Protein AF-0000000082283784 (afdb_homodimer)

Nearest PDB structures (foldseek):
  4jq9-assembly3_D  TM=8.750E-01  e=4.515E-39  Escherichia coli
  4k7z-assembly1_A-2  TM=8.228E-01  e=4.054E-37  Pseudomonas aeruginosa
  1zdl-assembly1_A  TM=8.171E-01  e=4.808E-31  Mus musculus
  4j57-assembly1_B  TM=8.131E-01  e=3.460E-31  Plasmodium falciparum 3D7
  4j56-assembly1_B  TM=7.738E-01  e=5.084E-30  Plasmodium falciparum 3D7

Organism: NCBI:txid303405

pLDDT: mean 77.16, std 21.79, range [18.16, 98.5]

Structure (mmCIF, N/CA/C/O backbone):
data_AF-0000000082283784-model_v1
#
loop_
_entity.id
_entity.type
_entity.pdbx_description
1 polymer 'Soluble pyridine nucleotide transhydrogenase'
#
loop_
_atom_site.group_PDB
_atom_site.id
_atom_site.type_symbol
_atom_site.label_atom_id
_atom_site.label_alt_id
_atom_site.label_comp_id
_atom_site.label_asym_id
_atom_site.label_entity_id
_atom_site.label_seq_id
_atom_site.pdbx_PDB_ins_code
_atom_site.Cartn_x
_atom_site.Cartn_y
_atom_site.Cartn_z
_atom_site.occupancy
_atom_site.B_iso_or_equiv
_atom_site.auth_seq_id
_atom_site.auth_comp_id
_atom_site.auth_asym_id
_atom_site.auth_atom_id
_atom_site.pdbx_PDB_model_num
ATOM 1 N N . MET A 1 1 ? 32.719 13.695 -19.141 1 22.03 1 MET A N 1
ATOM 2 C CA . MET A 1 1 ? 31.953 14.109 -17.969 1 22.03 1 MET A CA 1
ATOM 3 C C . MET A 1 1 ? 31.438 12.898 -17.203 1 22.03 1 MET A C 1
ATOM 5 O O . MET A 1 1 ? 30.969 13.023 -16.062 1 22.03 1 MET A O 1
ATOM 9 N N . GLU A 1 2 ? 31.438 11.883 -18.016 1 23.2 2 GLU A N 1
ATOM 10 C CA . GLU A 1 2 ? 31.234 10.438 -18.016 1 23.2 2 GLU A CA 1
ATOM 11 C C . GLU A 1 2 ? 32.219 9.742 -17.094 1 23.2 2 GLU A C 1
ATOM 13 O O . GLU A 1 2 ? 31.891 8.773 -16.422 1 23.2 2 GLU A O 1
ATOM 18 N N . ARG A 1 3 ? 33.406 10.32 -17.312 1 23.48 3 ARG A N 1
ATOM 19 C CA . ARG A 1 3 ? 34.594 9.633 -16.844 1 23.48 3 ARG A CA 1
ATOM 20 C C . ARG A 1 3 ? 34.812 9.859 -15.352 1 23.48 3 ARG A C 1
ATOM 22 O O . ARG A 1 3 ? 35.5 9.062 -14.688 1 23.48 3 ARG A O 1
ATOM 29 N N . ALA A 1 4 ? 34.438 11.133 -14.992 1 24.39 4 ALA A N 1
ATOM 30 C CA . ALA A 1 4 ? 34.781 11.578 -13.641 1 24.39 4 ALA A CA 1
ATOM 31 C C . ALA A 1 4 ? 33.969 10.828 -12.594 1 24.39 4 ALA A C 1
ATOM 33 O O . ALA A 1 4 ? 34.375 10.703 -11.445 1 24.39 4 ALA A O 1
ATOM 34 N N . PHE A 1 5 ? 32.688 10.602 -13.008 1 26.12 5 PHE A N 1
ATOM 35 C CA . PHE A 1 5 ? 31.75 9.898 -12.156 1 26.12 5 PHE A CA 1
ATOM 36 C C . PHE A 1 5 ? 32.25 8.492 -11.836 1 26.12 5 PHE A C 1
ATOM 38 O O . PHE A 1 5 ? 31.734 7.836 -10.922 1 26.12 5 PHE A O 1
ATOM 45 N N . LEU A 1 6 ? 33.281 8.07 -12.703 1 25.61 6 LEU A N 1
ATOM 46 C CA . LEU A 1 6 ? 33.844 6.734 -12.734 1 25.61 6 LEU A CA 1
ATOM 47 C C . LEU A 1 6 ? 34.781 6.516 -11.539 1 25.61 6 LEU A C 1
ATOM 49 O O . LEU A 1 6 ? 34.875 5.402 -11.016 1 25.61 6 LEU A O 1
ATOM 53 N N . ALA A 1 7 ? 35.406 7.645 -11.195 1 25.73 7 ALA A N 1
ATOM 54 C CA . ALA A 1 7 ? 36.594 7.523 -10.336 1 25.73 7 ALA A CA 1
ATOM 55 C C . ALA A 1 7 ? 36.188 7.234 -8.891 1 25.73 7 ALA A C 1
ATOM 57 O O . ALA A 1 7 ? 36.844 6.449 -8.203 1 25.73 7 ALA A O 1
ATOM 58 N N . VAL A 1 8 ? 35.125 8.039 -8.492 1 27.53 8 VAL A N 1
ATOM 59 C CA . VAL A 1 8 ? 34.812 8 -7.066 1 27.53 8 VAL A CA 1
ATOM 60 C C . VAL A 1 8 ? 34.281 6.609 -6.688 1 27.53 8 VAL A C 1
ATOM 62 O O . VAL A 1 8 ? 34.438 6.18 -5.539 1 27.53 8 VAL A O 1
ATOM 65 N N . ALA A 1 9 ? 33.75 5.977 -7.664 1 26.56 9 ALA A N 1
ATOM 66 C CA . ALA A 1 9 ? 33.156 4.652 -7.508 1 26.56 9 ALA A CA 1
ATOM 67 C C . ALA A 1 9 ? 34.219 3.602 -7.219 1 26.56 9 ALA A C 1
ATOM 69 O O . ALA A 1 9 ? 33.938 2.545 -6.656 1 26.56 9 ALA A O 1
ATOM 70 N N . SER A 1 10 ? 35.438 3.955 -7.613 1 27.08 10 SER A N 1
ATOM 71 C CA . SER A 1 10 ? 36.531 2.986 -7.535 1 27.08 10 SER A CA 1
ATOM 72 C C . SER A 1 10 ? 36.938 2.756 -6.09 1 27.08 10 SER A C 1
ATOM 74 O O . SER A 1 10 ? 37.406 1.672 -5.742 1 27.08 10 SER A O 1
ATOM 76 N N . ALA A 1 11 ? 36.938 3.896 -5.348 1 27.42 11 ALA A N 1
ATOM 77 C CA . ALA A 1 11 ? 37.656 3.836 -4.074 1 27.42 11 ALA A CA 1
ATOM 78 C C . ALA A 1 11 ? 36.906 2.953 -3.074 1 27.42 11 ALA A C 1
ATOM 80 O O . ALA A 1 11 ? 37.531 2.25 -2.277 1 27.42 11 ALA A O 1
ATOM 81 N N . LEU A 1 12 ? 35.625 3.096 -3.137 1 27.45 12 LEU A N 1
ATOM 82 C CA . LEU A 1 12 ? 34.906 2.4 -2.084 1 27.45 12 LEU A CA 1
ATOM 83 C C . LEU A 1 12 ? 35.062 0.89 -2.215 1 27.45 12 LEU A C 1
ATOM 85 O O . LEU A 1 12 ? 34.781 0.149 -1.267 1 27.45 12 LEU A O 1
ATOM 89 N N . LEU A 1 13 ? 35.375 0.479 -3.428 1 27.23 13 LEU A N 1
ATOM 90 C CA . LEU A 1 13 ? 35.531 -0.952 -3.658 1 27.23 13 LEU A CA 1
ATOM 91 C C . LEU A 1 13 ? 36.812 -1.467 -2.975 1 27.23 13 LEU A C 1
ATOM 93 O O . LEU A 1 13 ? 36.844 -2.627 -2.559 1 27.23 13 LEU A O 1
ATOM 97 N N . TRP A 1 14 ? 37.781 -0.555 -2.924 1 28.53 14 TRP A N 1
ATOM 98 C CA . TRP A 1 14 ? 39.062 -1.096 -2.492 1 28.53 14 TRP A CA 1
ATOM 99 C C . TRP A 1 14 ? 39 -1.559 -1.04 1 28.53 14 TRP A C 1
ATOM 101 O O . TRP A 1 14 ? 39.625 -2.543 -0.667 1 28.53 14 TRP A O 1
ATOM 111 N N . LEU A 1 15 ? 38.25 -0.684 -0.2 1 27.09 15 LEU A N 1
ATOM 112 C CA . LEU A 1 15 ? 38.406 -1.06 1.203 1 27.09 15 LEU A CA 1
ATOM 113 C C . LEU A 1 15 ? 37.781 -2.436 1.46 1 27.09 15 LEU A C 1
ATOM 115 O O . LEU A 1 15 ? 38.281 -3.176 2.324 1 27.09 15 LEU A O 1
ATOM 119 N N . LEU A 1 16 ? 36.75 -2.732 0.767 1 26.52 16 LEU A N 1
ATOM 120 C CA . LEU A 1 16 ? 36.219 -4.07 0.993 1 26.52 16 LEU A CA 1
ATOM 121 C C . LEU A 1 16 ? 37.156 -5.133 0.424 1 26.52 16 LEU A C 1
ATOM 123 O O . LEU A 1 16 ? 36.969 -6.324 0.685 1 26.52 16 LEU A O 1
ATOM 127 N N . LEU A 1 17 ? 38.062 -4.629 -0.514 1 26.09 17 LEU A N 1
ATOM 128 C CA . LEU A 1 17 ? 38.906 -5.676 -1.093 1 26.09 17 LEU A CA 1
ATOM 129 C C . LEU A 1 17 ? 39.938 -6.141 -0.098 1 26.09 17 LEU A C 1
ATOM 131 O O . LEU A 1 17 ? 40.594 -7.176 -0.3 1 26.09 17 LEU A O 1
ATOM 135 N N . ILE A 1 18 ? 40.5 -5.152 0.726 1 25.77 18 ILE A N 1
ATOM 136 C CA . ILE A 1 18 ? 41.75 -5.551 1.408 1 25.77 18 ILE A CA 1
ATOM 137 C C . ILE A 1 18 ? 41.469 -6.734 2.332 1 25.77 18 ILE A C 1
ATOM 139 O O . ILE A 1 18 ? 42.344 -7.527 2.625 1 25.77 18 ILE A O 1
ATOM 143 N N . THR A 1 19 ? 40.375 -6.703 3.006 1 24.53 19 THR A N 1
ATOM 144 C CA . THR A 1 19 ? 40.406 -7.797 3.971 1 24.53 19 THR A CA 1
ATOM 145 C C . THR A 1 19 ? 40.406 -9.148 3.26 1 24.53 19 THR A C 1
ATOM 147 O O . THR A 1 19 ? 40.25 -10.195 3.896 1 24.53 19 THR A O 1
ATOM 150 N N . GLU A 1 20 ? 40.594 -8.992 1.915 1 23.77 20 GLU A N 1
ATOM 151 C CA . GLU A 1 20 ? 40.594 -10.242 1.162 1 23.77 20 GLU A CA 1
ATOM 152 C C . GLU A 1 20 ? 41.875 -11.039 1.442 1 23.77 20 GLU A C 1
ATOM 154 O O . GLU A 1 20 ? 41.938 -12.242 1.163 1 23.77 20 GLU A O 1
ATOM 159 N N . ALA A 1 21 ? 43.062 -10.312 1.602 1 23.02 21 ALA A N 1
ATOM 160 C CA . ALA A 1 21 ? 44.281 -11.016 1.235 1 23.02 21 ALA A CA 1
ATOM 161 C C . ALA A 1 21 ? 44.594 -12.133 2.229 1 23.02 21 ALA A C 1
ATOM 163 O O . ALA A 1 21 ? 45.438 -12.992 1.966 1 23.02 21 ALA A O 1
ATOM 164 N N . PHE A 1 22 ? 44.406 -11.93 3.553 1 22.67 22 PHE A N 1
ATOM 165 C CA . PHE A 1 22 ? 45.062 -12.969 4.352 1 22.67 22 PHE A CA 1
ATOM 166 C C . PHE A 1 22 ? 44.562 -14.352 3.932 1 22.67 22 PHE A C 1
ATOM 168 O O . PHE A 1 22 ? 43.688 -14.938 4.586 1 22.67 22 PHE A O 1
ATOM 175 N N . VAL A 1 23 ? 44.312 -14.477 2.623 1 21.89 23 VAL A N 1
ATOM 176 C CA . VAL A 1 23 ? 44 -15.773 2.043 1 21.89 23 VAL A CA 1
ATOM 177 C C . VAL A 1 23 ? 45.188 -16.719 2.164 1 21.89 23 VAL A C 1
ATOM 179 O O . VAL A 1 23 ? 45.062 -17.906 1.881 1 21.89 23 VAL A O 1
ATOM 182 N N . HIS A 1 24 ? 46.5 -16.203 2.369 1 20.42 24 HIS A N 1
ATOM 183 C CA . HIS A 1 24 ? 47.438 -17.141 1.803 1 20.42 24 HIS A CA 1
ATOM 184 C C . HIS A 1 24 ? 47.562 -18.391 2.674 1 20.42 24 HIS A C 1
ATOM 186 O O . HIS A 1 24 ? 48.344 -19.297 2.357 1 20.42 24 HIS A O 1
ATOM 192 N N . ILE A 1 25 ? 47.5 -18.188 4.039 1 20 25 ILE A N 1
ATOM 193 C CA . ILE A 1 25 ? 48.344 -19.125 4.785 1 20 25 ILE A CA 1
ATOM 194 C C . ILE A 1 25 ? 48.062 -20.547 4.316 1 20 25 ILE A C 1
ATOM 196 O O . ILE A 1 25 ? 46.906 -21 4.316 1 20 25 ILE A O 1
ATOM 200 N N . SER A 1 26 ? 49.188 -21.359 3.908 1 19.39 26 SER A N 1
ATOM 201 C CA . SER A 1 26 ? 49.781 -22.406 3.094 1 19.39 26 SER A CA 1
ATOM 202 C C . SER A 1 26 ? 49.25 -23.781 3.469 1 19.39 26 SER A C 1
ATOM 204 O O . SER A 1 26 ? 48.656 -24.469 2.637 1 19.39 26 SER A O 1
ATOM 206 N N . ASN A 1 27 ? 50.188 -24.797 3.797 1 18.16 27 ASN A N 1
ATOM 207 C CA . ASN A 1 27 ? 50.531 -26.141 3.396 1 18.16 27 ASN A CA 1
ATOM 208 C C . ASN A 1 27 ? 49.781 -27.188 4.188 1 18.16 27 ASN A C 1
ATOM 210 O O . ASN A 1 27 ? 49.469 -28.281 3.672 1 18.16 27 ASN A O 1
ATOM 214 N N . GLN A 1 28 ? 49.938 -27.203 5.543 1 18.66 28 GLN A N 1
ATOM 215 C CA . GLN A 1 28 ? 50.344 -28.516 6.078 1 18.66 28 GLN A CA 1
ATOM 216 C C . GLN A 1 28 ? 49.156 -29.484 6.062 1 18.66 28 GLN A C 1
ATOM 218 O O . GLN A 1 28 ? 48 -29.078 5.895 1 18.66 28 GLN A O 1
ATOM 223 N N . GLN A 1 29 ? 49.094 -30.469 7.168 1 19.19 29 GLN A N 1
ATOM 224 C CA . GLN A 1 29 ? 48.906 -31.922 7.277 1 19.19 29 GLN A CA 1
ATOM 225 C C . GLN A 1 29 ? 47.406 -32.281 7.25 1 19.19 29 GLN A C 1
ATOM 227 O O . GLN A 1 29 ? 46.594 -31.531 7.773 1 19.19 29 GLN A O 1
ATOM 232 N N . GLN A 1 30 ? 47 -33.188 6.391 1 18.94 30 GLN A N 1
ATOM 233 C CA . GLN A 1 30 ? 45.844 -33.969 5.898 1 18.94 30 GLN A CA 1
ATOM 234 C C . GLN A 1 30 ? 45 -34.5 7.051 1 18.94 30 GLN A C 1
ATOM 236 O O . GLN A 1 30 ? 44.938 -35.688 7.262 1 18.94 30 GLN A O 1
ATOM 241 N N . ARG A 1 31 ? 45.062 -33.844 8.289 1 19.55 31 ARG A N 1
ATOM 242 C CA . ARG A 1 31 ? 44.562 -34.875 9.18 1 19.55 31 ARG A CA 1
ATOM 243 C C . ARG A 1 31 ? 43.125 -35.25 8.812 1 19.55 31 ARG A C 1
ATOM 245 O O . ARG A 1 31 ? 42.344 -34.406 8.43 1 19.55 31 ARG A O 1
ATOM 252 N N . ARG A 1 32 ? 42.781 -36.531 8.789 1 19.08 32 ARG A N 1
ATOM 253 C CA . ARG A 1 32 ? 41.688 -37.438 8.445 1 19.08 32 ARG A CA 1
ATOM 254 C C . ARG A 1 32 ? 40.406 -37.062 9.195 1 19.08 32 ARG A C 1
ATOM 256 O O . ARG A 1 32 ? 40.312 -37.25 10.406 1 19.08 32 ARG A O 1
ATOM 263 N N . VAL A 1 33 ? 39.938 -35.812 9.023 1 20.67 33 VAL A N 1
ATOM 264 C CA . VAL A 1 33 ? 38.844 -35.656 9.961 1 20.67 33 VAL A CA 1
ATOM 265 C C . VAL A 1 33 ? 37.812 -36.719 9.719 1 20.67 33 VAL A C 1
ATOM 267 O O . VAL A 1 33 ? 37.344 -36.938 8.586 1 20.67 33 VAL A O 1
ATOM 270 N N . PRO A 1 34 ? 37.625 -37.625 10.648 1 23.86 34 PRO A N 1
ATOM 271 C CA . PRO A 1 34 ? 36.781 -38.812 10.508 1 23.86 34 PRO A CA 1
ATOM 272 C C . PRO A 1 34 ? 35.344 -38.469 10.141 1 23.86 34 PRO A C 1
ATOM 274 O O . PRO A 1 34 ? 34.875 -37.344 10.383 1 23.86 34 PRO A O 1
ATOM 277 N N . ALA A 1 35 ? 34.75 -39.25 9.219 1 24.98 35 ALA A N 1
ATOM 278 C CA . ALA A 1 35 ? 33.5 -39.406 8.477 1 24.98 35 ALA A CA 1
ATOM 279 C C . ALA A 1 35 ? 32.312 -39.281 9.398 1 24.98 35 ALA A C 1
ATOM 281 O O . ALA A 1 35 ? 32.188 -40 10.383 1 24.98 35 ALA A O 1
ATOM 282 N N . SER A 1 36 ? 31.891 -37.938 9.539 1 23.7 36 SER A N 1
ATOM 283 C CA . SER A 1 36 ? 30.734 -37.562 10.328 1 23.7 36 SER A CA 1
ATOM 284 C C . SER A 1 36 ? 29.5 -38.375 9.938 1 23.7 36 SER A C 1
ATOM 286 O O . SER A 1 36 ? 28.766 -38 9.016 1 23.7 36 SER A O 1
ATOM 288 N N . SER A 1 37 ? 29.594 -39.719 9.727 1 24 37 SER A N 1
ATOM 289 C CA . SER A 1 37 ? 28.547 -40.656 9.391 1 24 37 SER A CA 1
ATOM 290 C C . SER A 1 37 ? 27.359 -40.531 10.359 1 24 37 SER A C 1
ATOM 292 O O . SER A 1 37 ? 26.266 -41 10.062 1 24 37 SER A O 1
ATOM 294 N N . SER A 1 38 ? 27.609 -40 11.578 1 24.09 38 SER A N 1
ATOM 295 C CA . SER A 1 38 ? 26.734 -40.5 12.633 1 24.09 38 SER A CA 1
ATOM 296 C C . SER A 1 38 ? 25.391 -39.75 12.641 1 24.09 38 SER A C 1
ATOM 298 O O . SER A 1 38 ? 24.453 -40.156 13.312 1 24.09 38 SER A O 1
ATOM 300 N N . ILE A 1 39 ? 25.438 -38.562 12.102 1 24.83 39 ILE A N 1
ATOM 301 C CA . ILE A 1 39 ? 24.266 -37.812 12.578 1 24.83 39 ILE A CA 1
ATOM 302 C C . ILE A 1 39 ? 23.016 -38.281 11.844 1 24.83 39 ILE A C 1
ATOM 304 O O . ILE A 1 39 ? 21.922 -37.812 12.109 1 24.83 39 ILE A O 1
ATOM 308 N N . ARG A 1 40 ? 23.203 -39 10.727 1 26.44 40 ARG A N 1
ATOM 309 C CA . ARG A 1 40 ? 21.984 -39.5 10.086 1 26.44 40 ARG A CA 1
ATOM 310 C C . ARG A 1 40 ? 21.125 -40.281 11.07 1 26.44 40 ARG A C 1
ATOM 312 O O . ARG A 1 40 ? 20.031 -40.719 10.727 1 26.44 40 ARG A O 1
ATOM 319 N N . ARG A 1 41 ? 21.984 -40.844 12.062 1 25.53 41 ARG A N 1
ATOM 320 C CA . ARG A 1 41 ? 21.375 -41.938 12.766 1 25.53 41 ARG A CA 1
ATOM 321 C C . ARG A 1 41 ? 20.188 -41.469 13.609 1 25.53 41 ARG A C 1
ATOM 323 O O . ARG A 1 41 ? 19.297 -42.281 13.922 1 25.53 41 ARG A O 1
ATOM 330 N N . ARG A 1 42 ? 20.516 -40.312 14.219 1 27.2 42 ARG A N 1
ATOM 331 C CA . ARG A 1 42 ? 19.656 -40.312 15.406 1 27.2 42 ARG A CA 1
ATOM 332 C C . ARG A 1 42 ? 18.188 -40.156 15.023 1 27.2 42 ARG A C 1
ATOM 334 O O . ARG A 1 42 ? 17.312 -40.562 15.766 1 27.2 42 ARG A O 1
ATOM 341 N N . TRP A 1 43 ? 18.062 -39.188 14.031 1 27.14 43 TRP A N 1
ATOM 342 C CA . TRP A 1 43 ? 16.625 -38.969 14 1 27.14 43 TRP A CA 1
ATOM 343 C C . TRP A 1 43 ? 15.898 -40.219 13.539 1 27.14 43 TRP A C 1
ATOM 345 O O . TRP A 1 43 ? 14.68 -40.344 13.703 1 27.14 43 TRP A O 1
ATOM 355 N N . MET A 1 44 ? 16.719 -41.031 12.781 1 29.41 44 MET A N 1
ATOM 356 C CA . MET A 1 44 ? 16.016 -42.219 12.273 1 29.41 44 MET A CA 1
ATOM 357 C C . MET A 1 44 ? 15.695 -43.188 13.414 1 29.41 44 MET A C 1
ATOM 359 O O . MET A 1 44 ? 15.109 -44.219 13.188 1 29.41 44 MET A O 1
ATOM 363 N N . ALA A 1 45 ? 16.562 -43.156 14.406 1 29.95 45 ALA A N 1
ATOM 364 C CA . ALA A 1 45 ? 16.734 -44.438 15.086 1 29.95 45 ALA A CA 1
ATOM 365 C C . ALA A 1 45 ? 15.453 -44.875 15.766 1 29.95 45 ALA A C 1
ATOM 367 O O . ALA A 1 45 ? 15.141 -46.062 15.812 1 29.95 45 ALA A O 1
ATOM 368 N N . ASN A 1 46 ? 15.047 -44.031 16.625 1 28.08 46 ASN A N 1
ATOM 369 C CA . ASN A 1 46 ? 14.406 -44.844 17.656 1 28.08 46 ASN A CA 1
ATOM 370 C C . ASN A 1 46 ? 13.148 -45.531 17.125 1 28.08 46 ASN A C 1
ATOM 372 O O . ASN A 1 46 ? 12.32 -46 17.906 1 28.08 46 ASN A O 1
ATOM 376 N N . GLU A 1 47 ? 12.648 -45.094 15.945 1 27.45 47 GLU A N 1
ATOM 377 C CA . GLU A 1 47 ? 11.445 -45.906 15.867 1 27.45 47 GLU A CA 1
ATOM 378 C C . GLU A 1 47 ? 11.797 -47.375 15.633 1 27.45 47 GLU A C 1
ATOM 380 O O . GLU A 1 47 ? 12.477 -47.719 14.656 1 27.45 47 GLU A O 1
ATOM 385 N N . GLU A 1 48 ? 12.047 -48.125 16.625 1 28.78 48 GLU A N 1
ATOM 386 C CA . GLU A 1 48 ? 12 -49.594 16.594 1 28.78 48 GLU A CA 1
ATOM 387 C C . GLU A 1 48 ? 11 -50.094 15.562 1 28.78 48 GLU A C 1
ATOM 389 O O . GLU A 1 48 ? 9.844 -49.656 15.547 1 28.78 48 GLU A O 1
ATOM 394 N N . ASP A 1 49 ? 11.523 -50.656 14.516 1 29.36 49 ASP A N 1
ATOM 395 C CA . ASP A 1 49 ? 10.922 -51.406 13.43 1 29.36 49 ASP A CA 1
ATOM 396 C C . ASP A 1 49 ? 10.086 -52.562 13.961 1 29.36 49 ASP A C 1
ATOM 398 O O . ASP A 1 49 ? 10.609 -53.656 14.195 1 29.36 49 ASP A O 1
ATOM 402 N N . SER A 1 50 ? 9.289 -52.594 14.953 1 28.62 50 SER A N 1
ATOM 403 C CA . SER A 1 50 ? 8.516 -53.812 14.945 1 28.62 50 SER A CA 1
ATOM 404 C C . SER A 1 50 ? 7.961 -54.125 13.555 1 28.62 50 SER A C 1
ATOM 406 O O . SER A 1 50 ? 7.559 -53.188 12.836 1 28.62 50 SER A O 1
ATOM 408 N N . VAL A 1 51 ? 8.336 -55.125 12.906 1 31.34 51 VAL A N 1
ATOM 409 C CA . VAL A 1 51 ? 7.844 -55.781 11.695 1 31.34 51 VAL A CA 1
ATOM 410 C C . VAL A 1 51 ? 6.324 -55.656 11.633 1 31.34 51 VAL A C 1
ATOM 412 O O . VAL A 1 51 ? 5.621 -56.656 11.828 1 31.34 51 VAL A O 1
ATOM 415 N N . GLY A 1 52 ? 5.75 -54.875 12.5 1 30.44 52 GLY A N 1
ATOM 416 C CA . GLY A 1 52 ? 4.301 -54.938 12.438 1 30.44 52 GLY A CA 1
ATOM 417 C C . GLY A 1 52 ? 3.762 -54.781 11.031 1 30.44 52 GLY A C 1
ATOM 418 O O . GLY A 1 52 ? 4.473 -54.281 10.141 1 30.44 52 GLY A O 1
ATOM 419 N N . THR A 1 53 ? 2.779 -55.469 10.633 1 33.56 53 THR A N 1
ATOM 420 C CA . THR A 1 53 ? 1.9 -55.344 9.477 1 33.56 53 THR A CA 1
ATOM 421 C C . THR A 1 53 ? 1.772 -53.875 9.047 1 33.56 53 THR A C 1
ATOM 423 O O . THR A 1 53 ? 1.568 -53 9.883 1 33.56 53 THR A O 1
ATOM 426 N N . VAL A 1 54 ? 2.545 -53.438 8.07 1 38.03 54 VAL A N 1
ATOM 427 C CA . VAL A 1 54 ? 2.41 -52.125 7.426 1 38.03 54 VAL A CA 1
ATOM 428 C C . VAL A 1 54 ? 0.965 -51.656 7.523 1 38.03 54 VAL A C 1
ATOM 430 O O . VAL A 1 54 ? 0.082 -52.156 6.84 1 38.03 54 VAL A O 1
ATOM 433 N N . GLU A 1 55 ? 0.38 -51.562 8.602 1 41.84 55 GLU A N 1
ATOM 434 C CA . GLU A 1 55 ? -0.947 -50.969 8.797 1 41.84 55 GLU A CA 1
ATOM 435 C C . GLU A 1 55 ? -1.128 -49.719 7.949 1 41.84 55 GLU A C 1
ATOM 437 O O . GLU A 1 55 ? -0.31 -48.812 8.008 1 41.84 55 GLU A O 1
ATOM 442 N N . SER A 1 56 ? -1.651 -49.844 6.758 1 54.69 56 SER A N 1
ATOM 443 C CA . SER A 1 56 ? -2.115 -48.781 5.863 1 54.69 56 SER A CA 1
ATOM 444 C C . SER A 1 56 ? -2.658 -47.594 6.648 1 54.69 56 SER A C 1
ATOM 446 O O . SER A 1 56 ? -3.576 -47.75 7.457 1 54.69 56 SER A O 1
ATOM 448 N N . LYS A 1 57 ? -1.774 -46.656 6.895 1 67.5 57 LYS A N 1
ATOM 449 C CA . LYS A 1 57 ? -2.254 -45.438 7.57 1 67.5 57 LYS A CA 1
ATOM 450 C C . LYS A 1 57 ? -3.4 -44.812 6.797 1 67.5 57 LYS A C 1
ATOM 452 O O . LYS A 1 57 ? -3.324 -44.656 5.574 1 67.5 57 LYS A O 1
ATOM 457 N N . GLN A 1 58 ? -4.613 -44.781 7.348 1 88.19 58 GLN A N 1
ATOM 458 C CA . GLN A 1 58 ? -5.824 -44.219 6.77 1 88.19 58 GLN A CA 1
ATOM 459 C C . GLN A 1 58 ? -5.953 -42.719 7.129 1 88.19 58 GLN A C 1
ATOM 461 O O . GLN A 1 58 ? -5.77 -42.344 8.289 1 88.19 58 GLN A O 1
ATOM 466 N N . TYR A 1 59 ? -5.926 -41.969 6.066 1 95.75 59 TYR A N 1
ATOM 467 C CA . TYR A 1 59 ? -6.117 -40.531 6.234 1 95.75 59 TYR A CA 1
ATOM 468 C C . TYR A 1 59 ? -7.508 -40.094 5.77 1 95.75 59 TYR A C 1
ATOM 470 O O . TYR A 1 59 ? -8.156 -40.812 4.996 1 95.75 59 TYR A O 1
ATOM 478 N N . ASP A 1 60 ? -8.008 -39.031 6.293 1 95.81 60 ASP A N 1
ATOM 479 C CA . ASP A 1 60 ? -9.242 -38.438 5.77 1 95.81 60 ASP A CA 1
ATOM 480 C C . ASP A 1 60 ? -9.023 -37.875 4.371 1 95.81 60 ASP A C 1
ATOM 482 O O . ASP A 1 60 ? -9.922 -37.938 3.521 1 95.81 60 ASP A O 1
ATOM 486 N N . LEU A 1 61 ? -7.812 -37.281 4.16 1 97.38 61 LEU A N 1
ATOM 487 C CA . LEU A 1 61 ? -7.52 -36.594 2.912 1 97.38 61 LEU A CA 1
ATOM 488 C C . LEU A 1 61 ? -6.07 -36.812 2.494 1 97.38 61 LEU A C 1
ATOM 490 O O . LEU A 1 61 ? -5.156 -36.688 3.311 1 97.38 61 LEU A O 1
ATOM 494 N N . ALA A 1 62 ? -5.875 -37.219 1.274 1 98.06 62 ALA A N 1
ATOM 495 C CA . ALA A 1 62 ? -4.559 -37.25 0.636 1 98.06 62 ALA A CA 1
ATOM 496 C C . ALA A 1 62 ? -4.457 -36.156 -0.432 1 98.06 62 ALA A C 1
ATOM 498 O O . ALA A 1 62 ? -5.363 -36 -1.257 1 98.06 62 ALA A O 1
ATOM 499 N N . ILE A 1 63 ? -3.418 -35.344 -0.374 1 98.19 63 ILE A N 1
ATOM 500 C CA . ILE A 1 63 ? -3.182 -34.312 -1.354 1 98.19 63 ILE A CA 1
ATOM 501 C C . ILE A 1 63 ? -1.905 -34.594 -2.137 1 98.19 63 ILE A C 1
ATOM 503 O O . ILE A 1 63 ? -0.856 -34.875 -1.549 1 98.19 63 ILE A O 1
ATOM 507 N N . ILE A 1 64 ? -2.023 -34.562 -3.436 1 96.94 64 ILE A N 1
ATOM 508 C CA . ILE A 1 64 ? -0.867 -34.781 -4.301 1 96.94 64 ILE A CA 1
ATOM 509 C C . ILE A 1 64 ? -0.351 -33.438 -4.809 1 96.94 64 ILE A C 1
ATOM 511 O O . ILE A 1 64 ? -1.023 -32.781 -5.594 1 96.94 64 ILE A O 1
ATOM 515 N N . GLY A 1 65 ? 0.865 -33.094 -4.457 1 94.5 65 GLY A N 1
ATOM 516 C CA . GLY A 1 65 ? 1.469 -31.828 -4.809 1 94.5 65 GLY A CA 1
ATOM 517 C C . GLY A 1 65 ? 1.594 -30.875 -3.633 1 94.5 65 GLY A C 1
ATOM 518 O O . GLY A 1 65 ? 0.594 -30.516 -3.006 1 94.5 65 GLY A O 1
ATOM 519 N N . ALA A 1 66 ? 2.814 -30.422 -3.402 1 93.38 66 ALA A N 1
ATOM 520 C CA . ALA A 1 66 ? 3.064 -29.578 -2.24 1 93.38 66 ALA A CA 1
ATOM 521 C C . ALA A 1 66 ? 3.471 -28.172 -2.666 1 93.38 66 ALA A C 1
ATOM 523 O O . ALA A 1 66 ? 4.305 -27.531 -2.016 1 93.38 66 ALA A O 1
ATOM 524 N N . GLY A 1 67 ? 2.951 -27.734 -3.818 1 89.06 67 GLY A N 1
ATOM 525 C CA . GLY A 1 67 ? 3.021 -26.328 -4.152 1 89.06 67 GLY A CA 1
ATOM 526 C C . GLY A 1 67 ? 2.1 -25.469 -3.307 1 89.06 67 GLY A C 1
ATOM 527 O O . GLY A 1 67 ? 1.575 -25.922 -2.289 1 89.06 67 GLY A O 1
ATOM 528 N N . VAL A 1 68 ? 1.902 -24.328 -3.74 1 87 68 VAL A N 1
ATOM 529 C CA . VAL A 1 68 ? 1.142 -23.375 -2.939 1 87 68 VAL A CA 1
ATOM 530 C C . VAL A 1 68 ? -0.289 -23.875 -2.756 1 87 68 VAL A C 1
ATOM 532 O O . VAL A 1 68 ? -0.868 -23.75 -1.676 1 87 68 VAL A O 1
ATOM 535 N N . VAL A 1 69 ? -0.872 -24.484 -3.748 1 89.75 69 VAL A N 1
ATOM 536 C CA . VAL A 1 69 ? -2.26 -24.938 -3.711 1 89.75 69 VAL A CA 1
ATOM 537 C C . VAL A 1 69 ? -2.402 -26.109 -2.738 1 89.75 69 VAL A C 1
ATOM 539 O O . VAL A 1 69 ? -3.273 -26.094 -1.864 1 89.75 69 VAL A O 1
ATOM 542 N N . GLY A 1 70 ? -1.548 -27.062 -2.865 1 94.44 70 GLY A N 1
ATOM 543 C CA . GLY A 1 70 ? -1.615 -28.234 -2.004 1 94.44 70 GLY A CA 1
ATOM 544 C C . GLY A 1 70 ? -1.354 -27.906 -0.544 1 94.44 70 GLY A C 1
ATOM 545 O O . GLY A 1 70 ? -2.055 -28.406 0.34 1 94.44 70 GLY A O 1
ATOM 546 N N . VAL A 1 71 ? -0.408 -27.094 -0.34 1 92.25 71 VAL A N 1
ATOM 547 C CA . VAL A 1 71 ? -0.04 -26.734 1.024 1 92.25 71 VAL A CA 1
ATOM 548 C C . VAL A 1 71 ? -1.191 -25.984 1.688 1 92.25 71 VAL A C 1
ATOM 550 O O . VAL A 1 71 ? -1.573 -26.297 2.82 1 92.25 71 VAL A O 1
ATOM 553 N N . GLN A 1 72 ? -1.699 -25.047 0.984 1 86.94 72 GLN A N 1
ATOM 554 C CA . GLN A 1 72 ? -2.783 -24.266 1.564 1 86.94 72 GLN A CA 1
ATOM 555 C C . GLN A 1 72 ? -4.027 -25.125 1.787 1 86.94 72 GLN A C 1
ATOM 557 O O . GLN A 1 72 ? -4.742 -24.938 2.773 1 86.94 72 GLN A O 1
ATOM 562 N N . ALA A 1 73 ? -4.285 -26 0.913 1 92.12 73 ALA A N 1
ATOM 563 C CA . ALA A 1 73 ? -5.398 -26.938 1.08 1 92.12 73 ALA A CA 1
ATOM 564 C C . ALA A 1 73 ? -5.18 -27.844 2.287 1 92.12 73 ALA A C 1
ATOM 566 O O . ALA A 1 73 ? -6.113 -28.109 3.047 1 92.12 73 ALA A O 1
ATOM 567 N N . ALA A 1 74 ? -3.98 -28.297 2.439 1 95.81 74 ALA A N 1
ATOM 568 C CA . ALA A 1 74 ? -3.643 -29.156 3.57 1 95.81 74 ALA A CA 1
ATOM 569 C C . ALA A 1 74 ? -3.857 -28.438 4.895 1 95.81 74 ALA A C 1
ATOM 571 O O . ALA A 1 74 ? -4.453 -28.984 5.824 1 95.81 74 ALA A O 1
ATOM 572 N N . LEU A 1 75 ? -3.395 -27.266 4.914 1 86.88 75 LEU A N 1
ATOM 573 C CA . LEU A 1 75 ? -3.535 -26.469 6.125 1 86.88 75 LEU A CA 1
ATOM 574 C C . LEU A 1 75 ? -5.004 -26.156 6.402 1 86.88 75 LEU A C 1
ATOM 576 O O . LEU A 1 75 ? -5.449 -26.219 7.551 1 86.88 75 LEU A O 1
ATOM 580 N N . ALA A 1 76 ? -5.723 -25.844 5.375 1 83.12 76 ALA A N 1
ATOM 581 C CA . ALA A 1 76 ? -7.141 -25.547 5.527 1 83.12 76 ALA A CA 1
ATOM 582 C C . ALA A 1 76 ? -7.906 -26.75 6.047 1 83.12 76 ALA A C 1
ATOM 584 O O . ALA A 1 76 ? -8.781 -26.625 6.91 1 83.12 76 ALA A O 1
ATOM 585 N N . ALA A 1 77 ? -7.594 -27.875 5.586 1 91.5 77 ALA A N 1
ATOM 586 C CA . ALA A 1 77 ? -8.312 -29.094 5.934 1 91.5 77 ALA A CA 1
ATOM 587 C C . ALA A 1 77 ? -7.973 -29.547 7.348 1 91.5 77 ALA A C 1
ATOM 589 O O . ALA A 1 77 ? -8.828 -30.078 8.062 1 91.5 77 ALA A O 1
ATOM 590 N N . SER A 1 78 ? -6.758 -29.312 7.719 1 91.06 78 SER A N 1
ATOM 591 C CA . SER A 1 78 ? -6.277 -29.859 8.984 1 91.06 78 SER A CA 1
ATOM 592 C C . SER A 1 78 ? -6.688 -28.969 10.156 1 91.06 78 SER A C 1
ATOM 594 O O . SER A 1 78 ? -6.754 -29.422 11.297 1 91.06 78 SER A O 1
ATOM 596 N N . GLN A 1 79 ? -6.922 -27.797 9.828 1 79.56 79 GLN A N 1
ATOM 597 C CA . GLN A 1 79 ? -7.246 -26.844 10.891 1 79.56 79 GLN A CA 1
ATOM 598 C C . GLN A 1 79 ? -8.758 -26.688 11.031 1 79.56 79 GLN A C 1
ATOM 600 O O . GLN A 1 79 ? -9.523 -27.281 10.281 1 79.56 79 GLN A O 1
ATOM 605 N N . SER A 1 80 ? -9.117 -25.953 12.156 1 71.94 80 SER A N 1
ATOM 606 C CA . SER A 1 80 ? -10.531 -25.609 12.32 1 71.94 80 SER A CA 1
ATOM 607 C C . SER A 1 80 ? -11.062 -24.859 11.109 1 71.94 80 SER A C 1
ATOM 609 O O . SER A 1 80 ? -10.359 -24.016 10.539 1 71.94 80 SER A O 1
ATOM 611 N N . PRO A 1 81 ? -12.148 -25.219 10.656 1 70.25 81 PRO A N 1
ATOM 612 C CA . PRO A 1 81 ? -13.211 -26 11.297 1 70.25 81 PRO A CA 1
ATOM 613 C C . PRO A 1 81 ? -13.211 -27.469 10.875 1 70.25 81 PRO A C 1
ATOM 615 O O . PRO A 1 81 ? -14 -28.266 11.383 1 70.25 81 PRO A O 1
ATOM 618 N N . PHE A 1 82 ? -12.391 -27.922 10.031 1 81.94 82 PHE A N 1
ATOM 619 C CA . PHE A 1 82 ? -12.508 -29.266 9.484 1 81.94 82 PHE A CA 1
ATOM 620 C C . PHE A 1 82 ? -11.773 -30.266 10.359 1 81.94 82 PHE A C 1
ATOM 622 O O . PHE A 1 82 ? -12.312 -31.328 10.68 1 81.94 82 PHE A O 1
ATOM 629 N N . GLY A 1 83 ? -10.539 -29.984 10.766 1 86.31 83 GLY A N 1
ATOM 630 C CA . GLY A 1 83 ? -9.773 -30.812 11.68 1 86.31 83 GLY A CA 1
ATOM 631 C C . GLY A 1 83 ? -9.516 -32.219 11.133 1 86.31 83 GLY A C 1
ATOM 632 O O . GLY A 1 83 ? -9.617 -33.188 11.867 1 86.31 83 GLY A O 1
ATOM 633 N N . LYS A 1 84 ? -9.219 -32.375 9.922 1 93.44 84 LYS A N 1
ATOM 634 C CA . LYS A 1 84 ? -9.062 -33.656 9.273 1 93.44 84 LYS A CA 1
ATOM 635 C C . LYS A 1 84 ? -7.617 -34.156 9.344 1 93.44 84 LYS A C 1
ATOM 637 O O . LYS A 1 84 ? -6.695 -33.344 9.484 1 93.44 84 LYS A O 1
ATOM 642 N N . THR A 1 85 ? -7.48 -35.406 9.305 1 96.19 85 THR A N 1
ATOM 643 C CA . THR A 1 85 ? -6.148 -35.969 9.148 1 96.19 85 THR A CA 1
ATOM 644 C C . THR A 1 85 ? -5.715 -35.938 7.688 1 96.19 85 THR A C 1
ATOM 646 O O . THR A 1 85 ? -6.41 -36.469 6.816 1 96.19 85 THR A O 1
ATOM 649 N N . VAL A 1 86 ? -4.559 -35.312 7.445 1 97.69 86 VAL A N 1
ATOM 650 C CA . VAL A 1 86 ? -4.164 -35.031 6.066 1 97.69 86 VAL A CA 1
ATOM 651 C C . VAL A 1 86 ? -2.76 -35.562 5.812 1 97.69 86 VAL A C 1
ATOM 653 O O . VAL A 1 86 ? -1.882 -35.469 6.672 1 97.69 86 VAL A O 1
ATOM 656 N N . VAL A 1 87 ? -2.562 -36.219 4.648 1 97.81 87 VAL A N 1
ATOM 657 C CA . VAL A 1 87 ? -1.23 -36.531 4.137 1 97.81 87 VAL A CA 1
ATOM 658 C C . VAL A 1 87 ? -0.963 -35.719 2.873 1 97.81 87 VAL A C 1
ATOM 660 O O . VAL A 1 87 ? -1.817 -35.625 1.986 1 97.81 87 VAL A O 1
ATOM 663 N N . LEU A 1 88 ? 0.136 -35 2.857 1 97.25 88 LEU A N 1
ATOM 664 C CA . LEU A 1 88 ? 0.611 -34.219 1.724 1 97.25 88 LEU A CA 1
ATOM 665 C C . LEU A 1 88 ? 1.779 -34.906 1.032 1 97.25 88 LEU A C 1
ATOM 667 O O . LEU A 1 88 ? 2.805 -35.188 1.661 1 97.25 88 LEU A O 1
ATOM 671 N N . ILE A 1 89 ? 1.604 -35.188 -0.244 1 95.75 89 ILE A N 1
ATOM 672 C CA . ILE A 1 89 ? 2.58 -36 -0.977 1 95.75 89 ILE A CA 1
ATOM 673 C C . ILE A 1 89 ? 3.23 -35.156 -2.066 1 95.75 89 ILE A C 1
ATOM 675 O O . ILE A 1 89 ? 2.541 -34.438 -2.805 1 95.75 89 ILE A O 1
ATOM 679 N N . ASP A 1 90 ? 4.547 -35.125 -2.115 1 92.62 90 ASP A N 1
ATOM 680 C CA . ASP A 1 90 ? 5.238 -34.406 -3.178 1 92.62 90 ASP A CA 1
ATOM 681 C C . ASP A 1 90 ? 6.574 -35.062 -3.508 1 92.62 90 ASP A C 1
ATOM 683 O O . ASP A 1 90 ? 7.152 -35.75 -2.672 1 92.62 90 ASP A O 1
ATOM 687 N N . ALA A 1 91 ? 6.926 -34.938 -4.785 1 81.19 91 ALA A N 1
ATOM 688 C CA . ALA A 1 91 ? 8.25 -35.344 -5.219 1 81.19 91 ALA A CA 1
ATOM 689 C C . ALA A 1 91 ? 9.07 -34.156 -5.723 1 81.19 91 ALA A C 1
ATOM 691 O O . ALA A 1 91 ? 9.031 -33.812 -6.91 1 81.19 91 ALA A O 1
ATOM 692 N N . PRO A 1 92 ? 9.734 -33.312 -4.906 1 64.38 92 PRO A N 1
ATOM 693 C CA . PRO A 1 92 ? 10.344 -32.031 -5.277 1 64.38 92 PRO A CA 1
ATOM 694 C C . PRO A 1 92 ? 11.266 -32.156 -6.488 1 64.38 92 PRO A C 1
ATOM 696 O O . PRO A 1 92 ? 11.195 -31.312 -7.398 1 64.38 92 PRO A O 1
ATOM 699 N N . ARG A 1 93 ? 12.25 -33.031 -6.574 1 58.19 93 ARG A N 1
ATOM 700 C CA . ARG A 1 93 ? 13.219 -33.094 -7.66 1 58.19 93 ARG A CA 1
ATOM 701 C C . ARG A 1 93 ? 12.539 -33.438 -8.984 1 58.19 93 ARG A C 1
ATOM 703 O O . ARG A 1 93 ? 12.953 -32.938 -10.039 1 58.19 93 ARG A O 1
ATOM 710 N N . ALA A 1 94 ? 11.562 -34.188 -8.922 1 51.03 94 ALA A N 1
ATOM 711 C CA . ALA A 1 94 ? 10.906 -34.594 -10.156 1 51.03 94 ALA A CA 1
ATOM 712 C C . ALA A 1 94 ? 10.133 -33.438 -10.789 1 51.03 94 ALA A C 1
ATOM 714 O O . ALA A 1 94 ? 9.984 -33.375 -12.008 1 51.03 94 ALA A O 1
ATOM 715 N N . SER A 1 95 ? 9.844 -32.562 -9.945 1 50.25 95 SER A N 1
ATOM 716 C CA . SER A 1 95 ? 8.977 -31.516 -10.477 1 50.25 95 SER A CA 1
ATOM 717 C C . SER A 1 95 ? 9.789 -30.312 -10.922 1 50.25 95 SER A C 1
ATOM 719 O O . SER A 1 95 ? 9.227 -29.25 -11.203 1 50.25 95 SER A O 1
ATOM 721 N N . GLY A 1 96 ? 11.102 -30.516 -11.258 1 52.06 96 GLY A N 1
ATOM 722 C CA . GLY A 1 96 ? 11.945 -29.453 -11.773 1 52.06 96 GLY A CA 1
ATOM 723 C C . GLY A 1 96 ? 12.07 -28.281 -10.82 1 52.06 96 GLY A C 1
ATOM 724 O O . GLY A 1 96 ? 12.367 -27.156 -11.234 1 52.06 96 GLY A O 1
ATOM 725 N N . MET A 1 97 ? 11.898 -28.672 -9.57 1 59.09 97 MET A N 1
ATOM 726 C CA . MET A 1 97 ? 11.664 -27.609 -8.586 1 59.09 97 MET A CA 1
ATOM 727 C C . MET A 1 97 ? 12.984 -27.078 -8.039 1 59.09 97 MET A C 1
ATOM 729 O O . MET A 1 97 ? 14.016 -27.734 -8.148 1 59.09 97 MET A O 1
ATOM 733 N N . LEU A 1 98 ? 12.953 -25.875 -7.727 1 66.06 98 LEU A N 1
ATOM 734 C CA . LEU A 1 98 ? 14.078 -25.109 -7.191 1 66.06 98 LEU A CA 1
ATOM 735 C C . LEU A 1 98 ? 14.594 -25.734 -5.906 1 66.06 98 LEU A C 1
ATOM 737 O O . LEU A 1 98 ? 13.852 -25.891 -4.938 1 66.06 98 LEU A O 1
ATOM 741 N N . MET A 1 99 ? 15.805 -26.438 -6.027 1 71.5 99 MET A N 1
ATOM 742 C CA . MET A 1 99 ? 16.438 -27.078 -4.871 1 71.5 99 MET A CA 1
ATOM 743 C C . MET A 1 99 ? 17.625 -26.25 -4.375 1 71.5 99 MET A C 1
ATOM 745 O O . MET A 1 99 ? 18.344 -25.672 -5.176 1 71.5 99 MET A O 1
ATOM 749 N N . ASN A 1 100 ? 17.609 -26.109 -3.043 1 73.88 100 ASN A N 1
ATOM 750 C CA . ASN A 1 100 ? 18.875 -25.672 -2.471 1 73.88 100 ASN A CA 1
ATOM 751 C C . ASN A 1 100 ? 19.938 -26.766 -2.551 1 73.88 100 ASN A C 1
ATOM 753 O O . ASN A 1 100 ? 19.906 -27.719 -1.77 1 73.88 100 ASN A O 1
ATOM 757 N N . GLU A 1 101 ? 20.781 -26.656 -3.49 1 67.62 101 GLU A N 1
ATOM 758 C CA . GLU A 1 101 ? 21.719 -27.719 -3.771 1 67.62 101 GLU A CA 1
ATOM 759 C C . GLU A 1 101 ? 22.672 -27.938 -2.598 1 67.62 101 GLU A C 1
ATOM 761 O O . GLU A 1 101 ? 23.188 -29.047 -2.4 1 67.62 101 GLU A O 1
ATOM 766 N N . GLN A 1 102 ? 22.922 -26.859 -1.801 1 69.69 102 GLN A N 1
ATOM 767 C CA . GLN A 1 102 ? 23.828 -26.969 -0.665 1 69.69 102 GLN A CA 1
ATOM 768 C C . GLN A 1 102 ? 23.188 -27.734 0.487 1 69.69 102 GLN A C 1
ATOM 770 O O . GLN A 1 102 ? 23.828 -28.562 1.136 1 69.69 102 GLN A O 1
ATOM 775 N N . THR A 1 103 ? 21.906 -27.625 0.684 1 75.06 103 THR A N 1
ATOM 776 C CA . THR A 1 103 ? 21.25 -28.188 1.859 1 75.06 103 THR A CA 1
ATOM 777 C C . THR A 1 103 ? 20.297 -29.297 1.461 1 75.06 103 THR A C 1
ATOM 779 O O . THR A 1 103 ? 19.844 -30.078 2.312 1 75.06 103 THR A O 1
ATOM 782 N N . GLY A 1 104 ? 20.062 -29.406 0.141 1 73.31 104 GLY A N 1
ATOM 783 C CA . GLY A 1 104 ? 19.094 -30.391 -0.319 1 73.31 104 GLY A CA 1
ATOM 784 C C . GLY A 1 104 ? 17.656 -29.984 -0.044 1 73.31 104 GLY A C 1
ATOM 785 O O . GLY A 1 104 ? 16.734 -30.797 -0.232 1 73.31 104 GLY A O 1
ATOM 786 N N . GLU A 1 105 ? 17.438 -28.797 0.354 1 78.94 105 GLU A N 1
ATOM 787 C CA . GLU A 1 105 ? 16.125 -28.297 0.707 1 78.94 105 GLU A CA 1
ATOM 788 C C . GLU A 1 105 ? 15.289 -28 -0.54 1 78.94 105 GLU A C 1
ATOM 790 O O . GLU A 1 105 ? 15.805 -27.469 -1.527 1 78.94 105 GLU A O 1
ATOM 795 N N . ASP A 1 106 ? 14 -28.516 -0.448 1 79 106 ASP A N 1
ATOM 796 C CA . ASP A 1 106 ? 13.047 -28.141 -1.492 1 79 106 ASP A CA 1
ATOM 797 C C . ASP A 1 106 ? 12.586 -26.688 -1.328 1 79 106 ASP A C 1
ATOM 799 O O . ASP A 1 106 ? 11.742 -26.406 -0.482 1 79 106 ASP A O 1
ATOM 803 N N . LEU A 1 107 ? 13.031 -25.844 -2.205 1 74.81 107 LEU A N 1
ATOM 804 C CA . LEU A 1 107 ? 12.758 -24.422 -2.096 1 74.81 107 LEU A CA 1
ATOM 805 C C . LEU A 1 107 ? 11.391 -24.078 -2.676 1 74.81 107 L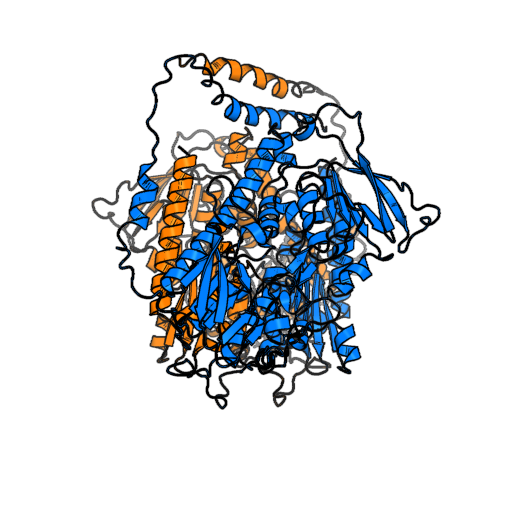EU A C 1
ATOM 807 O O . LEU A 1 107 ? 10.891 -22.969 -2.496 1 74.81 107 LEU A O 1
ATOM 811 N N . SER A 1 108 ? 10.812 -25.062 -3.26 1 76.81 108 SER A N 1
ATOM 812 C CA . SER A 1 108 ? 9.539 -24.812 -3.92 1 76.81 108 SER A CA 1
ATOM 813 C C . SER A 1 108 ? 8.367 -25.172 -3.012 1 76.81 108 SER A C 1
ATOM 815 O O . SER A 1 108 ? 7.207 -24.938 -3.359 1 76.81 108 SER A O 1
ATOM 817 N N . LEU A 1 109 ? 8.68 -25.703 -1.888 1 81.06 109 LEU A N 1
ATOM 818 C CA . LEU A 1 109 ? 7.629 -26.141 -0.98 1 81.06 109 LEU A CA 1
ATOM 819 C C . LEU A 1 109 ? 6.711 -24.984 -0.599 1 81.06 109 LEU A C 1
ATOM 821 O O . LEU A 1 109 ? 7.164 -24 0.001 1 81.06 109 LEU A O 1
ATOM 825 N N . GLY A 1 110 ? 5.492 -25.078 -1.01 1 78.88 110 GLY A N 1
ATOM 826 C CA . GLY A 1 110 ? 4.488 -24.109 -0.611 1 78.88 110 GLY A CA 1
ATOM 827 C C . GLY A 1 110 ? 4.641 -22.781 -1.311 1 78.88 110 GLY A C 1
ATOM 828 O O . GLY A 1 110 ? 3.867 -21.844 -1.061 1 78.88 110 GLY A O 1
ATOM 829 N N . GLY A 1 111 ? 5.57 -22.641 -2.074 1 77.31 111 GLY A N 1
ATOM 830 C CA . GLY A 1 111 ? 5.812 -21.359 -2.715 1 77.31 111 GLY A CA 1
ATOM 831 C C . GLY A 1 111 ? 5.254 -21.281 -4.121 1 77.31 111 GLY A C 1
ATOM 832 O O . GLY A 1 111 ? 5.254 -22.281 -4.852 1 77.31 111 GLY A O 1
ATOM 833 N N . PRO A 1 112 ? 4.707 -20.016 -4.363 1 65.12 112 PRO A N 1
ATOM 834 C CA . PRO A 1 112 ? 4.34 -19.859 -5.773 1 65.12 112 PRO A CA 1
ATOM 835 C C . PRO A 1 112 ? 5.555 -19.844 -6.699 1 65.12 112 PRO A C 1
ATOM 837 O O . PRO A 1 112 ? 6.66 -19.516 -6.262 1 65.12 112 PRO A O 1
ATOM 840 N N . THR A 1 113 ? 5.418 -20.297 -7.875 1 62.84 113 THR A N 1
ATOM 841 C CA . THR A 1 113 ? 6.496 -20.281 -8.859 1 62.84 113 THR A CA 1
ATOM 842 C C . THR A 1 113 ? 7.074 -18.875 -9.016 1 62.84 113 THR A C 1
ATOM 844 O O . THR A 1 113 ? 8.273 -18.719 -9.234 1 62.84 113 THR A O 1
ATOM 847 N N . GLY A 1 114 ? 6.297 -17.938 -8.75 1 65.19 114 GLY A N 1
ATOM 848 C CA . GLY A 1 114 ? 6.723 -16.562 -8.969 1 65.19 114 GLY A CA 1
ATOM 849 C C . GLY A 1 114 ? 7.449 -15.961 -7.773 1 65.19 114 GLY A C 1
ATOM 850 O O . GLY A 1 114 ? 7.859 -14.797 -7.809 1 65.19 114 GLY A O 1
ATOM 851 N N . LEU A 1 115 ? 7.715 -16.766 -6.773 1 67.12 115 LEU A N 1
ATOM 852 C CA . LEU A 1 115 ? 8.352 -16.234 -5.574 1 67.12 115 LEU A CA 1
ATOM 853 C C . LEU A 1 115 ? 9.758 -15.734 -5.883 1 67.12 115 LEU A C 1
ATOM 855 O O . LEU A 1 115 ? 10.141 -14.648 -5.438 1 67.12 115 LEU A O 1
ATOM 859 N N . PHE A 1 116 ? 10.414 -16.438 -6.676 1 66.62 116 PHE A N 1
ATOM 860 C CA . PHE A 1 116 ? 11.773 -16.062 -7.023 1 66.62 116 PHE A CA 1
ATOM 861 C C . PHE A 1 116 ? 11.789 -14.789 -7.855 1 66.62 116 PHE A C 1
ATOM 863 O O . PHE A 1 116 ? 12.586 -13.883 -7.605 1 66.62 116 PHE A O 1
ATOM 870 N N . SER A 1 117 ? 10.891 -14.781 -8.773 1 68.44 117 SER A N 1
ATOM 871 C CA . SER A 1 117 ? 10.844 -13.594 -9.625 1 68.44 117 SER A CA 1
ATOM 872 C C . SER A 1 117 ? 10.461 -12.359 -8.82 1 68.44 117 SER A C 1
ATOM 874 O O . SER A 1 117 ? 11.008 -11.273 -9.039 1 68.44 117 SER A O 1
ATOM 876 N N . LYS A 1 118 ? 9.625 -12.57 -7.906 1 71.56 118 LYS A N 1
ATOM 877 C CA . LYS A 1 118 ? 9.203 -11.453 -7.074 1 71.56 118 LYS A CA 1
ATOM 878 C C . LYS A 1 118 ? 10.336 -10.977 -6.168 1 71.56 118 LYS A C 1
ATOM 880 O O . LYS A 1 118 ? 10.539 -9.773 -5.988 1 71.56 118 LYS A O 1
ATOM 885 N N . ALA A 1 119 ? 11.008 -11.938 -5.66 1 69.62 119 ALA A N 1
ATOM 886 C CA . ALA A 1 119 ? 12.18 -11.609 -4.848 1 69.62 119 ALA A CA 1
ATOM 887 C C . ALA A 1 119 ? 13.227 -10.867 -5.672 1 69.62 119 ALA A C 1
ATOM 889 O O . ALA A 1 119 ? 13.805 -9.883 -5.207 1 69.62 119 ALA A O 1
ATOM 890 N N . LEU A 1 120 ? 13.383 -11.391 -6.848 1 67.31 120 LEU A N 1
ATOM 891 C CA . LEU A 1 120 ? 14.344 -10.773 -7.754 1 67.31 120 LEU A CA 1
ATOM 892 C C . LEU A 1 120 ? 13.938 -9.336 -8.086 1 67.31 120 LEU A C 1
ATOM 894 O O . LEU A 1 120 ? 14.781 -8.438 -8.117 1 67.31 120 LEU A O 1
ATOM 898 N N . ARG A 1 121 ? 12.75 -9.188 -8.281 1 71.62 121 ARG A N 1
ATOM 899 C CA . ARG A 1 121 ? 12.211 -7.867 -8.586 1 71.62 121 ARG A CA 1
ATOM 900 C C . ARG A 1 121 ? 12.461 -6.898 -7.438 1 71.62 121 ARG A C 1
ATOM 902 O O . ARG A 1 121 ? 12.922 -5.773 -7.652 1 71.62 121 ARG A O 1
ATOM 909 N N . ASP A 1 122 ? 12.078 -7.309 -6.281 1 69.5 122 ASP A N 1
ATOM 910 C CA . ASP A 1 122 ? 12.234 -6.441 -5.117 1 69.5 122 ASP A CA 1
ATOM 911 C C . ASP A 1 122 ? 13.703 -6.094 -4.879 1 69.5 122 ASP A C 1
ATOM 913 O O . ASP A 1 122 ? 14.023 -4.965 -4.504 1 69.5 122 ASP A O 1
ATOM 917 N N . THR A 1 123 ? 14.508 -7.078 -5.113 1 64.88 123 THR A N 1
ATOM 918 C CA . THR A 1 123 ? 15.938 -6.852 -4.992 1 64.88 123 THR A CA 1
ATOM 919 C C . THR A 1 123 ? 16.438 -5.887 -6.066 1 64.88 123 THR A C 1
ATOM 921 O O . THR A 1 123 ? 17.25 -5.012 -5.793 1 64.88 123 THR A O 1
ATOM 924 N N . SER A 1 124 ? 15.891 -6.059 -7.258 1 65.56 124 SER A N 1
ATOM 925 C CA . SER A 1 124 ? 16.312 -5.219 -8.375 1 65.56 124 SER A CA 1
ATOM 926 C C . SER A 1 124 ? 15.906 -3.764 -8.156 1 65.56 124 SER A C 1
ATOM 928 O O . SER A 1 124 ? 16.531 -2.855 -8.711 1 65.56 124 SER A O 1
ATOM 930 N N . LYS A 1 125 ? 14.906 -3.59 -7.355 1 64.06 125 LYS A N 1
ATOM 931 C CA . LYS A 1 125 ? 14.461 -2.23 -7.055 1 64.06 125 LYS A CA 1
ATOM 932 C C . LYS A 1 125 ? 15.398 -1.556 -6.059 1 64.06 125 LYS A C 1
ATOM 934 O O . LYS A 1 125 ? 15.469 -0.326 -5.996 1 64.06 125 LYS A O 1
ATOM 939 N N . ARG A 1 126 ? 16.031 -2.373 -5.309 1 60.59 126 ARG A N 1
ATOM 940 C CA . ARG A 1 126 ? 16.797 -1.827 -4.195 1 60.59 126 ARG A CA 1
ATOM 941 C C . ARG A 1 126 ? 18.281 -1.692 -4.559 1 60.59 126 ARG A C 1
ATOM 943 O O . ARG A 1 126 ? 19.016 -0.925 -3.932 1 60.59 126 ARG A O 1
ATOM 950 N N . ILE A 1 127 ? 18.672 -2.525 -5.566 1 57.91 127 ILE A N 1
ATOM 951 C CA . ILE A 1 127 ? 20.109 -2.557 -5.883 1 57.91 127 ILE A CA 1
ATOM 952 C C . ILE A 1 127 ? 20.344 -1.872 -7.227 1 57.91 127 ILE A C 1
ATOM 954 O O . ILE A 1 127 ? 19.703 -2.209 -8.227 1 57.91 127 ILE A O 1
ATOM 958 N N . SER A 1 128 ? 20.984 -0.76 -7.133 1 58 128 SER A N 1
ATOM 959 C CA . SER A 1 128 ? 21.438 -0.174 -8.391 1 58 128 SER A CA 1
ATOM 960 C C . SER A 1 128 ? 22.703 -0.877 -8.898 1 58 128 SER A C 1
ATOM 962 O O . SER A 1 128 ? 23.812 -0.576 -8.461 1 58 128 SER A O 1
ATOM 964 N N . VAL A 1 129 ? 22.453 -1.822 -9.781 1 56.09 129 VAL A N 1
ATOM 965 C CA . VAL A 1 129 ? 23.547 -2.629 -10.297 1 56.09 129 VAL A CA 1
ATOM 966 C C . VAL A 1 129 ? 24.578 -1.726 -10.969 1 56.09 129 VAL A C 1
ATOM 968 O O . VAL A 1 129 ? 25.797 -1.896 -10.766 1 56.09 129 VAL A O 1
ATOM 971 N N . SER A 1 130 ? 23.969 -0.748 -11.734 1 55.72 130 SER A N 1
ATOM 972 C CA . SER A 1 130 ? 24.875 0.178 -12.406 1 55.72 130 SER A CA 1
ATOM 973 C C . SER A 1 130 ? 25.75 0.934 -11.398 1 55.72 130 SER A C 1
ATOM 975 O O . SER A 1 130 ? 26.938 1.125 -11.625 1 55.72 130 SER A O 1
ATOM 977 N N . ALA A 1 131 ? 25.062 1.203 -10.344 1 54.81 131 ALA A N 1
ATOM 978 C CA . ALA A 1 131 ? 25.781 1.921 -9.297 1 54.81 131 ALA A CA 1
ATOM 979 C C . ALA A 1 131 ? 26.828 1.027 -8.648 1 54.81 131 ALA A C 1
ATOM 981 O O . ALA A 1 131 ? 27.953 1.468 -8.391 1 54.81 131 ALA A O 1
ATOM 982 N N . LEU A 1 132 ? 26.5 -0.23 -8.578 1 59.59 132 LEU A N 1
ATOM 983 C CA . LEU A 1 132 ? 27.406 -1.179 -7.938 1 59.59 132 LEU A CA 1
ATOM 984 C C . LEU A 1 132 ? 28.578 -1.514 -8.844 1 59.59 132 LEU A C 1
ATOM 986 O O . LEU A 1 132 ? 29.719 -1.608 -8.383 1 59.59 132 LEU A O 1
ATOM 990 N N . LEU A 1 133 ? 28.25 -1.632 -10.102 1 58.19 133 LEU A N 1
ATOM 991 C CA . LEU A 1 133 ? 29.312 -1.901 -11.078 1 58.19 133 LEU A CA 1
ATOM 992 C C . LEU A 1 133 ? 30.234 -0.703 -11.211 1 58.19 133 LEU A C 1
ATOM 994 O O . LEU A 1 133 ? 31.453 -0.868 -11.328 1 58.19 133 LEU A O 1
ATOM 998 N N . GLY A 1 134 ? 29.562 0.404 -11.148 1 55.59 134 GLY A N 1
ATOM 999 C CA . GLY A 1 134 ? 30.344 1.634 -11.195 1 55.59 134 GLY A CA 1
ATOM 1000 C C . GLY A 1 134 ? 31.281 1.791 -10.016 1 55.59 134 GLY A C 1
ATOM 1001 O O . GLY A 1 134 ? 32.344 2.426 -10.133 1 55.59 134 GLY A O 1
ATOM 1002 N N . MET A 1 135 ? 30.938 1.051 -8.945 1 55.19 135 MET A N 1
ATOM 1003 C CA . MET A 1 135 ? 31.75 1.09 -7.73 1 55.19 135 MET A CA 1
ATOM 1004 C C . MET A 1 135 ? 32.844 0.038 -7.785 1 55.19 135 MET A C 1
ATOM 1006 O O . MET A 1 135 ? 33.594 -0.136 -6.816 1 55.19 135 MET A O 1
ATOM 1010 N N . GLY A 1 136 ? 32.875 -0.71 -8.883 1 58.75 136 GLY A N 1
ATOM 1011 C CA . GLY A 1 136 ? 33.969 -1.66 -9.117 1 58.75 136 GLY A CA 1
ATOM 1012 C C . GLY A 1 136 ? 33.625 -3.068 -8.672 1 58.75 136 GLY A C 1
ATOM 1013 O O . GLY A 1 136 ? 34.5 -3.938 -8.617 1 58.75 136 GLY A O 1
ATOM 1014 N N . LEU A 1 137 ? 32.406 -3.209 -8.211 1 60.66 137 LEU A N 1
ATOM 1015 C CA . LEU A 1 137 ? 32.031 -4.57 -7.84 1 60.66 137 LEU A CA 1
ATOM 1016 C C . LEU A 1 137 ? 31.953 -5.465 -9.07 1 60.66 137 LEU A C 1
ATOM 1018 O O . LEU A 1 137 ? 31.547 -5.012 -10.141 1 60.66 137 LEU A O 1
ATOM 1022 N N . ARG A 1 138 ? 32.469 -6.75 -8.836 1 64.25 138 ARG A N 1
ATOM 1023 C CA . ARG A 1 138 ? 32.375 -7.715 -9.93 1 64.25 138 ARG A CA 1
ATOM 1024 C C . ARG A 1 138 ? 30.953 -8.133 -10.195 1 64.25 138 ARG A C 1
ATOM 1026 O O . ARG A 1 138 ? 30.125 -8.195 -9.273 1 64.25 138 ARG A O 1
ATOM 1033 N N . GLU A 1 139 ? 30.641 -8.344 -11.391 1 67.06 139 GLU A N 1
ATOM 1034 C CA . GLU A 1 139 ? 29.312 -8.781 -11.82 1 67.06 139 GLU A CA 1
ATOM 1035 C C . GLU A 1 139 ? 28.875 -10.023 -11.062 1 67.06 139 GLU A C 1
ATOM 1037 O O . GLU A 1 139 ? 27.719 -10.133 -10.656 1 67.06 139 GLU A O 1
ATOM 1042 N N . ASP A 1 140 ? 29.844 -10.844 -10.828 1 69.31 140 ASP A N 1
ATOM 1043 C CA . ASP A 1 140 ? 29.531 -12.102 -10.148 1 69.31 140 ASP A CA 1
ATOM 1044 C C . ASP A 1 140 ? 29.141 -11.852 -8.688 1 69.31 140 ASP A C 1
ATOM 1046 O O . ASP A 1 140 ? 28.25 -12.523 -8.156 1 69.31 140 ASP A O 1
ATOM 1050 N N . SER A 1 141 ? 29.781 -10.898 -8.156 1 67.75 141 SER A N 1
ATOM 1051 C CA . SER A 1 141 ? 29.484 -10.586 -6.762 1 67.75 141 SER A CA 1
ATOM 1052 C C . SER A 1 141 ? 28.094 -9.984 -6.613 1 67.75 141 SER A C 1
ATOM 1054 O O . SER A 1 141 ? 27.359 -10.328 -5.684 1 67.75 141 SER A O 1
ATOM 1056 N N . VAL A 1 142 ? 27.844 -9.195 -7.605 1 68.62 142 VAL A N 1
ATOM 1057 C CA . VAL A 1 142 ? 26.531 -8.547 -7.578 1 68.62 142 VAL A CA 1
ATOM 1058 C C . VAL A 1 142 ? 25.438 -9.586 -7.766 1 68.62 142 VAL A C 1
ATOM 1060 O O . VAL A 1 142 ? 24.453 -9.594 -7.023 1 68.62 142 VAL A O 1
ATOM 1063 N N . TRP A 1 143 ? 25.688 -10.469 -8.625 1 77.12 143 TRP A N 1
ATOM 1064 C CA . TRP A 1 143 ? 24.688 -11.492 -8.914 1 77.12 143 TRP A CA 1
ATOM 1065 C C . TRP A 1 143 ? 24.531 -12.453 -7.742 1 77.12 143 TRP A C 1
ATOM 1067 O O . TRP A 1 143 ? 23.422 -12.844 -7.395 1 77.12 143 TRP A O 1
ATOM 1077 N N . ASN A 1 144 ? 25.609 -12.742 -7.152 1 73.56 144 ASN A N 1
ATOM 1078 C CA . ASN A 1 144 ? 25.562 -13.641 -6.008 1 73.56 144 ASN A CA 1
ATOM 1079 C C . ASN A 1 144 ? 24.766 -13.055 -4.855 1 73.56 144 ASN A C 1
ATOM 1081 O O . ASN A 1 144 ? 24.016 -13.766 -4.176 1 73.56 144 ASN A O 1
ATOM 1085 N N . GLU A 1 145 ? 24.922 -11.844 -4.727 1 69 145 GLU A N 1
ATOM 1086 C CA . GLU A 1 145 ? 24.156 -11.203 -3.662 1 69 145 GLU A CA 1
ATOM 1087 C C . GLU A 1 145 ? 22.672 -11.242 -3.955 1 69 145 GLU A C 1
ATOM 1089 O O . GLU A 1 145 ? 21.859 -11.477 -3.055 1 69 145 GLU A O 1
ATOM 1094 N N . ILE A 1 146 ? 22.422 -11.031 -5.152 1 72.12 146 ILE A N 1
ATOM 1095 C CA . ILE A 1 146 ? 21.031 -11.031 -5.57 1 72.12 146 ILE A CA 1
ATOM 1096 C C . ILE A 1 146 ? 20.438 -12.43 -5.406 1 72.12 146 ILE A C 1
ATOM 1098 O O . ILE A 1 146 ? 19.359 -12.602 -4.82 1 72.12 146 ILE A O 1
ATOM 1102 N N . ILE A 1 147 ? 21.141 -13.398 -5.82 1 73.44 147 ILE A N 1
ATOM 1103 C CA . ILE A 1 147 ? 20.656 -14.773 -5.816 1 73.44 147 ILE A CA 1
ATOM 1104 C C . ILE A 1 147 ? 20.562 -15.281 -4.379 1 73.44 147 ILE A C 1
ATOM 1106 O O . ILE A 1 147 ? 19.641 -16.016 -4.035 1 73.44 147 ILE A O 1
ATOM 1110 N N . ASN A 1 148 ? 21.516 -14.891 -3.613 1 71.12 148 ASN A N 1
ATOM 1111 C CA . ASN A 1 148 ? 21.484 -15.328 -2.221 1 71.12 148 ASN A CA 1
ATOM 1112 C C . ASN A 1 148 ? 20.25 -14.812 -1.495 1 71.12 148 ASN A C 1
ATOM 1114 O O . ASN A 1 148 ? 19.672 -15.516 -0.671 1 71.12 148 ASN A O 1
ATOM 1118 N N . ASN A 1 149 ? 19.891 -13.633 -1.847 1 68.12 149 ASN A N 1
ATOM 1119 C CA . ASN A 1 149 ? 18.672 -13.086 -1.248 1 68.12 149 ASN A CA 1
ATOM 1120 C C . ASN A 1 149 ? 17.438 -13.859 -1.687 1 68.12 149 ASN A C 1
ATOM 1122 O O . ASN A 1 149 ? 16.531 -14.086 -0.887 1 68.12 149 ASN A O 1
ATOM 1126 N N . CYS A 1 150 ? 17.438 -14.266 -2.891 1 72.44 150 CYS A N 1
ATOM 1127 C CA . CYS A 1 150 ? 16.312 -15.039 -3.418 1 72.44 150 CYS A CA 1
ATOM 1128 C C . CYS A 1 150 ? 16.266 -16.422 -2.787 1 72.44 150 CYS A C 1
ATOM 1130 O O . CYS A 1 150 ? 15.188 -16.891 -2.404 1 72.44 150 CYS A O 1
ATOM 1132 N N . VAL A 1 151 ? 17.391 -17 -2.646 1 71.94 151 VAL A N 1
ATOM 1133 C CA . VAL A 1 151 ? 17.484 -18.344 -2.064 1 71.94 151 VAL A CA 1
ATOM 1134 C C . VAL A 1 151 ? 17.094 -18.281 -0.587 1 71.94 151 VAL A C 1
ATOM 1136 O O . VAL A 1 151 ? 16.391 -19.172 -0.09 1 71.94 151 VAL A O 1
ATOM 1139 N N . ASP A 1 152 ? 17.562 -17.281 0.007 1 70.31 152 ASP A N 1
ATOM 1140 C CA . ASP A 1 152 ? 17.219 -17.109 1.414 1 70.31 152 ASP A CA 1
ATOM 1141 C C . ASP A 1 152 ? 15.703 -16.969 1.592 1 70.31 152 ASP A C 1
ATOM 1143 O O . ASP A 1 152 ? 15.117 -17.578 2.492 1 70.31 152 ASP A O 1
ATOM 1147 N N . LEU A 1 153 ? 15.156 -16.219 0.691 1 70.38 153 LEU A N 1
ATOM 1148 C CA . LEU A 1 153 ? 13.711 -16.016 0.756 1 70.38 153 LEU A CA 1
ATOM 1149 C C . LEU A 1 153 ? 12.977 -17.328 0.531 1 70.38 153 LEU A C 1
ATOM 1151 O O . LEU A 1 153 ? 12.039 -17.656 1.264 1 70.38 153 LEU A O 1
ATOM 1155 N N . ALA A 1 154 ? 13.383 -18.016 -0.425 1 75.12 154 ALA A N 1
ATOM 1156 C CA . ALA A 1 154 ? 12.75 -19.297 -0.752 1 75.12 154 ALA A CA 1
ATOM 1157 C C . ALA A 1 154 ? 12.938 -20.297 0.374 1 75.12 154 ALA A C 1
ATOM 1159 O O . ALA A 1 154 ? 12.023 -21.078 0.684 1 75.12 154 ALA A O 1
ATOM 1160 N N . SER A 1 155 ? 14.086 -20.281 0.922 1 76.44 155 SER A N 1
ATOM 1161 C CA . SER A 1 155 ? 14.383 -21.188 2.033 1 76.44 155 SER A CA 1
ATOM 1162 C C . SER A 1 155 ? 13.531 -20.844 3.256 1 76.44 155 SER A C 1
ATOM 1164 O O . SER A 1 155 ? 12.992 -21.75 3.902 1 76.44 155 SER A O 1
ATOM 1166 N N . PHE A 1 156 ? 13.453 -19.656 3.484 1 72.5 156 PHE A N 1
ATOM 1167 C CA . PHE A 1 156 ? 12.633 -19.234 4.617 1 72.5 156 PHE A CA 1
ATOM 1168 C C . PHE A 1 156 ? 11.18 -19.625 4.41 1 72.5 156 PHE A C 1
ATOM 1170 O O . PHE A 1 156 ? 10.516 -20.078 5.348 1 72.5 156 PHE A O 1
ATOM 1177 N N . ASN A 1 157 ? 10.703 -19.422 3.246 1 76.94 157 ASN A N 1
ATOM 1178 C CA . ASN A 1 157 ? 9.336 -19.844 2.941 1 76.94 157 ASN A CA 1
ATOM 1179 C C . ASN A 1 157 ? 9.148 -21.344 3.152 1 76.94 157 ASN A C 1
ATOM 1181 O O . ASN A 1 157 ? 8.18 -21.766 3.781 1 76.94 157 ASN A O 1
ATOM 1185 N N . SER A 1 158 ? 10.078 -22.062 2.629 1 80.94 158 SER A N 1
ATOM 1186 C CA . SER A 1 158 ? 9.992 -23.516 2.725 1 80.94 158 SER A CA 1
ATOM 1187 C C . SER A 1 158 ? 10.023 -23.984 4.18 1 80.94 158 SER A C 1
ATOM 1189 O O . SER A 1 158 ? 9.258 -24.859 4.574 1 80.94 158 SER A O 1
ATOM 1191 N N . GLN A 1 159 ? 10.852 -23.406 4.918 1 78.62 159 GLN A N 1
ATOM 1192 C CA . GLN A 1 159 ? 10.977 -23.766 6.328 1 78.62 159 GLN A CA 1
ATOM 1193 C C . GLN A 1 159 ? 9.719 -23.375 7.105 1 78.62 159 GLN A C 1
ATOM 1195 O O . GLN A 1 159 ? 9.273 -24.109 7.984 1 78.62 159 GLN A O 1
ATOM 1200 N N . ASP A 1 160 ? 9.297 -22.281 6.754 1 75.75 160 ASP A N 1
ATOM 1201 C CA . ASP A 1 160 ? 8.07 -21.828 7.41 1 75.75 160 ASP A CA 1
ATOM 1202 C C . ASP A 1 160 ? 6.898 -22.75 7.07 1 75.75 160 ASP A C 1
ATOM 1204 O O . ASP A 1 160 ? 6.066 -23.047 7.93 1 75.75 160 ASP A O 1
ATOM 1208 N N . ILE A 1 161 ? 6.82 -23.109 5.891 1 82.75 161 ILE A N 1
ATOM 1209 C CA . ILE A 1 161 ? 5.754 -24 5.453 1 82.75 161 ILE A CA 1
ATOM 1210 C C . ILE A 1 161 ? 5.875 -25.344 6.18 1 82.75 161 ILE A C 1
ATOM 1212 O O . ILE A 1 161 ? 4.879 -25.875 6.66 1 82.75 161 ILE A O 1
ATOM 1216 N N . MET A 1 162 ? 7.066 -25.797 6.246 1 86.31 162 MET A N 1
ATOM 1217 C CA . MET A 1 162 ? 7.281 -27.062 6.945 1 86.31 162 MET A CA 1
ATOM 1218 C C . MET A 1 162 ? 6.863 -26.953 8.406 1 86.31 162 MET A C 1
ATOM 1220 O O . MET A 1 162 ? 6.258 -27.875 8.961 1 86.31 162 MET A O 1
ATOM 1224 N N . ARG A 1 163 ? 7.227 -25.953 8.945 1 80.19 163 ARG A N 1
ATOM 1225 C CA . ARG A 1 163 ? 6.836 -25.703 10.328 1 80.19 163 ARG A CA 1
ATOM 1226 C C . ARG A 1 163 ? 5.316 -25.672 10.477 1 80.19 163 ARG A C 1
ATOM 1228 O O . ARG A 1 163 ? 4.766 -26.266 11.406 1 80.19 163 ARG A O 1
ATOM 1235 N N . GLN A 1 164 ? 4.625 -25.016 9.625 1 80.06 164 GLN A N 1
ATOM 1236 C CA . GLN A 1 164 ? 3.17 -24.922 9.672 1 80.06 164 GLN A CA 1
ATOM 1237 C C . GLN A 1 164 ? 2.52 -26.281 9.484 1 80.06 164 GLN A C 1
ATOM 1239 O O . GLN A 1 164 ? 1.549 -26.609 10.172 1 80.06 164 GLN A O 1
ATOM 1244 N N . LEU A 1 165 ? 3.066 -27 8.609 1 89.06 165 LEU A N 1
ATOM 1245 C CA . LEU A 1 165 ? 2.539 -28.344 8.359 1 89.06 165 LEU A CA 1
ATOM 1246 C C . LEU A 1 165 ? 2.688 -29.219 9.602 1 89.06 165 LEU A C 1
ATOM 1248 O O . LEU A 1 165 ? 1.756 -29.938 9.969 1 89.06 165 LEU A O 1
ATOM 1252 N N . LYS A 1 166 ? 3.816 -29.094 10.219 1 87.62 166 LYS A N 1
ATOM 1253 C CA . LYS A 1 166 ? 4.062 -29.859 11.438 1 87.62 166 LYS A CA 1
ATOM 1254 C C . LYS A 1 166 ? 3.111 -29.422 12.555 1 87.62 166 LYS A C 1
ATOM 1256 O O . LYS A 1 166 ? 2.547 -30.281 13.25 1 87.62 166 LYS A O 1
ATOM 1261 N N . GLN A 1 167 ? 2.953 -28.266 12.633 1 79.44 167 GLN A N 1
ATOM 1262 C CA . GLN A 1 167 ? 2.07 -27.734 13.664 1 79.44 167 GLN A CA 1
ATOM 1263 C C . GLN A 1 167 ? 0.623 -28.141 13.422 1 79.44 167 GLN A C 1
ATOM 1265 O O . GLN A 1 167 ? -0.139 -28.359 14.367 1 79.44 167 GLN A O 1
ATOM 1270 N N . ALA A 1 168 ? 0.268 -28.266 12.188 1 84.88 168 ALA A N 1
ATOM 1271 C CA . ALA A 1 168 ? -1.09 -28.641 11.812 1 84.88 168 ALA A CA 1
ATOM 1272 C C . ALA A 1 168 ? -1.238 -30.172 11.789 1 84.88 168 ALA A C 1
ATOM 1274 O O . ALA A 1 168 ? -2.301 -30.688 11.438 1 84.88 168 ALA A O 1
ATOM 1275 N N . ASN A 1 169 ? -0.166 -30.859 12.078 1 91.19 169 ASN A N 1
ATOM 1276 C CA . ASN A 1 169 ? -0.135 -32.312 12.102 1 91.19 169 ASN A CA 1
ATOM 1277 C C . ASN A 1 169 ? -0.414 -32.906 10.727 1 91.19 169 ASN A C 1
ATOM 1279 O O . ASN A 1 169 ? -1.137 -33.906 10.602 1 91.19 169 ASN A O 1
ATOM 1283 N N . VAL A 1 170 ? 0.023 -32.188 9.758 1 95.56 170 VAL A N 1
ATOM 1284 C CA . VAL A 1 170 ? -0.041 -32.719 8.398 1 95.56 170 VAL A CA 1
ATOM 1285 C C . VAL A 1 170 ? 1.154 -33.625 8.141 1 95.56 170 VAL A C 1
ATOM 1287 O O . VAL A 1 170 ? 2.301 -33.25 8.375 1 95.56 170 VAL A O 1
ATOM 1290 N N . HIS A 1 171 ? 0.861 -34.844 7.727 1 96.12 171 HIS A N 1
ATOM 1291 C CA . HIS A 1 171 ? 1.938 -35.75 7.387 1 96.12 171 HIS A CA 1
ATOM 1292 C C . HIS A 1 171 ? 2.496 -35.469 5.996 1 96.12 171 HIS A C 1
ATOM 1294 O O . HIS A 1 171 ? 1.777 -35.562 5 1 96.12 171 HIS A O 1
ATOM 1300 N N . PHE A 1 172 ? 3.738 -35.094 5.957 1 94.06 172 PHE A N 1
ATOM 1301 C CA . PHE A 1 172 ? 4.391 -34.844 4.68 1 94.06 172 PHE A CA 1
ATOM 1302 C C . PHE A 1 172 ? 5.145 -36.062 4.188 1 94.06 172 PHE A C 1
ATOM 1304 O O . PHE A 1 172 ? 6.07 -36.531 4.852 1 94.06 172 PHE A O 1
ATOM 1311 N N . LEU A 1 173 ? 4.75 -36.562 3.082 1 93.75 173 LEU A N 1
ATOM 1312 C CA . LEU A 1 173 ? 5.336 -37.781 2.506 1 93.75 173 LEU A CA 1
ATOM 1313 C C . LEU A 1 173 ? 6.023 -37.469 1.181 1 93.75 173 LEU A C 1
ATOM 1315 O O . LEU A 1 173 ? 5.371 -37.062 0.219 1 93.75 173 LEU A O 1
ATOM 1319 N N . GLN A 1 174 ? 7.305 -37.719 1.111 1 90.69 174 GLN A N 1
ATOM 1320 C CA . GLN A 1 174 ? 8.055 -37.469 -0.115 1 90.69 174 GLN A CA 1
ATOM 1321 C C . GLN A 1 174 ? 7.996 -38.656 -1.057 1 90.69 174 GLN A C 1
ATOM 1323 O O . GLN A 1 174 ? 8.305 -39.781 -0.658 1 90.69 174 GLN A O 1
ATOM 1328 N N . GLY A 1 175 ? 7.535 -38.375 -2.215 1 91.44 175 GLY A N 1
ATOM 1329 C CA . GLY A 1 175 ? 7.445 -39.438 -3.225 1 91.44 175 GLY A CA 1
ATOM 1330 C C . GLY A 1 175 ? 6.523 -39.062 -4.375 1 91.44 175 GLY A C 1
ATOM 1331 O O . GLY A 1 175 ? 5.859 -38.031 -4.344 1 91.44 175 GLY A O 1
ATOM 1332 N N . MET A 1 176 ? 6.605 -39.969 -5.387 1 92.88 176 MET A N 1
ATOM 1333 C CA . MET A 1 176 ? 5.742 -39.812 -6.551 1 92.88 176 MET A CA 1
ATOM 1334 C C . MET A 1 176 ? 4.449 -40.594 -6.383 1 92.88 176 MET A C 1
ATOM 1336 O O . MET A 1 176 ? 4.477 -41.844 -6.266 1 92.88 176 MET A O 1
ATOM 1340 N N . ALA A 1 177 ? 3.35 -39.906 -6.414 1 95.06 177 ALA A N 1
ATOM 1341 C CA . ALA A 1 177 ? 2.062 -40.562 -6.215 1 95.06 177 ALA A CA 1
ATOM 1342 C C . ALA A 1 177 ? 1.42 -40.938 -7.551 1 95.06 177 ALA A C 1
ATOM 1344 O O . ALA A 1 177 ? 1.483 -40.156 -8.508 1 95.06 177 ALA A O 1
ATOM 1345 N N . THR A 1 178 ? 0.806 -42.156 -7.598 1 95.06 178 THR A N 1
ATOM 1346 C CA . THR A 1 178 ? 0.045 -42.625 -8.758 1 95.06 178 THR A CA 1
ATOM 1347 C C . THR A 1 178 ? -1.205 -43.375 -8.312 1 95.06 178 THR A C 1
ATOM 1349 O O . THR A 1 178 ? -1.241 -43.938 -7.219 1 95.06 178 THR A O 1
ATOM 1352 N N . PHE A 1 179 ? -2.203 -43.344 -9.203 1 96.44 179 PHE A N 1
ATOM 1353 C CA . PHE A 1 179 ? -3.365 -44.188 -8.969 1 96.44 179 PHE A CA 1
ATOM 1354 C C . PHE A 1 179 ? -3.064 -45.625 -9.352 1 96.44 179 PHE A C 1
ATOM 1356 O O . PHE A 1 179 ? -2.547 -45.906 -10.438 1 96.44 179 PHE A O 1
ATOM 1363 N N . PRO A 1 180 ? -3.408 -46.531 -8.445 1 94.19 180 PRO A N 1
ATOM 1364 C CA . PRO A 1 180 ? -3.217 -47.938 -8.805 1 94.19 180 PRO A CA 1
ATOM 1365 C C . PRO A 1 180 ? -4.172 -48.406 -9.898 1 94.19 180 PRO A C 1
ATOM 1367 O O . PRO A 1 180 ? -5.273 -47.844 -10.039 1 94.19 180 PRO A O 1
ATOM 1370 N N . ASP A 1 181 ? -3.77 -49.406 -10.586 1 90.94 181 ASP A N 1
ATOM 1371 C CA . ASP A 1 181 ? -4.555 -49.938 -11.703 1 90.94 181 ASP A CA 1
ATOM 1372 C C . ASP A 1 181 ? -5.926 -50.406 -11.234 1 90.94 181 ASP A C 1
ATOM 1374 O O . ASP A 1 181 ? -6.898 -50.344 -11.992 1 90.94 181 ASP A O 1
ATOM 1378 N N . ASP A 1 182 ? -5.969 -50.844 -10 1 86.56 182 ASP A N 1
ATOM 1379 C CA . ASP A 1 182 ? -7.223 -51.375 -9.469 1 86.56 182 ASP A CA 1
ATOM 1380 C C . ASP A 1 182 ? -7.914 -50.344 -8.578 1 86.56 182 ASP A C 1
ATOM 1382 O O . ASP A 1 182 ? -8.672 -50.688 -7.672 1 86.56 182 ASP A O 1
ATOM 1386 N N . PHE A 1 183 ? -7.574 -49.094 -8.82 1 87.06 183 PHE A N 1
ATOM 1387 C CA . PHE A 1 183 ? -8.195 -48.031 -8.039 1 87.06 183 PHE A CA 1
ATOM 1388 C C . PHE A 1 183 ? -9.719 -48.156 -8.094 1 87.06 183 PHE A C 1
ATOM 1390 O O . PHE A 1 183 ? -10.289 -48.375 -9.156 1 87.06 183 PHE A O 1
ATOM 1397 N N . SER A 1 184 ? -10.352 -48.188 -6.969 1 76.44 184 SER A N 1
ATOM 1398 C CA . SER A 1 184 ? -11.805 -48.219 -6.824 1 76.44 184 SER A CA 1
ATOM 1399 C C . SER A 1 184 ? -12.258 -47.469 -5.578 1 76.44 184 SER A C 1
ATOM 1401 O O . SER A 1 184 ? -11.43 -47.031 -4.785 1 76.44 184 SER A O 1
ATOM 1403 N N . ALA A 1 185 ? -13.562 -47.281 -5.566 1 70.56 185 ALA A N 1
ATOM 1404 C CA . ALA A 1 185 ? -14.117 -46.656 -4.375 1 70.56 185 ALA A CA 1
ATOM 1405 C C . ALA A 1 185 ? -13.766 -47.406 -3.115 1 70.56 185 ALA A C 1
ATOM 1407 O O . ALA A 1 185 ? -13.562 -46.844 -2.049 1 70.56 185 ALA A O 1
ATOM 1408 N N . GLU A 1 186 ? -13.688 -48.594 -3.314 1 70.06 186 GLU A N 1
ATOM 1409 C CA . GLU A 1 186 ? -13.383 -49.469 -2.182 1 70.06 186 GLU A CA 1
ATOM 1410 C C . GLU A 1 186 ? -11.906 -49.375 -1.808 1 70.06 186 GLU A C 1
ATOM 1412 O O . GLU A 1 186 ? -11.539 -49.531 -0.639 1 70.06 186 GLU A O 1
ATOM 1417 N N . CYS A 1 187 ? -11.172 -49.094 -2.797 1 69.5 187 CYS A N 1
ATOM 1418 C CA . CYS A 1 187 ? -9.734 -48.938 -2.572 1 69.5 187 CYS A CA 1
ATOM 1419 C C . CYS A 1 187 ? -9.289 -47.531 -2.885 1 69.5 187 CYS A C 1
ATOM 1421 O O . CYS A 1 187 ? -8.531 -47.312 -3.836 1 69.5 187 CYS A O 1
ATOM 1423 N N . SER A 1 188 ? -9.805 -46.656 -2.094 1 85.38 188 SER A N 1
ATOM 1424 C CA . SER A 1 188 ? -9.367 -45.25 -2.242 1 85.38 188 SER A CA 1
ATOM 1425 C C . SER A 1 188 ? -7.949 -45.062 -1.718 1 85.38 188 SER A C 1
ATOM 1427 O O . SER A 1 188 ? -7.754 -44.688 -0.557 1 85.38 188 SER A O 1
ATOM 1429 N N . CYS A 1 189 ? -6.977 -45.469 -2.656 1 91.62 189 CYS A N 1
ATOM 1430 C CA . CYS A 1 189 ? -5.582 -45.438 -2.23 1 91.62 189 CYS A CA 1
ATOM 1431 C C . CYS A 1 189 ? -4.684 -44.906 -3.328 1 91.62 189 CYS A C 1
ATOM 1433 O O . CYS A 1 189 ? -5.109 -44.75 -4.477 1 91.62 189 CYS A O 1
ATOM 1435 N N . LEU A 1 190 ? -3.5 -44.531 -2.941 1 95.25 190 LEU A N 1
ATOM 1436 C CA . LEU A 1 190 ? -2.451 -44.031 -3.834 1 95.25 190 LEU A CA 1
ATOM 1437 C C . LEU A 1 190 ? -1.172 -44.844 -3.654 1 95.25 190 LEU A C 1
ATOM 1439 O O . LEU A 1 190 ? -0.825 -45.25 -2.533 1 95.25 190 LEU A O 1
ATOM 1443 N N . ASN A 1 191 ? -0.537 -45.188 -4.793 1 94.44 191 ASN A N 1
ATOM 1444 C CA . ASN A 1 191 ? 0.834 -45.688 -4.738 1 94.44 191 ASN A CA 1
ATOM 1445 C C . ASN A 1 191 ? 1.841 -44.531 -4.656 1 94.44 191 ASN A C 1
ATOM 1447 O O . ASN A 1 191 ? 1.863 -43.656 -5.52 1 94.44 191 ASN A O 1
ATOM 1451 N N . VAL A 1 192 ? 2.658 -44.531 -3.633 1 95 192 VAL A N 1
ATOM 1452 C CA . VAL A 1 192 ? 3.684 -43.5 -3.494 1 95 192 VAL A CA 1
ATOM 1453 C C . VAL A 1 192 ? 5.066 -44.125 -3.625 1 95 192 VAL A C 1
ATOM 1455 O O . VAL A 1 192 ? 5.508 -44.875 -2.744 1 95 192 VAL A O 1
ATOM 1458 N N . GLN A 1 193 ? 5.742 -43.812 -4.703 1 92.88 193 GLN A N 1
ATOM 1459 C CA . GLN A 1 193 ? 7.102 -44.281 -4.926 1 92.88 193 GLN A CA 1
ATOM 1460 C C . GLN A 1 193 ? 8.125 -43.344 -4.293 1 92.88 193 GLN A C 1
ATOM 1462 O O . GLN A 1 193 ? 8.219 -42.188 -4.676 1 92.88 193 GLN A O 1
ATOM 1467 N N . LYS A 1 194 ? 8.883 -43.844 -3.404 1 90.25 194 LYS A N 1
ATOM 1468 C CA . LYS A 1 194 ? 9.883 -43.031 -2.699 1 90.25 194 LYS A CA 1
ATOM 1469 C C . LYS A 1 194 ? 11.227 -43.062 -3.424 1 90.25 194 LYS A C 1
ATOM 1471 O O . LYS A 1 194 ? 11.406 -43.844 -4.363 1 90.25 194 LYS A O 1
ATOM 1476 N N . ASP A 1 195 ? 12.102 -42.188 -3.029 1 82.12 195 ASP A N 1
ATOM 1477 C CA . ASP A 1 195 ? 13.406 -42.062 -3.666 1 82.12 195 ASP A CA 1
ATOM 1478 C C . ASP A 1 195 ? 14.242 -43.344 -3.471 1 82.12 195 ASP A C 1
ATOM 1480 O O . ASP A 1 195 ? 15.086 -43.656 -4.305 1 82.12 195 ASP A O 1
ATOM 1484 N N . ASP A 1 196 ? 13.961 -44.062 -2.408 1 83.69 196 ASP A N 1
ATOM 1485 C CA . ASP A 1 196 ? 14.75 -45.25 -2.107 1 83.69 196 ASP A CA 1
ATOM 1486 C C . ASP A 1 196 ? 14.258 -46.469 -2.906 1 83.69 196 ASP A C 1
ATOM 1488 O O . ASP A 1 196 ? 14.781 -47.562 -2.756 1 83.69 196 ASP A O 1
ATOM 1492 N N . GLY A 1 197 ? 13.273 -46.219 -3.697 1 84.94 197 GLY A N 1
ATOM 1493 C CA . GLY A 1 197 ? 12.773 -47.281 -4.562 1 84.94 197 GLY A CA 1
ATOM 1494 C C . GLY A 1 197 ? 11.586 -48.031 -3.979 1 84.94 197 GLY A C 1
ATOM 1495 O O . GLY A 1 197 ? 10.938 -48.812 -4.672 1 84.94 197 GLY A O 1
ATOM 1496 N N . THR A 1 198 ? 11.312 -47.75 -2.727 1 90.62 198 THR A N 1
ATOM 1497 C CA . THR A 1 198 ? 10.188 -48.438 -2.096 1 90.62 198 THR A CA 1
ATOM 1498 C C . THR A 1 198 ? 8.875 -47.75 -2.447 1 90.62 198 THR A C 1
ATOM 1500 O O . THR A 1 198 ? 8.852 -46.562 -2.754 1 90.62 198 THR A O 1
ATOM 1503 N N . THR A 1 199 ? 7.832 -48.562 -2.492 1 91.44 199 THR A N 1
ATOM 1504 C CA . THR A 1 199 ? 6.488 -48.062 -2.748 1 91.44 199 THR A CA 1
ATOM 1505 C C . THR A 1 199 ? 5.613 -48.188 -1.504 1 91.44 199 THR A C 1
ATOM 1507 O O . THR A 1 199 ? 5.602 -49.25 -0.853 1 91.44 199 THR A O 1
ATOM 1510 N N . GLU A 1 200 ? 5.023 -47.125 -1.135 1 91.81 200 GLU A N 1
ATOM 1511 C CA . GLU A 1 200 ? 4.094 -47.094 -0.008 1 91.81 200 GLU A CA 1
ATOM 1512 C C . GLU A 1 200 ? 2.662 -46.844 -0.479 1 91.81 200 GLU A C 1
ATOM 1514 O O . GLU A 1 200 ? 2.422 -46.062 -1.386 1 91.81 200 GLU A O 1
ATOM 1519 N N . LEU A 1 201 ? 1.716 -47.719 0.07 1 92.5 201 LEU A N 1
ATOM 1520 C CA . LEU A 1 201 ? 0.298 -47.531 -0.214 1 92.5 201 LEU A CA 1
ATOM 1521 C C . LEU A 1 201 ? -0.338 -46.594 0.805 1 92.5 201 LEU A C 1
ATOM 1523 O O . LEU A 1 201 ? -0.252 -46.844 2.012 1 92.5 201 LEU A O 1
ATOM 1527 N N . VAL A 1 202 ? -0.947 -45.531 0.301 1 94.81 202 VAL A N 1
ATOM 1528 C CA . VAL A 1 202 ? -1.604 -44.562 1.158 1 94.81 202 VAL A CA 1
ATOM 1529 C C . VAL A 1 202 ? -3.111 -44.594 0.922 1 94.81 202 VAL A C 1
ATOM 1531 O O . VAL A 1 202 ? -3.574 -44.406 -0.205 1 94.81 202 VAL A O 1
ATOM 1534 N N . ARG A 1 203 ? -3.904 -44.844 1.968 1 94.62 203 ARG A N 1
ATOM 1535 C CA . ARG A 1 203 ? -5.359 -44.844 1.885 1 94.62 203 ARG A CA 1
ATOM 1536 C C . ARG A 1 203 ? -5.934 -43.531 2.426 1 94.62 203 ARG A C 1
ATOM 1538 O O . ARG A 1 203 ? -5.445 -43 3.424 1 94.62 203 ARG A O 1
ATOM 1545 N N . ALA A 1 204 ? -6.898 -43.062 1.697 1 94.88 204 ALA A N 1
ATOM 1546 C CA . ALA A 1 204 ? -7.539 -41.812 2.137 1 94.88 204 ALA A CA 1
ATOM 1547 C C . ALA A 1 204 ? -9 -41.781 1.709 1 94.88 204 ALA A C 1
ATOM 1549 O O . ALA A 1 204 ? -9.359 -42.312 0.657 1 94.88 204 ALA A O 1
ATOM 1550 N N . GLY A 1 205 ? -9.852 -41.188 2.533 1 94.31 205 GLY A N 1
ATOM 1551 C CA . GLY A 1 205 ? -11.258 -41.031 2.193 1 94.31 205 GLY A CA 1
ATOM 1552 C C . GLY A 1 205 ? -11.484 -40.125 0.998 1 94.31 205 GLY A C 1
ATOM 1553 O O . GLY A 1 205 ? -12.375 -40.375 0.181 1 94.31 205 GLY A O 1
ATOM 1554 N N . LYS A 1 206 ? -10.797 -39.031 0.958 1 96.06 206 LYS A N 1
ATOM 1555 C CA . LYS A 1 206 ? -10.805 -38.094 -0.157 1 96.06 206 LYS A CA 1
ATOM 1556 C C . LYS A 1 206 ? -9.391 -37.875 -0.707 1 96.06 206 LYS A C 1
ATOM 1558 O O . LYS A 1 206 ? -8.406 -38.062 0.012 1 96.06 206 LYS A O 1
ATOM 1563 N N . ILE A 1 207 ? -9.344 -37.531 -1.983 1 97.5 207 ILE A N 1
ATOM 1564 C CA . ILE A 1 207 ? -8.062 -37.25 -2.629 1 97.5 207 ILE A CA 1
ATOM 1565 C C . ILE A 1 207 ? -8.148 -35.938 -3.381 1 97.5 207 ILE A C 1
ATOM 1567 O O . ILE A 1 207 ? -9.141 -35.656 -4.055 1 97.5 207 ILE A O 1
ATOM 1571 N N . LEU A 1 208 ? -7.121 -35.062 -3.246 1 97.69 208 LEU A N 1
ATOM 1572 C CA . LEU A 1 208 ? -7 -33.812 -4 1 97.69 208 LEU A CA 1
ATOM 1573 C C . LEU A 1 208 ? -5.746 -33.844 -4.867 1 97.69 208 LEU A C 1
ATOM 1575 O O . LEU A 1 208 ? -4.637 -34.031 -4.363 1 97.69 208 LEU A O 1
ATOM 1579 N N . ILE A 1 209 ? -5.953 -33.688 -6.113 1 97.44 209 ILE A N 1
ATOM 1580 C CA . ILE A 1 209 ? -4.832 -33.562 -7.031 1 97.44 209 ILE A CA 1
ATOM 1581 C C . ILE A 1 209 ? -4.465 -32.062 -7.188 1 97.44 209 ILE A C 1
ATOM 1583 O O . ILE A 1 209 ? -5.262 -31.281 -7.691 1 97.44 209 ILE A O 1
ATOM 1587 N N . ALA A 1 210 ? -3.27 -31.641 -6.773 1 95.69 210 ALA A N 1
ATOM 1588 C CA . ALA A 1 210 ? -2.75 -30.281 -6.855 1 95.69 210 ALA A CA 1
ATOM 1589 C C . ALA A 1 210 ? -1.312 -30.281 -7.371 1 95.69 210 ALA A C 1
ATOM 1591 O O . ALA A 1 210 ? -0.439 -29.641 -6.781 1 95.69 210 ALA A O 1
ATOM 1592 N N . THR A 1 211 ? -1.08 -30.891 -8.469 1 94.31 211 THR A N 1
ATOM 1593 C CA . THR A 1 211 ? 0.273 -31.141 -8.953 1 94.31 211 THR A CA 1
ATOM 1594 C C . THR A 1 211 ? 0.776 -29.969 -9.789 1 94.31 211 THR A C 1
ATOM 1596 O O . THR A 1 211 ? 1.919 -29.984 -10.25 1 94.31 211 THR A O 1
ATOM 1599 N N . GLY A 1 212 ? -0.015 -29.016 -10 1 91.25 212 GLY A N 1
ATOM 1600 C CA . GLY A 1 212 ? 0.404 -27.797 -10.664 1 91.25 212 GLY A CA 1
ATOM 1601 C C . GLY A 1 212 ? 0.668 -27.969 -12.141 1 91.25 212 GLY A C 1
ATOM 1602 O O . GLY A 1 212 ? -0.077 -28.672 -12.836 1 91.25 212 GLY A O 1
ATOM 1603 N N . SER A 1 213 ? 1.561 -27.203 -12.656 1 91.12 213 SER A N 1
ATOM 1604 C CA . SER A 1 213 ? 1.877 -27.172 -14.078 1 91.12 213 SER A CA 1
ATOM 1605 C C . SER A 1 213 ? 3.385 -27.125 -14.312 1 91.12 213 SER A C 1
ATOM 1607 O O . SER A 1 213 ? 4.156 -26.953 -13.367 1 91.12 213 SER A O 1
ATOM 1609 N N . LYS A 1 214 ? 3.809 -27.406 -15.477 1 89.94 214 LYS A N 1
ATOM 1610 C CA . LYS A 1 214 ? 5.191 -27.281 -15.93 1 89.94 214 LYS A CA 1
ATOM 1611 C C . LYS A 1 214 ? 5.273 -26.391 -17.172 1 89.94 214 LYS A C 1
ATOM 1613 O O . LYS A 1 214 ? 4.277 -26.219 -17.875 1 89.94 214 LYS A O 1
ATOM 1618 N N . PRO A 1 215 ? 6.477 -25.828 -17.469 1 91.75 215 PRO A N 1
ATOM 1619 C CA . PRO A 1 215 ? 6.602 -24.984 -18.656 1 91.75 215 PRO A CA 1
ATOM 1620 C C . PRO A 1 215 ? 6.379 -25.781 -19.953 1 91.75 215 PRO A C 1
ATOM 1622 O O . PRO A 1 215 ? 6.828 -26.922 -20.062 1 91.75 215 PRO A O 1
ATOM 1625 N N . PHE A 1 216 ? 5.637 -25.172 -20.859 1 93.06 216 PHE A N 1
ATOM 1626 C CA . PHE A 1 216 ? 5.566 -25.719 -22.219 1 93.06 216 PHE A CA 1
ATOM 1627 C C . PHE A 1 216 ? 6.906 -25.578 -22.922 1 93.06 216 PHE A C 1
ATOM 1629 O O . PHE A 1 216 ? 7.512 -24.5 -22.906 1 93.06 216 PHE A O 1
ATOM 1636 N N . ARG A 1 217 ? 7.438 -26.625 -23.5 1 93.75 217 ARG A N 1
ATOM 1637 C CA . ARG A 1 217 ? 8.703 -26.641 -24.219 1 93.75 217 ARG A CA 1
ATOM 1638 C C . ARG A 1 217 ? 8.492 -26.906 -25.703 1 93.75 217 ARG A C 1
ATOM 1640 O O . ARG A 1 217 ? 8.383 -28.062 -26.109 1 93.75 217 ARG A O 1
ATOM 1647 N N . PRO A 1 218 ? 8.453 -25.797 -26.422 1 90.25 218 PRO A N 1
ATOM 1648 C CA . PRO A 1 218 ? 8.297 -26.031 -27.859 1 90.25 218 PRO A CA 1
ATOM 1649 C C . PRO A 1 218 ? 9.43 -26.875 -28.453 1 90.25 218 PRO A C 1
ATOM 1651 O O . PRO A 1 218 ? 10.57 -26.797 -27.984 1 90.25 218 PRO A O 1
ATOM 1654 N N . GLU A 1 219 ? 9.062 -27.562 -29.438 1 88.19 219 GLU A N 1
ATOM 1655 C CA . GLU A 1 219 ? 10.055 -28.391 -30.125 1 88.19 219 GLU A CA 1
ATOM 1656 C C . GLU A 1 219 ? 11.125 -27.531 -30.797 1 88.19 219 GLU A C 1
ATOM 1658 O O . GLU A 1 219 ? 10.844 -26.406 -31.219 1 88.19 219 GLU A O 1
ATOM 1663 N N . GLY A 1 220 ? 12.344 -27.953 -30.797 1 87.12 220 GLY A N 1
ATOM 1664 C CA . GLY A 1 220 ? 13.391 -27.266 -31.547 1 87.12 220 GLY A CA 1
ATOM 1665 C C . GLY A 1 220 ? 14.234 -26.344 -30.672 1 87.12 220 GLY A C 1
ATOM 1666 O O . GLY A 1 220 ? 15.273 -25.859 -31.125 1 87.12 220 GLY A O 1
ATOM 1667 N N . ILE A 1 221 ? 13.75 -26.031 -29.562 1 91.94 221 ILE A N 1
ATOM 1668 C CA . ILE A 1 221 ? 14.531 -25.188 -28.672 1 91.94 221 ILE A CA 1
ATOM 1669 C C . ILE A 1 221 ? 15.445 -26.047 -27.812 1 91.94 221 ILE A C 1
ATOM 1671 O O . ILE A 1 221 ? 14.984 -26.984 -27.141 1 91.94 221 ILE A O 1
ATOM 1675 N N . PRO A 1 222 ? 16.734 -25.812 -27.797 1 92.25 222 PRO A N 1
ATOM 1676 C CA . PRO A 1 222 ? 17.688 -26.625 -27.047 1 92.25 222 PRO A CA 1
ATOM 1677 C C . PRO A 1 222 ? 17.828 -26.188 -25.594 1 92.25 222 PRO A C 1
ATOM 1679 O O . PRO A 1 222 ? 18.906 -25.734 -25.188 1 92.25 222 PRO A O 1
ATOM 1682 N N . PHE A 1 223 ? 16.844 -26.438 -24.844 1 91.94 223 PHE A N 1
ATOM 1683 C CA . PHE A 1 223 ? 16.891 -26.094 -23.422 1 91.94 223 PHE A CA 1
ATOM 1684 C C . PHE A 1 223 ? 18.078 -26.766 -22.75 1 91.94 223 PHE A C 1
ATOM 1686 O O . PHE A 1 223 ? 18.188 -28 -22.75 1 91.94 223 PHE A O 1
ATOM 1693 N N . ASP A 1 224 ? 19.016 -25.984 -22.141 1 87.44 224 ASP A N 1
ATOM 1694 C CA . ASP A 1 224 ? 20.188 -26.562 -21.516 1 87.44 224 ASP A CA 1
ATOM 1695 C C . ASP A 1 224 ? 20.25 -26.219 -20.031 1 87.44 224 ASP A C 1
ATOM 1697 O O . ASP A 1 224 ? 21.078 -26.75 -19.297 1 87.44 224 ASP A O 1
ATOM 1701 N N . GLY A 1 225 ? 19.328 -25.312 -19.578 1 85.44 225 GLY A N 1
ATOM 1702 C CA . GLY A 1 225 ? 19.297 -24.938 -18.172 1 85.44 225 GLY A CA 1
ATOM 1703 C C . GLY A 1 225 ? 20.469 -24.094 -17.75 1 85.44 225 GLY A C 1
ATOM 1704 O O . GLY A 1 225 ? 20.672 -23.844 -16.562 1 85.44 225 GLY A O 1
ATOM 1705 N N . ARG A 1 226 ? 21.188 -23.594 -18.703 1 84.75 226 ARG A N 1
ATOM 1706 C CA . ARG A 1 226 ? 22.359 -22.781 -18.438 1 84.75 226 ARG A CA 1
ATOM 1707 C C . ARG A 1 226 ? 22.266 -21.438 -19.125 1 84.75 226 ARG A C 1
ATOM 1709 O O . ARG A 1 226 ? 22.547 -20.391 -18.531 1 84.75 226 ARG A O 1
ATOM 1716 N N . ARG A 1 227 ? 21.859 -21.5 -20.375 1 90.56 227 ARG A N 1
ATOM 1717 C CA . ARG A 1 227 ? 21.75 -20.25 -21.125 1 90.56 227 ARG A CA 1
ATOM 1718 C C . ARG A 1 227 ? 20.391 -20.172 -21.828 1 90.56 227 ARG A C 1
ATOM 1720 O O . ARG A 1 227 ? 19.969 -19.078 -22.234 1 90.56 227 ARG A O 1
ATOM 1727 N N . ILE A 1 228 ? 19.922 -21.328 -22.078 1 93 228 ILE A N 1
ATOM 1728 C CA . ILE A 1 228 ? 18.594 -21.406 -22.688 1 93 228 ILE A CA 1
ATOM 1729 C C . ILE A 1 228 ? 17.594 -21.969 -21.672 1 93 228 ILE A C 1
ATOM 1731 O O . ILE A 1 228 ? 17.672 -23.141 -21.297 1 93 228 ILE A O 1
ATOM 1735 N N . PHE A 1 229 ? 16.656 -21.125 -21.375 1 92.69 229 PHE A N 1
ATOM 1736 C CA . PHE A 1 229 ? 15.828 -21.438 -20.203 1 92.69 229 PHE A CA 1
ATOM 1737 C C . PHE A 1 229 ? 14.352 -21.438 -20.578 1 92.69 229 PHE A C 1
ATOM 1739 O O . PHE A 1 229 ? 13.945 -20.828 -21.562 1 92.69 229 PHE A O 1
ATOM 1746 N N . ASP A 1 230 ? 13.602 -22.266 -19.797 1 93.25 230 ASP A N 1
ATOM 1747 C CA . ASP A 1 230 ? 12.156 -22.094 -19.672 1 93.25 230 ASP A CA 1
ATOM 1748 C C . ASP A 1 230 ? 11.797 -21.312 -18.406 1 93.25 230 ASP A C 1
ATOM 1750 O O . ASP A 1 230 ? 12.68 -20.812 -17.703 1 93.25 230 ASP A O 1
ATOM 1754 N N . SER A 1 231 ? 10.484 -21.188 -18.109 1 88.69 231 SER A N 1
ATOM 1755 C CA . SER A 1 231 ? 10.039 -20.344 -17.016 1 88.69 231 SER A CA 1
ATOM 1756 C C . SER A 1 231 ? 10.422 -20.938 -15.664 1 88.69 231 SER A C 1
ATOM 1758 O O . SER A 1 231 ? 10.398 -20.234 -14.641 1 88.69 231 SER A O 1
ATOM 1760 N N . ASP A 1 232 ? 10.742 -22.219 -15.586 1 85.56 232 ASP A N 1
ATOM 1761 C CA . ASP A 1 232 ? 11.18 -22.812 -14.328 1 85.56 232 ASP A CA 1
ATOM 1762 C C . ASP A 1 232 ? 12.703 -22.812 -14.219 1 85.56 232 ASP A C 1
ATOM 1764 O O . ASP A 1 232 ? 13.25 -22.391 -13.195 1 85.56 232 ASP A O 1
ATOM 1768 N N . SER A 1 233 ? 13.375 -23.188 -15.289 1 86.5 233 SER A N 1
ATOM 1769 C CA . SER A 1 233 ? 14.82 -23.344 -15.234 1 86.5 233 SER A CA 1
ATOM 1770 C C . SER A 1 233 ? 15.531 -22 -15.164 1 86.5 233 SER A C 1
ATOM 1772 O O . SER A 1 233 ? 16.703 -21.922 -14.773 1 86.5 233 SER A O 1
ATOM 1774 N N . ILE A 1 234 ? 14.867 -20.922 -15.5 1 87.5 234 ILE A N 1
ATOM 1775 C CA . ILE A 1 234 ? 15.461 -19.594 -15.438 1 87.5 234 ILE A CA 1
ATOM 1776 C C . ILE A 1 234 ? 15.844 -19.266 -14 1 87.5 234 ILE A C 1
ATOM 1778 O O . ILE A 1 234 ? 16.734 -18.453 -13.758 1 87.5 234 ILE A O 1
ATOM 1782 N N . ASN A 1 235 ? 15.188 -19.875 -13.102 1 79.38 235 ASN A N 1
ATOM 1783 C CA . ASN A 1 235 ? 15.461 -19.625 -11.688 1 79.38 235 ASN A CA 1
ATOM 1784 C C . ASN A 1 235 ? 16.844 -20.156 -11.289 1 79.38 235 ASN A C 1
ATOM 1786 O O . ASN A 1 235 ? 17.344 -19.812 -10.227 1 79.38 235 ASN A O 1
ATOM 1790 N N . THR A 1 236 ? 17.469 -20.891 -12.164 1 77.69 236 THR A N 1
ATOM 1791 C CA . THR A 1 236 ? 18.781 -21.453 -11.883 1 77.69 236 THR A CA 1
ATOM 1792 C C . THR A 1 236 ? 19.875 -20.625 -12.547 1 77.69 236 THR A C 1
ATOM 1794 O O . THR A 1 236 ? 21.047 -21.016 -12.539 1 77.69 236 THR A O 1
ATOM 1797 N N . LEU A 1 237 ? 19.422 -19.547 -13.094 1 81.19 237 LEU A N 1
ATOM 1798 C CA . LEU A 1 237 ? 20.406 -18.672 -13.734 1 81.19 237 LEU A CA 1
ATOM 1799 C C . LEU A 1 237 ? 21.531 -18.328 -12.766 1 81.19 237 LEU A C 1
ATOM 1801 O O . LEU A 1 237 ? 21.281 -17.844 -11.656 1 81.19 237 LEU A O 1
ATOM 1805 N N . SER A 1 238 ? 22.766 -18.547 -13.211 1 77.88 238 SER A N 1
ATOM 1806 C CA . SER A 1 238 ? 23.891 -18.469 -12.289 1 77.88 238 SER A CA 1
ATOM 1807 C C . SER A 1 238 ? 24.75 -17.219 -12.555 1 77.88 238 SER A C 1
ATOM 1809 O O . SER A 1 238 ? 25.781 -17.031 -11.914 1 77.88 238 SER A O 1
ATOM 1811 N N . PHE A 1 239 ? 24.344 -16.422 -13.562 1 79.94 239 PHE A N 1
ATOM 1812 C CA . PHE A 1 239 ? 25.078 -15.211 -13.914 1 79.94 239 PHE A CA 1
ATOM 1813 C C . PHE A 1 239 ? 24.141 -14.117 -14.391 1 79.94 239 PHE A C 1
ATOM 1815 O O . PHE A 1 239 ? 23 -14.398 -14.781 1 79.94 239 PHE A O 1
ATOM 1822 N N . LEU A 1 240 ? 24.703 -12.953 -14.359 1 82.94 240 LEU A N 1
ATOM 1823 C CA . LEU A 1 240 ? 23.953 -11.844 -14.945 1 82.94 240 LEU A CA 1
ATOM 1824 C C . LEU A 1 240 ? 24.297 -11.695 -16.438 1 82.94 240 LEU A C 1
ATOM 1826 O O . LEU A 1 240 ? 25.391 -11.25 -16.781 1 82.94 240 LEU A O 1
ATOM 1830 N N . PRO A 1 241 ? 23.375 -12.016 -17.234 1 88 241 PRO A N 1
ATOM 1831 C CA . PRO A 1 241 ? 23.672 -11.891 -18.672 1 88 241 PRO A CA 1
ATOM 1832 C C . PRO A 1 241 ? 23.734 -10.438 -19.125 1 88 241 PRO A C 1
ATOM 1834 O O . PRO A 1 241 ? 22.984 -9.594 -18.641 1 88 241 PRO A O 1
ATOM 1837 N N . ARG A 1 242 ? 24.641 -10.188 -20.016 1 88.31 242 ARG A N 1
ATOM 1838 C CA . ARG A 1 242 ? 24.703 -8.859 -20.625 1 88.31 242 ARG A CA 1
ATOM 1839 C C . ARG A 1 242 ? 23.484 -8.617 -21.516 1 88.31 242 ARG A C 1
ATOM 1841 O O . ARG A 1 242 ? 23.016 -7.48 -21.641 1 88.31 242 ARG A O 1
ATOM 1848 N N . SER A 1 243 ? 23.094 -9.742 -22.109 1 94.5 243 SER A N 1
ATOM 1849 C CA . SER A 1 243 ? 21.938 -9.664 -22.984 1 94.5 243 SER A CA 1
ATOM 1850 C C . SER A 1 243 ? 21.016 -10.867 -22.797 1 94.5 243 SER A C 1
ATOM 1852 O O . SER A 1 243 ? 21.484 -11.992 -22.609 1 94.5 243 SER A O 1
ATOM 1854 N N . LEU A 1 244 ? 19.703 -10.578 -22.812 1 95.88 244 LEU A N 1
ATOM 1855 C CA . LEU A 1 244 ? 18.688 -11.609 -22.656 1 95.88 244 LEU A CA 1
ATOM 1856 C C . LEU A 1 244 ? 17.594 -11.469 -23.703 1 95.88 244 LEU A C 1
ATOM 1858 O O . LEU A 1 244 ? 17 -10.398 -23.859 1 95.88 244 LEU A O 1
ATOM 1862 N N . ALA A 1 245 ? 17.406 -12.508 -24.469 1 97.56 245 ALA A N 1
ATOM 1863 C CA . ALA A 1 245 ? 16.25 -12.594 -25.359 1 97.56 245 ALA A CA 1
ATOM 1864 C C . ALA A 1 245 ? 15.125 -13.398 -24.719 1 97.56 245 ALA A C 1
ATOM 1866 O O . ALA A 1 245 ? 15.375 -14.438 -24.109 1 97.56 245 ALA A O 1
ATOM 1867 N N . ILE A 1 246 ? 13.93 -12.891 -24.797 1 97.94 246 ILE A N 1
ATOM 1868 C CA . ILE A 1 246 ? 12.766 -13.547 -24.203 1 97.94 246 ILE A CA 1
ATOM 1869 C C . ILE A 1 246 ? 11.68 -13.727 -25.266 1 97.94 246 ILE A C 1
ATOM 1871 O O . ILE A 1 246 ? 11.281 -12.766 -25.922 1 97.94 246 ILE A O 1
ATOM 1875 N N . THR A 1 247 ? 11.203 -14.945 -25.422 1 96.94 247 THR A N 1
ATOM 1876 C CA . THR A 1 247 ? 10.016 -15.18 -26.234 1 96.94 247 THR A CA 1
ATOM 1877 C C . THR A 1 247 ? 8.773 -15.273 -25.359 1 96.94 247 THR A C 1
ATOM 1879 O O . THR A 1 247 ? 8.719 -16.078 -24.438 1 96.94 247 THR A O 1
ATOM 1882 N N . GLY A 1 248 ? 7.789 -14.477 -25.656 1 95.56 248 GLY A N 1
ATOM 1883 C CA . GLY A 1 248 ? 6.531 -14.492 -24.922 1 95.56 248 GLY A CA 1
ATOM 1884 C C . GLY A 1 248 ? 6.004 -13.102 -24.609 1 95.56 248 GLY A C 1
ATOM 1885 O O . GLY A 1 248 ? 6.758 -12.125 -24.625 1 95.56 248 GLY A O 1
ATOM 1886 N N . SER A 1 249 ? 4.734 -13.031 -24.375 1 93.06 249 SER A N 1
ATOM 1887 C CA . SER A 1 249 ? 4.109 -11.758 -24.031 1 93.06 249 SER A CA 1
ATOM 1888 C C . SER A 1 249 ? 3.219 -11.906 -22.797 1 93.06 249 SER A C 1
ATOM 1890 O O . SER A 1 249 ? 2.408 -11.023 -22.5 1 93.06 249 SER A O 1
ATOM 1892 N N . GLY A 1 250 ? 3.33 -13.039 -22.125 1 91.75 250 GLY A N 1
ATOM 1893 C CA . GLY A 1 250 ? 2.58 -13.273 -20.891 1 91.75 250 GLY A CA 1
ATOM 1894 C C . GLY A 1 250 ? 3.207 -12.625 -19.672 1 91.75 250 GLY A C 1
ATOM 1895 O O . GLY A 1 250 ? 4.18 -11.875 -19.797 1 91.75 250 GLY A O 1
ATOM 1896 N N . ILE A 1 251 ? 2.658 -12.867 -18.531 1 88.81 251 ILE A N 1
ATOM 1897 C CA . ILE A 1 251 ? 3.043 -12.242 -17.281 1 88.81 251 ILE A CA 1
ATOM 1898 C C . ILE A 1 251 ? 4.508 -12.555 -16.969 1 88.81 251 ILE A C 1
ATOM 1900 O O . ILE A 1 251 ? 5.285 -11.648 -16.656 1 88.81 251 ILE A O 1
ATOM 1904 N N . ILE A 1 252 ? 4.922 -13.805 -17.125 1 90.12 252 ILE A N 1
ATOM 1905 C CA . ILE A 1 252 ? 6.285 -14.219 -16.812 1 90.12 252 ILE A CA 1
ATOM 1906 C C . ILE A 1 252 ? 7.27 -13.484 -17.719 1 90.12 252 ILE A C 1
ATOM 1908 O O . ILE A 1 252 ? 8.305 -13 -17.25 1 90.12 252 ILE A O 1
ATOM 1912 N N . ALA A 1 253 ? 6.938 -13.359 -18.984 1 94.44 253 ALA A N 1
ATOM 1913 C CA . ALA A 1 253 ? 7.805 -12.695 -19.953 1 94.44 253 ALA A CA 1
ATOM 1914 C C . ALA A 1 253 ? 8.023 -11.234 -19.578 1 94.44 253 ALA A C 1
ATOM 1916 O O . ALA A 1 253 ? 9.164 -10.758 -19.547 1 94.44 253 ALA A O 1
ATOM 1917 N N . ILE A 1 254 ? 6.953 -10.594 -19.266 1 93.69 254 ILE A N 1
ATOM 1918 C CA . ILE A 1 254 ? 7.004 -9.164 -18.969 1 93.69 254 ILE A CA 1
ATOM 1919 C C . ILE A 1 254 ? 7.762 -8.938 -17.672 1 93.69 254 ILE A C 1
ATOM 1921 O O . ILE A 1 254 ? 8.578 -8.016 -17.562 1 93.69 254 ILE A O 1
ATOM 1925 N N . GLU A 1 255 ? 7.496 -9.742 -16.703 1 91.31 255 GLU A N 1
ATOM 1926 C CA . GLU A 1 255 ? 8.18 -9.609 -15.422 1 91.31 255 GLU A CA 1
ATOM 1927 C C . GLU A 1 255 ? 9.688 -9.781 -15.578 1 91.31 255 GLU A C 1
ATOM 1929 O O . GLU A 1 255 ? 10.461 -8.93 -15.133 1 91.31 255 GLU A O 1
ATOM 1934 N N . PHE A 1 256 ? 10.102 -10.789 -16.266 1 91.81 256 PHE A N 1
ATOM 1935 C CA . PHE A 1 256 ? 11.531 -11.062 -16.406 1 91.81 256 PHE A CA 1
ATOM 1936 C C . PHE A 1 256 ? 12.195 -10.016 -17.297 1 91.81 256 PHE A C 1
ATOM 1938 O O . PHE A 1 256 ? 13.352 -9.656 -17.078 1 91.81 256 PHE A O 1
ATOM 1945 N N . ALA A 1 257 ? 11.469 -9.555 -18.281 1 95 257 ALA A N 1
ATOM 1946 C CA . ALA A 1 257 ? 12.016 -8.5 -19.125 1 95 257 ALA A CA 1
ATOM 1947 C C . ALA A 1 257 ? 12.383 -7.27 -18.297 1 95 257 ALA A C 1
ATOM 1949 O O . ALA A 1 257 ? 13.5 -6.75 -18.406 1 95 257 ALA A O 1
ATOM 1950 N N . LYS A 1 258 ? 11.492 -6.902 -17.484 1 92.06 258 LYS A N 1
ATOM 1951 C CA . LYS A 1 258 ? 11.703 -5.699 -16.688 1 92.06 258 LYS A CA 1
ATOM 1952 C C . LYS A 1 258 ? 12.734 -5.941 -15.586 1 92.06 258 LYS A C 1
ATOM 1954 O O . LYS A 1 258 ? 13.562 -5.07 -15.297 1 92.06 258 LYS A O 1
ATOM 1959 N N . ILE A 1 259 ? 12.672 -7.09 -14.938 1 87.5 259 ILE A N 1
ATOM 1960 C CA . ILE A 1 259 ? 13.625 -7.438 -13.883 1 87.5 259 ILE A CA 1
ATOM 1961 C C . ILE A 1 259 ? 15.047 -7.391 -14.438 1 87.5 259 ILE A C 1
ATOM 1963 O O . ILE A 1 259 ? 15.914 -6.727 -13.867 1 87.5 259 ILE A O 1
ATOM 1967 N N . MET A 1 260 ? 15.25 -8.023 -15.555 1 89.56 260 MET A N 1
ATOM 1968 C CA . MET A 1 260 ? 16.594 -8.141 -16.109 1 89.56 260 MET A CA 1
ATOM 1969 C C . MET A 1 260 ? 17.062 -6.805 -16.672 1 89.56 260 MET A C 1
ATOM 1971 O O . MET A 1 260 ? 18.25 -6.477 -16.578 1 89.56 260 MET A O 1
ATOM 1975 N N . ARG A 1 261 ? 16.156 -6.086 -17.203 1 91.38 261 ARG A N 1
ATOM 1976 C CA . ARG A 1 261 ? 16.516 -4.746 -17.656 1 91.38 261 ARG A CA 1
ATOM 1977 C C . ARG A 1 261 ? 16.953 -3.879 -16.484 1 91.38 261 ARG A C 1
ATOM 1979 O O . ARG A 1 261 ? 17.953 -3.15 -16.578 1 91.38 261 ARG A O 1
ATOM 1986 N N . ASN A 1 262 ? 16.25 -3.918 -15.445 1 83.94 262 ASN A N 1
ATOM 1987 C CA . ASN A 1 262 ? 16.578 -3.148 -14.25 1 83.94 262 ASN A CA 1
ATOM 1988 C C . ASN A 1 262 ? 17.922 -3.562 -13.664 1 83.94 262 ASN A C 1
ATOM 1990 O O . ASN A 1 262 ? 18.594 -2.758 -13.023 1 83.94 262 ASN A O 1
ATOM 1994 N N . LEU A 1 263 ? 18.25 -4.789 -13.945 1 81.94 263 LEU A N 1
ATOM 1995 C CA . LEU A 1 263 ? 19.531 -5.293 -13.453 1 81.94 263 LEU A CA 1
ATOM 1996 C C . LEU A 1 263 ? 20.656 -4.945 -14.422 1 81.94 263 LEU A C 1
ATOM 1998 O O . LEU A 1 263 ? 21.812 -5.281 -14.172 1 81.94 263 LEU A O 1
ATOM 2002 N N . GLY A 1 264 ? 20.281 -4.352 -15.594 1 82.88 264 GLY A N 1
ATOM 2003 C CA . GLY A 1 264 ? 21.297 -3.809 -16.469 1 82.88 264 GLY A CA 1
ATOM 2004 C C . GLY A 1 264 ? 21.453 -4.578 -17.766 1 82.88 264 GLY A C 1
ATOM 2005 O O . GLY A 1 264 ? 22.219 -4.191 -18.641 1 82.88 264 GLY A O 1
ATOM 2006 N N . ALA A 1 265 ? 20.703 -5.629 -17.969 1 89.19 265 ALA A N 1
ATOM 2007 C CA . ALA A 1 265 ? 20.812 -6.441 -19.172 1 89.19 265 ALA A CA 1
ATOM 2008 C C . ALA A 1 265 ? 20.156 -5.754 -20.359 1 89.19 265 ALA A C 1
ATOM 2010 O O . ALA A 1 265 ? 19.172 -5.02 -20.203 1 89.19 265 ALA A O 1
ATOM 2011 N N . GLU A 1 266 ? 20.766 -5.934 -21.469 1 94.5 266 GLU A N 1
ATOM 2012 C CA . GLU A 1 266 ? 20.047 -5.621 -22.703 1 94.5 266 GLU A CA 1
ATOM 2013 C C . GLU A 1 266 ? 18.984 -6.672 -23 1 94.5 266 GLU A C 1
ATOM 2015 O O . GLU A 1 266 ? 19.312 -7.852 -23.172 1 94.5 266 GLU A O 1
ATOM 2020 N N . VAL A 1 267 ? 17.734 -6.25 -23.078 1 97.19 267 VAL A N 1
ATOM 2021 C CA . VAL A 1 267 ? 16.656 -7.23 -23.172 1 97.19 267 VAL A CA 1
ATOM 2022 C C . VAL A 1 267 ? 15.922 -7.059 -24.5 1 97.19 267 VAL A C 1
ATOM 2024 O O . VAL A 1 267 ? 15.609 -5.938 -24.906 1 97.19 267 VAL A O 1
ATOM 2027 N N . THR A 1 268 ? 15.75 -8.125 -25.188 1 97.19 268 THR A N 1
ATOM 2028 C CA . THR A 1 268 ? 14.906 -8.18 -26.375 1 97.19 268 THR A CA 1
ATOM 2029 C C . THR A 1 268 ? 13.703 -9.086 -26.141 1 97.19 268 THR A C 1
ATOM 2031 O O . THR A 1 268 ? 13.867 -10.273 -25.828 1 97.19 268 THR A O 1
ATOM 2034 N N . LEU A 1 269 ? 12.562 -8.516 -26.312 1 97.44 269 LEU A N 1
ATOM 2035 C CA . LEU A 1 269 ? 11.312 -9.258 -26.203 1 97.44 269 LEU A CA 1
ATOM 2036 C C . LEU A 1 269 ? 10.781 -9.633 -27.578 1 97.44 269 LEU A C 1
ATOM 2038 O O . LEU A 1 269 ? 10.562 -8.766 -28.422 1 97.44 269 LEU A O 1
ATOM 2042 N N . ILE A 1 270 ? 10.625 -10.914 -27.828 1 96.44 270 ILE A N 1
ATOM 2043 C CA . ILE A 1 270 ? 10.102 -11.43 -29.094 1 96.44 270 ILE A CA 1
ATOM 2044 C C . ILE A 1 270 ? 8.656 -11.875 -28.906 1 96.44 270 ILE A C 1
ATOM 2046 O O . ILE A 1 270 ? 8.375 -12.812 -28.156 1 96.44 270 ILE A O 1
ATOM 2050 N N . ILE A 1 271 ? 7.707 -11.242 -29.641 1 95.88 271 ILE A N 1
ATOM 2051 C CA . ILE A 1 271 ? 6.297 -11.562 -29.453 1 95.88 271 ILE A CA 1
ATOM 2052 C C . ILE A 1 271 ? 5.66 -11.883 -30.812 1 95.88 271 ILE A C 1
ATOM 2054 O O . ILE A 1 271 ? 6.078 -11.359 -31.844 1 95.88 271 ILE A O 1
ATOM 2058 N N . ARG A 1 272 ? 4.676 -12.68 -30.734 1 92.25 272 ARG A N 1
ATOM 2059 C CA . ARG A 1 272 ? 3.998 -13.086 -31.953 1 92.25 272 ARG A CA 1
ATOM 2060 C C . ARG A 1 272 ? 2.99 -12.031 -32.406 1 92.25 272 ARG A C 1
ATOM 2062 O O . ARG A 1 272 ? 2.691 -11.914 -33.594 1 92.25 272 ARG A O 1
ATOM 2069 N N . ASP A 1 273 ? 2.492 -11.297 -31.469 1 92.19 273 ASP A N 1
ATOM 2070 C CA . ASP A 1 273 ? 1.525 -10.25 -31.781 1 92.19 273 ASP A CA 1
ATOM 2071 C C . ASP A 1 273 ? 2.197 -9.086 -32.5 1 92.19 273 ASP A C 1
ATOM 2073 O O . ASP A 1 273 ? 3.312 -8.695 -32.156 1 92.19 273 ASP A O 1
ATOM 2077 N N . SER A 1 274 ? 1.425 -8.461 -33.438 1 91.56 274 SER A N 1
ATOM 2078 C CA . SER A 1 274 ? 1.958 -7.32 -34.156 1 91.56 274 SER A CA 1
ATOM 2079 C C . SER A 1 274 ? 1.817 -6.031 -33.375 1 91.56 274 SER A C 1
ATOM 2081 O O . SER A 1 274 ? 2.498 -5.043 -33.656 1 91.56 274 SER A O 1
ATOM 2083 N N . VAL A 1 275 ? 0.897 -6.117 -32.406 1 93.81 275 VAL A N 1
ATOM 2084 C CA . VAL A 1 275 ? 0.647 -4.957 -31.578 1 93.81 275 VAL A CA 1
ATOM 2085 C C . VAL A 1 275 ? 0.86 -5.328 -30.109 1 93.81 275 VAL A C 1
ATOM 2087 O O . VAL A 1 275 ? -0.001 -5.961 -29.484 1 93.81 275 VAL A O 1
ATOM 2090 N N . PRO A 1 276 ? 1.934 -4.801 -29.5 1 93.88 276 PRO A N 1
ATOM 2091 C CA . PRO A 1 276 ? 2.275 -5.184 -28.125 1 93.88 276 PRO A CA 1
ATOM 2092 C C . PRO A 1 276 ? 1.142 -4.918 -27.141 1 93.88 276 PRO A C 1
ATOM 2094 O O . PRO A 1 276 ? 0.914 -5.715 -26.219 1 93.88 276 PRO A O 1
ATOM 2097 N N . LYS A 1 277 ? 0.474 -3.842 -27.328 1 94.19 277 LYS A N 1
ATOM 2098 C CA . LYS A 1 277 ? -0.654 -3.508 -26.453 1 94.19 277 LYS A CA 1
ATOM 2099 C C . LYS A 1 277 ? -1.696 -4.621 -26.453 1 94.19 277 LYS A C 1
ATOM 2101 O O . LYS A 1 277 ? -2.223 -4.988 -25.406 1 94.19 277 LYS A O 1
ATOM 2106 N N . ASN A 1 278 ? -1.933 -5.18 -27.594 1 93.12 278 ASN A N 1
ATOM 2107 C CA . ASN A 1 278 ? -2.902 -6.262 -27.719 1 93.12 278 ASN A CA 1
ATOM 2108 C C . ASN A 1 278 ? -2.436 -7.523 -27 1 93.12 278 ASN A C 1
ATOM 2110 O O . ASN A 1 278 ? -3.242 -8.227 -26.391 1 93.12 278 ASN A O 1
ATOM 2114 N N . ALA A 1 279 ? -1.201 -7.77 -27.094 1 91.06 279 ALA A N 1
ATOM 2115 C CA . ALA A 1 279 ? -0.631 -8.922 -26.406 1 91.06 279 ALA A CA 1
ATOM 2116 C C . ALA A 1 279 ? -0.857 -8.82 -24.891 1 91.06 279 ALA A C 1
ATOM 2118 O O . ALA A 1 279 ? -1.24 -9.805 -24.25 1 91.06 279 ALA A O 1
ATOM 2119 N N . LEU A 1 280 ? -0.711 -7.613 -24.344 1 92.81 280 LEU A N 1
ATOM 2120 C CA . LEU A 1 280 ? -0.855 -7.414 -22.906 1 92.81 280 LEU A CA 1
ATOM 2121 C C . LEU A 1 280 ? -2.326 -7.426 -22.5 1 92.81 280 LEU A C 1
ATOM 2123 O O . LEU A 1 280 ? -2.662 -7.82 -21.391 1 92.81 280 LEU A O 1
ATOM 2127 N N . MET A 1 281 ? -3.15 -7.059 -23.406 1 91.56 281 MET A N 1
ATOM 2128 C CA . MET A 1 281 ? -4.582 -7.109 -23.125 1 91.56 281 MET A CA 1
ATOM 2129 C C . MET A 1 281 ? -5.066 -8.555 -23.031 1 91.56 281 MET A C 1
ATOM 2131 O O . MET A 1 281 ? -6.039 -8.844 -22.328 1 91.56 281 MET A O 1
ATOM 2135 N N . LYS A 1 282 ? -4.375 -9.43 -23.703 1 87.19 282 LYS A N 1
ATOM 2136 C CA . LYS A 1 282 ? -4.746 -10.844 -23.672 1 87.19 282 LYS A CA 1
ATOM 2137 C C . LYS A 1 282 ? -4.516 -11.461 -22.297 1 87.19 282 LYS A C 1
ATOM 2139 O O . LYS A 1 282 ? -5.117 -12.477 -21.953 1 87.19 282 LYS A O 1
ATOM 2144 N N . ILE A 1 283 ? -3.709 -10.789 -21.562 1 86.19 283 ILE A N 1
ATOM 2145 C CA . ILE A 1 283 ? -3.496 -11.336 -20.234 1 86.19 283 ILE A CA 1
ATOM 2146 C C . ILE A 1 283 ? -4.426 -10.641 -19.234 1 86.19 283 ILE A C 1
ATOM 2148 O O . ILE A 1 283 ? -4.305 -10.836 -18.016 1 86.19 283 ILE A O 1
ATOM 2152 N N . GLY A 1 284 ? -5.289 -9.805 -19.688 1 86.25 284 GLY A N 1
ATOM 2153 C CA . GLY A 1 284 ? -6.359 -9.273 -18.859 1 86.25 284 GLY A CA 1
ATOM 2154 C C . GLY A 1 284 ? -6.219 -7.789 -18.578 1 86.25 284 GLY A C 1
ATOM 2155 O O . GLY A 1 284 ? -7.109 -7.176 -17.984 1 86.25 284 GLY A O 1
ATOM 2156 N N . LEU A 1 285 ? -5.168 -7.141 -19.062 1 93.19 285 LEU A N 1
ATOM 2157 C CA . LEU A 1 285 ? -4.949 -5.73 -18.766 1 93.19 285 LEU A CA 1
ATOM 2158 C C . LEU A 1 285 ? -5.914 -4.852 -19.547 1 93.19 285 LEU A C 1
ATOM 2160 O O . LEU A 1 285 ? -6.203 -5.129 -20.719 1 93.19 285 LEU A O 1
ATOM 2164 N N . ASP A 1 286 ? -6.379 -3.838 -18.859 1 95.19 286 ASP A N 1
ATOM 2165 C CA . ASP A 1 286 ? -7.141 -2.773 -19.5 1 95.19 286 ASP A CA 1
ATOM 2166 C C . ASP A 1 286 ? -6.324 -2.111 -20.609 1 95.19 286 ASP A C 1
ATOM 2168 O O . ASP A 1 286 ? -5.098 -2.035 -20.516 1 95.19 286 ASP A O 1
ATOM 2172 N N . LYS A 1 287 ? -7.051 -1.609 -21.609 1 95.75 287 LYS A N 1
ATOM 2173 C CA . LYS A 1 287 ? -6.41 -1.035 -22.797 1 95.75 287 LYS A CA 1
ATOM 2174 C C . LYS A 1 287 ? -5.445 0.081 -22.406 1 95.75 287 LYS A C 1
ATOM 2176 O O . LYS A 1 287 ? -4.348 0.18 -22.953 1 95.75 287 LYS A O 1
ATOM 2181 N N . ASP A 1 288 ? -5.781 0.945 -21.516 1 95.94 288 ASP A N 1
ATOM 2182 C CA . ASP A 1 288 ? -4.938 2.068 -21.109 1 95.94 288 ASP A CA 1
ATOM 2183 C C . ASP A 1 288 ? -3.771 1.602 -20.25 1 95.94 288 ASP A C 1
ATOM 2185 O O . ASP A 1 288 ? -2.664 2.135 -20.344 1 95.94 288 ASP A O 1
ATOM 2189 N N . VAL A 1 289 ? -4.047 0.644 -19.422 1 97.12 289 VAL A N 1
ATOM 2190 C CA . VAL A 1 289 ? -3.004 0.058 -18.578 1 97.12 289 VAL A CA 1
ATOM 2191 C C . VAL A 1 289 ? -1.983 -0.665 -19.453 1 97.12 289 VAL A C 1
ATOM 2193 O O . VAL A 1 289 ? -0.774 -0.505 -19.281 1 97.12 289 VAL A O 1
ATOM 2196 N N . ALA A 1 290 ? -2.504 -1.394 -20.422 1 96.38 290 ALA A N 1
ATOM 2197 C CA . ALA A 1 290 ? -1.635 -2.092 -21.375 1 96.38 290 ALA A CA 1
ATOM 2198 C C . ALA A 1 290 ? -0.765 -1.107 -22.141 1 96.38 290 ALA A C 1
ATOM 2200 O O . ALA A 1 290 ? 0.445 -1.31 -22.281 1 96.38 290 ALA A O 1
ATOM 2201 N N . ALA A 1 291 ? -1.354 -0.086 -22.609 1 96.38 291 ALA A N 1
ATOM 2202 C CA . ALA A 1 291 ? -0.631 0.928 -23.375 1 96.38 291 ALA A CA 1
ATOM 2203 C C . ALA A 1 291 ? 0.448 1.589 -22.531 1 96.38 291 ALA A C 1
ATOM 2205 O O . ALA A 1 291 ? 1.567 1.813 -23 1 96.38 291 ALA A O 1
ATOM 2206 N N . THR A 1 292 ? 0.078 1.892 -21.312 1 95.38 292 THR A N 1
ATOM 2207 C CA . THR A 1 292 ? 1.008 2.535 -20.391 1 95.38 292 THR A CA 1
ATOM 2208 C C . THR A 1 292 ? 2.203 1.63 -20.109 1 95.38 292 THR A C 1
ATOM 2210 O O . THR A 1 292 ? 3.348 2.088 -20.109 1 95.38 292 THR A O 1
ATOM 2213 N N . LEU A 1 293 ? 1.95 0.396 -19.906 1 96.06 293 LEU A N 1
ATOM 2214 C CA . LEU A 1 293 ? 3.021 -0.548 -19.609 1 96.06 293 LEU A CA 1
ATOM 2215 C C . LEU A 1 293 ? 3.92 -0.756 -20.828 1 96.06 293 LEU A C 1
ATOM 2217 O O . LEU A 1 293 ? 5.145 -0.806 -20.703 1 96.06 293 LEU A O 1
ATOM 2221 N N . VAL A 1 294 ? 3.336 -0.823 -22.031 1 96 294 VAL A N 1
ATOM 2222 C CA . VAL A 1 294 ? 4.113 -0.972 -23.25 1 96 294 VAL A CA 1
ATOM 2223 C C . VAL A 1 294 ? 5.023 0.24 -23.438 1 96 294 VAL A C 1
ATOM 2225 O O . VAL A 1 294 ? 6.203 0.092 -23.766 1 96 294 VAL A O 1
ATOM 2228 N N . ALA A 1 295 ? 4.473 1.396 -23.219 1 94.38 295 ALA A N 1
ATOM 2229 C CA . ALA A 1 295 ? 5.262 2.617 -23.344 1 94.38 295 ALA A CA 1
ATOM 2230 C C . ALA A 1 295 ? 6.449 2.604 -22.391 1 94.38 295 ALA A C 1
ATOM 2232 O O . ALA A 1 295 ? 7.551 3.021 -22.75 1 94.38 295 ALA A O 1
ATOM 2233 N N . ASP A 1 296 ? 6.188 2.131 -21.25 1 93.81 296 ASP A N 1
ATOM 2234 C CA . ASP A 1 296 ? 7.258 2.062 -20.266 1 93.81 296 ASP A CA 1
ATOM 2235 C C . ASP A 1 296 ? 8.312 1.034 -20.656 1 93.81 296 ASP A C 1
ATOM 2237 O O . ASP A 1 296 ? 9.508 1.268 -20.484 1 93.81 296 ASP A O 1
ATOM 2241 N N . ILE A 1 297 ? 7.895 -0.072 -21.141 1 95.19 297 ILE A N 1
ATOM 2242 C CA . ILE A 1 297 ? 8.797 -1.121 -21.594 1 95.19 297 ILE A CA 1
ATOM 2243 C C . ILE A 1 297 ? 9.727 -0.563 -22.672 1 95.19 297 ILE A C 1
ATOM 2245 O O . ILE A 1 297 ? 10.945 -0.725 -22.594 1 95.19 297 ILE A O 1
ATOM 2249 N N . ILE A 1 298 ? 9.195 0.167 -23.562 1 94.44 298 ILE A N 1
ATOM 2250 C CA . ILE A 1 298 ? 9.969 0.747 -24.656 1 94.44 298 ILE A CA 1
ATOM 2251 C C . ILE A 1 298 ? 10.891 1.84 -24.109 1 94.44 298 ILE A C 1
ATOM 2253 O O . ILE A 1 298 ? 12.086 1.861 -24.422 1 94.44 298 ILE A O 1
ATOM 2257 N N . ARG A 1 299 ? 10.398 2.637 -23.266 1 90.88 299 ARG A N 1
ATOM 2258 C CA . ARG A 1 299 ? 11.156 3.742 -22.688 1 90.88 299 ARG A CA 1
ATOM 2259 C C . ARG A 1 299 ? 12.336 3.227 -21.875 1 90.88 299 ARG A C 1
ATOM 2261 O O . ARG A 1 299 ? 13.383 3.873 -21.797 1 90.88 299 ARG A O 1
ATOM 2268 N N . SER A 1 300 ? 12.18 2.08 -21.328 1 90.56 300 SER A N 1
ATOM 2269 C CA . SER A 1 300 ? 13.211 1.508 -20.469 1 90.56 300 SER A CA 1
ATOM 2270 C C . SER A 1 300 ? 14.359 0.941 -21.297 1 90.56 300 SER A C 1
ATOM 2272 O O . SER A 1 300 ? 15.383 0.531 -20.75 1 90.56 300 SER A O 1
ATOM 2274 N N . GLY A 1 301 ? 14.141 0.812 -22.547 1 93.81 301 GLY A N 1
ATOM 2275 C CA . GLY A 1 301 ? 15.203 0.343 -23.438 1 93.81 301 GLY A CA 1
ATOM 2276 C C . GLY A 1 301 ? 15.008 -1.093 -23.875 1 93.81 301 GLY A C 1
ATOM 2277 O O . GLY A 1 301 ? 15.883 -1.663 -24.547 1 93.81 301 GLY A O 1
ATOM 2278 N N . ILE A 1 302 ? 13.969 -1.693 -23.547 1 96.69 302 ILE A N 1
ATOM 2279 C CA . ILE A 1 302 ? 13.68 -3.051 -24 1 96.69 302 ILE A CA 1
ATOM 2280 C C . ILE A 1 302 ? 13.219 -3.027 -25.453 1 96.69 302 ILE A C 1
ATOM 2282 O O . ILE A 1 302 ? 12.336 -2.254 -25.812 1 96.69 302 ILE A O 1
ATOM 2286 N N . VAL A 1 303 ? 13.883 -3.809 -26.219 1 96.06 303 VAL A N 1
ATOM 2287 C CA . VAL A 1 303 ? 13.516 -3.904 -27.641 1 96.06 303 VAL A CA 1
ATOM 2288 C C . VAL A 1 303 ? 12.406 -4.941 -27.812 1 96.06 303 VAL A C 1
ATOM 2290 O O . VAL A 1 303 ? 12.5 -6.051 -27.281 1 96.06 303 VAL A O 1
ATOM 2293 N N . ILE A 1 304 ? 11.375 -4.539 -28.578 1 96.12 304 ILE A N 1
ATOM 2294 C CA . ILE A 1 304 ? 10.289 -5.473 -28.859 1 96.12 304 ILE A CA 1
ATOM 2295 C C . ILE A 1 304 ? 10.297 -5.867 -30.328 1 96.12 304 ILE A C 1
ATOM 2297 O O . ILE A 1 304 ? 10.125 -5.02 -31.203 1 96.12 304 ILE A O 1
ATOM 2301 N N . LYS A 1 305 ? 10.602 -7.105 -30.547 1 95.88 305 LYS A N 1
ATOM 2302 C CA . LYS A 1 305 ? 10.438 -7.691 -31.875 1 95.88 305 LYS A CA 1
ATOM 2303 C C . LYS A 1 305 ? 9.039 -8.258 -32.062 1 95.88 305 LYS A C 1
ATOM 2305 O O . LYS A 1 305 ? 8.727 -9.344 -31.578 1 95.88 305 LYS A O 1
ATOM 2310 N N . ARG A 1 306 ? 8.219 -7.609 -32.906 1 93.5 306 ARG A N 1
ATOM 2311 C CA . ARG A 1 306 ? 6.805 -7.938 -33.031 1 93.5 306 ARG A CA 1
ATOM 2312 C C . ARG A 1 306 ? 6.578 -8.852 -34.25 1 93.5 306 ARG A C 1
ATOM 2314 O O . ARG A 1 306 ? 7.371 -8.859 -35.188 1 93.5 306 ARG A O 1
ATOM 2321 N N . GLY A 1 307 ? 5.477 -9.609 -34.156 1 92.62 307 GLY A N 1
ATOM 2322 C CA . GLY A 1 307 ? 5.125 -10.484 -35.25 1 92.62 307 GLY A CA 1
ATOM 2323 C C . GLY A 1 307 ? 6.195 -11.508 -35.562 1 92.62 307 GLY A C 1
ATOM 2324 O O . GLY A 1 307 ? 6.383 -11.891 -36.719 1 92.62 307 GLY A O 1
ATOM 2325 N N . ALA A 1 308 ? 6.934 -11.891 -34.625 1 94.06 308 ALA A N 1
ATOM 2326 C CA . ALA A 1 308 ? 8.102 -12.727 -34.875 1 94.06 308 ALA A CA 1
ATOM 2327 C C . ALA A 1 308 ? 8.148 -13.906 -33.906 1 94.06 308 ALA A C 1
ATOM 2329 O O . ALA A 1 308 ? 7.48 -13.891 -32.875 1 94.06 308 ALA A O 1
ATOM 2330 N N . GLN A 1 309 ? 8.844 -14.93 -34.281 1 93.5 309 GLN A N 1
ATOM 2331 C CA . GLN A 1 309 ? 9.203 -16.078 -33.438 1 93.5 309 GLN A CA 1
ATOM 2332 C C . GLN A 1 309 ? 10.617 -16.562 -33.781 1 93.5 309 GLN A C 1
ATOM 2334 O O . GLN A 1 309 ? 11.203 -16.156 -34.781 1 93.5 309 GLN A O 1
ATOM 2339 N N . VAL A 1 310 ? 11.211 -17.344 -32.906 1 94.06 310 VAL A N 1
ATOM 2340 C CA . VAL A 1 310 ? 12.562 -17.844 -33.094 1 94.06 310 VAL A CA 1
ATOM 2341 C C . VAL A 1 310 ? 12.531 -19.062 -34.031 1 94.06 310 VAL A C 1
ATOM 2343 O O . VAL A 1 310 ? 11.781 -20.016 -33.781 1 94.06 310 VAL A O 1
ATOM 2346 N N . LYS A 1 311 ? 13.352 -18.984 -35 1 91.81 311 LYS A N 1
ATOM 2347 C CA . LYS A 1 311 ? 13.445 -20.062 -35.969 1 91.81 311 LYS A CA 1
ATOM 2348 C C . LYS A 1 311 ? 14.531 -21.062 -35.594 1 91.81 311 LYS A C 1
ATOM 2350 O O . LYS A 1 311 ? 14.352 -22.266 -35.719 1 91.81 311 LYS A O 1
ATOM 2355 N N . SER A 1 312 ? 15.664 -20.484 -35.188 1 92.25 312 SER A N 1
ATOM 2356 C CA . SER A 1 312 ? 16.781 -21.391 -34.906 1 92.25 312 SER A CA 1
ATOM 2357 C C . SER A 1 312 ? 17.734 -20.781 -33.906 1 92.25 312 SER A C 1
ATOM 2359 O O . SER A 1 312 ? 17.719 -19.562 -33.656 1 92.25 312 SER A O 1
ATOM 2361 N N . PHE A 1 313 ? 18.484 -21.688 -33.312 1 91.94 313 PHE A N 1
ATOM 2362 C CA . PHE A 1 313 ? 19.516 -21.359 -32.344 1 91.94 313 PHE A CA 1
ATOM 2363 C C . PHE A 1 313 ? 20.891 -21.781 -32.844 1 91.94 313 PHE A C 1
ATOM 2365 O O . PHE A 1 313 ? 21.062 -22.906 -33.312 1 91.94 313 PHE A O 1
ATOM 2372 N N . GLU A 1 314 ? 21.875 -20.844 -32.906 1 88.06 314 GLU A N 1
ATOM 2373 C CA . GLU A 1 314 ? 23.234 -21.172 -33.312 1 88.06 314 GLU A CA 1
ATOM 2374 C C . GLU A 1 314 ? 24.234 -20.734 -32.25 1 88.06 314 GLU A C 1
ATOM 2376 O O . GLU A 1 314 ? 24.266 -19.562 -31.859 1 88.06 314 GLU A O 1
ATOM 2381 N N . ARG A 1 315 ? 25 -21.609 -31.703 1 81.25 315 ARG A N 1
ATOM 2382 C CA . ARG A 1 315 ? 26.078 -21.25 -30.781 1 81.25 315 ARG A CA 1
ATOM 2383 C C . ARG A 1 315 ? 27.234 -20.594 -31.531 1 81.25 315 ARG A C 1
ATOM 2385 O O . ARG A 1 315 ? 27.641 -21.062 -32.594 1 81.25 315 ARG A O 1
ATOM 2392 N N . MET A 1 316 ? 27.562 -19.266 -30.922 1 72.19 316 MET A N 1
ATOM 2393 C CA . MET A 1 316 ? 28.672 -18.578 -31.547 1 72.19 316 MET A CA 1
ATOM 2394 C C . MET A 1 316 ? 30 -19.047 -30.969 1 72.19 316 MET A C 1
ATOM 2396 O O . MET A 1 316 ? 30.109 -19.312 -29.766 1 72.19 316 MET A O 1
ATOM 2400 N N . GLY A 1 317 ? 31.062 -19.469 -31.688 1 59.53 317 GLY A N 1
ATOM 2401 C CA . GLY A 1 317 ? 32.406 -19.828 -31.344 1 59.53 317 GLY A CA 1
ATOM 2402 C C . GLY A 1 317 ? 32.688 -21.312 -31.516 1 59.53 317 GLY A C 1
ATOM 2403 O O . GLY A 1 317 ? 31.766 -22.125 -31.625 1 59.53 317 GLY A O 1
ATOM 2404 N N . GLN A 1 318 ? 33.969 -21.688 -31.859 1 49.16 318 GLN A N 1
ATOM 2405 C CA . GLN A 1 318 ? 34.594 -22.984 -32.125 1 49.16 318 GLN A CA 1
ATOM 2406 C C . GLN A 1 318 ? 34.344 -23.953 -31 1 49.16 318 GLN A C 1
ATOM 2408 O O . GLN A 1 318 ? 34.25 -23.547 -29.828 1 49.16 318 GLN A O 1
ATOM 2413 N N . LYS A 1 319 ? 34.031 -25.25 -31.391 1 45.69 319 LYS A N 1
ATOM 2414 C CA . LYS A 1 319 ? 33.844 -26.453 -30.594 1 45.69 319 LYS A CA 1
ATOM 2415 C C . LYS A 1 319 ? 34.875 -26.531 -29.469 1 45.69 319 LYS A C 1
ATOM 2417 O O . LYS A 1 319 ? 35.938 -27.156 -29.625 1 45.69 319 LYS A O 1
ATOM 2422 N N . LYS A 1 320 ? 35.438 -25.516 -28.875 1 40.81 320 LYS A N 1
ATOM 2423 C CA . LYS A 1 320 ? 36.469 -26.078 -27.984 1 40.81 320 LYS A CA 1
ATOM 2424 C C . LYS A 1 320 ? 35.844 -27.078 -27.016 1 40.81 320 LYS A C 1
ATOM 2426 O O . LYS A 1 320 ? 34.625 -27.078 -26.797 1 40.81 320 LYS A O 1
ATOM 2431 N N . THR A 1 321 ? 36.688 -27.844 -26.203 1 39.22 321 THR A N 1
ATOM 2432 C CA . THR A 1 321 ? 36.5 -28.938 -25.266 1 39.22 321 THR A CA 1
ATOM 2433 C C . THR A 1 321 ? 35.438 -28.609 -24.234 1 39.22 321 THR A C 1
ATOM 2435 O O . THR A 1 321 ? 35.219 -27.438 -23.922 1 39.22 321 THR A O 1
ATOM 2438 N N . ASP A 1 322 ? 34.688 -29.672 -23.688 1 39.09 322 ASP A N 1
ATOM 2439 C CA . ASP A 1 322 ? 33.5 -29.922 -22.859 1 39.09 322 ASP A CA 1
ATOM 2440 C C . ASP A 1 322 ? 33.438 -28.938 -21.703 1 39.09 322 ASP A C 1
ATOM 2442 O O . ASP A 1 322 ? 32.344 -28.484 -21.328 1 39.09 322 ASP A O 1
ATOM 2446 N N . GLU A 1 323 ? 34.562 -29 -20.891 1 40.03 323 GLU A N 1
ATOM 2447 C CA . GLU A 1 323 ? 34.594 -28.609 -19.484 1 40.03 323 GLU A CA 1
ATOM 2448 C C . GLU A 1 323 ? 34.5 -27.094 -19.328 1 40.03 323 GLU A C 1
ATOM 2450 O O . GLU A 1 323 ? 33.875 -26.594 -18.391 1 40.03 323 GLU A O 1
ATOM 2455 N N . GLU A 1 324 ? 35.344 -26.359 -19.953 1 41.81 324 GLU A N 1
ATOM 2456 C CA . GLU A 1 324 ? 35.656 -24.969 -19.656 1 41.81 324 GLU A CA 1
ATOM 2457 C C . GLU A 1 324 ? 34.562 -24.031 -20.156 1 41.81 324 GLU A C 1
ATOM 2459 O O . GLU A 1 324 ? 34.625 -22.812 -19.938 1 41.81 324 GLU A O 1
ATOM 2464 N N . ASP A 1 325 ? 33.656 -24.453 -20.828 1 42 325 ASP A N 1
ATOM 2465 C CA . ASP A 1 325 ? 32.625 -23.672 -21.531 1 42 325 ASP A CA 1
ATOM 2466 C C . ASP A 1 325 ? 31.562 -23.172 -20.562 1 42 325 ASP A C 1
ATOM 2468 O O . ASP A 1 325 ? 30.594 -22.547 -20.969 1 42 325 ASP A O 1
ATOM 2472 N N . LEU A 1 326 ? 31.531 -23.797 -19.516 1 43.5 326 LEU A N 1
ATOM 2473 C CA . LEU A 1 326 ? 30.578 -23.438 -18.484 1 43.5 326 LEU A CA 1
ATOM 2474 C C . LEU A 1 326 ? 30.641 -21.938 -18.172 1 43.5 326 LEU A C 1
ATOM 2476 O O . LEU A 1 326 ? 29.641 -21.344 -17.781 1 43.5 326 LEU A O 1
ATOM 2480 N N . THR A 1 327 ? 31.906 -21.484 -18.047 1 44.41 327 THR A N 1
ATOM 2481 C CA . THR A 1 327 ? 32.094 -20.078 -17.703 1 44.41 327 THR A CA 1
ATOM 2482 C C . THR A 1 327 ? 32 -19.188 -18.938 1 44.41 327 THR A C 1
ATOM 2484 O O . THR A 1 327 ? 32 -17.969 -18.828 1 44.41 327 THR A O 1
ATOM 2487 N N . ASN A 1 328 ? 32.219 -19.703 -20.109 1 45.38 328 ASN A N 1
ATOM 2488 C CA . ASN A 1 328 ? 32.469 -18.844 -21.266 1 45.38 328 ASN A CA 1
ATOM 2489 C C . ASN A 1 328 ? 31.172 -18.234 -21.781 1 45.38 328 ASN A C 1
ATOM 2491 O O . ASN A 1 328 ? 30.266 -18.969 -22.203 1 45.38 328 ASN A O 1
ATOM 2495 N N . ARG A 1 329 ? 31.047 -17.156 -21.594 1 57.88 329 ARG A N 1
ATOM 2496 C CA . ARG A 1 329 ? 30.172 -16.047 -21.984 1 57.88 329 ARG A CA 1
ATOM 2497 C C . ARG A 1 329 ? 30.031 -15.984 -23.5 1 57.88 329 ARG A C 1
ATOM 2499 O O . ARG A 1 329 ? 30.016 -14.898 -24.078 1 57.88 329 ARG A O 1
ATOM 2506 N N . THR A 1 330 ? 30.078 -17.297 -24.219 1 68.62 330 THR A N 1
ATOM 2507 C CA . THR A 1 330 ? 29.859 -17.109 -25.641 1 68.62 330 THR A CA 1
ATOM 2508 C C . THR A 1 330 ? 28.375 -16.938 -25.953 1 68.62 330 THR A C 1
ATOM 2510 O O . THR A 1 330 ? 27.562 -17.781 -25.578 1 68.62 330 THR A O 1
ATOM 2513 N N . PRO A 1 331 ? 28.016 -15.953 -26.672 1 80.88 331 PRO A N 1
ATOM 2514 C CA . PRO A 1 331 ? 26.609 -15.664 -26.969 1 80.88 331 PRO A CA 1
ATOM 2515 C C . PRO A 1 331 ? 26.031 -16.609 -28.016 1 80.88 331 PRO A C 1
ATOM 2517 O O . PRO A 1 331 ? 26.766 -17.344 -28.688 1 80.88 331 PRO A O 1
ATOM 2520 N N . PHE A 1 332 ? 24.734 -16.734 -28.016 1 87.12 332 PHE A N 1
ATOM 2521 C CA . PHE A 1 332 ? 23.953 -17.438 -29.031 1 87.12 332 PHE A CA 1
ATOM 2522 C C . PHE A 1 332 ? 23.375 -16.453 -30.047 1 87.12 332 PHE A C 1
ATOM 2524 O O . PHE A 1 332 ? 23.109 -15.297 -29.719 1 87.12 332 PHE A O 1
ATOM 2531 N N . LYS A 1 333 ? 23.391 -17.078 -31.25 1 92.44 333 LYS A N 1
ATOM 2532 C CA . LYS A 1 333 ? 22.688 -16.328 -32.281 1 92.44 333 LYS A CA 1
ATOM 2533 C C . LYS A 1 333 ? 21.297 -16.906 -32.531 1 92.44 333 LYS A C 1
ATOM 2535 O O . LYS A 1 333 ? 21.156 -18.109 -32.812 1 92.44 333 LYS A O 1
ATOM 2540 N N . LEU A 1 334 ? 20.297 -16.078 -32.438 1 95.06 334 LEU A N 1
ATOM 2541 C CA . LEU A 1 334 ? 18.922 -16.453 -32.75 1 95.06 334 LEU A CA 1
ATOM 2542 C C . LEU A 1 334 ? 18.5 -15.906 -34.094 1 95.06 334 LEU A C 1
ATOM 2544 O O . LEU A 1 334 ? 18.75 -14.742 -34.438 1 95.06 334 LEU A O 1
ATOM 2548 N N . THR A 1 335 ? 17.922 -16.766 -34.844 1 94.56 335 THR A N 1
ATOM 2549 C CA . THR A 1 335 ? 17.328 -16.328 -36.094 1 94.56 335 THR A CA 1
ATOM 2550 C C . THR A 1 335 ? 15.812 -16.234 -35.969 1 94.56 335 THR A C 1
ATOM 2552 O O . THR A 1 335 ? 15.164 -17.172 -35.5 1 94.56 335 THR A O 1
ATOM 2555 N N . LEU A 1 336 ? 15.289 -15.102 -36.438 1 95.69 336 LEU A N 1
ATOM 2556 C CA . LEU A 1 336 ? 13.859 -14.859 -36.281 1 95.69 336 LEU A CA 1
ATOM 2557 C C . LEU A 1 336 ? 13.125 -15.156 -37.562 1 95.69 336 LEU A C 1
ATOM 2559 O O . LEU A 1 336 ? 13.695 -15.039 -38.656 1 95.69 336 LEU A O 1
ATOM 2563 N N . GLU A 1 337 ? 11.914 -15.594 -37.438 1 94.06 337 GLU A N 1
ATOM 2564 C CA . GLU A 1 337 ? 10.977 -15.742 -38.562 1 94.06 337 GLU A CA 1
ATOM 2565 C C . GLU A 1 337 ? 9.609 -15.172 -38.219 1 94.06 337 GLU A C 1
ATOM 2567 O O . GLU A 1 337 ? 9.367 -14.781 -37.062 1 94.06 337 GLU A O 1
ATOM 2572 N N . ALA A 1 338 ? 8.766 -15.07 -39.25 1 92.69 338 ALA A N 1
ATOM 2573 C CA . ALA A 1 338 ? 7.418 -14.555 -39 1 92.69 338 ALA A CA 1
ATOM 2574 C C . ALA A 1 338 ? 6.57 -15.562 -38.25 1 92.69 338 ALA A C 1
ATOM 2576 O O . ALA A 1 338 ? 6.855 -16.766 -38.25 1 92.69 338 ALA A O 1
ATOM 2577 N N . ARG A 1 339 ? 5.547 -15.008 -37.625 1 86.44 339 ARG A N 1
ATOM 2578 C CA . ARG A 1 339 ? 4.582 -15.883 -36.969 1 86.44 339 ARG A CA 1
ATOM 2579 C C . ARG A 1 339 ? 4.027 -16.906 -37.938 1 86.44 339 ARG A C 1
ATOM 2581 O O . ARG A 1 339 ? 3.566 -16.547 -39.031 1 86.44 339 ARG A O 1
ATOM 2588 N N . GLY A 1 340 ? 4.008 -18.078 -37.531 1 83.5 340 GLY A N 1
ATOM 2589 C CA . GLY A 1 340 ? 3.516 -19.141 -38.406 1 83.5 340 GLY A CA 1
ATOM 2590 C C . GLY A 1 340 ? 4.539 -19.594 -39.438 1 83.5 340 GLY A C 1
ATOM 2591 O O . GLY A 1 340 ? 4.27 -20.5 -40.219 1 83.5 340 GLY A O 1
ATOM 2592 N N . GLY A 1 341 ? 5.613 -18.953 -39.469 1 85.31 341 GLY A N 1
ATOM 2593 C CA . GLY A 1 341 ? 6.688 -19.312 -40.375 1 85.31 341 GLY A CA 1
ATOM 2594 C C . GLY A 1 341 ? 6.84 -18.344 -41.531 1 85.31 341 GLY A C 1
ATOM 2595 O O . GLY A 1 341 ? 5.949 -17.531 -41.812 1 85.31 341 GLY A O 1
ATOM 2596 N N . GLY A 1 342 ? 7.977 -18.328 -42.188 1 86.38 342 GLY A N 1
ATOM 2597 C CA . GLY A 1 342 ? 8.211 -17.484 -43.344 1 86.38 342 GLY A CA 1
ATOM 2598 C C . GLY A 1 342 ? 9.047 -16.266 -43.031 1 86.38 342 GLY A C 1
ATOM 2599 O O . GLY A 1 342 ? 9.617 -16.141 -41.969 1 86.38 342 GLY A O 1
ATOM 2600 N N . ASP A 1 343 ? 9.094 -15.367 -44.031 1 86.69 343 ASP A N 1
ATOM 2601 C CA . ASP A 1 343 ? 9.977 -14.203 -43.906 1 86.69 343 ASP A CA 1
ATOM 2602 C C . ASP A 1 343 ? 9.289 -13.07 -43.156 1 86.69 343 ASP A C 1
ATOM 2604 O O . ASP A 1 343 ? 8.07 -12.898 -43.25 1 86.69 343 ASP A O 1
ATOM 2608 N N . LEU A 1 344 ? 10.078 -12.469 -42.375 1 90.06 344 LEU A N 1
ATOM 2609 C CA . LEU A 1 344 ? 9.609 -11.242 -41.719 1 90.06 344 LEU A CA 1
ATOM 2610 C C . LEU A 1 344 ? 9.438 -10.125 -42.75 1 90.06 344 LEU A C 1
ATOM 2612 O O . LEU A 1 344 ? 10.078 -10.141 -43.812 1 90.06 344 LEU A O 1
ATOM 2616 N N . PRO A 1 345 ? 8.43 -9.219 -42.438 1 82.12 345 PRO A N 1
ATOM 2617 C CA . PRO A 1 345 ? 8.18 -8.164 -43.438 1 82.12 345 PRO A CA 1
ATOM 2618 C C . PRO A 1 345 ? 9.438 -7.371 -43.781 1 82.12 345 PRO A C 1
ATOM 2620 O O . PRO A 1 345 ? 10.391 -7.348 -42.969 1 82.12 345 PRO A O 1
ATOM 2623 N N . SER A 1 346 ? 9.273 -6.781 -44.938 1 74.94 346 SER A N 1
ATOM 2624 C CA . SER A 1 346 ? 10.367 -5.93 -45.375 1 74.94 346 SER A CA 1
ATOM 2625 C C . SER A 1 346 ? 10.57 -4.742 -44.438 1 74.94 346 SER A C 1
ATOM 2627 O O . SER A 1 346 ? 9.602 -4.141 -43.969 1 74.94 346 SER A O 1
ATOM 2629 N N . GLY A 1 347 ? 11.828 -4.453 -43.875 1 74.62 347 GLY A N 1
ATOM 2630 C CA . GLY A 1 347 ? 12.109 -3.334 -43 1 74.62 347 GLY A CA 1
ATOM 2631 C C . GLY A 1 347 ? 12.211 -3.73 -41.531 1 74.62 347 GLY A C 1
ATOM 2632 O O . GLY A 1 347 ? 12.406 -2.877 -40.688 1 74.62 347 GLY A O 1
ATOM 2633 N N . TYR A 1 348 ? 11.875 -5.012 -41.25 1 81.19 348 TYR A N 1
ATOM 2634 C CA . TYR A 1 348 ? 11.875 -5.504 -39.875 1 81.19 348 TYR A CA 1
ATOM 2635 C C . TYR A 1 348 ? 13.211 -5.223 -39.188 1 81.19 348 TYR A C 1
ATOM 2637 O O . TYR A 1 348 ? 13.273 -5.035 -37.969 1 81.19 348 TYR A O 1
ATOM 2645 N N . GLY A 1 349 ? 14.203 -4.922 -39.906 1 79.25 349 GLY A N 1
ATOM 2646 C CA . GLY A 1 349 ? 15.547 -4.816 -39.344 1 79.25 349 GLY A CA 1
ATOM 2647 C C . GLY A 1 349 ? 16.25 -6.156 -39.25 1 79.25 349 GLY A C 1
ATOM 2648 O O . GLY A 1 349 ? 16.062 -7.027 -40.094 1 79.25 349 GLY A O 1
ATOM 2649 N N . SER A 1 350 ? 17.062 -6.203 -38.188 1 82.19 350 SER A N 1
ATOM 2650 C CA . SER A 1 350 ? 17.844 -7.422 -38.031 1 82.19 350 SER A CA 1
ATOM 2651 C C . SER A 1 350 ? 16.969 -8.594 -37.594 1 82.19 350 SER A C 1
ATOM 2653 O O . SER A 1 350 ? 16.156 -8.469 -36.688 1 82.19 350 SER A O 1
ATOM 2655 N N . THR A 1 351 ? 17.172 -9.594 -38.375 1 89.31 351 THR A N 1
ATOM 2656 C CA . THR A 1 351 ? 16.438 -10.82 -38.062 1 89.31 351 THR A CA 1
ATOM 2657 C C . THR A 1 351 ? 17.266 -11.75 -37.188 1 89.31 351 THR A C 1
ATOM 2659 O O . THR A 1 351 ? 16.859 -12.883 -36.906 1 89.31 351 THR A O 1
ATOM 2662 N N . GLU A 1 352 ? 18.406 -11.242 -36.875 1 92.44 352 GLU A N 1
ATOM 2663 C CA . GLU A 1 352 ? 19.297 -12.008 -36 1 92.44 352 GLU A CA 1
ATOM 2664 C C . GLU A 1 352 ? 19.531 -11.266 -34.656 1 92.44 352 GLU A C 1
ATOM 2666 O O . GLU A 1 352 ? 19.656 -10.039 -34.656 1 92.44 352 GLU A O 1
ATOM 2671 N N . ILE A 1 353 ? 19.484 -12.109 -33.625 1 93.81 353 ILE A N 1
ATOM 2672 C CA . ILE A 1 353 ? 19.734 -11.555 -32.281 1 93.81 353 ILE A CA 1
ATOM 2673 C C . ILE A 1 353 ? 20.906 -12.297 -31.641 1 93.81 353 ILE A C 1
ATOM 2675 O O . ILE A 1 353 ? 20.891 -13.531 -31.547 1 93.81 353 ILE A O 1
ATOM 2679 N N . LEU A 1 354 ? 21.906 -11.555 -31.25 1 92.62 354 LEU A N 1
ATOM 2680 C CA . LEU A 1 354 ? 22.969 -12.109 -30.422 1 92.62 354 LEU A CA 1
ATOM 2681 C C . LEU A 1 354 ? 22.672 -11.898 -28.938 1 92.62 354 LEU A C 1
ATOM 2683 O O . LEU A 1 354 ? 22.375 -10.773 -28.516 1 92.62 354 LEU A O 1
ATOM 2687 N N . CYS A 1 355 ? 22.641 -13.023 -28.188 1 93.69 355 CYS A N 1
ATOM 2688 C CA . CYS A 1 355 ? 22.328 -12.867 -26.766 1 93.69 355 CYS A CA 1
ATOM 2689 C C . CYS A 1 355 ? 23.109 -13.859 -25.922 1 93.69 355 CYS A C 1
ATOM 2691 O O . CYS A 1 355 ? 23.516 -14.914 -26.406 1 93.69 355 CYS A O 1
ATOM 2693 N N . ASP A 1 356 ? 23.297 -13.469 -24.656 1 92.69 356 ASP A N 1
ATOM 2694 C CA . ASP A 1 356 ? 24 -14.305 -23.688 1 92.69 356 ASP A CA 1
ATOM 2695 C C . ASP A 1 356 ? 23.094 -15.383 -23.109 1 92.69 356 ASP A C 1
ATOM 2697 O O . ASP A 1 356 ? 23.562 -16.453 -22.719 1 92.69 356 ASP A O 1
ATOM 2701 N N . ALA A 1 357 ? 21.859 -15.086 -23 1 93.81 357 ALA A N 1
ATOM 2702 C CA . ALA A 1 357 ? 20.875 -16.016 -22.469 1 93.81 357 ALA A CA 1
ATOM 2703 C C . ALA A 1 357 ? 19.531 -15.867 -23.188 1 93.81 357 ALA A C 1
ATOM 2705 O O . ALA A 1 357 ? 19.25 -14.828 -23.781 1 93.81 357 ALA A O 1
ATOM 2706 N N . TYR A 1 358 ? 18.797 -16.969 -23.141 1 95.88 358 TYR A N 1
ATOM 2707 C CA . TYR A 1 358 ? 17.469 -17.016 -23.766 1 95.88 358 TYR A CA 1
ATOM 2708 C C . TYR A 1 358 ? 16.438 -17.594 -22.812 1 95.88 358 TYR A C 1
ATOM 2710 O O . TYR A 1 358 ? 16.734 -18.562 -22.094 1 95.88 358 TYR A O 1
ATOM 2718 N N . LEU A 1 359 ? 15.242 -16.969 -22.766 1 95.94 359 LEU A N 1
ATOM 2719 C CA . LEU A 1 359 ? 14.125 -17.453 -21.969 1 95.94 359 LEU A CA 1
ATOM 2720 C C . LEU A 1 359 ? 12.898 -17.688 -22.828 1 95.94 359 LEU A C 1
ATOM 2722 O O . LEU A 1 359 ? 12.398 -16.766 -23.484 1 95.94 359 LEU A O 1
ATOM 2726 N N . ALA A 1 360 ? 12.469 -18.938 -22.859 1 96.56 360 ALA A N 1
ATOM 2727 C CA . ALA A 1 360 ? 11.18 -19.25 -23.453 1 96.56 360 ALA A CA 1
ATOM 2728 C C . ALA A 1 360 ? 10.062 -19.156 -22.422 1 96.56 360 ALA A C 1
ATOM 2730 O O . ALA A 1 360 ? 9.828 -20.109 -21.656 1 96.56 360 ALA A O 1
ATOM 2731 N N . ALA A 1 361 ? 9.359 -18.078 -22.406 1 94.69 361 ALA A N 1
ATOM 2732 C CA . ALA A 1 361 ? 8.18 -17.891 -21.562 1 94.69 361 ALA A CA 1
ATOM 2733 C C . ALA A 1 361 ? 6.895 -17.984 -22.375 1 94.69 361 ALA A C 1
ATOM 2735 O O . ALA A 1 361 ? 6.16 -17 -22.516 1 94.69 361 ALA A O 1
ATOM 2736 N N . VAL A 1 362 ? 6.578 -19.172 -22.812 1 93.31 362 VAL A N 1
ATOM 2737 C CA . VAL A 1 362 ? 5.559 -19.359 -23.844 1 93.31 362 VAL A CA 1
ATOM 2738 C C . VAL A 1 362 ? 4.422 -20.219 -23.297 1 93.31 362 VAL A C 1
ATOM 2740 O O . VAL A 1 362 ? 3.773 -20.953 -24.047 1 93.31 362 VAL A O 1
ATOM 2743 N N . GLY A 1 363 ? 4.238 -20.172 -22.031 1 89.56 363 GLY A N 1
ATOM 2744 C CA . GLY A 1 363 ? 3.092 -20.859 -21.453 1 89.56 363 GLY A CA 1
ATOM 2745 C C . GLY A 1 363 ? 3.473 -22.062 -20.625 1 89.56 363 GLY A C 1
ATOM 2746 O O . GLY A 1 363 ? 4.648 -22.438 -20.562 1 89.56 363 GLY A O 1
ATOM 2747 N N . ARG A 1 364 ? 2.443 -22.656 -20 1 91.12 364 ARG A N 1
ATOM 2748 C CA . ARG A 1 364 ? 2.602 -23.828 -19.125 1 91.12 364 ARG A CA 1
ATOM 2749 C C . ARG A 1 364 ? 1.562 -24.891 -19.453 1 91.12 364 ARG A C 1
ATOM 2751 O O . ARG A 1 364 ? 0.574 -24.609 -20.141 1 91.12 364 ARG A O 1
ATOM 2758 N N . VAL A 1 365 ? 1.847 -26.109 -19.047 1 92.75 365 VAL A N 1
ATOM 2759 C CA . VAL A 1 365 ? 0.941 -27.234 -19.266 1 92.75 365 VAL A CA 1
ATOM 2760 C C . VAL A 1 365 ? 0.71 -27.953 -17.938 1 92.75 365 VAL A C 1
ATOM 2762 O O . VAL A 1 365 ? 1.636 -28.109 -17.141 1 92.75 365 VAL A O 1
ATOM 2765 N N . PRO A 1 366 ? -0.565 -28.422 -17.688 1 93.81 366 PRO A N 1
ATOM 2766 C CA . PRO A 1 366 ? -0.858 -29.125 -16.438 1 93.81 366 PRO A CA 1
ATOM 2767 C C . PRO A 1 366 ? -0.013 -30.391 -16.266 1 93.81 366 PRO A C 1
ATOM 2769 O O . PRO A 1 366 ? 0.248 -31.109 -17.234 1 93.81 366 PRO A O 1
ATOM 2772 N N . ASN A 1 367 ? 0.418 -30.688 -15 1 93.31 367 ASN A N 1
ATOM 2773 C CA . ASN A 1 367 ? 1.163 -31.906 -14.664 1 93.31 367 ASN A CA 1
ATOM 2774 C C . ASN A 1 367 ? 0.233 -33.094 -14.438 1 93.31 367 ASN A C 1
ATOM 2776 O O . ASN A 1 367 ? -0.003 -33.5 -13.297 1 93.31 367 ASN A O 1
ATOM 2780 N N . THR A 1 368 ? -0.203 -33.719 -15.547 1 95.56 368 THR A N 1
ATOM 2781 C CA . THR A 1 368 ? -1.17 -34.781 -15.43 1 95.56 368 THR A CA 1
ATOM 2782 C C . THR A 1 368 ? -0.564 -36.094 -15.906 1 95.56 368 THR A C 1
ATOM 2784 O O . THR A 1 368 ? -1.113 -37.188 -15.648 1 95.56 368 THR A O 1
ATOM 2787 N N . GLY A 1 369 ? 0.509 -36.125 -16.547 1 91.12 369 GLY A N 1
ATOM 2788 C CA . GLY A 1 369 ? 1.018 -37.25 -17.328 1 91.12 369 GLY A CA 1
ATOM 2789 C C . GLY A 1 369 ? 1.521 -38.406 -16.453 1 91.12 369 GLY A C 1
ATOM 2790 O O . GLY A 1 369 ? 1.502 -39.562 -16.875 1 91.12 369 GLY A O 1
ATOM 2791 N N . GLU A 1 370 ? 1.953 -38.156 -15.234 1 90.5 370 GLU A N 1
ATOM 2792 C CA . GLU A 1 370 ? 2.635 -39.156 -14.438 1 90.5 370 GLU A CA 1
ATOM 2793 C C . GLU A 1 370 ? 1.731 -39.688 -13.328 1 90.5 370 GLU A C 1
ATOM 2795 O O . GLU A 1 370 ? 2.18 -40.469 -12.469 1 90.5 370 GLU A O 1
ATOM 2800 N N . LEU A 1 371 ? 0.427 -39.5 -13.391 1 95.44 371 LEU A N 1
ATOM 2801 C CA . LEU A 1 371 ? -0.457 -39.781 -12.273 1 95.44 371 LEU A CA 1
ATOM 2802 C C . LEU A 1 371 ? -1.238 -41.094 -12.523 1 95.44 371 LEU A C 1
ATOM 2804 O O . LEU A 1 371 ? -1.888 -41.594 -11.609 1 95.44 371 LEU A O 1
ATOM 2808 N N . ASN A 1 372 ? -1.166 -41.719 -13.688 1 96.25 372 ASN A N 1
ATOM 2809 C CA . ASN A 1 372 ? -1.982 -42.875 -14.062 1 96.25 372 ASN A CA 1
ATOM 2810 C C . ASN A 1 372 ? -3.469 -42.594 -13.867 1 96.25 372 ASN A C 1
ATOM 2812 O O . ASN A 1 372 ? -4.176 -43.375 -13.234 1 96.25 372 ASN A O 1
ATOM 2816 N N . LEU A 1 373 ? -3.887 -41.469 -14.398 1 97.12 373 LEU A N 1
ATOM 2817 C CA . LEU A 1 373 ? -5.246 -41 -14.219 1 97.12 373 LEU A CA 1
ATOM 2818 C C . LEU A 1 373 ? -6.266 -41.969 -14.797 1 97.12 373 LEU A C 1
ATOM 2820 O O . LEU A 1 373 ? -7.383 -42.062 -14.289 1 97.12 373 LEU A O 1
ATOM 2824 N N . GLN A 1 374 ? -5.895 -42.656 -15.812 1 94.69 374 GLN A N 1
ATOM 2825 C CA . GLN A 1 374 ? -6.793 -43.594 -16.5 1 94.69 374 GLN A CA 1
ATOM 2826 C C . GLN A 1 374 ? -7.281 -44.688 -15.562 1 94.69 374 GLN A C 1
ATOM 2828 O O . GLN A 1 374 ? -8.438 -45.094 -15.648 1 94.69 374 GLN A O 1
ATOM 2833 N N . ALA A 1 375 ? -6.422 -45.094 -14.711 1 94.38 375 ALA A N 1
ATOM 2834 C CA . ALA A 1 375 ? -6.77 -46.156 -13.758 1 94.38 375 ALA A CA 1
ATOM 2835 C C . ALA A 1 375 ? -7.914 -45.719 -12.852 1 94.38 375 ALA A C 1
ATOM 2837 O O . ALA A 1 375 ? -8.711 -46.531 -12.406 1 94.38 375 ALA A O 1
ATOM 2838 N N . ALA A 1 376 ? -8.062 -44.469 -12.617 1 95.06 376 ALA A N 1
ATOM 2839 C CA . ALA A 1 376 ? -9.094 -43.938 -11.719 1 95.06 376 ALA A CA 1
ATOM 2840 C C . ALA A 1 376 ? -10.289 -43.406 -12.5 1 95.06 376 ALA A C 1
ATOM 2842 O O . ALA A 1 376 ? -11.289 -43 -11.906 1 95.06 376 ALA A O 1
ATOM 2843 N N . GLY A 1 377 ? -10.188 -43.438 -13.883 1 95.62 377 GLY A N 1
ATOM 2844 C CA . GLY A 1 377 ? -11.273 -42.906 -14.703 1 95.62 377 GLY A CA 1
ATOM 2845 C C . GLY A 1 377 ? -11.32 -41.406 -14.734 1 95.62 377 GLY A C 1
ATOM 2846 O O . GLY A 1 377 ? -12.398 -40.812 -14.805 1 95.62 377 GLY A O 1
ATOM 2847 N N . ILE A 1 378 ? -10.18 -40.719 -14.617 1 97.06 378 ILE A N 1
ATOM 2848 C CA . ILE A 1 378 ? -10.109 -39.281 -14.602 1 97.06 378 ILE A CA 1
ATOM 2849 C C . ILE A 1 378 ? -9.797 -38.75 -16 1 97.06 378 ILE A C 1
ATOM 2851 O O . ILE A 1 378 ? -8.805 -39.156 -16.609 1 97.06 378 ILE A O 1
ATOM 2855 N N . GLN A 1 379 ? -10.617 -37.844 -16.469 1 96.75 379 GLN A N 1
ATOM 2856 C CA . GLN A 1 379 ? -10.477 -37.281 -17.812 1 96.75 379 GLN A CA 1
ATOM 2857 C C . GLN A 1 379 ? -9.781 -35.938 -17.781 1 96.75 379 GLN A C 1
ATOM 2859 O O . GLN A 1 379 ? -9.836 -35.219 -16.781 1 96.75 379 GLN A O 1
ATOM 2864 N N . VAL A 1 380 ? -9.094 -35.594 -18.859 1 95.5 380 VAL A N 1
ATOM 2865 C CA . VAL A 1 380 ? -8.43 -34.312 -19.047 1 95.5 380 VAL A CA 1
ATOM 2866 C C . VAL A 1 380 ? -8.93 -33.656 -20.312 1 95.5 380 VAL A C 1
ATOM 2868 O O . VAL A 1 380 ? -9.477 -34.312 -21.203 1 95.5 380 VAL A O 1
ATOM 2871 N N . ASP A 1 381 ? -8.836 -32.375 -20.422 1 92.81 381 ASP A N 1
ATOM 2872 C CA . ASP A 1 381 ? -9.219 -31.672 -21.641 1 92.81 381 ASP A CA 1
ATOM 2873 C C . ASP A 1 381 ? -8.125 -31.734 -22.688 1 92.81 381 ASP A C 1
ATOM 2875 O O . ASP A 1 381 ? -7.156 -32.5 -22.547 1 92.81 381 ASP A O 1
ATOM 2879 N N . GLY A 1 382 ? -8.344 -31.094 -23.797 1 91.38 382 GLY A N 1
ATOM 2880 C CA . GLY A 1 382 ? -7.422 -31.141 -24.922 1 91.38 382 GLY A CA 1
ATOM 2881 C C . GLY A 1 382 ? -6.059 -30.562 -24.609 1 91.38 382 GLY A C 1
ATOM 2882 O O . GLY A 1 382 ? -5.082 -30.828 -25.312 1 91.38 382 GLY A O 1
ATOM 2883 N N . TYR A 1 383 ? -5.992 -29.844 -23.516 1 89.81 383 TYR A N 1
ATOM 2884 C CA . TYR A 1 383 ? -4.734 -29.203 -23.156 1 89.81 383 TYR A CA 1
ATOM 2885 C C . TYR A 1 383 ? -4.098 -29.906 -21.953 1 89.81 383 TYR A C 1
ATOM 2887 O O . TYR A 1 383 ? -3.055 -29.469 -21.469 1 89.81 383 TYR A O 1
ATOM 2895 N N . GLY A 1 384 ? -4.77 -30.953 -21.5 1 93.12 384 GLY A N 1
ATOM 2896 C CA . GLY A 1 384 ? -4.203 -31.766 -20.438 1 93.12 384 GLY A CA 1
ATOM 2897 C C . GLY A 1 384 ? -4.715 -31.391 -19.062 1 93.12 384 GLY A C 1
ATOM 2898 O O . GLY A 1 384 ? -4.289 -31.969 -18.062 1 93.12 384 GLY A O 1
ATOM 2899 N N . GLY A 1 385 ? -5.574 -30.453 -18.984 1 93.94 385 GLY A N 1
ATOM 2900 C CA . GLY A 1 385 ? -6.145 -30.078 -17.688 1 93.94 385 GLY A CA 1
ATOM 2901 C C . GLY A 1 385 ? -7.199 -31.047 -17.203 1 93.94 385 GLY A C 1
ATOM 2902 O O . GLY A 1 385 ? -8.008 -31.547 -17.984 1 93.94 385 GLY A O 1
ATOM 2903 N N . ILE A 1 386 ? -7.207 -31.344 -15.914 1 95.44 386 ILE A N 1
ATOM 2904 C CA . ILE A 1 386 ? -8.172 -32.281 -15.344 1 95.44 386 ILE A CA 1
ATOM 2905 C C . ILE A 1 386 ? -9.57 -31.688 -15.414 1 95.44 386 ILE A C 1
ATOM 2907 O O . ILE A 1 386 ? -9.781 -30.531 -15.039 1 95.44 386 ILE A O 1
ATOM 2911 N N . LEU A 1 387 ? -10.531 -32.438 -15.945 1 92.25 387 LEU A N 1
ATOM 2912 C CA . LEU A 1 387 ? -11.922 -32 -15.961 1 92.25 387 LEU A CA 1
ATOM 2913 C C . LEU A 1 387 ? -12.547 -32.094 -14.578 1 92.25 387 LEU A C 1
ATOM 2915 O O . LEU A 1 387 ? -12.461 -33.156 -13.938 1 92.25 387 LEU A O 1
ATOM 2919 N N . VAL A 1 388 ? -13.109 -31.016 -14.109 1 91.25 388 VAL A N 1
ATOM 2920 C CA . VAL A 1 388 ? -13.766 -31 -12.812 1 91.25 388 VAL A CA 1
ATOM 2921 C C . VAL A 1 388 ? -15.148 -30.375 -12.938 1 91.25 388 VAL A C 1
ATOM 2923 O O . VAL A 1 388 ? -15.422 -29.656 -13.906 1 91.25 388 VAL A O 1
ATOM 2926 N N . ASP A 1 389 ? -16.062 -30.703 -12.008 1 85.19 389 ASP A N 1
ATOM 2927 C CA . ASP A 1 389 ? -17.359 -30.062 -11.953 1 85.19 389 ASP A CA 1
ATOM 2928 C C . ASP A 1 389 ? -17.328 -28.812 -11.07 1 85.19 389 ASP A C 1
ATOM 2930 O O . ASP A 1 389 ? -16.25 -28.328 -10.727 1 85.19 389 ASP A O 1
ATOM 2934 N N . SER A 1 390 ? -18.453 -28.219 -10.688 1 78 390 SER A N 1
ATOM 2935 C CA . SER A 1 390 ? -18.547 -26.969 -9.945 1 78 390 SER A CA 1
ATOM 2936 C C . SER A 1 390 ? -18.062 -27.125 -8.516 1 78 390 SER A C 1
ATOM 2938 O O . SER A 1 390 ? -17.781 -26.141 -7.828 1 78 390 SER A O 1
ATOM 2940 N N . LYS A 1 391 ? -17.938 -28.328 -8.125 1 81.5 391 LYS A N 1
ATOM 2941 C CA . LYS A 1 391 ? -17.438 -28.609 -6.781 1 81.5 391 LYS A CA 1
ATOM 2942 C C . LYS A 1 391 ? -15.969 -29.047 -6.82 1 81.5 391 LYS A C 1
ATOM 2944 O O . LYS A 1 391 ? -15.422 -29.484 -5.805 1 81.5 391 LYS A O 1
ATOM 2949 N N . LEU A 1 392 ? -15.336 -29.016 -7.988 1 89.69 392 LEU A N 1
ATOM 2950 C CA . LEU A 1 392 ? -13.938 -29.375 -8.25 1 89.69 392 LEU A CA 1
ATOM 2951 C C . LEU A 1 392 ? -13.727 -30.875 -8.133 1 89.69 392 LEU A C 1
ATOM 2953 O O . LEU A 1 392 ? -12.602 -31.328 -7.902 1 89.69 392 LEU A O 1
ATOM 2957 N N . CYS A 1 393 ? -14.867 -31.609 -8.258 1 92.12 393 CYS A N 1
ATOM 2958 C CA . CYS A 1 393 ? -14.797 -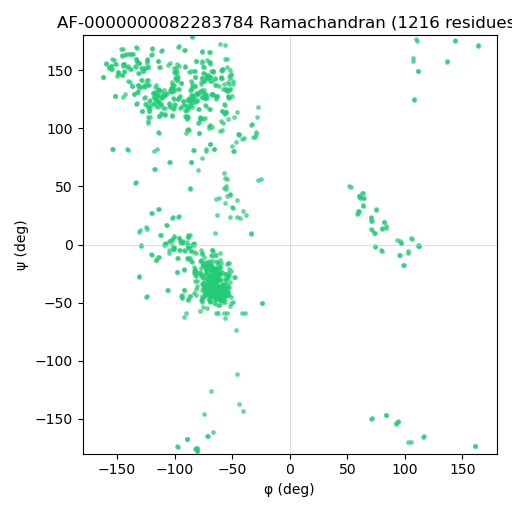33.062 -8.289 1 92.12 393 CYS A CA 1
ATOM 2959 C C . CYS A 1 393 ? -14.445 -33.562 -9.688 1 92.12 393 CYS A C 1
ATOM 2961 O O . CYS A 1 393 ? -14.992 -33.062 -10.68 1 92.12 393 CYS A O 1
ATOM 2963 N N . THR A 1 394 ? -13.531 -34.531 -9.688 1 95 394 THR A N 1
ATOM 2964 C CA . THR A 1 394 ? -13.094 -35.031 -10.977 1 95 394 THR A CA 1
ATOM 2965 C C . THR A 1 394 ? -14.086 -36.062 -11.523 1 95 394 THR A C 1
ATOM 2967 O O . THR A 1 394 ? -15.133 -36.281 -10.922 1 95 394 THR A O 1
ATOM 2970 N N . THR A 1 395 ? -13.719 -36.625 -12.648 1 95.38 395 THR A N 1
ATOM 2971 C CA . THR A 1 395 ? -14.57 -37.625 -13.305 1 95.38 395 THR A CA 1
ATOM 2972 C C . THR A 1 395 ? -14.289 -39.031 -12.758 1 95.38 395 THR A C 1
ATOM 2974 O O . THR A 1 395 ? -14.789 -40 -13.297 1 95.38 395 THR A O 1
ATOM 2977 N N . ALA A 1 396 ? -13.5 -39.094 -11.727 1 95.62 396 ALA A N 1
ATOM 2978 C CA . ALA A 1 396 ? -13.18 -40.406 -11.148 1 95.62 396 ALA A CA 1
ATOM 2979 C C . ALA A 1 396 ? -14.445 -41.188 -10.844 1 95.62 396 ALA A C 1
ATOM 2981 O O . ALA A 1 396 ? -15.422 -40.625 -10.336 1 95.62 396 ALA A O 1
ATOM 2982 N N . LYS A 1 397 ? -14.344 -42.406 -11.023 1 89.56 397 LYS A N 1
ATOM 2983 C CA . LYS A 1 397 ? -15.492 -43.312 -10.828 1 89.56 397 LYS A CA 1
ATOM 2984 C C . LYS A 1 397 ? -15.883 -43.375 -9.359 1 89.56 397 LYS A C 1
ATOM 2986 O O . LYS A 1 397 ? -17.062 -43.5 -9.031 1 89.56 397 LYS A O 1
ATOM 2991 N N . SER A 1 398 ? -14.914 -43.281 -8.508 1 92.19 398 SER A N 1
ATOM 2992 C CA . SER A 1 398 ? -15.148 -43.375 -7.07 1 92.19 398 SER A CA 1
ATOM 2993 C C . SER A 1 398 ? -15.906 -42.188 -6.527 1 92.19 398 SER A C 1
ATOM 2995 O O . SER A 1 398 ? -16.516 -42.25 -5.457 1 92.19 398 SER A O 1
ATOM 2997 N N . GLY A 1 399 ? -15.828 -41.031 -7.113 1 92.94 399 GLY A N 1
ATOM 2998 C CA . GLY A 1 399 ? -16.531 -39.812 -6.715 1 92.94 399 GLY A CA 1
ATOM 2999 C C . GLY A 1 399 ? -15.875 -39.094 -5.555 1 92.94 399 GLY A C 1
ATOM 3000 O O . GLY A 1 399 ? -16.453 -38.156 -4.992 1 92.94 399 GLY A O 1
ATOM 3001 N N . ASN A 1 400 ? -14.648 -39.469 -5.25 1 95 400 ASN A N 1
ATOM 3002 C CA . ASN A 1 400 ? -14.008 -38.875 -4.082 1 95 400 ASN A CA 1
ATOM 3003 C C . ASN A 1 400 ? -12.68 -38.25 -4.445 1 95 400 ASN A C 1
ATOM 3005 O O . ASN A 1 400 ? -11.844 -37.969 -3.57 1 95 400 ASN A O 1
ATOM 3009 N N . VAL A 1 401 ? -12.453 -38.062 -5.746 1 97 401 VAL A N 1
ATOM 3010 C CA . VAL A 1 401 ? -11.203 -37.438 -6.191 1 97 401 VAL A CA 1
ATOM 3011 C C . VAL A 1 401 ? -11.477 -36.031 -6.715 1 97 401 VAL A C 1
ATOM 3013 O O . VAL A 1 401 ? -12.359 -35.844 -7.559 1 97 401 VAL A O 1
ATOM 3016 N N . TYR A 1 402 ? -10.727 -35.062 -6.223 1 94.88 402 TYR A N 1
ATOM 3017 C CA . TYR A 1 402 ? -10.836 -33.656 -6.574 1 94.88 402 TYR A CA 1
ATOM 3018 C C . TYR A 1 402 ? -9.539 -33.125 -7.18 1 94.88 402 TYR A C 1
ATOM 3020 O O . TYR A 1 402 ? -8.5 -33.781 -7.098 1 94.88 402 TYR A O 1
ATOM 3028 N N . ALA A 1 403 ? -9.641 -31.969 -7.824 1 95.56 403 ALA A N 1
ATOM 3029 C CA . ALA A 1 403 ? -8.453 -31.328 -8.375 1 95.56 403 ALA A CA 1
ATOM 3030 C C . ALA A 1 403 ? -8.547 -29.812 -8.258 1 95.56 403 ALA A C 1
ATOM 3032 O O . ALA A 1 403 ? -9.641 -29.234 -8.328 1 95.56 403 ALA A O 1
ATOM 3033 N N . ALA A 1 404 ? -7.383 -29.141 -8.102 1 91.44 404 ALA A N 1
ATOM 3034 C CA . ALA A 1 404 ? -7.332 -27.688 -7.949 1 91.44 404 ALA A CA 1
ATOM 3035 C C . ALA A 1 404 ? -5.984 -27.141 -8.398 1 91.44 404 ALA A C 1
ATOM 3037 O O . ALA A 1 404 ? -4.957 -27.812 -8.266 1 91.44 404 ALA A O 1
ATOM 3038 N N . GLY A 1 405 ? -6.027 -25.875 -8.883 1 90 405 GLY A N 1
ATOM 3039 C CA . GLY A 1 405 ? -4.812 -25.188 -9.297 1 90 405 GLY A CA 1
ATOM 3040 C C . GLY A 1 405 ? -4.504 -25.375 -10.773 1 90 405 GLY A C 1
ATOM 3041 O O . GLY A 1 405 ? -5.406 -25.609 -11.578 1 90 405 GLY A O 1
ATOM 3042 N N . ASP A 1 406 ? -3.236 -25.281 -11.07 1 89.31 406 ASP A N 1
ATOM 3043 C CA . ASP A 1 406 ? -2.811 -25.281 -12.469 1 89.31 406 ASP A CA 1
ATOM 3044 C C . ASP A 1 406 ? -3.107 -26.609 -13.141 1 89.31 406 ASP A C 1
ATOM 3046 O O . ASP A 1 406 ? -3.211 -26.688 -14.367 1 89.31 406 ASP A O 1
ATOM 3050 N N . VAL A 1 407 ? -3.271 -27.641 -12.375 1 93.69 407 VAL A N 1
ATOM 3051 C CA . VAL A 1 407 ? -3.504 -28.969 -12.938 1 93.69 407 VAL A CA 1
ATOM 3052 C C . VAL A 1 407 ? -4.863 -29 -13.633 1 93.69 407 VAL A C 1
ATOM 3054 O O . VAL A 1 407 ? -5.109 -29.859 -14.492 1 93.69 407 VAL A O 1
ATOM 3057 N N . VAL A 1 408 ? -5.738 -28.062 -13.273 1 91.69 408 VAL A N 1
ATOM 3058 C CA . VAL A 1 408 ? -7.07 -28 -13.867 1 91.69 408 VAL A CA 1
ATOM 3059 C C . VAL A 1 408 ? -7.035 -27.125 -15.117 1 91.69 408 VAL A C 1
ATOM 3061 O O . VAL A 1 408 ? -7.961 -27.156 -15.93 1 91.69 408 VAL A O 1
ATOM 3064 N N . GLY A 1 409 ? -5.926 -26.406 -15.305 1 86.56 409 GLY A N 1
ATOM 3065 C CA . GLY A 1 409 ? -5.793 -25.578 -16.484 1 86.56 409 GLY A CA 1
ATOM 3066 C C . GLY A 1 409 ? -5.703 -24.094 -16.172 1 86.56 409 GLY A C 1
ATOM 3067 O O . GLY A 1 409 ? -5.332 -23.719 -15.062 1 86.56 409 GLY A O 1
ATOM 3068 N N . ARG A 1 410 ? -5.875 -23.25 -17.188 1 77.38 410 ARG A N 1
ATOM 3069 C CA . ARG A 1 410 ? -5.773 -21.797 -17.047 1 77.38 410 ARG A CA 1
ATOM 3070 C C . ARG A 1 410 ? -6.633 -21.297 -15.891 1 77.38 410 ARG A C 1
ATOM 3072 O O . ARG A 1 410 ? -7.637 -21.906 -15.539 1 77.38 410 ARG A O 1
ATOM 3079 N N . PRO A 1 411 ? -6.133 -20.234 -15.234 1 75.25 411 PRO A N 1
ATOM 3080 C CA . PRO A 1 411 ? -5.219 -19.203 -15.711 1 75.25 411 PRO A CA 1
ATOM 3081 C C . PRO A 1 411 ? -3.799 -19.375 -15.172 1 75.25 411 PRO A C 1
ATOM 3083 O O . PRO A 1 411 ? -2.943 -18.5 -15.391 1 75.25 411 PRO A O 1
ATOM 3086 N N . PHE A 1 412 ? -3.463 -20.328 -14.461 1 81.62 412 PHE A N 1
ATOM 3087 C CA . PHE A 1 412 ? -2.143 -20.672 -13.938 1 81.62 412 PHE A CA 1
ATOM 3088 C C . PHE A 1 412 ? -1.651 -19.578 -12.984 1 81.62 412 PHE A C 1
ATOM 3090 O O . PHE A 1 412 ? -0.523 -19.094 -13.117 1 81.62 412 PHE A O 1
ATOM 3097 N N . LEU A 1 413 ? -2.461 -19.172 -12.195 1 77.56 413 LEU A N 1
ATOM 3098 C CA . LEU A 1 413 ? -2.156 -18.172 -11.172 1 77.56 413 LEU A CA 1
ATOM 3099 C C . LEU A 1 413 ? -2.277 -18.766 -9.781 1 77.56 413 LEU A C 1
ATOM 3101 O O . LEU A 1 413 ? -3.246 -19.469 -9.477 1 77.56 413 LEU A O 1
ATOM 3105 N N . ALA A 1 414 ? -1.252 -18.484 -8.953 1 80.56 414 ALA A N 1
ATOM 3106 C CA . ALA A 1 414 ? -1.226 -19.031 -7.594 1 80.56 414 ALA A CA 1
ATOM 3107 C C . ALA A 1 414 ? -2.482 -18.625 -6.82 1 80.56 414 ALA A C 1
ATOM 3109 O O . ALA A 1 414 ? -3.031 -19.438 -6.062 1 80.56 414 ALA A O 1
ATOM 3110 N N . SER A 1 415 ? -2.957 -17.438 -7.016 1 73 415 SER A N 1
ATOM 3111 C CA . SER A 1 415 ? -4.141 -16.953 -6.312 1 73 415 SER A CA 1
ATOM 3112 C C . SER A 1 415 ? -5.375 -17.766 -6.684 1 73 415 SER A C 1
ATOM 3114 O O . SER A 1 415 ? -6.152 -18.156 -5.809 1 73 415 SER A O 1
ATOM 3116 N N . THR A 1 416 ? -5.543 -18.078 -7.953 1 76.69 416 THR A N 1
ATOM 3117 C CA . THR A 1 416 ? -6.66 -18.891 -8.414 1 76.69 416 THR A CA 1
ATOM 3118 C C . THR A 1 416 ? -6.574 -20.297 -7.848 1 76.69 416 THR A C 1
ATOM 3120 O O . THR A 1 416 ? -7.582 -20.859 -7.402 1 76.69 416 THR A O 1
ATOM 3123 N N . GLY A 1 417 ? -5.406 -20.797 -7.91 1 83.88 417 GLY A N 1
ATOM 3124 C CA . GLY A 1 417 ? -5.211 -22.141 -7.395 1 83.88 417 GLY A CA 1
ATOM 3125 C C . GLY A 1 417 ? -5.543 -22.266 -5.918 1 83.88 417 GLY A C 1
ATOM 3126 O O . GLY A 1 417 ? -6.207 -23.219 -5.504 1 83.88 417 GLY A O 1
ATOM 3127 N N . THR A 1 418 ? -5.07 -21.328 -5.172 1 81.62 418 THR A N 1
ATOM 3128 C CA . THR A 1 418 ? -5.32 -21.344 -3.736 1 81.62 418 THR A CA 1
ATOM 3129 C C . THR A 1 418 ? -6.812 -21.234 -3.443 1 81.62 418 THR A C 1
ATOM 3131 O O . THR A 1 418 ? -7.328 -21.922 -2.564 1 81.62 418 THR A O 1
ATOM 3134 N N . ALA A 1 419 ? -7.484 -20.438 -4.176 1 75 419 ALA A N 1
ATOM 3135 C CA . ALA A 1 419 ? -8.93 -20.312 -4.02 1 75 419 ALA A CA 1
ATOM 3136 C C . ALA A 1 419 ? -9.625 -21.625 -4.359 1 75 419 ALA A C 1
ATOM 3138 O O . ALA A 1 419 ? -10.555 -22.047 -3.666 1 75 419 ALA A O 1
ATOM 3139 N N . GLN A 1 420 ? -9.195 -22.234 -5.355 1 82.06 420 GLN A N 1
ATOM 3140 C CA . GLN A 1 420 ? -9.75 -23.516 -5.77 1 82.06 420 GLN A CA 1
ATOM 3141 C C . GLN A 1 420 ? -9.484 -24.594 -4.719 1 82.06 420 GLN A C 1
ATOM 3143 O O . GLN A 1 420 ? -10.352 -25.422 -4.438 1 82.06 420 GLN A O 1
ATOM 3148 N N . GLY A 1 421 ? -8.266 -24.562 -4.199 1 86.88 421 GLY A N 1
ATOM 3149 C CA . GLY A 1 421 ? -7.938 -25.5 -3.146 1 86.88 421 GLY A CA 1
ATOM 3150 C C . GLY A 1 421 ? -8.852 -25.391 -1.94 1 86.88 421 GLY A C 1
ATOM 3151 O O . GLY A 1 421 ? -9.367 -26.406 -1.452 1 86.88 421 GLY A O 1
ATOM 3152 N N . LYS A 1 422 ? -9.094 -24.266 -1.514 1 80 422 LYS A N 1
ATOM 3153 C CA . LYS A 1 422 ? -9.984 -24.031 -0.378 1 80 422 LYS A CA 1
ATOM 3154 C C . LYS A 1 422 ? -11.414 -24.438 -0.708 1 80 422 LYS A C 1
ATOM 3156 O O . LYS A 1 422 ? -12.102 -25.031 0.127 1 80 422 LYS A O 1
ATOM 3161 N N . ALA A 1 423 ? -11.82 -24.109 -1.895 1 78.94 423 ALA A N 1
ATOM 3162 C CA . ALA A 1 423 ? -13.156 -24.484 -2.334 1 78.94 423 ALA A CA 1
ATOM 3163 C C . ALA A 1 423 ? -13.312 -26 -2.381 1 78.94 423 ALA A C 1
ATOM 3165 O O . ALA A 1 423 ? -14.367 -26.531 -2.027 1 78.94 423 ALA A O 1
ATOM 3166 N N . ALA A 1 424 ? -12.328 -26.625 -2.84 1 88.38 424 ALA A N 1
ATOM 3167 C CA . ALA A 1 424 ? -12.359 -28.078 -2.9 1 88.38 424 ALA A CA 1
ATOM 3168 C C . ALA A 1 424 ? -12.516 -28.688 -1.51 1 88.38 424 ALA A C 1
ATOM 3170 O O . ALA A 1 424 ? -13.305 -29.625 -1.317 1 88.38 424 ALA A O 1
ATOM 3171 N N . ILE A 1 425 ? -11.797 -28.141 -0.544 1 89.19 425 ILE A N 1
ATOM 3172 C CA . ILE A 1 425 ? -11.875 -28.641 0.824 1 89.19 425 ILE A CA 1
ATOM 3173 C C . ILE A 1 425 ? -13.297 -28.438 1.36 1 89.19 425 ILE A C 1
ATOM 3175 O O . ILE A 1 425 ? -13.852 -29.328 2.002 1 89.19 425 ILE A O 1
ATOM 3179 N N . SER A 1 426 ? -13.852 -27.344 1.084 1 81.69 426 SER A N 1
ATOM 3180 C CA . SER A 1 426 ? -15.211 -27.062 1.52 1 81.69 426 SER A CA 1
ATOM 3181 C C . SER A 1 426 ? -16.203 -28.031 0.873 1 81.69 426 SER A C 1
ATOM 3183 O O . SER A 1 426 ? -17.188 -28.422 1.499 1 81.69 426 SER A O 1
ATOM 3185 N N . SER A 1 427 ? -16 -28.328 -0.333 1 84.31 427 SER A N 1
ATOM 3186 C CA . SER A 1 427 ? -16.875 -29.25 -1.052 1 84.31 427 SER A CA 1
ATOM 3187 C C . SER A 1 427 ? -16.75 -30.672 -0.505 1 84.31 427 SER A C 1
ATOM 3189 O O . SER A 1 427 ? -17.734 -31.422 -0.47 1 84.31 427 SER A O 1
ATOM 3191 N N . MET A 1 428 ? -15.57 -30.953 -0.099 1 90.69 428 MET A N 1
ATOM 3192 C CA . MET A 1 428 ? -15.281 -32.312 0.396 1 90.69 428 MET A CA 1
ATOM 3193 C C . MET A 1 428 ? -15.922 -32.531 1.764 1 90.69 428 MET A C 1
ATOM 3195 O O . MET A 1 428 ? -16.438 -33.625 2.045 1 90.69 428 MET A O 1
ATOM 3199 N N . PHE A 1 429 ? -15.695 -31.375 2.52 1 88.38 429 PHE A N 1
ATOM 3200 C CA . PHE A 1 429 ? -16.031 -31.578 3.926 1 88.38 429 PHE A CA 1
ATOM 3201 C C . PHE A 1 429 ? -17.094 -30.594 4.375 1 88.38 429 PHE A C 1
ATOM 3203 O O . PHE A 1 429 ? -17.109 -29.438 3.924 1 88.38 429 PHE A O 1
ATOM 3210 N N . ASN A 1 430 ? -18.281 -30.938 4.805 1 71.5 430 ASN A N 1
ATOM 3211 C CA . ASN A 1 430 ? -19.328 -30.047 5.297 1 71.5 430 ASN A CA 1
ATOM 3212 C C . ASN A 1 430 ? -18.828 -29.188 6.453 1 71.5 430 ASN A C 1
ATOM 3214 O O . ASN A 1 430 ? -18.156 -29.688 7.355 1 71.5 430 ASN A O 1
ATOM 3218 N N . GLN A 1 431 ? -18.734 -27.875 6.188 1 57.34 431 GLN A N 1
ATOM 3219 C CA . GLN A 1 431 ? -18.25 -26.938 7.199 1 57.34 431 GLN A CA 1
ATOM 3220 C C . GLN A 1 431 ? -19.125 -26.984 8.453 1 57.34 431 GLN A C 1
ATOM 3222 O O . GLN A 1 431 ? -20.359 -26.953 8.359 1 57.34 431 GLN A O 1
ATOM 3227 N N . VAL A 1 432 ? -18.734 -27.703 9.492 1 47.88 432 VAL A N 1
ATOM 3228 C CA . VAL A 1 432 ? -19.453 -27.594 10.758 1 47.88 432 VAL A CA 1
ATOM 3229 C C . VAL A 1 432 ? -19.266 -26.188 11.336 1 47.88 432 VAL A C 1
ATOM 3231 O O . VAL A 1 432 ? -18.141 -25.766 11.602 1 47.88 432 VAL A O 1
ATOM 3234 N N . THR A 1 433 ? -20 -25.172 10.945 1 46.94 433 THR A N 1
ATOM 3235 C CA . THR A 1 433 ? -19.859 -23.781 11.328 1 46.94 433 THR A CA 1
ATOM 3236 C C . THR A 1 433 ? -19.953 -23.625 12.844 1 46.94 433 THR A C 1
ATOM 3238 O O . THR A 1 433 ? -21.047 -23.734 13.422 1 46.94 433 THR A O 1
ATOM 3241 N N . SER A 1 434 ? -19.312 -24.328 13.695 1 44.03 434 SER A N 1
ATOM 3242 C CA . SER A 1 434 ? -19.516 -24.031 15.109 1 44.03 434 SER A CA 1
ATOM 3243 C C . SER A 1 434 ? -19.5 -22.516 15.352 1 44.03 434 SER A C 1
ATOM 3245 O O . SER A 1 434 ? -19.578 -21.734 14.414 1 44.03 434 SER A O 1
ATOM 3247 N N . ASP A 1 435 ? -18.703 -22.125 16.594 1 49.56 435 ASP A N 1
ATOM 3248 C CA . ASP A 1 435 ? -18.578 -20.891 17.359 1 49.56 435 ASP A CA 1
ATOM 3249 C C . ASP A 1 435 ? -17.953 -19.781 16.531 1 49.56 435 ASP A C 1
ATOM 3251 O O . ASP A 1 435 ? -17.062 -19.047 17 1 49.56 435 ASP A O 1
ATOM 3255 N N . VAL A 1 436 ? -18.359 -19.766 15.281 1 57.88 436 VAL A N 1
ATOM 3256 C CA . VAL A 1 436 ? -17.75 -18.938 14.258 1 57.88 436 VAL A CA 1
ATOM 3257 C C . VAL A 1 436 ? -18.438 -17.578 14.211 1 57.88 436 VAL A C 1
ATOM 3259 O O . VAL A 1 436 ? -19.641 -17.469 14.453 1 57.88 436 VAL A O 1
ATOM 3262 N N . LEU A 1 437 ? -17.562 -16.516 14.492 1 59.94 437 LEU A N 1
ATOM 3263 C CA . LEU A 1 437 ? -18.094 -15.188 14.172 1 59.94 437 LEU A CA 1
ATOM 3264 C C . LEU A 1 437 ? -19.016 -15.25 12.961 1 59.94 437 LEU A C 1
ATOM 3266 O O . LEU A 1 437 ? -18.656 -15.836 11.93 1 59.94 437 LEU A O 1
ATOM 3270 N N . ASP A 1 438 ? -20.359 -15.188 13.148 1 65.62 438 ASP A N 1
ATOM 3271 C CA . ASP A 1 438 ? -21.344 -15.25 12.07 1 65.62 438 ASP A CA 1
ATOM 3272 C C . ASP A 1 438 ? -22.234 -14.016 12.062 1 65.62 438 ASP A C 1
ATOM 3274 O O . ASP A 1 438 ? -22.859 -13.688 13.078 1 65.62 438 ASP A O 1
ATOM 3278 N N . CYS A 1 439 ? -22.094 -13.297 11.031 1 60.91 439 CYS A N 1
ATOM 3279 C CA . CYS A 1 439 ? -23.031 -12.195 10.844 1 60.91 439 CYS A CA 1
ATOM 3280 C C . CYS A 1 439 ? -24.375 -12.688 10.328 1 60.91 439 CYS A C 1
ATOM 3282 O O . CYS A 1 439 ? -24.469 -13.195 9.211 1 60.91 439 CYS A O 1
ATOM 3284 N N . PRO A 1 440 ? -25.359 -12.641 11.258 1 58 440 PRO A N 1
ATOM 3285 C CA . PRO A 1 440 ? -26.656 -13.109 10.773 1 58 440 PRO A CA 1
ATOM 3286 C C . PRO A 1 440 ? -27.078 -12.43 9.477 1 58 440 PRO A C 1
ATOM 3288 O O . PRO A 1 440 ? -26.797 -11.25 9.273 1 58 440 PRO A O 1
ATOM 3291 N N . ALA A 1 441 ? -27.516 -13.172 8.57 1 58.94 441 ALA A N 1
ATOM 3292 C CA . ALA A 1 441 ? -27.938 -12.703 7.246 1 58.94 441 ALA A CA 1
ATOM 3293 C C . ALA A 1 441 ? -28.859 -11.492 7.355 1 58.94 441 ALA A C 1
ATOM 3295 O O . ALA A 1 441 ? -28.859 -10.617 6.48 1 58.94 441 ALA A O 1
ATOM 3296 N N . ASP A 1 442 ? -29.547 -11.422 8.422 1 57.09 442 ASP A N 1
ATOM 3297 C CA . ASP A 1 442 ? -30.531 -10.352 8.555 1 57.09 442 ASP A CA 1
ATOM 3298 C C . ASP A 1 442 ? -29.953 -9.156 9.297 1 57.09 442 ASP A C 1
ATOM 3300 O O . ASP A 1 442 ? -30.641 -8.156 9.516 1 57.09 442 ASP A O 1
ATOM 3304 N N . ASP A 1 443 ? -28.75 -9.312 9.57 1 59.69 443 ASP A N 1
ATOM 3305 C CA . ASP A 1 443 ? -28.109 -8.195 10.266 1 59.69 443 ASP A CA 1
ATOM 3306 C C . ASP A 1 443 ? -27.75 -7.078 9.289 1 59.69 443 ASP A C 1
ATOM 3308 O O . ASP A 1 443 ? -26.859 -7.25 8.445 1 59.69 443 ASP A O 1
ATOM 3312 N N . PRO A 1 444 ? -28.516 -5.961 9.305 1 57.09 444 PRO A N 1
ATOM 3313 C CA . PRO A 1 444 ? -28.266 -4.875 8.352 1 57.09 444 PRO A CA 1
ATOM 3314 C C . PRO A 1 444 ? -26.906 -4.215 8.57 1 57.09 444 PRO A C 1
ATOM 3316 O O . PRO A 1 444 ? -26.438 -3.449 7.715 1 57.09 444 PRO A O 1
ATOM 3319 N N . THR A 1 445 ? -26.344 -4.66 9.695 1 57.66 445 THR A N 1
ATOM 3320 C CA . THR A 1 445 ? -25.094 -3.979 10.008 1 57.66 445 THR A CA 1
ATOM 3321 C C . THR A 1 445 ? -23.906 -4.68 9.344 1 57.66 445 THR A C 1
ATOM 3323 O O . THR A 1 445 ? -22.781 -4.172 9.375 1 57.66 445 THR A O 1
ATOM 3326 N N . CYS A 1 446 ? -24.234 -5.871 8.844 1 59.41 446 CYS A N 1
ATOM 3327 C CA . CYS A 1 446 ? -23.188 -6.598 8.133 1 59.41 446 CYS A CA 1
ATOM 3328 C C . CYS A 1 446 ? -23.5 -6.684 6.645 1 59.41 446 CYS A C 1
ATOM 3330 O O . CYS A 1 446 ? -24.656 -6.758 6.25 1 59.41 446 CYS A O 1
ATOM 3332 N N . SER A 1 447 ? -22.609 -6.133 5.727 1 57.78 447 SER A N 1
ATOM 3333 C CA . SER A 1 447 ? -22.781 -6.312 4.293 1 57.78 447 SER A CA 1
ATOM 3334 C C . SER A 1 447 ? -22.062 -7.566 3.801 1 57.78 447 SER A C 1
ATOM 3336 O O . SER A 1 447 ? -20.891 -7.762 4.082 1 57.78 447 SER A O 1
ATOM 3338 N N . SER A 1 448 ? -22.859 -8.672 3.707 1 50.16 448 SER A N 1
ATOM 3339 C CA . SER A 1 448 ? -22.219 -9.867 3.154 1 50.16 448 SER A CA 1
ATOM 3340 C C . SER A 1 448 ? -21.922 -9.695 1.669 1 50.16 448 SER A C 1
ATOM 3342 O O . SER A 1 448 ? -22.703 -9.07 0.941 1 50.16 448 SER A O 1
ATOM 3344 N N . ASP A 1 449 ? -20.656 -9.711 1.308 1 50.41 449 ASP A N 1
ATOM 3345 C CA . ASP A 1 449 ? -20.203 -9.633 -0.075 1 50.41 449 ASP A CA 1
ATOM 3346 C C . ASP A 1 449 ? -20.953 -10.617 -0.963 1 50.41 449 ASP A C 1
ATOM 3348 O O . ASP A 1 449 ? -20.875 -11.828 -0.754 1 50.41 449 ASP A O 1
ATOM 3352 N N . GLY A 1 450 ? -22.188 -10.266 -1.409 1 42.03 450 GLY A N 1
ATOM 3353 C CA . GLY A 1 450 ? -22.766 -11.195 -2.354 1 42.03 450 GLY A CA 1
ATOM 3354 C C . GLY A 1 450 ? -21.859 -11.531 -3.514 1 42.03 450 GLY A C 1
ATOM 3355 O O . GLY A 1 450 ? -22.094 -12.5 -4.242 1 42.03 450 GLY A O 1
ATOM 3356 N N . ILE A 1 451 ? -21.125 -10.625 -3.854 1 43.25 451 ILE A N 1
ATOM 3357 C CA . ILE A 1 451 ? -20.344 -10.898 -5.059 1 43.25 451 ILE A CA 1
ATOM 3358 C C . ILE A 1 451 ? -19.219 -11.883 -4.734 1 43.25 451 ILE A C 1
ATOM 3360 O O . ILE A 1 451 ? -18.875 -12.727 -5.559 1 43.25 451 ILE A O 1
ATOM 3364 N N . GLY A 1 452 ? -18.734 -11.703 -3.566 1 43.03 452 GLY A N 1
ATOM 3365 C CA . GLY A 1 452 ? -17.641 -12.578 -3.164 1 43.03 452 GLY A CA 1
ATOM 3366 C C . GLY A 1 452 ? -18.078 -14.031 -3.012 1 43.03 452 GLY A C 1
ATOM 3367 O O . GLY A 1 452 ? -17.234 -14.914 -2.826 1 43.03 452 GLY A O 1
ATOM 3368 N N . GLN A 1 453 ? -19.453 -14.172 -2.602 1 38.88 453 GLN A N 1
ATOM 3369 C CA . GLN A 1 453 ? -19.906 -15.555 -2.5 1 38.88 453 GLN A CA 1
ATOM 3370 C C . GLN A 1 453 ? -19.703 -16.297 -3.812 1 38.88 453 GLN A C 1
ATOM 3372 O O . GLN A 1 453 ? -19.891 -17.516 -3.877 1 38.88 453 GLN A O 1
ATOM 3377 N N . ALA A 1 454 ? -19.703 -15.547 -4.629 1 35.72 454 ALA A N 1
ATOM 3378 C CA . ALA A 1 454 ? -19.531 -16.297 -5.875 1 35.72 454 ALA A CA 1
ATOM 3379 C C . ALA A 1 454 ? -18.297 -17.172 -5.816 1 35.72 454 ALA A C 1
ATOM 3381 O O . ALA A 1 454 ? -18.016 -17.938 -6.746 1 35.72 454 ALA A O 1
ATOM 3382 N N . GLY A 1 455 ? -17.391 -16.938 -4.895 1 37.31 455 GLY A N 1
ATOM 3383 C CA . GLY A 1 455 ? -16.375 -17.969 -4.746 1 37.31 455 GLY A CA 1
ATOM 3384 C C . GLY A 1 455 ? -16.922 -19.297 -4.293 1 37.31 455 GLY A C 1
ATOM 3385 O O . GLY A 1 455 ? -16.172 -20.281 -4.176 1 37.31 455 GLY A O 1
ATOM 3386 N N . GLU A 1 456 ? -18.031 -19.281 -3.641 1 38.31 456 GLU A N 1
ATOM 3387 C CA . GLU A 1 456 ? -18.469 -20.594 -3.174 1 38.31 456 GLU A CA 1
ATOM 3388 C C . GLU A 1 456 ? -18.594 -21.594 -4.332 1 38.31 456 GLU A C 1
ATOM 3390 O O . GLU A 1 456 ? -18.281 -22.766 -4.176 1 38.31 456 GLU A O 1
ATOM 3395 N N . GLY A 1 457 ? -19.469 -21.328 -5.246 1 36.75 457 GLY A N 1
ATOM 3396 C CA . GLY A 1 457 ? -19.594 -22.328 -6.297 1 36.75 457 GLY A CA 1
ATOM 3397 C C . GLY A 1 457 ? -18.516 -22.234 -7.352 1 36.75 457 GLY A C 1
ATOM 3398 O O . GLY A 1 457 ? -18.609 -21.406 -8.273 1 36.75 457 GLY A O 1
ATOM 3399 N N . PHE A 1 458 ? -17.266 -22.469 -6.914 1 41.41 458 PHE A N 1
ATOM 3400 C CA . PHE A 1 458 ? -16.094 -22.312 -7.758 1 41.41 458 PHE A CA 1
ATOM 3401 C C . PHE A 1 458 ? -16.234 -23.125 -9.039 1 41.41 458 PHE A C 1
ATOM 3403 O O . PHE A 1 458 ? -15.969 -24.328 -9.055 1 41.41 458 PHE A O 1
ATOM 3410 N N . ASP A 1 459 ? -17.156 -23.047 -9.859 1 43.69 459 ASP A N 1
ATOM 3411 C CA . ASP A 1 459 ? -16.859 -23.578 -11.188 1 43.69 459 ASP A CA 1
ATOM 3412 C C . ASP A 1 459 ? -15.477 -23.141 -11.656 1 43.69 459 ASP A C 1
ATOM 3414 O O . ASP A 1 459 ? -15.211 -21.938 -11.781 1 43.69 459 ASP A O 1
ATOM 3418 N N . PRO A 1 460 ? -14.469 -24.016 -11.406 1 45.44 460 PRO A N 1
ATOM 3419 C CA . PRO A 1 460 ? -13.094 -23.734 -11.828 1 45.44 460 PRO A CA 1
ATOM 3420 C C . PRO A 1 460 ? -13.031 -22.766 -13.008 1 45.44 460 PRO A C 1
ATOM 3422 O O . PRO A 1 460 ? -12.18 -21.859 -13.031 1 45.44 460 PRO A O 1
ATOM 3425 N N . ALA A 1 461 ? -13.852 -23.141 -14.055 1 46.28 461 ALA A N 1
ATOM 3426 C CA . ALA A 1 461 ? -13.891 -22.297 -15.25 1 46.28 461 ALA A CA 1
ATOM 3427 C C . ALA A 1 461 ? -14.336 -20.891 -14.898 1 46.28 461 ALA A C 1
ATOM 3429 O O . ALA A 1 461 ? -13.922 -19.922 -15.539 1 46.28 461 ALA A O 1
ATOM 3430 N N . SER A 1 462 ? -15.031 -20.906 -13.789 1 49.62 462 SER A N 1
ATOM 3431 C CA . SER A 1 462 ? -15.664 -19.672 -13.383 1 49.62 462 SER A CA 1
ATOM 3432 C C . SER A 1 462 ? -14.688 -18.766 -12.633 1 49.62 462 SER A C 1
ATOM 3434 O O . SER A 1 462 ? -14.688 -17.547 -12.828 1 49.62 462 SER A O 1
ATOM 3436 N N . LEU A 1 463 ? -13.883 -19.422 -11.734 1 48 463 LEU A N 1
ATOM 3437 C CA . LEU A 1 463 ? -12.977 -18.547 -11 1 48 463 LEU A CA 1
ATOM 3438 C C . LEU A 1 463 ? -12 -17.859 -11.945 1 48 463 LEU A C 1
ATOM 3440 O O . LEU A 1 463 ? -11.695 -16.672 -11.781 1 48 463 LEU A O 1
ATOM 3444 N N . ALA A 1 464 ? -11.617 -18.703 -12.969 1 51.94 464 ALA A N 1
ATOM 3445 C CA . ALA A 1 464 ? -10.727 -18.109 -13.961 1 51.94 464 ALA A CA 1
ATOM 3446 C C . ALA A 1 464 ? -11.438 -17.031 -14.773 1 51.94 464 ALA A C 1
ATOM 3448 O O . ALA A 1 464 ? -10.82 -16.062 -15.219 1 51.94 464 ALA A O 1
ATOM 3449 N N . SER A 1 465 ? -12.664 -17.281 -14.82 1 60.44 465 SER A N 1
ATOM 3450 C CA . SER A 1 465 ? -13.406 -16.375 -15.688 1 60.44 465 SER A CA 1
ATOM 3451 C C . SER A 1 465 ? -14.148 -15.312 -14.883 1 60.44 465 SER A C 1
ATOM 3453 O O . SER A 1 465 ? -14.672 -14.352 -15.445 1 60.44 465 SER A O 1
ATOM 3455 N N . ASN A 1 466 ? -14.008 -15.523 -13.539 1 71.88 466 ASN A N 1
ATOM 3456 C CA . ASN A 1 466 ? -14.719 -14.547 -12.727 1 71.88 466 ASN A CA 1
ATOM 3457 C C . ASN A 1 466 ? -13.844 -13.336 -12.414 1 71.88 466 ASN A C 1
ATOM 3459 O O . ASN A 1 466 ? -12.93 -13.422 -11.594 1 71.88 466 ASN A O 1
ATOM 3463 N N . PRO A 1 467 ? -14.188 -12.242 -12.992 1 75.81 467 PRO A N 1
ATOM 3464 C CA . PRO A 1 467 ? -13.352 -11.062 -12.789 1 75.81 467 PRO A CA 1
ATOM 3465 C C . PRO A 1 467 ? -13.398 -10.539 -11.352 1 75.81 467 PRO A C 1
ATOM 3467 O O . PRO A 1 467 ? -12.586 -9.688 -10.977 1 75.81 467 PRO A O 1
ATOM 3470 N N . PHE A 1 468 ? -14.266 -11.156 -10.492 1 77.12 468 PHE A N 1
ATOM 3471 C CA . PHE A 1 468 ? -14.445 -10.641 -9.141 1 77.12 468 PHE A CA 1
ATOM 3472 C C . PHE A 1 468 ? -13.891 -11.609 -8.109 1 77.12 468 PHE A C 1
ATOM 3474 O O . PHE A 1 468 ? -14.047 -11.398 -6.902 1 77.12 468 PHE A O 1
ATOM 3481 N N . ALA A 1 469 ? -13.242 -12.594 -8.562 1 74.12 469 ALA A N 1
ATOM 3482 C CA . ALA A 1 469 ? -12.766 -13.625 -7.641 1 74.12 469 ALA A CA 1
ATOM 3483 C C . ALA A 1 469 ? -11.539 -13.148 -6.867 1 74.12 469 ALA A C 1
ATOM 3485 O O . ALA A 1 469 ? -11.477 -13.289 -5.641 1 74.12 469 ALA A O 1
ATOM 3486 N N . PHE A 1 470 ? -10.609 -12.617 -7.535 1 78.44 470 PHE A N 1
ATOM 3487 C CA . PHE A 1 470 ? -9.367 -12.18 -6.902 1 78.44 470 PHE A CA 1
ATOM 3488 C C . PHE A 1 470 ? -8.641 -11.164 -7.773 1 78.44 470 PHE A C 1
ATOM 3490 O O . PHE A 1 470 ? -8.852 -11.117 -8.992 1 78.44 470 PHE A O 1
ATOM 3497 N N . PRO A 1 471 ? -7.832 -10.352 -7.117 1 88.69 471 PRO A N 1
ATOM 3498 C CA . PRO A 1 471 ? -7.027 -9.422 -7.922 1 88.69 471 PRO A CA 1
ATOM 3499 C C . PRO A 1 471 ? -5.871 -10.117 -8.641 1 88.69 471 PRO A C 1
ATOM 3501 O O . PRO A 1 471 ? -5.312 -11.094 -8.125 1 88.69 471 PRO A O 1
ATOM 3504 N N . ILE A 1 472 ? -5.539 -9.633 -9.781 1 86.06 472 ILE A N 1
ATOM 3505 C CA . ILE A 1 472 ? -4.406 -10.148 -10.547 1 86.06 472 ILE A CA 1
ATOM 3506 C C . ILE A 1 472 ? -3.316 -9.078 -10.633 1 86.06 472 ILE A C 1
ATOM 3508 O O . ILE A 1 472 ? -3.607 -7.902 -10.875 1 86.06 472 ILE A O 1
ATOM 3512 N N . GLY A 1 473 ? -2.123 -9.516 -10.367 1 88.06 473 GLY A N 1
ATOM 3513 C CA . GLY A 1 473 ? -1.002 -8.594 -10.422 1 88.06 473 GLY A CA 1
ATOM 3514 C C . GLY A 1 473 ? 0.088 -9.031 -11.383 1 88.06 473 GLY A C 1
ATOM 3515 O O . GLY A 1 473 ? 0.36 -10.219 -11.523 1 88.06 473 GLY A O 1
ATOM 3516 N N . VAL A 1 474 ? 0.615 -8.086 -12.148 1 90 474 VAL A N 1
ATOM 3517 C CA . VAL A 1 474 ? 1.844 -8.219 -12.93 1 90 474 VAL A CA 1
ATOM 3518 C C . VAL A 1 474 ? 2.992 -7.516 -12.203 1 90 474 VAL A C 1
ATOM 3520 O O . VAL A 1 474 ? 3.029 -6.285 -12.141 1 90 474 VAL A O 1
ATOM 3523 N N . TRP A 1 475 ? 3.881 -8.281 -11.75 1 88.19 475 TRP A N 1
ATOM 3524 C CA . TRP A 1 475 ? 4.922 -7.766 -10.867 1 88.19 475 TRP A CA 1
ATOM 3525 C C . TRP A 1 475 ? 6.098 -7.223 -11.664 1 88.19 475 TRP A C 1
ATOM 3527 O O . TRP A 1 475 ? 7.254 -7.547 -11.383 1 88.19 475 TRP A O 1
ATOM 3537 N N . SER A 1 476 ? 5.801 -6.43 -12.641 1 89.25 476 SER A N 1
ATOM 3538 C CA . SER A 1 476 ? 6.809 -5.668 -13.367 1 89.25 476 SER A CA 1
ATOM 3539 C C . SER A 1 476 ? 7.141 -4.359 -12.656 1 89.25 476 SER A C 1
ATOM 3541 O O . SER A 1 476 ? 6.672 -4.117 -11.547 1 89.25 476 SER A O 1
ATOM 3543 N N . SER A 1 477 ? 8.125 -3.57 -13.289 1 87 477 SER A N 1
ATOM 3544 C CA . SER A 1 477 ? 8.43 -2.221 -12.828 1 87 477 SER A CA 1
ATOM 3545 C C . SER A 1 477 ? 8.25 -1.197 -13.938 1 87 477 SER A C 1
ATOM 3547 O O . SER A 1 477 ? 9.109 -1.076 -14.82 1 87 477 SER A O 1
ATOM 3549 N N . PRO A 1 478 ? 7.164 -0.436 -13.891 1 91.62 478 PRO A N 1
ATOM 3550 C CA . PRO A 1 478 ? 6.125 -0.395 -12.859 1 91.62 478 PRO A CA 1
ATOM 3551 C C . PRO A 1 478 ? 5.25 -1.646 -12.852 1 91.62 478 PRO A C 1
ATOM 3553 O O . PRO A 1 478 ? 5.305 -2.447 -13.789 1 91.62 478 PRO A O 1
ATOM 3556 N N . GLU A 1 479 ? 4.512 -1.776 -11.781 1 93.56 479 GLU A N 1
ATOM 3557 C CA . GLU A 1 479 ? 3.57 -2.883 -11.633 1 93.56 479 GLU A CA 1
ATOM 3558 C C . GLU A 1 479 ? 2.262 -2.596 -12.359 1 93.56 479 GLU A C 1
ATOM 3560 O O . GLU A 1 479 ? 1.988 -1.453 -12.734 1 93.56 479 GLU A O 1
ATOM 3565 N N . ALA A 1 480 ? 1.604 -3.656 -12.648 1 95.81 480 ALA A N 1
ATOM 3566 C CA . ALA A 1 480 ? 0.225 -3.555 -13.117 1 95.81 480 ALA A CA 1
ATOM 3567 C C . ALA A 1 480 ? -0.688 -4.504 -12.344 1 95.81 480 ALA A C 1
ATOM 3569 O O . ALA A 1 480 ? -0.246 -5.555 -11.875 1 95.81 480 ALA A O 1
ATOM 3570 N N . ALA A 1 481 ? -1.93 -4.098 -12.164 1 95.56 481 ALA A N 1
ATOM 3571 C CA . ALA A 1 481 ? -2.889 -4.922 -11.438 1 95.56 481 ALA A CA 1
ATOM 3572 C C . ALA A 1 481 ? -4.32 -4.57 -11.828 1 95.56 481 ALA A C 1
ATOM 3574 O O . ALA A 1 481 ? -4.598 -3.449 -12.258 1 95.56 481 ALA A O 1
ATOM 3575 N N . TYR A 1 482 ? -5.172 -5.531 -11.711 1 94 482 TYR A N 1
ATOM 3576 C CA . TYR A 1 482 ? -6.57 -5.262 -12.023 1 94 482 TYR A CA 1
ATOM 3577 C C . TYR A 1 482 ? -7.492 -6.168 -11.219 1 94 482 TYR A C 1
ATOM 3579 O O . TYR A 1 482 ? -7.078 -7.234 -10.766 1 94 482 TYR A O 1
ATOM 3587 N N . TYR A 1 483 ? -8.656 -5.75 -11.016 1 93.38 483 TYR A N 1
ATOM 3588 C CA . TYR A 1 483 ? -9.758 -6.445 -10.359 1 93.38 483 TYR A CA 1
ATOM 3589 C C . TYR A 1 483 ? -11.102 -5.957 -10.891 1 93.38 483 TYR A C 1
ATOM 3591 O O . TYR A 1 483 ? -11.352 -4.754 -10.953 1 93.38 483 TYR A O 1
ATOM 3599 N N . GLY A 1 484 ? -11.914 -6.871 -11.297 1 91.88 484 GLY A N 1
ATOM 3600 C CA . GLY A 1 484 ? -13.227 -6.531 -11.82 1 91.88 484 GLY A CA 1
ATOM 3601 C C . GLY A 1 484 ? -13.25 -6.383 -13.328 1 91.88 484 GLY A C 1
ATOM 3602 O O . GLY A 1 484 ? -12.516 -7.078 -14.039 1 91.88 484 GLY A O 1
ATOM 3603 N N . LEU A 1 485 ? -14.188 -5.559 -13.852 1 92.94 485 LEU A N 1
ATOM 3604 C CA . LEU A 1 485 ? -14.461 -5.496 -15.281 1 92.94 485 LEU A CA 1
ATOM 3605 C C . LEU A 1 485 ? -13.758 -4.305 -15.922 1 92.94 485 LEU A C 1
ATOM 3607 O O . LEU A 1 485 ? -13.641 -3.244 -15.305 1 92.94 485 LEU A O 1
ATOM 3611 N N . THR A 1 486 ? -13.297 -4.535 -17.125 1 94.25 486 THR A N 1
ATOM 3612 C CA . THR A 1 486 ? -12.953 -3.396 -17.969 1 94.25 486 THR A CA 1
ATOM 3613 C C . THR A 1 486 ? -14.219 -2.748 -18.531 1 94.25 486 THR A C 1
ATOM 3615 O O . THR A 1 486 ? -15.305 -3.318 -18.453 1 94.25 486 THR A O 1
ATOM 3618 N N . LEU A 1 487 ? -14.039 -1.516 -19.078 1 95.56 487 LEU A N 1
ATOM 3619 C CA . LEU A 1 487 ? -15.18 -0.866 -19.703 1 95.56 487 LEU A CA 1
ATOM 3620 C C . LEU A 1 487 ? -15.734 -1.718 -20.844 1 95.56 487 LEU A C 1
ATOM 3622 O O . LEU A 1 487 ? -16.953 -1.859 -20.984 1 95.56 487 LEU A O 1
ATOM 3626 N N . GLU A 1 488 ? -14.867 -2.279 -21.625 1 93.25 488 GLU A N 1
ATOM 3627 C CA . GLU A 1 488 ? -15.258 -3.127 -22.75 1 93.25 488 GLU A CA 1
ATOM 3628 C C . GLU A 1 488 ? -16.031 -4.352 -22.281 1 93.25 488 GLU A C 1
ATOM 3630 O O . GLU A 1 488 ? -17.078 -4.691 -22.844 1 93.25 488 GLU A O 1
ATOM 3635 N N . GLN A 1 489 ? -15.562 -4.992 -21.266 1 90.44 489 GLN A N 1
ATOM 3636 C CA . GLN A 1 489 ? -16.234 -6.16 -20.719 1 90.44 489 GLN A CA 1
ATOM 3637 C C . GLN A 1 489 ? -17.609 -5.793 -20.156 1 90.44 489 GLN A C 1
ATOM 3639 O O . GLN A 1 489 ? -18.562 -6.562 -20.297 1 90.44 489 GLN A O 1
ATOM 3644 N N . ALA A 1 490 ? -17.734 -4.609 -19.484 1 93.12 490 ALA A N 1
ATOM 3645 C CA . ALA A 1 490 ? -19.016 -4.145 -18.953 1 93.12 490 ALA A CA 1
ATOM 3646 C C . ALA A 1 490 ? -20.016 -3.918 -20.078 1 93.12 490 ALA A C 1
ATOM 3648 O O . ALA A 1 490 ? -21.172 -4.363 -19.984 1 93.12 490 ALA A O 1
ATOM 3649 N N . LYS A 1 491 ? -19.594 -3.357 -21.125 1 93.81 491 LYS A N 1
ATOM 3650 C CA . LYS A 1 491 ? -20.453 -3.086 -22.266 1 93.81 491 LYS A CA 1
ATOM 3651 C C . LYS A 1 491 ? -20.906 -4.383 -22.938 1 93.81 491 LYS A C 1
ATOM 3653 O O . LYS A 1 491 ? -22.062 -4.512 -23.344 1 93.81 491 LYS A O 1
ATOM 3658 N N . GLU A 1 492 ? -19.984 -5.293 -23.062 1 91.56 492 GLU A N 1
ATOM 3659 C CA . GLU A 1 492 ? -20.297 -6.598 -23.641 1 91.56 492 GLU A CA 1
ATOM 3660 C C . GLU A 1 492 ? -21.359 -7.32 -22.812 1 91.56 492 GLU A C 1
ATOM 3662 O O . GLU A 1 492 ? -22.141 -8.102 -23.359 1 91.56 492 GLU A O 1
ATOM 3667 N N . ARG A 1 493 ? -21.438 -6.977 -21.547 1 89.94 493 ARG A N 1
ATOM 3668 C CA . ARG A 1 493 ? -22.406 -7.605 -20.641 1 89.94 493 ARG A CA 1
ATOM 3669 C C . ARG A 1 493 ? -23.688 -6.781 -20.562 1 89.94 493 ARG A C 1
ATOM 3671 O O . ARG A 1 493 ? -24.562 -7.078 -19.75 1 89.94 493 ARG A O 1
ATOM 3678 N N . GLY A 1 494 ? -23.734 -5.699 -21.312 1 93.06 494 GLY A N 1
ATOM 3679 C CA . GLY A 1 494 ? -24.938 -4.871 -21.375 1 93.06 494 GLY A CA 1
ATOM 3680 C C . GLY A 1 494 ? -25.031 -3.879 -20.234 1 93.06 494 GLY A C 1
ATOM 3681 O O . GLY A 1 494 ? -26.109 -3.348 -19.969 1 93.06 494 GLY A O 1
ATOM 3682 N N . ILE A 1 495 ? -24.016 -3.619 -19.5 1 91.81 495 ILE A N 1
ATOM 3683 C CA . ILE A 1 495 ? -24.016 -2.68 -18.391 1 91.81 495 ILE A CA 1
ATOM 3684 C C . ILE A 1 495 ? -23.719 -1.271 -18.891 1 91.81 495 ILE A C 1
ATOM 3686 O O . ILE A 1 495 ? -22.781 -1.066 -19.672 1 91.81 495 ILE A O 1
ATOM 3690 N N . ASP A 1 496 ? -24.562 -0.354 -18.594 1 94 496 ASP A N 1
ATOM 3691 C CA . ASP A 1 496 ? -24.234 1.044 -18.828 1 94 496 ASP A CA 1
ATOM 3692 C C . ASP A 1 496 ? -23.109 1.511 -17.891 1 94 496 ASP A C 1
ATOM 3694 O O . ASP A 1 496 ? -23.359 1.788 -16.719 1 94 496 ASP A O 1
ATOM 3698 N N . ALA A 1 497 ? -21.953 1.573 -18.438 1 94.88 497 ALA A N 1
ATOM 3699 C CA . ALA A 1 497 ? -20.797 1.817 -17.594 1 94.88 497 ALA A CA 1
ATOM 3700 C C . ALA A 1 497 ? -19.969 2.996 -18.109 1 94.88 497 ALA A C 1
ATOM 3702 O O . ALA A 1 497 ? -20.016 3.316 -19.297 1 94.88 497 ALA A O 1
ATOM 3703 N N . GLY A 1 498 ? -19.328 3.686 -17.188 1 95.06 498 GLY A N 1
ATOM 3704 C CA . GLY A 1 498 ? -18.344 4.715 -17.469 1 95.06 498 GLY A CA 1
ATOM 3705 C C . GLY A 1 498 ? -16.969 4.395 -16.891 1 95.06 498 GLY A C 1
ATOM 3706 O O . GLY A 1 498 ? -16.797 3.365 -16.234 1 95.06 498 GLY A O 1
ATOM 3707 N N . GLU A 1 499 ? -16 5.168 -17.312 1 96.19 499 GLU A N 1
ATOM 3708 C CA . GLU A 1 499 ? -14.656 5.027 -16.766 1 96.19 499 GLU A CA 1
ATOM 3709 C C . GLU A 1 499 ? -14.062 6.387 -16.406 1 96.19 499 GLU A C 1
ATOM 3711 O O . GLU A 1 499 ? -14.492 7.418 -16.922 1 96.19 499 GLU A O 1
ATOM 3716 N N . ALA A 1 500 ? -13.148 6.449 -15.445 1 95.19 500 ALA A N 1
ATOM 3717 C CA . ALA A 1 500 ? -12.438 7.648 -15.023 1 95.19 500 ALA A CA 1
ATOM 3718 C C . ALA A 1 500 ? -11.008 7.32 -14.602 1 95.19 500 ALA A C 1
ATOM 3720 O O . ALA A 1 500 ? -10.758 6.266 -14.008 1 95.19 500 ALA A O 1
ATOM 3721 N N . ILE A 1 501 ? -10.117 8.25 -14.883 1 95.75 501 ILE A N 1
ATOM 3722 C CA . ILE A 1 501 ? -8.695 7.973 -14.719 1 95.75 501 ILE A CA 1
ATOM 3723 C C . ILE A 1 501 ? -8.07 8.992 -13.773 1 95.75 501 ILE A C 1
ATOM 3725 O O . ILE A 1 501 ? -8.492 10.156 -13.742 1 95.75 501 ILE A O 1
ATOM 3729 N N . ALA A 1 502 ? -7.16 8.539 -12.93 1 95.25 502 ALA A N 1
ATOM 3730 C CA . ALA A 1 502 ? -6.195 9.367 -12.211 1 95.25 502 ALA A CA 1
ATOM 3731 C C . ALA A 1 502 ? -4.766 9.047 -12.641 1 95.25 502 ALA A C 1
ATOM 3733 O O . ALA A 1 502 ? -4.367 7.875 -12.656 1 95.25 502 ALA A O 1
ATOM 3734 N N . LEU A 1 503 ? -4.043 10.047 -13.031 1 93.44 503 LEU A N 1
ATOM 3735 C CA . LEU A 1 503 ? -2.623 9.844 -13.312 1 93.44 503 LEU A CA 1
ATOM 3736 C C . LEU A 1 503 ? -1.806 9.891 -12.023 1 93.44 503 LEU A C 1
ATOM 3738 O O . LEU A 1 503 ? -2.127 10.648 -11.109 1 93.44 503 LEU A O 1
ATOM 3742 N N . TYR A 1 504 ? -0.776 9.07 -11.977 1 92.44 504 TYR A N 1
ATOM 3743 C CA . TYR A 1 504 ? 0.133 9.141 -10.836 1 92.44 504 TYR A CA 1
ATOM 3744 C C . TYR A 1 504 ? 0.679 10.547 -10.656 1 92.44 504 TYR A C 1
ATOM 3746 O O . TYR A 1 504 ? 0.876 11.008 -9.531 1 92.44 504 TYR A O 1
ATOM 3754 N N . ALA A 1 505 ? 0.796 11.25 -11.711 1 86.12 505 ALA A N 1
ATOM 3755 C CA . ALA A 1 505 ? 1.337 12.602 -11.695 1 86.12 505 ALA A CA 1
ATOM 3756 C C . ALA A 1 505 ? 0.352 13.578 -11.055 1 86.12 505 ALA A C 1
ATOM 3758 O O . ALA A 1 505 ? 0.722 14.703 -10.695 1 86.12 505 ALA A O 1
ATOM 3759 N N . GLU A 1 506 ? -0.89 13.188 -10.906 1 84.44 506 GLU A N 1
ATOM 3760 C CA . GLU A 1 506 ? -1.9 14.055 -10.305 1 84.44 506 GLU A CA 1
ATOM 3761 C C . GLU A 1 506 ? -1.891 13.93 -8.781 1 84.44 506 GLU A C 1
ATOM 3763 O O . GLU A 1 506 ? -2.539 14.711 -8.086 1 84.44 506 GLU A O 1
ATOM 3768 N N . CYS A 1 507 ? -1.265 12.945 -8.289 1 81.38 507 CYS A N 1
ATOM 3769 C CA . CYS A 1 507 ? -1.094 12.75 -6.852 1 81.38 507 CYS A CA 1
ATOM 3770 C C . CYS A 1 507 ? 0.309 13.148 -6.41 1 81.38 507 CYS A C 1
ATOM 3772 O O . CYS A 1 507 ? 1.29 12.844 -7.09 1 81.38 507 CYS A O 1
ATOM 3774 N N . LEU A 1 508 ? 0.421 13.805 -5.324 1 72.12 508 LEU A N 1
ATOM 3775 C CA . LEU A 1 508 ? 1.698 14.367 -4.906 1 72.12 508 LEU A CA 1
ATOM 3776 C C . LEU A 1 508 ? 2.766 13.289 -4.801 1 72.12 508 LEU A C 1
ATOM 3778 O O . LEU A 1 508 ? 3.898 13.477 -5.25 1 72.12 508 LEU A O 1
ATOM 3782 N N . ARG A 1 509 ? 2.441 12.203 -4.168 1 78.88 509 ARG A N 1
ATOM 3783 C CA . ARG A 1 509 ? 3.412 11.125 -4.027 1 78.88 509 ARG A CA 1
ATOM 3784 C C . ARG A 1 509 ? 3.891 10.633 -5.391 1 78.88 509 ARG A C 1
ATOM 3786 O O . ARG A 1 509 ? 5.086 10.422 -5.59 1 78.88 509 ARG A O 1
ATOM 3793 N N . GLY A 1 510 ? 2.926 10.406 -6.293 1 82.12 510 GLY A N 1
ATOM 3794 C CA . GLY A 1 510 ? 3.27 9.984 -7.641 1 82.12 510 GLY A CA 1
ATOM 3795 C C . GLY A 1 510 ? 4.094 11.016 -8.391 1 82.12 510 GLY A C 1
ATOM 3796 O O . GLY A 1 510 ? 5.082 10.672 -9.047 1 82.12 510 GLY A O 1
ATOM 3797 N N . LEU A 1 511 ? 3.734 12.18 -8.281 1 74.62 511 LEU A N 1
ATOM 3798 C CA . LEU A 1 511 ? 4.414 13.266 -8.977 1 74.62 511 LEU A CA 1
ATOM 3799 C C . LEU A 1 511 ? 5.891 13.32 -8.586 1 74.62 511 LEU A C 1
ATOM 3801 O O . LEU A 1 511 ? 6.754 13.539 -9.445 1 74.62 511 LEU A O 1
ATOM 3805 N N . VAL A 1 512 ? 6.129 13.008 -7.387 1 68.56 512 VAL A N 1
ATOM 3806 C CA . VAL A 1 512 ? 7.48 13.203 -6.863 1 68.56 512 VAL A CA 1
ATOM 3807 C C . VAL A 1 512 ? 8.297 11.922 -7.055 1 68.56 512 VAL A C 1
ATOM 3809 O O . VAL A 1 512 ? 9.477 11.977 -7.395 1 68.56 512 VAL A O 1
ATOM 3812 N N . PHE A 1 513 ? 7.684 10.867 -6.852 1 70.31 513 PHE A N 1
ATOM 3813 C CA . PHE A 1 513 ? 8.484 9.656 -6.758 1 70.31 513 PHE A CA 1
ATOM 3814 C C . PHE A 1 513 ? 8.336 8.805 -8.016 1 70.31 513 PHE A C 1
ATOM 3816 O O . PHE A 1 513 ? 9.266 8.117 -8.422 1 70.31 513 PHE A O 1
ATOM 3823 N N . SER A 1 514 ? 7.207 8.727 -8.531 1 81.19 514 SER A N 1
ATOM 3824 C CA . SER A 1 514 ? 6.926 7.863 -9.672 1 81.19 514 SER A CA 1
ATOM 3825 C C . SER A 1 514 ? 5.746 8.391 -10.484 1 81.19 514 SER A C 1
ATOM 3827 O O . SER A 1 514 ? 4.66 7.809 -10.461 1 81.19 514 SER A O 1
ATOM 3829 N N . PRO A 1 515 ? 6.051 9.32 -11.312 1 82.56 515 PRO A N 1
ATOM 3830 C CA . PRO A 1 515 ? 4.941 10.039 -11.945 1 82.56 515 PRO A CA 1
ATOM 3831 C C . PRO A 1 515 ? 4.262 9.219 -13.047 1 82.56 515 PRO A C 1
ATOM 3833 O O . PRO A 1 515 ? 3.139 9.531 -13.445 1 82.56 515 PRO A O 1
ATOM 3836 N N . ASN A 1 516 ? 4.957 8.219 -13.484 1 87.62 516 ASN A N 1
ATOM 3837 C CA . ASN A 1 516 ? 4.395 7.465 -14.602 1 87.62 516 ASN A CA 1
ATOM 3838 C C . ASN A 1 516 ? 3.422 6.395 -14.125 1 87.62 516 ASN A C 1
ATOM 3840 O O . ASN A 1 516 ? 3.73 5.637 -13.203 1 87.62 516 ASN A O 1
ATOM 3844 N N . GLY A 1 517 ? 2.254 6.449 -14.641 1 94.5 517 GLY A N 1
ATOM 3845 C CA . GLY A 1 517 ? 1.242 5.457 -14.312 1 94.5 517 GLY A CA 1
ATOM 3846 C C . GLY A 1 517 ? -0.158 6.039 -14.227 1 94.5 517 GLY A C 1
ATOM 3847 O O . GLY A 1 517 ? -0.35 7.238 -14.43 1 94.5 517 GLY A O 1
ATOM 3848 N N . LEU A 1 518 ? -1.066 5.148 -14.031 1 97 518 LEU A N 1
ATOM 3849 C CA . LEU A 1 518 ? -2.453 5.59 -13.93 1 97 518 LEU A CA 1
ATOM 3850 C C . LEU A 1 518 ? -3.281 4.594 -13.125 1 97 518 LEU A C 1
ATOM 3852 O O . LEU A 1 518 ? -2.889 3.434 -12.969 1 97 518 LEU A O 1
ATOM 3856 N N . LEU A 1 519 ? -4.301 5.059 -12.531 1 98.19 519 LEU A N 1
ATOM 3857 C CA . LEU A 1 519 ? -5.371 4.289 -11.906 1 98.19 519 LEU A CA 1
ATOM 3858 C C . LEU A 1 519 ? -6.707 4.566 -12.586 1 98.19 519 LEU A C 1
ATOM 3860 O O . LEU A 1 519 ? -7.066 5.727 -12.805 1 98.19 519 LEU A O 1
ATOM 3864 N N . LYS A 1 520 ? -7.406 3.514 -13.016 1 97.75 520 LYS A N 1
ATOM 3865 C CA . LYS A 1 520 ? -8.68 3.654 -13.719 1 97.75 520 LYS A CA 1
ATOM 3866 C C . LYS A 1 520 ? -9.812 2.979 -12.953 1 97.75 520 LYS A C 1
ATOM 3868 O O . LYS A 1 520 ? -9.68 1.827 -12.531 1 97.75 520 LYS A O 1
ATOM 3873 N N . LEU A 1 521 ? -10.891 3.719 -12.773 1 98 521 LEU A N 1
ATOM 3874 C CA . LEU A 1 521 ? -12.125 3.178 -12.219 1 98 521 LEU A CA 1
ATOM 3875 C C . LEU A 1 521 ? -13.148 2.924 -13.328 1 98 521 LEU A C 1
ATOM 3877 O O . LEU A 1 521 ? -13.273 3.723 -14.258 1 98 521 LEU A O 1
ATOM 3881 N N . VAL A 1 522 ? -13.781 1.78 -13.281 1 96.94 522 VAL A N 1
ATOM 3882 C CA . VAL A 1 522 ? -14.961 1.483 -14.086 1 96.94 522 VAL A CA 1
ATOM 3883 C C . VAL A 1 522 ? -16.188 1.42 -13.195 1 96.94 522 VAL A C 1
ATOM 3885 O O . VAL A 1 522 ? -16.172 0.79 -12.133 1 96.94 522 VAL A O 1
ATOM 3888 N N . PHE A 1 523 ? -17.25 2.168 -13.555 1 94 523 PHE A N 1
ATOM 3889 C CA . PHE A 1 523 ? -18.422 2.246 -12.672 1 94 523 PHE A CA 1
ATOM 3890 C C . PHE A 1 523 ? -19.703 2.162 -13.469 1 94 523 PHE A C 1
ATOM 3892 O O . PHE A 1 523 ? -19.734 2.498 -14.656 1 94 523 PHE A O 1
ATOM 3899 N N . GLU A 1 524 ? -20.719 1.646 -12.852 1 92.38 524 GLU A N 1
ATOM 3900 C CA . GLU A 1 524 ? -22.047 1.496 -13.438 1 92.38 524 GLU A CA 1
ATOM 3901 C C . GLU A 1 524 ? -22.875 2.771 -13.281 1 92.38 524 GLU A C 1
ATOM 3903 O O . GLU A 1 524 ? -22.844 3.412 -12.227 1 92.38 524 GLU A O 1
ATOM 3908 N N . LYS A 1 525 ? -23.5 3.143 -14.289 1 88.38 525 LYS A N 1
ATOM 3909 C CA . LYS A 1 525 ? -24.438 4.27 -14.281 1 88.38 525 LYS A CA 1
ATOM 3910 C C . LYS A 1 525 ? -25.875 3.791 -14.133 1 88.38 525 LYS A C 1
ATOM 3912 O O . LYS A 1 525 ? -26.219 2.689 -14.562 1 88.38 525 LYS A O 1
ATOM 3917 N N . PRO A 1 526 ? -26.703 4.594 -13.492 1 86.31 526 PRO A N 1
ATOM 3918 C CA . PRO A 1 526 ? -26.406 5.941 -12.992 1 86.31 526 PRO A CA 1
ATOM 3919 C C . PRO A 1 526 ? -25.906 5.941 -11.555 1 86.31 526 PRO A C 1
ATOM 3921 O O . PRO A 1 526 ? -25.469 6.98 -11.055 1 86.31 526 PRO A O 1
ATOM 3924 N N . ALA A 1 527 ? -25.875 4.828 -10.875 1 83.62 527 ALA A N 1
ATOM 3925 C CA . ALA A 1 527 ? -25.594 4.754 -9.445 1 83.62 527 ALA A CA 1
ATOM 3926 C C . ALA A 1 527 ? -24.141 5.094 -9.148 1 83.62 527 ALA A C 1
ATOM 3928 O O . ALA A 1 527 ? -23.812 5.527 -8.047 1 83.62 527 ALA A O 1
ATOM 3929 N N . GLY A 1 528 ? -23.297 4.844 -10.062 1 89.62 528 GLY A N 1
ATOM 3930 C CA . GLY A 1 528 ? -21.875 5.09 -9.852 1 89.62 528 GLY A CA 1
ATOM 3931 C C . GLY A 1 528 ? -21.188 3.975 -9.086 1 89.62 528 GLY A C 1
ATOM 3932 O O . GLY A 1 528 ? -20.109 4.184 -8.5 1 89.62 528 GLY A O 1
ATOM 3933 N N . ARG A 1 529 ? -21.797 2.803 -9.062 1 91 529 ARG A N 1
ATOM 3934 C CA . ARG A 1 529 ? -21.188 1.671 -8.367 1 91 529 ARG A CA 1
ATOM 3935 C C . ARG A 1 529 ? -19.922 1.209 -9.078 1 91 529 ARG A C 1
ATOM 3937 O O . ARG A 1 529 ? -19.938 0.968 -10.289 1 91 529 ARG A O 1
ATOM 3944 N N . ILE A 1 530 ? -18.875 1.091 -8.273 1 93.69 530 ILE A N 1
ATOM 3945 C CA . ILE A 1 530 ? -17.594 0.69 -8.852 1 93.69 530 ILE A CA 1
ATOM 3946 C C . ILE A 1 530 ? -17.625 -0.8 -9.18 1 93.69 530 ILE A C 1
ATOM 3948 O O . ILE A 1 530 ? -18 -1.623 -8.344 1 93.69 530 ILE A O 1
ATOM 3952 N N . ILE A 1 531 ? -17.219 -1.171 -10.445 1 93.31 531 ILE A N 1
ATOM 3953 C CA . ILE A 1 531 ? -17.312 -2.568 -10.859 1 93.31 531 ILE A CA 1
ATOM 3954 C C . ILE A 1 531 ? -15.969 -3.025 -11.438 1 93.31 531 ILE A C 1
ATOM 3956 O O . ILE A 1 531 ? -15.82 -4.184 -11.828 1 93.31 531 ILE A O 1
ATOM 3960 N N . GLY A 1 532 ? -15 -2.156 -11.508 1 95.81 532 GLY A N 1
ATOM 3961 C CA . GLY A 1 532 ? -13.672 -2.514 -11.984 1 95.81 532 GLY A CA 1
ATOM 3962 C C . GLY A 1 532 ? -12.609 -1.503 -11.594 1 95.81 532 GLY A C 1
ATOM 3963 O O . GLY A 1 532 ? -12.883 -0.302 -11.523 1 95.81 532 GLY A O 1
ATOM 3964 N N . VAL A 1 533 ? -11.414 -1.966 -11.297 1 98.19 533 VAL A N 1
ATOM 3965 C CA . VAL A 1 533 ? -10.25 -1.141 -10.992 1 98.19 533 VAL A CA 1
ATOM 3966 C C . VAL A 1 533 ? -9.031 -1.68 -11.734 1 98.19 533 VAL A C 1
ATOM 3968 O O . VAL A 1 533 ? -8.766 -2.885 -11.719 1 98.19 533 VAL A O 1
ATOM 3971 N N . HIS A 1 534 ? -8.359 -0.812 -12.414 1 98.19 534 HIS A N 1
ATOM 3972 C CA . HIS A 1 534 ? -7.16 -1.136 -13.18 1 98.19 534 HIS A CA 1
ATOM 3973 C C . HIS A 1 534 ? -6.039 -0.143 -12.898 1 98.19 534 HIS A C 1
ATOM 3975 O O . HIS A 1 534 ? -6.258 1.071 -12.93 1 98.19 534 HIS A O 1
ATOM 3981 N N . ILE A 1 535 ? -4.832 -0.671 -12.617 1 98.5 535 ILE A N 1
ATOM 3982 C CA . ILE A 1 535 ? -3.75 0.207 -12.18 1 98.5 535 ILE A CA 1
ATOM 3983 C C . ILE A 1 535 ? -2.455 -0.186 -12.891 1 98.5 535 ILE A C 1
ATOM 3985 O O . ILE A 1 535 ? -2.172 -1.373 -13.07 1 98.5 535 ILE A O 1
ATOM 3989 N N . CYS A 1 536 ? -1.711 0.716 -13.359 1 97.94 536 CYS A N 1
ATOM 3990 C CA . CYS A 1 536 ? -0.313 0.582 -13.75 1 97.94 536 CYS A CA 1
ATOM 3991 C C . CYS A 1 536 ? 0.544 1.657 -13.094 1 97.94 536 CYS A C 1
ATOM 3993 O O . CYS A 1 536 ? 0.316 2.85 -13.297 1 97.94 536 CYS A O 1
ATOM 3995 N N . GLY A 1 537 ? 1.423 1.272 -12.258 1 95.81 537 GLY A N 1
ATOM 3996 C CA . GLY A 1 537 ? 2.273 2.201 -11.531 1 95.81 537 GLY A CA 1
ATOM 3997 C C . GLY A 1 537 ? 2.908 1.587 -10.297 1 95.81 537 GLY A C 1
ATOM 3998 O O . GLY A 1 537 ? 2.777 0.384 -10.055 1 95.81 537 GLY A O 1
ATOM 3999 N N . ASP A 1 538 ? 3.547 2.428 -9.562 1 91.31 538 ASP A N 1
ATOM 4000 C CA . ASP A 1 538 ? 4.207 1.973 -8.344 1 91.31 538 ASP A CA 1
ATOM 4001 C C . ASP A 1 538 ? 3.195 1.437 -7.332 1 91.31 538 ASP A C 1
ATOM 4003 O O . ASP A 1 538 ? 2.146 2.047 -7.113 1 91.31 538 ASP A O 1
ATOM 4007 N N . ASP A 1 539 ? 3.436 0.232 -6.84 1 91.75 539 ASP A N 1
ATOM 4008 C CA . ASP A 1 539 ? 2.678 -0.411 -5.77 1 91.75 539 ASP A CA 1
ATOM 4009 C C . ASP A 1 539 ? 1.282 -0.807 -6.246 1 91.75 539 ASP A C 1
ATOM 4011 O O . ASP A 1 539 ? 0.363 -0.953 -5.438 1 91.75 539 ASP A O 1
ATOM 4015 N N . ALA A 1 540 ? 1.159 -0.968 -7.566 1 96.19 540 ALA A N 1
ATOM 4016 C CA . ALA A 1 540 ? -0.142 -1.326 -8.125 1 96.19 540 ALA A CA 1
ATOM 4017 C C . ALA A 1 540 ? -0.665 -2.623 -7.512 1 96.19 540 ALA A C 1
ATOM 4019 O O . ALA A 1 540 ? -1.858 -2.744 -7.227 1 96.19 540 ALA A O 1
ATOM 4020 N N . CYS A 1 541 ? 0.196 -3.586 -7.246 1 92.25 541 CYS A N 1
ATOM 4021 C CA . CYS A 1 541 ? -0.212 -4.895 -6.75 1 92.25 541 CYS A CA 1
ATOM 4022 C C . CYS A 1 541 ? -0.66 -4.809 -5.293 1 92.25 541 CYS A C 1
ATOM 4024 O O . CYS A 1 541 ? -1.412 -5.664 -4.82 1 92.25 541 CYS A O 1
ATOM 4026 N N . GLU A 1 542 ? -0.249 -3.783 -4.566 1 94.06 542 GLU A N 1
ATOM 4027 C CA . GLU A 1 542 ? -0.755 -3.498 -3.227 1 94.06 542 GLU A CA 1
ATOM 4028 C C . GLU A 1 542 ? -2.027 -2.658 -3.285 1 94.06 542 GLU A C 1
ATOM 4030 O O . GLU A 1 542 ? -3.023 -2.982 -2.635 1 94.06 542 GLU A O 1
ATOM 4035 N N . LEU A 1 543 ? -1.994 -1.659 -4.129 1 96.69 543 LEU A N 1
ATOM 4036 C CA . LEU A 1 543 ? -3.045 -0.651 -4.223 1 96.69 543 LEU A CA 1
ATOM 4037 C C . LEU A 1 543 ? -4.355 -1.272 -4.691 1 96.69 543 LEU A C 1
ATOM 4039 O O . LEU A 1 543 ? -5.434 -0.765 -4.379 1 96.69 543 LEU A O 1
ATOM 4043 N N . ILE A 1 544 ? -4.27 -2.365 -5.406 1 97.31 544 ILE A N 1
ATOM 4044 C CA . ILE A 1 544 ? -5.434 -2.965 -6.051 1 97.31 544 ILE A CA 1
ATOM 4045 C C . ILE A 1 544 ? -6.387 -3.51 -4.992 1 97.31 544 ILE A C 1
ATOM 4047 O O . ILE A 1 544 ? -7.594 -3.619 -5.227 1 97.31 544 ILE A O 1
ATOM 4051 N N . HIS A 1 545 ? -5.895 -3.852 -3.795 1 96.25 545 HIS A N 1
ATOM 4052 C CA . HIS A 1 545 ? -6.715 -4.473 -2.762 1 96.25 545 HIS A CA 1
ATOM 4053 C C . HIS A 1 545 ? -7.762 -3.5 -2.23 1 96.25 545 HIS A C 1
ATOM 4055 O O . HIS A 1 545 ? -8.875 -3.904 -1.883 1 96.25 545 HIS A O 1
ATOM 4061 N N . PHE A 1 546 ? -7.398 -2.17 -2.154 1 96.75 546 PHE A N 1
ATOM 4062 C CA . PHE A 1 546 ? -8.398 -1.168 -1.819 1 96.75 546 PHE A CA 1
ATOM 4063 C C . PHE A 1 546 ? -9.555 -1.2 -2.816 1 96.75 546 PHE A C 1
ATOM 4065 O O . PHE A 1 546 ? -10.719 -1.179 -2.426 1 96.75 546 PHE A O 1
ATOM 4072 N N . GLY A 1 547 ? -9.211 -1.275 -4.102 1 96.06 547 GLY A N 1
ATOM 4073 C CA . GLY A 1 547 ? -10.227 -1.387 -5.141 1 96.06 547 GLY A CA 1
ATOM 4074 C C . GLY A 1 547 ? -11.078 -2.633 -5.012 1 96.06 547 GLY A C 1
ATOM 4075 O O . GLY A 1 547 ? -12.297 -2.582 -5.211 1 96.06 547 GLY A O 1
ATOM 4076 N N . MET A 1 548 ? -10.414 -3.717 -4.727 1 92 548 MET A N 1
ATOM 4077 C CA . MET A 1 548 ? -11.141 -4.965 -4.492 1 92 548 MET A CA 1
ATOM 4078 C C . MET A 1 548 ? -12.203 -4.785 -3.414 1 92 548 MET A C 1
ATOM 4080 O O . MET A 1 548 ? -13.352 -5.199 -3.592 1 92 548 MET A O 1
ATOM 4084 N N . GLU A 1 549 ? -11.844 -4.102 -2.338 1 91.06 549 GLU A N 1
ATOM 4085 C CA . GLU A 1 549 ? -12.789 -3.91 -1.241 1 91.06 549 GLU A CA 1
ATOM 4086 C C . GLU A 1 549 ? -13.898 -2.947 -1.636 1 91.06 549 GLU A C 1
ATOM 4088 O O . GLU A 1 549 ? -15.047 -3.098 -1.198 1 91.06 549 GLU A O 1
ATOM 4093 N N . CYS A 1 550 ? -13.57 -1.909 -2.41 1 91.44 550 CYS A N 1
ATOM 4094 C CA . CYS A 1 550 ? -14.602 -1.008 -2.906 1 91.44 550 CYS A CA 1
ATOM 4095 C C . CYS A 1 550 ? -15.672 -1.775 -3.676 1 91.44 550 CYS A C 1
ATOM 4097 O O . CYS A 1 550 ? -16.859 -1.523 -3.508 1 91.44 550 CYS A O 1
ATOM 4099 N N . ILE A 1 551 ? -15.211 -2.695 -4.527 1 90.38 551 ILE A N 1
ATOM 4100 C CA . ILE A 1 551 ? -16.125 -3.457 -5.367 1 90.38 551 ILE A CA 1
ATOM 4101 C C . ILE A 1 551 ? -16.938 -4.426 -4.508 1 90.38 551 ILE A C 1
ATOM 4103 O O . ILE A 1 551 ? -18.156 -4.477 -4.602 1 90.38 551 ILE A O 1
ATOM 4107 N N . LYS A 1 552 ? -16.281 -5.133 -3.625 1 84.06 552 LYS A N 1
ATOM 4108 C CA . LYS A 1 552 ? -16.953 -6.102 -2.764 1 84.06 552 LYS A CA 1
ATOM 4109 C C . LYS A 1 552 ? -17.938 -5.406 -1.825 1 84.06 552 LYS A C 1
ATOM 4111 O O . LYS A 1 552 ? -19.016 -5.949 -1.529 1 84.06 552 LYS A O 1
ATOM 4116 N N . GLY A 1 553 ? -17.547 -4.207 -1.359 1 81.69 553 GLY A N 1
ATOM 4117 C CA . GLY A 1 553 ? -18.391 -3.438 -0.456 1 81.69 553 GLY A CA 1
ATOM 4118 C C . GLY A 1 553 ? -19.453 -2.617 -1.177 1 81.69 553 GLY A C 1
ATOM 4119 O O . GLY A 1 553 ? -20.172 -1.85 -0.549 1 81.69 553 GLY A O 1
ATOM 4120 N N . ARG A 1 554 ? -19.5 -2.68 -2.521 1 86.31 554 ARG A N 1
ATOM 4121 C CA . ARG A 1 554 ? -20.484 -1.987 -3.355 1 86.31 554 ARG A CA 1
ATOM 4122 C C . ARG A 1 554 ? -20.406 -0.477 -3.158 1 86.31 554 ARG A C 1
ATOM 4124 O O . ARG A 1 554 ? -21.422 0.191 -3.002 1 86.31 554 ARG A O 1
ATOM 4131 N N . ARG A 1 555 ? -19.203 -0.022 -3.096 1 87.19 555 ARG A N 1
ATOM 4132 C CA . ARG A 1 555 ? -18.953 1.41 -2.951 1 87.19 555 ARG A CA 1
ATOM 4133 C C . ARG A 1 555 ? -19.203 2.145 -4.262 1 87.19 555 ARG A C 1
ATOM 4135 O O . ARG A 1 555 ? -19.078 1.563 -5.34 1 87.19 555 ARG A O 1
ATOM 4142 N N . THR A 1 556 ? -19.562 3.443 -4.133 1 87.44 556 THR A N 1
ATOM 4143 C CA . THR A 1 556 ? -19.875 4.25 -5.309 1 87.44 556 THR A CA 1
ATOM 4144 C C . THR A 1 556 ? -18.812 5.328 -5.516 1 87.44 556 THR A C 1
ATOM 4146 O O . THR A 1 556 ? -17.984 5.57 -4.633 1 87.44 556 THR A O 1
ATOM 4149 N N . ILE A 1 557 ? -18.859 5.914 -6.691 1 88.81 557 ILE A N 1
ATOM 4150 C CA . ILE A 1 557 ? -18 7.047 -7.02 1 88.81 557 ILE A CA 1
ATOM 4151 C C . ILE A 1 557 ? -18.156 8.133 -5.961 1 88.81 557 ILE A C 1
ATOM 4153 O O . ILE A 1 557 ? -17.156 8.711 -5.508 1 88.81 557 ILE A O 1
ATOM 4157 N N . MET A 1 558 ? -19.328 8.383 -5.516 1 81.06 558 MET A N 1
ATOM 4158 C CA . MET A 1 558 ? -19.578 9.422 -4.516 1 81.06 558 MET A CA 1
ATOM 4159 C C . MET A 1 558 ? -18.969 9.047 -3.176 1 81.06 558 MET A C 1
ATOM 4161 O O . MET A 1 558 ? -18.422 9.914 -2.479 1 81.06 558 MET A O 1
ATOM 4165 N N . ASP A 1 559 ? -19 7.785 -2.85 1 82.69 559 ASP A N 1
ATOM 4166 C CA . ASP A 1 559 ? -18.375 7.316 -1.619 1 82.69 559 ASP A CA 1
ATOM 4167 C C . ASP A 1 559 ? -16.875 7.617 -1.621 1 82.69 559 ASP A C 1
ATOM 4169 O O . ASP A 1 559 ? -16.328 8.078 -0.618 1 82.69 559 ASP A O 1
ATOM 4173 N N . LEU A 1 560 ? -16.266 7.32 -2.748 1 87.19 560 LEU A N 1
ATOM 4174 C CA . LEU A 1 560 ? -14.82 7.531 -2.857 1 87.19 560 LEU A CA 1
ATOM 4175 C C . LEU A 1 560 ? -14.484 9.023 -2.859 1 87.19 560 LEU A C 1
ATOM 4177 O O . LEU A 1 560 ? -13.477 9.438 -2.279 1 87.19 560 LEU A O 1
ATOM 4181 N N . GLN A 1 561 ? -15.312 9.766 -3.518 1 79.75 561 GLN A N 1
ATOM 4182 C CA . GLN A 1 561 ? -15.078 11.203 -3.623 1 79.75 561 GLN A CA 1
ATOM 4183 C C . GLN A 1 561 ? -15.18 11.875 -2.26 1 79.75 561 GLN A C 1
ATOM 4185 O O . GLN A 1 561 ? -14.453 12.828 -1.977 1 79.75 561 GLN A O 1
ATOM 4190 N N . THR A 1 562 ? -15.93 11.328 -1.387 1 74.5 562 THR A N 1
ATOM 4191 C CA . THR A 1 562 ? -16.172 11.961 -0.095 1 74.5 562 THR A CA 1
ATOM 4192 C C . THR A 1 562 ? -15.258 11.375 0.974 1 74.5 562 THR A C 1
ATOM 4194 O O . THR A 1 562 ? -15.133 11.922 2.07 1 74.5 562 THR A O 1
ATOM 4197 N N . SER A 1 563 ? -14.633 10.305 0.613 1 79.19 563 SER A N 1
ATOM 4198 C CA . SER A 1 563 ? -13.727 9.68 1.573 1 79.19 563 SER A CA 1
ATOM 4199 C C . SER A 1 563 ? -12.461 10.508 1.768 1 79.19 563 SER A C 1
ATOM 4201 O O . SER A 1 563 ? -11.969 11.125 0.823 1 79.19 563 SER A O 1
ATOM 4203 N N . LEU A 1 564 ? -11.992 10.492 3.012 1 77.5 564 LEU A N 1
ATOM 4204 C CA . LEU A 1 564 ? -10.742 11.172 3.328 1 77.5 564 LEU A CA 1
ATOM 4205 C C . LEU A 1 564 ? -9.586 10.18 3.418 1 77.5 564 LEU A C 1
ATOM 4207 O O . LEU A 1 564 ? -9.734 9.102 3.998 1 77.5 564 LEU A O 1
ATOM 4211 N N . PHE A 1 565 ? -8.531 10.547 2.764 1 83.31 565 PHE A N 1
ATOM 4212 C CA . PHE A 1 565 ? -7.348 9.695 2.723 1 83.31 565 PHE A CA 1
ATOM 4213 C C . PHE A 1 565 ? -6.191 10.344 3.475 1 83.31 565 PHE A C 1
ATOM 4215 O O . PHE A 1 565 ? -6.172 11.555 3.67 1 83.31 565 PHE A O 1
ATOM 4222 N N . SER A 1 566 ? -5.32 9.477 3.979 1 81.38 566 SER A N 1
ATOM 4223 C CA . SER A 1 566 ? -4.082 10.023 4.523 1 81.38 566 SER A CA 1
ATOM 4224 C C . SER A 1 566 ? -3.301 10.789 3.463 1 81.38 566 SER A C 1
ATOM 4226 O O . SER A 1 566 ? -3.25 10.375 2.301 1 81.38 566 SER A O 1
ATOM 4228 N N . ALA A 1 567 ? -2.666 11.859 3.904 1 73.19 567 ALA A N 1
ATOM 4229 C CA . ALA A 1 567 ? -1.974 12.734 2.961 1 73.19 567 ALA A CA 1
ATOM 4230 C C . ALA A 1 567 ? -0.727 12.062 2.398 1 73.19 567 ALA A C 1
ATOM 4232 O O . ALA A 1 567 ? -0.056 11.297 3.102 1 73.19 567 ALA A O 1
ATOM 4233 N N . VAL A 1 568 ? -0.48 12.352 1.131 1 79.31 568 VAL A N 1
ATOM 4234 C CA . VAL A 1 568 ? 0.717 11.945 0.402 1 79.31 568 VAL A CA 1
ATOM 4235 C C . VAL A 1 568 ? 0.761 10.43 0.288 1 79.31 568 VAL A C 1
ATOM 4237 O O . VAL A 1 568 ? 1.771 9.805 0.622 1 79.31 568 VAL A O 1
ATOM 4240 N N . THR A 1 569 ? -0.302 9.828 0.058 1 87 569 THR A N 1
ATOM 4241 C CA . THR A 1 569 ? -0.385 8.398 -0.219 1 87 569 THR A CA 1
ATOM 4242 C C . THR A 1 569 ? -0.864 8.148 -1.646 1 87 569 THR A C 1
ATOM 4244 O O . THR A 1 569 ? -1.491 9.016 -2.256 1 87 569 THR A O 1
ATOM 4247 N N . TYR A 1 570 ? -0.593 7.004 -2.203 1 92.75 570 TYR A N 1
ATOM 4248 C CA . TYR A 1 570 ? -1.075 6.625 -3.527 1 92.75 5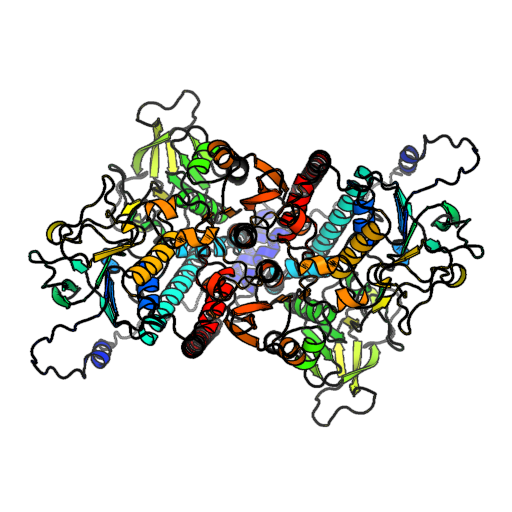70 TYR A CA 1
ATOM 4249 C C . TYR A 1 570 ? -2.584 6.41 -3.516 1 92.75 570 TYR A C 1
ATOM 4251 O O . TYR A 1 570 ? -3.24 6.523 -4.555 1 92.75 570 TYR A O 1
ATOM 4259 N N . HIS A 1 571 ? -3.133 6.156 -2.346 1 95.56 571 HIS A N 1
ATOM 4260 C CA . HIS A 1 571 ? -4.562 5.875 -2.25 1 95.56 571 HIS A CA 1
ATOM 4261 C C . HIS A 1 571 ? -5.387 7.117 -2.561 1 95.56 571 HIS A C 1
ATOM 4263 O O . HIS A 1 571 ? -6.578 7.016 -2.869 1 95.56 571 HIS A O 1
ATOM 4269 N N . GLU A 1 572 ? -4.754 8.32 -2.504 1 88.62 572 GLU A N 1
ATOM 4270 C CA . GLU A 1 572 ? -5.438 9.539 -2.916 1 88.62 572 GLU A CA 1
ATOM 4271 C C . GLU A 1 572 ? -5.855 9.477 -4.383 1 88.62 572 GLU A C 1
ATOM 4273 O O . GLU A 1 572 ? -6.754 10.203 -4.809 1 88.62 572 GLU A O 1
ATOM 4278 N N . MET A 1 573 ? -5.242 8.586 -5.172 1 94.75 573 MET A N 1
ATOM 4279 C CA . MET A 1 573 ? -5.578 8.43 -6.582 1 94.75 573 MET A CA 1
ATOM 4280 C C . MET A 1 573 ? -7.016 7.949 -6.75 1 94.75 573 MET A C 1
ATOM 4282 O O . MET A 1 573 ? -7.684 8.289 -7.73 1 94.75 573 MET A O 1
ATOM 4286 N N . TYR A 1 574 ? -7.48 7.156 -5.793 1 96.25 574 TYR A N 1
ATOM 4287 C CA . TYR A 1 574 ? -8.875 6.727 -5.848 1 96.25 574 TYR A CA 1
ATOM 4288 C C . TYR A 1 574 ? -9.82 7.914 -5.742 1 96.25 574 TYR A C 1
ATOM 4290 O O . TYR A 1 574 ? -10.828 7.977 -6.445 1 96.25 574 TYR A O 1
ATOM 4298 N N . HIS A 1 575 ? -9.469 8.867 -4.883 1 88.31 575 HIS A N 1
ATOM 4299 C CA . HIS A 1 575 ? -10.227 10.109 -4.766 1 88.31 575 HIS A CA 1
ATOM 4300 C C . HIS A 1 575 ? -10.156 10.922 -6.051 1 88.31 575 HIS A C 1
ATOM 4302 O O . HIS A 1 575 ? -11.172 11.445 -6.516 1 88.31 575 HIS A O 1
ATOM 4308 N N . ILE A 1 576 ? -9 11.047 -6.605 1 88.25 576 ILE A N 1
ATOM 4309 C CA . ILE A 1 576 ? -8.781 11.836 -7.816 1 88.25 576 ILE A CA 1
ATOM 4310 C C . ILE A 1 576 ? -9.57 11.227 -8.969 1 88.25 576 ILE A C 1
ATOM 4312 O O . ILE A 1 576 ? -10.234 11.945 -9.727 1 88.25 576 ILE A O 1
ATOM 4316 N N . ALA A 1 577 ? -9.5 9.914 -9.117 1 95 577 ALA A N 1
ATOM 4317 C CA . ALA A 1 577 ? -10.25 9.242 -10.172 1 95 577 ALA A CA 1
ATOM 4318 C C . ALA A 1 577 ? -11.758 9.43 -9.984 1 95 577 ALA A C 1
ATOM 4320 O O . ALA A 1 577 ? -12.492 9.633 -10.953 1 95 577 ALA A O 1
ATOM 4321 N N . ALA A 1 578 ? -12.219 9.312 -8.758 1 91 578 ALA A N 1
ATOM 4322 C CA . ALA A 1 578 ? -13.641 9.516 -8.469 1 91 578 ALA A CA 1
ATOM 4323 C C . ALA A 1 578 ? -14.07 10.938 -8.82 1 91 578 ALA A C 1
ATOM 4325 O O . ALA A 1 578 ? -15.141 11.141 -9.398 1 91 578 ALA A O 1
ATOM 4326 N N . SER A 1 579 ? -13.25 11.891 -8.516 1 83.88 579 SER A N 1
ATOM 4327 C CA . SER A 1 579 ? -13.539 13.281 -8.852 1 83.88 579 SER A CA 1
ATOM 4328 C C . SER A 1 579 ? -13.594 13.477 -10.367 1 83.88 579 SER A C 1
ATOM 4330 O O . SER A 1 579 ? -14.398 14.258 -10.867 1 83.88 579 SER A O 1
ATOM 4332 N N . ALA A 1 580 ? -12.742 12.789 -11.062 1 88.19 580 ALA A N 1
ATOM 4333 C CA . ALA A 1 580 ? -12.719 12.859 -12.523 1 88.19 580 ALA A CA 1
ATOM 4334 C C . ALA A 1 580 ? -14.016 12.312 -13.117 1 88.19 580 ALA A C 1
ATOM 4336 O O . ALA A 1 580 ? -14.484 12.805 -14.148 1 88.19 580 ALA A O 1
ATOM 4337 N N . ALA A 1 581 ? -14.539 11.32 -12.469 1 89.62 581 ALA A N 1
ATOM 4338 C CA . ALA A 1 581 ? -15.789 10.727 -12.938 1 89.62 581 ALA A CA 1
ATOM 4339 C C . ALA A 1 581 ? -16.938 11.734 -12.859 1 89.62 581 ALA A C 1
ATOM 4341 O O . ALA A 1 581 ? -17.875 11.688 -13.664 1 89.62 581 ALA A O 1
ATOM 4342 N N . LEU A 1 582 ? -16.859 12.617 -11.945 1 82 582 LEU A N 1
ATOM 4343 C CA . LEU A 1 582 ? -17.938 13.586 -11.703 1 82 582 LEU A CA 1
ATOM 4344 C C . LEU A 1 582 ? -17.703 14.859 -12.516 1 82 582 LEU A C 1
ATOM 4346 O O . LEU A 1 582 ? -18.625 15.648 -12.711 1 82 582 LEU A O 1
ATOM 4350 N N . ASP A 1 583 ? -16.438 15.047 -12.883 1 79.19 583 ASP A N 1
ATOM 4351 C CA . ASP A 1 583 ? -16.047 16.234 -13.641 1 79.19 583 ASP A CA 1
ATOM 4352 C C . ASP A 1 583 ? -15.016 15.891 -14.711 1 79.19 583 ASP A C 1
ATOM 4354 O O . ASP A 1 583 ? -13.828 16.188 -14.555 1 79.19 583 ASP A O 1
ATOM 4358 N N . GLU A 1 584 ? -15.531 15.406 -15.781 1 78.12 584 GLU A N 1
ATOM 4359 C CA . GLU A 1 584 ? -14.633 14.922 -16.828 1 78.12 584 GLU A CA 1
ATOM 4360 C C . GLU A 1 584 ? -13.859 16.078 -17.469 1 78.12 584 GLU A C 1
ATOM 4362 O O . GLU A 1 584 ? -12.672 15.945 -17.75 1 78.12 584 GLU A O 1
ATOM 4367 N N . ALA A 1 585 ? -14.57 17.125 -17.734 1 74.19 585 ALA A N 1
ATOM 4368 C CA . ALA A 1 585 ? -13.93 18.266 -18.375 1 74.19 585 ALA A CA 1
ATOM 4369 C C . ALA A 1 585 ? -12.812 18.828 -17.5 1 74.19 585 ALA A C 1
ATOM 4371 O O . ALA A 1 585 ? -11.711 19.094 -17.984 1 74.19 585 ALA A O 1
ATOM 4372 N N . GLY A 1 586 ? -13.086 18.9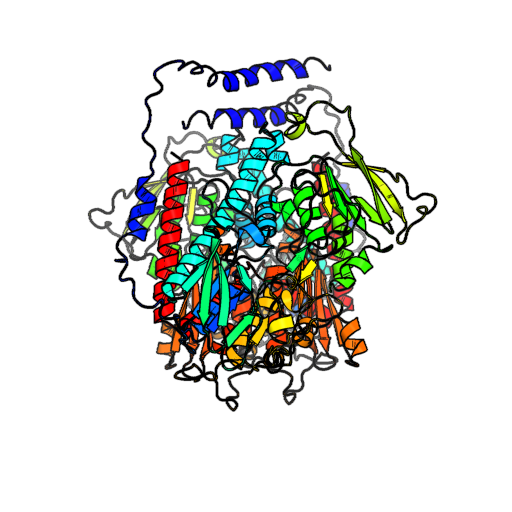53 -16.234 1 71.69 586 GLY A N 1
ATOM 4373 C CA . GLY A 1 586 ? -12.062 19.406 -15.305 1 71.69 586 GLY A CA 1
ATOM 4374 C C . GLY A 1 586 ? -10.898 18.453 -15.188 1 71.69 586 GLY A C 1
ATOM 4375 O O . GLY A 1 586 ? -9.742 18.875 -15.102 1 71.69 586 GLY A O 1
ATOM 4376 N N . ALA A 1 587 ? -11.273 17.234 -15.266 1 77.12 587 ALA A N 1
ATOM 4377 C CA . ALA A 1 587 ? -10.242 16.203 -15.148 1 77.12 587 ALA A CA 1
ATOM 4378 C C . ALA A 1 587 ? -9.281 16.25 -16.328 1 77.12 587 ALA A C 1
ATOM 4380 O O . ALA A 1 587 ? -8.07 16.078 -16.156 1 77.12 587 ALA A O 1
ATOM 4381 N N . ARG A 1 588 ? -9.773 16.453 -17.469 1 78.69 588 ARG A N 1
ATOM 4382 C CA . ARG A 1 588 ? -8.938 16.547 -18.656 1 78.69 588 ARG A CA 1
ATOM 4383 C C . ARG A 1 588 ? -7.953 17.703 -18.531 1 78.69 588 ARG A C 1
ATOM 4385 O O . ARG A 1 588 ? -6.785 17.578 -18.906 1 78.69 588 ARG A O 1
ATOM 4392 N N . LYS A 1 589 ? -8.453 18.781 -18.016 1 74.12 589 LYS A N 1
ATOM 4393 C CA . LYS A 1 589 ? -7.602 19.953 -17.828 1 74.12 589 LYS A CA 1
ATOM 4394 C C . LYS A 1 589 ? -6.508 19.672 -16.797 1 74.12 589 LYS A C 1
ATOM 4396 O O . LYS A 1 589 ? -5.348 20.031 -17.016 1 74.12 589 LYS A O 1
ATOM 4401 N N . ARG A 1 590 ? -6.848 19.016 -15.773 1 73.69 590 ARG A N 1
ATOM 4402 C CA . ARG A 1 590 ? -5.895 18.688 -14.719 1 73.69 590 ARG A CA 1
ATOM 4403 C C . ARG A 1 590 ? -4.828 17.719 -15.219 1 73.69 590 ARG A C 1
ATOM 4405 O O . ARG A 1 590 ? -3.648 17.875 -14.898 1 73.69 590 ARG A O 1
ATOM 4412 N N . ARG A 1 591 ? -5.242 16.797 -15.961 1 78.69 591 ARG A N 1
ATOM 4413 C CA . ARG A 1 591 ? -4.305 15.82 -16.5 1 78.69 591 ARG A CA 1
ATOM 4414 C C . ARG A 1 591 ? -3.338 16.469 -17.484 1 78.69 591 ARG A C 1
ATOM 4416 O O . ARG A 1 591 ? -2.15 16.125 -17.5 1 78.69 591 ARG A O 1
ATOM 4423 N N . ALA A 1 592 ? -3.891 17.312 -18.297 1 77.62 592 ALA A N 1
ATOM 4424 C CA . ALA A 1 592 ? -3.025 18.047 -19.219 1 77.62 592 ALA A CA 1
ATOM 4425 C C . ALA A 1 592 ? -1.976 18.859 -18.469 1 77.62 592 ALA A C 1
ATOM 4427 O O . ALA A 1 592 ? -0.803 18.875 -18.844 1 77.62 592 ALA A O 1
ATOM 4428 N N . ALA A 1 593 ? -2.426 19.422 -17.453 1 72.12 593 ALA A N 1
ATOM 4429 C CA . ALA A 1 593 ? -1.517 20.203 -16.625 1 72.12 593 ALA A CA 1
ATOM 4430 C C . ALA A 1 593 ? -0.459 19.328 -15.977 1 72.12 593 ALA A C 1
ATOM 4432 O O . ALA A 1 593 ? 0.714 19.688 -15.906 1 72.12 593 ALA A O 1
ATOM 4433 N N . ALA A 1 594 ? -0.891 18.203 -15.492 1 74.38 594 ALA A N 1
ATOM 4434 C CA . ALA A 1 594 ? 0.037 17.25 -14.891 1 74.38 594 ALA A CA 1
ATOM 4435 C C . ALA A 1 594 ? 1.065 16.766 -15.906 1 74.38 594 ALA A C 1
ATOM 4437 O O . ALA A 1 594 ? 2.242 16.594 -15.578 1 74.38 594 ALA A O 1
ATOM 4438 N N . GLY A 1 595 ? 0.605 16.547 -17.047 1 74.06 595 GLY A N 1
ATOM 4439 C CA . GLY A 1 595 ? 1.509 16.156 -18.109 1 74.06 595 GLY A CA 1
ATOM 4440 C C . GLY A 1 595 ? 2.586 17.188 -18.391 1 74.06 595 GLY A C 1
ATOM 4441 O O . GLY A 1 595 ? 3.752 16.844 -18.578 1 74.06 595 GLY A O 1
ATOM 4442 N N . VAL A 1 596 ? 2.18 18.422 -18.391 1 73 596 VAL A N 1
ATOM 4443 C CA . VAL A 1 596 ? 3.111 19.516 -18.625 1 73 596 VAL A CA 1
ATOM 4444 C C . VAL A 1 596 ? 4.141 19.578 -17.5 1 73 596 VAL A C 1
ATOM 4446 O O . VAL A 1 596 ? 5.332 19.766 -17.75 1 73 596 VAL A O 1
ATOM 4449 N N . ALA A 1 597 ? 3.658 19.344 -16.391 1 69.88 597 ALA A N 1
ATOM 4450 C CA . ALA A 1 597 ? 4.543 19.359 -15.234 1 69.88 597 ALA A CA 1
ATOM 4451 C C . ALA A 1 597 ? 5.578 18.25 -15.305 1 69.88 597 ALA A C 1
ATOM 4453 O O . ALA A 1 597 ? 6.758 18.469 -15.023 1 69.88 597 ALA A O 1
ATOM 4454 N N . VAL A 1 598 ? 5.16 17.125 -15.656 1 74.38 598 VAL A N 1
ATOM 4455 C CA . VAL A 1 598 ? 6.051 15.977 -15.766 1 74.38 598 VAL A CA 1
ATOM 4456 C C . VAL A 1 598 ? 7.074 16.219 -16.875 1 74.38 598 VAL A C 1
ATOM 4458 O O . VAL A 1 598 ? 8.258 15.906 -16.703 1 74.38 598 VAL A O 1
ATOM 4461 N N . ALA A 1 599 ? 6.574 16.75 -17.906 1 75 599 ALA A N 1
ATOM 4462 C CA . ALA A 1 599 ? 7.473 17.047 -19.016 1 75 599 ALA A CA 1
ATOM 4463 C C . ALA A 1 599 ? 8.547 18.047 -18.594 1 75 599 ALA A C 1
ATOM 4465 O O . ALA A 1 599 ? 9.719 17.891 -18.938 1 75 599 ALA A O 1
ATOM 4466 N N . LYS A 1 600 ? 8.172 19.062 -17.922 1 71.38 600 LYS A N 1
ATOM 4467 C CA . LYS A 1 600 ? 9.109 20.062 -17.438 1 71.38 600 LYS A CA 1
ATOM 4468 C C . LYS A 1 600 ? 10.133 19.453 -16.484 1 71.38 600 LYS A C 1
ATOM 4470 O O . LYS A 1 600 ? 11.32 19.766 -16.562 1 71.38 600 LYS A O 1
ATOM 4475 N N . ARG A 1 601 ? 9.672 18.625 -15.711 1 69.44 601 ARG A N 1
ATOM 4476 C CA . ARG A 1 601 ? 10.555 17.922 -14.781 1 69.44 601 ARG A CA 1
ATOM 4477 C C . ARG A 1 601 ? 11.555 17.047 -15.516 1 69.44 601 ARG A C 1
ATOM 4479 O O . ARG A 1 601 ? 12.742 17.031 -15.188 1 69.44 601 ARG A O 1
ATOM 4486 N N . ASN A 1 602 ? 10.992 16.297 -16.359 1 66.94 602 ASN A N 1
ATOM 4487 C CA . ASN A 1 602 ? 11.859 15.43 -17.141 1 66.94 602 ASN A CA 1
ATOM 4488 C C . ASN A 1 602 ? 12.93 16.234 -17.891 1 66.94 602 ASN A C 1
ATOM 4490 O O . ASN A 1 602 ? 14.078 15.789 -17.984 1 66.94 602 ASN A O 1
ATOM 4494 N N . ARG A 1 603 ? 12.586 17.344 -18.359 1 66.31 603 ARG A N 1
ATOM 4495 C CA . ARG A 1 603 ? 13.539 18.203 -19.047 1 66.31 603 ARG A CA 1
ATOM 4496 C C . ARG A 1 603 ? 14.609 18.719 -18.094 1 66.31 603 ARG A C 1
ATOM 4498 O O . ARG A 1 603 ? 15.789 18.781 -18.438 1 66.31 603 ARG A O 1
ATOM 4505 N N . LYS A 1 604 ? 14.203 19.031 -16.906 1 65.12 604 LYS A N 1
ATOM 4506 C CA . LYS A 1 604 ? 15.141 19.516 -15.898 1 65.12 604 LYS A CA 1
ATOM 4507 C C . LYS A 1 604 ? 16.125 18.422 -15.484 1 65.12 604 LYS A C 1
ATOM 4509 O O . LYS A 1 604 ? 17.312 18.672 -15.297 1 65.12 604 LYS A O 1
ATOM 4514 N N . LEU A 1 605 ? 15.602 17.219 -15.32 1 61.59 605 LEU A N 1
ATOM 4515 C CA . LEU A 1 605 ? 16.438 16.078 -14.953 1 61.59 605 LEU A CA 1
ATOM 4516 C C . LEU A 1 605 ? 17.438 15.758 -16.062 1 61.59 605 LEU A C 1
ATOM 4518 O O . LEU A 1 605 ? 18.594 15.43 -15.789 1 61.59 605 LEU A O 1
ATOM 4522 N N . LEU A 1 606 ? 16.875 15.875 -17.234 1 58.25 606 LEU A N 1
ATOM 4523 C CA . LEU A 1 606 ? 17.75 15.633 -18.375 1 58.25 606 LEU A CA 1
ATOM 4524 C C . LEU A 1 606 ? 18.812 16.719 -18.484 1 58.25 606 LEU A C 1
ATOM 4526 O O . LEU A 1 606 ? 19.953 16.438 -18.859 1 58.25 606 LEU A O 1
ATOM 4530 N N . ALA A 1 607 ? 18.469 17.922 -18.125 1 55.75 607 ALA A N 1
ATOM 4531 C CA . ALA A 1 607 ? 19.391 19.047 -18.188 1 55.75 607 ALA A CA 1
ATOM 4532 C C . ALA A 1 607 ? 20.469 18.922 -17.109 1 55.75 607 ALA A C 1
ATOM 4534 O O . ALA A 1 607 ? 21.609 19.375 -17.297 1 55.75 607 ALA A O 1
ATOM 4535 N N . LYS A 1 608 ? 20.203 18.344 -15.992 1 52.06 608 LYS A N 1
ATOM 4536 C CA . LYS A 1 608 ? 21.172 18.109 -14.922 1 52.06 608 LYS A CA 1
ATOM 4537 C C . LYS A 1 608 ? 22.141 16.984 -15.281 1 52.06 608 LYS A C 1
ATOM 4539 O O . LYS A 1 608 ? 23.281 16.984 -14.844 1 52.06 608 LYS A O 1
ATOM 4544 N N . ASP A 1 609 ? 21.656 16.047 -15.977 1 41.91 609 ASP A N 1
ATOM 4545 C CA . ASP A 1 609 ? 22.453 14.898 -16.406 1 41.91 609 ASP A CA 1
ATOM 4546 C C . ASP A 1 609 ? 23.359 15.266 -17.578 1 41.91 609 ASP A C 1
ATOM 4548 O O . ASP A 1 609 ? 24.266 14.508 -17.938 1 41.91 609 ASP A O 1
ATOM 4552 N N . LYS A 1 610 ? 23.188 16.531 -18.062 1 38.19 610 LYS A N 1
ATOM 4553 C CA . LYS A 1 610 ? 24.125 17.047 -19.047 1 38.19 610 LYS A CA 1
ATOM 4554 C C . LYS A 1 610 ? 25.203 17.906 -18.375 1 38.19 610 LYS A C 1
ATOM 4556 O O . LYS A 1 610 ? 24.891 18.734 -17.5 1 38.19 610 LYS A O 1
ATOM 4561 N N . MET B 1 1 ? 52.125 -4.043 12.414 1 21.92 1 MET B N 1
ATOM 4562 C CA . MET B 1 1 ? 51.281 -4.801 11.516 1 21.92 1 MET B CA 1
ATOM 4563 C C . MET B 1 1 ? 50.062 -3.963 11.078 1 21.92 1 MET B C 1
ATOM 4565 O O . MET B 1 1 ? 49.219 -4.438 10.336 1 21.92 1 MET B O 1
ATOM 4569 N N . GLU B 1 2 ? 50.062 -2.809 11.633 1 23.64 2 GLU B N 1
ATOM 4570 C CA . GLU B 1 2 ? 49.625 -1.441 11.859 1 23.64 2 GLU B CA 1
ATOM 4571 C C . GLU B 1 2 ? 49.656 -0.619 10.578 1 23.64 2 GLU B C 1
ATOM 4573 O O . GLU B 1 2 ? 48.719 0.121 10.273 1 23.64 2 GLU B O 1
ATOM 4578 N N . ARG B 1 3 ? 50.938 -0.639 10.125 1 22.12 3 ARG B N 1
ATOM 4579 C CA . ARG B 1 3 ? 51.531 0.376 9.266 1 22.12 3 ARG B CA 1
ATOM 4580 C C . ARG B 1 3 ? 51.156 0.153 7.809 1 22.12 3 ARG B C 1
ATOM 4582 O O . ARG B 1 3 ? 51.219 1.083 7 1 22.12 3 ARG B O 1
ATOM 4589 N N . ALA B 1 4 ? 51.156 -1.145 7.551 1 23.58 4 ALA B N 1
ATOM 4590 C CA . ALA B 1 4 ? 51.125 -1.52 6.141 1 23.58 4 ALA B CA 1
ATOM 4591 C C . ALA B 1 4 ? 49.812 -1.151 5.496 1 23.58 4 ALA B C 1
ATOM 4593 O O . ALA B 1 4 ? 49.688 -1.095 4.27 1 23.58 4 ALA B O 1
ATOM 4594 N N . PHE B 1 5 ? 48.812 -1.18 6.398 1 25.08 5 PHE B N 1
ATOM 4595 C CA . PHE B 1 5 ? 47.438 -0.896 6.09 1 25.08 5 PHE B CA 1
ATOM 4596 C C . PHE B 1 5 ? 47.281 0.522 5.551 1 25.08 5 PHE B C 1
ATOM 4598 O O . PHE B 1 5 ? 46.188 0.895 5.074 1 25.08 5 PHE B O 1
ATOM 4605 N N . LEU B 1 6 ? 48.375 1.294 5.738 1 23.34 6 LEU B N 1
ATOM 4606 C CA . LEU B 1 6 ? 48.531 2.734 5.57 1 23.34 6 LEU B CA 1
ATOM 4607 C C . LEU B 1 6 ? 48.625 3.104 4.094 1 23.34 6 LEU B C 1
ATOM 4609 O O . LEU B 1 6 ? 48.062 4.121 3.67 1 23.34 6 LEU B O 1
ATOM 4613 N N . ALA B 1 7 ? 49.469 2.297 3.463 1 23.22 7 ALA B N 1
ATOM 4614 C CA . ALA B 1 7 ? 50.094 2.793 2.238 1 23.22 7 ALA B CA 1
ATOM 4615 C C . ALA B 1 7 ? 49.125 2.762 1.072 1 23.22 7 ALA B C 1
ATOM 4617 O O . ALA B 1 7 ? 49.094 3.684 0.252 1 23.22 7 ALA B O 1
ATOM 4618 N N . VAL B 1 8 ? 48.531 1.572 0.973 1 25.91 8 VAL B N 1
ATOM 4619 C CA . VAL B 1 8 ? 47.75 1.357 -0.246 1 25.91 8 VAL B CA 1
ATOM 4620 C C . VAL B 1 8 ? 46.594 2.363 -0.316 1 25.91 8 VAL B C 1
ATOM 4622 O O . VAL B 1 8 ? 46 2.547 -1.373 1 25.91 8 VAL B O 1
ATOM 4625 N N . ALA B 1 9 ? 46.312 2.934 0.803 1 24.8 9 ALA B N 1
ATOM 4626 C CA . ALA B 1 9 ? 45.344 3.984 1.088 1 24.8 9 ALA B CA 1
ATOM 4627 C C . ALA B 1 9 ? 45.656 5.254 0.299 1 24.8 9 ALA B C 1
ATOM 4629 O O . ALA B 1 9 ? 44.75 6 -0.078 1 24.8 9 ALA B O 1
ATOM 4630 N N . SER B 1 10 ? 46.938 5.402 0.054 1 24.23 10 SER B N 1
ATOM 4631 C CA . SER B 1 10 ? 47.469 6.672 -0.436 1 24.23 10 SER B CA 1
ATOM 4632 C C . SER B 1 10 ? 47.125 6.887 -1.905 1 24.23 10 SER B C 1
ATOM 4634 O O . SER B 1 10 ? 46.875 8.016 -2.334 1 24.23 10 SER B O 1
ATOM 4636 N N . ALA B 1 11 ? 47.344 5.754 -2.633 1 23.92 11 ALA B N 1
ATOM 4637 C CA . ALA B 1 11 ? 47.438 5.984 -4.07 1 23.92 11 ALA B CA 1
ATOM 4638 C C . ALA B 1 11 ? 46.094 6.371 -4.664 1 23.92 11 ALA B C 1
ATOM 4640 O O . ALA B 1 11 ? 46.031 7.211 -5.566 1 23.92 11 ALA B O 1
ATOM 4641 N N . LEU B 1 12 ? 45.188 5.566 -4.258 1 26.25 12 LEU B N 1
ATOM 4642 C CA . LEU B 1 12 ? 43.875 5.672 -4.914 1 26.25 12 LEU B CA 1
ATOM 4643 C C . LEU B 1 12 ? 43.281 7.059 -4.711 1 26.25 12 LEU B C 1
ATOM 4645 O O . LEU B 1 12 ? 42.156 7.324 -5.16 1 26.25 12 LEU B O 1
ATOM 4649 N N . LEU B 1 13 ? 43.938 7.855 -3.887 1 24.39 13 LEU B N 1
ATOM 4650 C CA . LEU B 1 13 ? 43.719 9.258 -3.529 1 24.39 13 LEU B CA 1
ATOM 4651 C C . LEU B 1 13 ? 43.875 10.156 -4.754 1 24.39 13 LEU B C 1
ATOM 4653 O O . LEU B 1 13 ? 43.125 11.141 -4.891 1 24.39 13 LEU B O 1
ATOM 4657 N N . TRP B 1 14 ? 44.875 9.781 -5.492 1 24.25 14 TRP B N 1
ATOM 4658 C CA . TRP B 1 14 ? 45.406 10.781 -6.434 1 24.25 14 TRP B CA 1
ATOM 4659 C C . TRP B 1 14 ? 44.375 11.039 -7.543 1 24.25 14 TRP B C 1
ATOM 4661 O O . TRP B 1 14 ? 44.219 12.18 -7.992 1 24.25 14 TRP B O 1
ATOM 4671 N N . LEU B 1 15 ? 43.906 9.875 -8.086 1 24.83 15 LEU B N 1
ATOM 4672 C CA . LEU B 1 15 ? 43.156 10.125 -9.32 1 24.83 15 LEU B CA 1
ATOM 4673 C C . LEU B 1 15 ? 41.938 10.984 -9.07 1 24.83 15 LEU B C 1
ATOM 4675 O O . LEU B 1 15 ? 41.25 11.391 -10.008 1 24.83 15 LEU B O 1
ATOM 4679 N N . LEU B 1 16 ? 41.5 10.984 -7.855 1 24.27 16 LEU B N 1
ATOM 4680 C CA . LEU B 1 16 ? 40.5 11.922 -7.359 1 24.27 16 LEU B CA 1
ATOM 4681 C C . LEU B 1 16 ? 41 13.359 -7.527 1 24.27 16 LEU B C 1
ATOM 4683 O O . LEU B 1 16 ? 40.188 14.297 -7.488 1 24.27 16 LEU B O 1
ATOM 4687 N N . LEU B 1 17 ? 42.344 13.5 -7.367 1 23.61 17 LEU B N 1
ATOM 4688 C CA . LEU B 1 17 ? 42.906 14.844 -7.254 1 23.61 17 LEU B CA 1
ATOM 4689 C C . LEU B 1 17 ? 42.781 15.594 -8.578 1 23.61 17 LEU B C 1
ATOM 4691 O O . LEU B 1 17 ? 42.906 16.812 -8.625 1 23.61 17 LEU B O 1
ATOM 4695 N N . ILE B 1 18 ? 43.031 14.875 -9.711 1 22.23 18 ILE B N 1
ATOM 4696 C CA . ILE B 1 18 ? 43.438 15.656 -10.875 1 22.23 18 ILE B CA 1
ATOM 4697 C C . ILE B 1 18 ? 42.312 16.594 -11.281 1 22.23 18 ILE B C 1
ATOM 4699 O O . ILE B 1 18 ? 42.531 17.641 -11.891 1 22.23 18 ILE B O 1
ATOM 4703 N N . THR B 1 19 ? 41.094 16.125 -11.297 1 21.91 19 THR B N 1
ATOM 4704 C CA . THR B 1 19 ? 40.219 17.125 -11.906 1 21.91 19 THR B CA 1
ATOM 4705 C C . THR B 1 19 ? 40.188 18.406 -11.07 1 21.91 19 THR B C 1
ATOM 4707 O O . THR B 1 19 ? 39.25 19.188 -11.133 1 21.91 19 THR B O 1
ATOM 4710 N N . GLU B 1 20 ? 41.25 18.656 -10.312 1 22.56 20 GLU B N 1
ATOM 4711 C CA . GLU B 1 20 ? 41.781 19.719 -9.461 1 22.56 20 GLU B CA 1
ATOM 4712 C C . GLU B 1 20 ? 41.688 21.078 -10.148 1 22.56 20 GLU B C 1
ATOM 4714 O O . GLU B 1 20 ? 41.344 22.078 -9.523 1 22.56 20 GLU B O 1
ATOM 4719 N N . ALA B 1 21 ? 42.594 21.344 -11.203 1 20.64 21 ALA B N 1
ATOM 4720 C CA . ALA B 1 21 ? 43.469 22.453 -11.562 1 20.64 21 ALA B CA 1
ATOM 4721 C C . ALA B 1 21 ? 42.688 23.594 -12.195 1 20.64 21 ALA B C 1
ATOM 4723 O O . ALA B 1 21 ? 43.156 24.75 -12.164 1 20.64 21 ALA B O 1
ATOM 4724 N N . PHE B 1 22 ? 41.938 23.391 -13.305 1 21.91 22 PHE B N 1
ATOM 4725 C CA . PHE B 1 22 ? 41.5 24.578 -14.039 1 21.91 22 PHE B CA 1
ATOM 4726 C C . PHE B 1 22 ? 40.75 25.531 -13.117 1 21.91 22 PHE B C 1
ATOM 4728 O O . PHE B 1 22 ? 39.562 25.344 -12.844 1 21.91 22 PHE B O 1
ATOM 4735 N N . VAL B 1 23 ? 41.312 25.828 -11.93 1 21.5 23 VAL B N 1
ATOM 4736 C CA . VAL B 1 23 ? 41.156 26.828 -10.867 1 21.5 23 VAL B CA 1
ATOM 4737 C C . VAL B 1 23 ? 41.125 28.219 -11.461 1 21.5 23 VAL B C 1
ATOM 4739 O O . VAL B 1 23 ? 40.344 29.078 -11.008 1 21.5 23 VAL B O 1
ATOM 4742 N N . HIS B 1 24 ? 42.125 28.625 -12.398 1 19.97 24 HIS B N 1
ATOM 4743 C CA . HIS B 1 24 ? 42.625 29.984 -12.383 1 19.97 24 HIS B CA 1
ATOM 4744 C C . HIS B 1 24 ? 41.656 30.953 -13.047 1 19.97 24 HIS B C 1
ATOM 4746 O O . HIS B 1 24 ? 42 32.094 -13.305 1 19.97 24 HIS B O 1
ATOM 4752 N N . ILE B 1 25 ? 40.812 30.453 -13.93 1 19.67 25 ILE B N 1
ATOM 4753 C CA . ILE B 1 25 ? 40.375 31.5 -14.844 1 19.67 25 ILE B CA 1
ATOM 4754 C C . ILE B 1 25 ? 39.906 32.719 -14.047 1 19.67 25 ILE B C 1
ATOM 4756 O O . ILE B 1 25 ? 38.906 32.625 -13.32 1 19.67 25 ILE B O 1
ATOM 4760 N N . SER B 1 26 ? 40.844 33.625 -13.648 1 19.22 26 SER B N 1
ATOM 4761 C CA . SER B 1 26 ? 41.125 34.844 -12.891 1 19.22 26 SER B CA 1
ATOM 4762 C C . SER B 1 26 ? 40.094 35.906 -13.188 1 19.22 26 SER B C 1
ATOM 4764 O O . SER B 1 26 ? 39.469 36.438 -12.266 1 19.22 26 SER B O 1
ATOM 4766 N N . ASN B 1 27 ? 40.5 37.031 -13.906 1 18.22 27 ASN B N 1
ATOM 4767 C CA . ASN B 1 27 ? 40.562 38.5 -13.695 1 18.22 27 ASN B CA 1
ATOM 4768 C C . ASN B 1 27 ? 39.281 39.188 -14.195 1 18.22 27 ASN B C 1
ATOM 4770 O O . ASN B 1 27 ? 38.969 40.281 -13.742 1 18.22 27 ASN B O 1
ATOM 4774 N N . GLN B 1 28 ? 39.031 39.062 -15.555 1 18.47 28 GLN B N 1
ATOM 4775 C CA . GLN B 1 28 ? 38.75 40.312 -16.219 1 18.47 28 GLN B CA 1
ATOM 4776 C C . GLN B 1 28 ? 37.406 40.906 -15.711 1 18.47 28 GLN B C 1
ATOM 4778 O O . GLN B 1 28 ? 36.594 40.188 -15.125 1 18.47 28 GLN B O 1
ATOM 4783 N N . GLN B 1 29 ? 36.812 41.906 -16.578 1 19.03 29 GLN B N 1
ATOM 4784 C CA . GLN B 1 29 ? 36.156 43.219 -16.484 1 19.03 29 GLN B CA 1
ATOM 4785 C C . GLN B 1 29 ? 34.688 43.062 -16.078 1 19.03 29 GLN B C 1
ATOM 4787 O O . GLN B 1 29 ? 34.031 42.094 -16.453 1 19.03 29 GLN B O 1
ATOM 4792 N N . GLN B 1 30 ? 34.281 43.781 -15.117 1 18.83 30 GLN B N 1
ATOM 4793 C CA . GLN B 1 30 ? 33.094 44.094 -14.32 1 18.83 30 GLN B CA 1
ATOM 4794 C C . GLN B 1 30 ? 31.875 44.312 -15.219 1 18.83 30 GLN B C 1
ATOM 4796 O O . GLN B 1 30 ? 31.359 45.438 -15.312 1 18.83 30 GLN B O 1
ATOM 4801 N N . ARG B 1 31 ? 31.875 43.719 -16.5 1 19.33 31 ARG B N 1
ATOM 4802 C CA . ARG B 1 31 ? 30.875 44.5 -17.219 1 19.33 31 ARG B CA 1
ATOM 4803 C C . ARG B 1 31 ? 29.516 44.438 -16.5 1 19.33 31 ARG B C 1
ATOM 4805 O O . ARG B 1 31 ? 29.125 43.375 -16.016 1 19.33 31 ARG B O 1
ATOM 4812 N N . ARG B 1 32 ? 28.875 45.562 -16.344 1 19.73 32 ARG B N 1
ATOM 4813 C CA . ARG B 1 32 ? 27.672 46.062 -15.703 1 19.73 32 ARG B CA 1
ATOM 4814 C C . ARG B 1 32 ? 26.438 45.312 -16.203 1 19.73 32 ARG B C 1
ATOM 4816 O O . ARG B 1 32 ? 26.078 45.406 -17.375 1 19.73 32 ARG B O 1
ATOM 4823 N N . VAL B 1 33 ? 26.359 44 -15.984 1 21.22 33 VAL B N 1
ATOM 4824 C CA . VAL B 1 33 ? 25.172 43.469 -16.609 1 21.22 33 VAL B CA 1
ATOM 4825 C C . VAL B 1 33 ? 23.938 44.25 -16.156 1 21.22 33 VAL B C 1
ATOM 4827 O O . VAL B 1 33 ? 23.703 44.406 -14.953 1 21.22 33 VAL B O 1
ATOM 4830 N N . PRO B 1 34 ? 23.406 45.031 -17.016 1 24.2 34 PRO B N 1
ATOM 4831 C CA . PRO B 1 34 ? 22.312 45.938 -16.656 1 24.2 34 PRO B CA 1
ATOM 4832 C C . PRO B 1 34 ? 21.125 45.188 -16.016 1 24.2 34 PRO B C 1
ATOM 4834 O O . PRO B 1 34 ? 20.969 44 -16.219 1 24.2 34 PRO B O 1
ATOM 4837 N N . ALA B 1 35 ? 20.641 45.75 -14.914 1 24.56 35 ALA B N 1
ATOM 4838 C CA . ALA B 1 35 ? 19.578 45.469 -13.938 1 24.56 35 ALA B CA 1
ATOM 4839 C C . ALA B 1 35 ? 18.297 45.031 -14.633 1 24.56 35 ALA B C 1
ATOM 4841 O O . ALA B 1 35 ? 17.828 45.688 -15.562 1 24.56 35 ALA B O 1
ATOM 4842 N N . SER B 1 36 ? 18.203 43.656 -14.703 1 24.62 36 SER B N 1
ATOM 4843 C CA . SER B 1 36 ? 17.047 42.938 -15.227 1 24.62 36 SER B CA 1
ATOM 4844 C C . SER B 1 36 ? 15.742 43.5 -14.688 1 24.62 36 SER B C 1
ATOM 4846 O O . SER B 1 36 ? 15.172 42.969 -13.734 1 24.62 36 SER B O 1
ATOM 4848 N N . SER B 1 37 ? 15.617 44.844 -14.531 1 24.55 37 SER B N 1
ATOM 4849 C CA . SER B 1 37 ? 14.445 45.531 -14 1 24.55 37 SER B CA 1
ATOM 4850 C C . SER B 1 37 ? 13.188 45.125 -14.766 1 24.55 37 SER B C 1
ATOM 4852 O O . SER B 1 37 ? 12.07 45.344 -14.289 1 24.55 37 SER B O 1
ATOM 4854 N N . SER B 1 38 ? 13.398 44.688 -16.031 1 25.08 38 SER B N 1
ATOM 4855 C CA . SER B 1 38 ? 12.25 44.906 -16.891 1 25.08 38 SER B CA 1
ATOM 4856 C C . SER B 1 38 ? 11.172 43.844 -16.672 1 25.08 38 SER B C 1
ATOM 4858 O O . SER B 1 38 ? 10.055 43.969 -17.172 1 25.08 38 SER B O 1
ATOM 4860 N N . ILE B 1 39 ? 11.602 42.719 -16.188 1 24.2 39 ILE B N 1
ATOM 4861 C CA . ILE B 1 39 ? 10.578 41.688 -16.406 1 24.2 39 ILE B CA 1
ATOM 4862 C C . ILE B 1 39 ? 9.43 41.906 -15.414 1 24.2 39 ILE B C 1
ATOM 4864 O O . ILE B 1 39 ? 8.422 41.188 -15.453 1 24.2 39 ILE B O 1
ATOM 4868 N N . ARG B 1 40 ? 9.617 42.719 -14.344 1 25.55 40 ARG B N 1
ATOM 4869 C CA . ARG B 1 40 ? 8.484 43 -13.469 1 25.55 40 ARG B CA 1
ATOM 4870 C C . ARG B 1 40 ? 7.32 43.594 -14.25 1 25.55 40 ARG B C 1
ATOM 4872 O O . ARG B 1 40 ? 6.246 43.812 -13.695 1 25.55 40 ARG B O 1
ATOM 4879 N N . ARG B 1 41 ? 7.793 44.25 -15.445 1 25.86 41 ARG B N 1
ATOM 4880 C CA . ARG B 1 41 ? 6.828 45.188 -15.992 1 25.86 41 ARG B CA 1
ATOM 4881 C C . ARG B 1 41 ? 5.672 44.469 -16.672 1 25.86 41 ARG B C 1
ATOM 4883 O O . ARG B 1 41 ? 4.574 45.031 -16.781 1 25.86 41 ARG B O 1
ATOM 4890 N N . ARG B 1 42 ? 6.191 43.438 -17.375 1 27.47 42 ARG B N 1
ATOM 4891 C CA . ARG B 1 42 ? 5.164 43.219 -18.391 1 27.47 42 ARG B CA 1
ATOM 4892 C C . ARG B 1 42 ? 3.869 42.719 -17.75 1 27.47 42 ARG B C 1
ATOM 4894 O O . ARG B 1 42 ? 2.787 42.906 -18.312 1 27.47 42 ARG B O 1
ATOM 4901 N N . TRP B 1 43 ? 4.137 41.812 -16.781 1 26.69 43 TRP B N 1
ATOM 4902 C CA . TRP B 1 43 ? 2.803 41.281 -16.453 1 26.69 43 TRP B CA 1
ATOM 4903 C C . TRP B 1 43 ? 1.942 42.375 -15.836 1 26.69 43 TRP B C 1
ATOM 4905 O O . TRP B 1 43 ? 0.729 42.219 -15.688 1 26.69 43 TRP B O 1
ATOM 4915 N N . MET B 1 44 ? 2.734 43.438 -15.312 1 28.62 44 MET B N 1
ATOM 4916 C CA . MET B 1 44 ? 1.913 44.469 -14.688 1 28.62 44 MET B CA 1
ATOM 4917 C C . MET B 1 44 ? 1.16 45.281 -15.742 1 28.62 44 MET B C 1
ATOM 4919 O O . MET B 1 44 ? 0.421 46.188 -15.406 1 28.62 44 MET B O 1
ATOM 4923 N N . ALA B 1 45 ? 1.796 45.375 -16.906 1 29.62 45 ALA B N 1
ATOM 4924 C CA . ALA B 1 45 ? 1.549 46.625 -17.625 1 29.62 45 ALA B CA 1
ATOM 4925 C C . ALA B 1 45 ? 0.074 46.781 -17.984 1 29.62 45 ALA B C 1
ATOM 4927 O O . ALA B 1 45 ? -0.475 47.875 -17.969 1 29.62 45 ALA B O 1
ATOM 4928 N N . ASN B 1 46 ? -0.334 45.812 -18.703 1 27.67 46 ASN B N 1
ATOM 4929 C CA . ASN B 1 46 ? -1.376 46.438 -19.531 1 27.67 46 ASN B CA 1
ATOM 4930 C C . ASN B 1 46 ? -2.572 46.875 -18.688 1 27.67 46 ASN B C 1
ATOM 4932 O O . ASN B 1 46 ? -3.676 47.031 -19.219 1 27.67 46 ASN B O 1
ATOM 4936 N N . GLU B 1 47 ? -2.553 46.531 -17.375 1 26.91 47 GLU B N 1
ATOM 4937 C CA . GLU B 1 47 ? -3.812 47.125 -16.938 1 26.91 47 GLU B CA 1
ATOM 4938 C C . GLU B 1 47 ? -3.75 48.625 -16.953 1 26.91 47 GLU B C 1
ATOM 4940 O O . GLU B 1 47 ? -2.881 49.25 -16.328 1 26.91 47 GLU B O 1
ATOM 4945 N N . GLU B 1 48 ? -4.023 49.281 -18.016 1 28.42 48 GLU B N 1
ATOM 4946 C CA . GLU B 1 48 ? -4.41 50.688 -18.062 1 28.42 48 GLU B CA 1
ATOM 4947 C C . GLU B 1 48 ? -5.09 51.094 -16.75 1 28.42 48 GLU B C 1
ATOM 4949 O O . GLU B 1 48 ? -5.949 50.375 -16.234 1 28.42 48 GLU B O 1
ATOM 4954 N N . ASP B 1 49 ? -4.477 52.031 -16.062 1 29.8 49 ASP B N 1
ATOM 4955 C CA . ASP B 1 49 ? -4.824 52.812 -14.875 1 29.8 49 ASP B CA 1
ATOM 4956 C C . ASP B 1 49 ? -6.188 53.469 -15.031 1 29.8 49 ASP B C 1
ATOM 4958 O O . ASP B 1 49 ? -6.27 54.688 -15.25 1 29.8 49 ASP B O 1
ATOM 4962 N N . SER B 1 50 ? -7.16 53.125 -15.781 1 28.55 50 SER B N 1
ATOM 4963 C CA . SER B 1 50 ? -8.289 54.031 -15.547 1 28.55 50 SER B CA 1
ATOM 4964 C C . SER B 1 50 ? -8.555 54.188 -14.055 1 28.55 50 SER B C 1
ATOM 4966 O O . SER B 1 50 ? -8.523 53.219 -13.297 1 28.55 50 SER B O 1
ATOM 4968 N N . VAL B 1 51 ? -8.305 55.281 -13.469 1 31.23 51 VAL B N 1
ATOM 4969 C CA . VAL B 1 51 ? -8.688 55.781 -12.164 1 31.23 51 VAL B CA 1
ATOM 4970 C C . VAL B 1 51 ? -10.07 55.281 -11.789 1 31.23 51 VAL B C 1
ATOM 4972 O O . VAL B 1 51 ? -11.039 56.062 -11.758 1 31.23 51 VAL B O 1
ATOM 4975 N N . GLY B 1 52 ? -10.555 54.375 -12.562 1 30.39 52 GLY B N 1
ATOM 4976 C CA . GLY B 1 52 ? -11.914 54 -12.188 1 30.39 52 GLY B CA 1
ATOM 4977 C C . GLY B 1 52 ? -12.062 53.688 -10.719 1 30.39 52 GLY B C 1
ATOM 4978 O O . GLY B 1 52 ? -11.07 53.406 -10.031 1 30.39 52 GLY B O 1
ATOM 4979 N N . THR B 1 53 ? -13.062 54.094 -10.102 1 33.34 53 THR B N 1
ATOM 4980 C CA . THR B 1 53 ? -13.586 53.75 -8.789 1 33.34 53 THR B CA 1
ATOM 4981 C C . THR B 1 53 ? -13.219 52.312 -8.43 1 33.34 53 THR B C 1
ATOM 4983 O O . THR B 1 53 ? -13.375 51.375 -9.242 1 33.34 53 THR B O 1
ATOM 4986 N N . VAL B 1 54 ? -12.125 52.062 -7.695 1 37.59 54 VAL B N 1
ATOM 4987 C CA . VAL B 1 54 ? -11.766 50.781 -7.113 1 37.59 54 VAL B CA 1
ATOM 4988 C C . VAL B 1 54 ? -13.016 49.938 -6.914 1 37.59 54 VAL B C 1
ATOM 4990 O O . VAL B 1 54 ? -13.82 50.188 -6.02 1 37.59 54 VAL B O 1
ATOM 4993 N N . GLU B 1 55 ? -13.758 49.688 -7.855 1 41.62 55 GLU B N 1
ATOM 4994 C CA . GLU B 1 55 ? -14.898 48.781 -7.773 1 41.62 55 GLU B CA 1
ATOM 4995 C C . GLU B 1 55 ? -14.562 47.531 -6.957 1 41.62 55 GLU B C 1
ATOM 4997 O O . GLU B 1 55 ? -13.586 46.844 -7.238 1 41.62 55 GLU B O 1
ATOM 5002 N N . SER B 1 56 ? -14.781 47.531 -5.695 1 54.16 56 SER B N 1
ATOM 5003 C CA . SER B 1 56 ? -14.75 46.438 -4.75 1 54.16 56 SER B CA 1
ATOM 5004 C C . SER B 1 56 ? -15.148 45.125 -5.426 1 54.16 56 SER B C 1
ATOM 5006 O O . SER B 1 56 ? -16.234 45.031 -5.996 1 54.16 56 SER B O 1
ATOM 5008 N N . LYS B 1 57 ? -14.133 44.406 -5.918 1 66.75 57 LYS B N 1
ATOM 5009 C CA . LYS B 1 57 ? -14.453 43.125 -6.504 1 66.75 57 LYS B CA 1
ATOM 5010 C C . LYS B 1 57 ? -15.219 42.25 -5.512 1 66.75 57 LYS B C 1
ATOM 5012 O O . LYS B 1 57 ? -14.844 42.156 -4.344 1 66.75 57 LYS B O 1
ATOM 5017 N N . GLN B 1 58 ? -16.469 41.938 -5.781 1 87.88 58 GLN B N 1
ATOM 5018 C CA . GLN B 1 58 ? -17.359 41.125 -4.969 1 87.88 58 GLN B CA 1
ATOM 5019 C C . GLN B 1 58 ? -17.219 39.625 -5.328 1 87.88 58 GLN B C 1
ATOM 5021 O O . GLN B 1 58 ? -17.219 39.281 -6.508 1 87.88 58 GLN B O 1
ATOM 5026 N N . TYR B 1 59 ? -16.766 38.906 -4.324 1 95.69 59 TYR B N 1
ATOM 5027 C CA . TYR B 1 59 ? -16.656 37.469 -4.484 1 95.69 59 TYR B CA 1
ATOM 5028 C C . TYR B 1 59 ? -17.781 36.75 -3.75 1 95.69 59 TYR B C 1
ATOM 5030 O O . TYR B 1 59 ? -18.391 37.312 -2.84 1 95.69 59 TYR B O 1
ATOM 5038 N N . ASP B 1 60 ? -18.094 35.562 -4.18 1 95.81 60 ASP B N 1
ATOM 5039 C CA . ASP B 1 60 ? -19.016 34.719 -3.424 1 95.81 60 ASP B CA 1
ATOM 5040 C C . ASP B 1 60 ? -18.391 34.25 -2.117 1 95.81 60 ASP B C 1
ATOM 5042 O O . ASP B 1 60 ? -19.062 34.125 -1.098 1 95.81 60 ASP B O 1
ATOM 5046 N N . LEU B 1 61 ? -17.047 34 -2.191 1 97.31 61 LEU B N 1
ATOM 5047 C CA . LEU B 1 61 ? -16.344 33.406 -1.055 1 97.31 61 LEU B CA 1
ATOM 5048 C C . LEU B 1 61 ? -14.938 33.969 -0.945 1 97.31 61 LEU B C 1
ATOM 5050 O O . LEU B 1 61 ? -14.211 34.062 -1.94 1 97.31 61 LEU B O 1
ATOM 5054 N N . ALA B 1 62 ? -14.594 34.469 0.217 1 98 62 ALA B N 1
ATOM 5055 C CA . ALA B 1 62 ? -13.219 34.781 0.564 1 98 62 ALA B CA 1
ATOM 5056 C C . ALA B 1 62 ? -12.641 33.781 1.556 1 98 62 ALA B C 1
ATOM 5058 O O . ALA B 1 62 ? -13.289 33.438 2.549 1 98 62 ALA B O 1
ATOM 5059 N N . ILE B 1 63 ? -11.469 33.25 1.26 1 98.12 63 ILE B N 1
ATOM 5060 C CA . ILE B 1 63 ? -10.789 32.281 2.139 1 98.12 63 ILE B CA 1
ATOM 5061 C C . ILE B 1 63 ? -9.484 32.906 2.643 1 98.12 63 ILE B C 1
ATOM 5063 O O . ILE B 1 63 ? -8.68 33.406 1.852 1 98.12 63 ILE B O 1
ATOM 5067 N N . ILE B 1 64 ? -9.312 32.875 3.936 1 96.94 64 ILE B N 1
ATOM 5068 C CA . ILE B 1 64 ? -8.086 33.375 4.539 1 96.94 64 ILE B CA 1
ATOM 5069 C C . ILE B 1 64 ? -7.172 32.219 4.895 1 96.94 64 ILE B C 1
ATOM 5071 O O . ILE B 1 64 ? -7.492 31.406 5.781 1 96.94 64 ILE B O 1
ATOM 5075 N N . GLY B 1 65 ? -6.012 32.156 4.277 1 94.44 65 GLY B N 1
ATOM 5076 C CA . GLY B 1 65 ? -5.066 31.062 4.461 1 94.44 65 GLY B CA 1
ATOM 5077 C C . GLY B 1 65 ? -4.977 30.141 3.258 1 94.44 65 GLY B C 1
ATOM 5078 O O . GLY B 1 65 ? -5.973 29.547 2.852 1 94.44 65 GLY B O 1
ATOM 5079 N N . ALA B 1 66 ? -3.764 30 2.766 1 93.31 66 ALA B N 1
ATOM 5080 C CA . ALA B 1 66 ? -3.574 29.203 1.555 1 93.31 66 ALA B CA 1
ATOM 5081 C C . ALA B 1 66 ? -2.77 27.938 1.849 1 93.31 66 ALA B C 1
ATOM 5083 O O . ALA B 1 66 ? -1.967 27.5 1.021 1 93.31 66 ALA B O 1
ATOM 5084 N N . GLY B 1 67 ? -2.916 27.422 3.07 1 89.12 67 GLY B N 1
ATOM 5085 C CA . GLY B 1 67 ? -2.447 26.078 3.344 1 89.12 67 GLY B CA 1
ATOM 5086 C C . GLY B 1 67 ? -3.303 25 2.695 1 89.12 67 GLY B C 1
ATOM 5087 O O . GLY B 1 67 ? -4.125 25.297 1.825 1 89.12 67 GLY B O 1
ATOM 5088 N N . VAL B 1 68 ? -3.133 23.859 3.133 1 87 68 VAL B N 1
ATOM 5089 C CA . VAL B 1 68 ? -3.799 22.734 2.492 1 87 68 VAL B CA 1
ATOM 5090 C C . VAL B 1 68 ? -5.312 22.891 2.629 1 87 68 VAL B C 1
ATOM 5092 O O . VAL B 1 68 ? -6.059 22.578 1.693 1 87 68 VAL B O 1
ATOM 5095 N N . VAL B 1 69 ? -5.805 23.359 3.738 1 89.5 69 VAL B N 1
ATOM 5096 C CA . VAL B 1 69 ? -7.234 23.469 4.008 1 89.5 69 VAL B CA 1
ATOM 5097 C C . VAL B 1 69 ? -7.848 24.547 3.117 1 89.5 69 VAL B C 1
ATOM 5099 O O . VAL B 1 69 ? -8.852 24.312 2.449 1 89.5 69 VAL B O 1
ATOM 5102 N N . GLY B 1 70 ? -7.23 25.672 3.08 1 94.38 70 GLY B N 1
ATOM 5103 C CA . GLY B 1 70 ? -7.75 26.781 2.285 1 94.38 70 GLY B CA 1
ATOM 5104 C C . GLY B 1 70 ? -7.734 26.5 0.794 1 94.38 70 GLY B C 1
ATOM 5105 O O . GLY B 1 70 ? -8.703 26.797 0.092 1 94.38 70 GLY B O 1
ATOM 5106 N N . VAL B 1 71 ? -6.688 25.922 0.37 1 92.12 71 VAL B N 1
ATOM 5107 C CA . VAL B 1 71 ? -6.547 25.625 -1.051 1 92.12 71 VAL B CA 1
ATOM 5108 C C . VAL B 1 71 ? -7.602 24.609 -1.475 1 92.12 71 VAL B C 1
ATOM 5110 O O . VAL B 1 71 ? -8.281 24.781 -2.49 1 92.12 71 VAL B O 1
ATOM 5113 N N . GLN B 1 72 ? -7.723 23.609 -0.695 1 86.56 72 GLN B N 1
ATOM 5114 C CA . GLN B 1 72 ? -8.688 22.578 -1.051 1 86.56 72 GLN B CA 1
ATOM 5115 C C . GLN B 1 72 ? -10.117 23.109 -0.988 1 86.56 72 GLN B C 1
ATOM 5117 O O . GLN B 1 72 ? -10.961 22.75 -1.81 1 86.56 72 GLN B O 1
ATOM 5122 N N . ALA B 1 73 ? -10.383 23.922 -0.061 1 91.88 73 ALA B N 1
ATOM 5123 C CA . ALA B 1 73 ? -11.695 24.562 0.035 1 91.88 73 ALA B CA 1
ATOM 5124 C C . ALA B 1 73 ? -11.953 25.469 -1.166 1 91.88 73 ALA B C 1
ATOM 5126 O O . ALA B 1 73 ? -13.062 25.5 -1.708 1 91.88 73 ALA B O 1
ATOM 5127 N N . ALA B 1 74 ? -10.953 26.203 -1.562 1 95.75 74 ALA B N 1
ATOM 5128 C CA . ALA B 1 74 ? -11.078 27.078 -2.715 1 95.75 74 ALA B CA 1
ATOM 5129 C C . ALA B 1 74 ? -11.391 26.297 -3.984 1 95.75 74 ALA B C 1
ATOM 5131 O O . ALA B 1 74 ? -12.273 26.672 -4.754 1 95.75 74 ALA B O 1
ATOM 5132 N N . LEU B 1 75 ? -10.68 25.266 -4.129 1 86.56 75 LEU B N 1
ATOM 5133 C CA . LEU B 1 75 ? -10.883 24.438 -5.305 1 86.56 75 LEU B CA 1
ATOM 5134 C C . LEU B 1 75 ? -12.266 23.781 -5.273 1 86.56 75 LEU B C 1
ATOM 5136 O O . LEU B 1 75 ? -12.945 23.719 -6.301 1 86.56 75 LEU B O 1
ATOM 5140 N N . ALA B 1 76 ? -12.656 23.344 -4.125 1 82.69 76 ALA B N 1
ATOM 5141 C CA . ALA B 1 76 ? -13.969 22.719 -3.982 1 82.69 76 ALA B CA 1
ATOM 5142 C C . ALA B 1 76 ? -15.086 23.703 -4.301 1 82.69 76 ALA B C 1
ATOM 5144 O O . ALA B 1 76 ? -16.062 23.344 -4.969 1 82.69 76 ALA B O 1
ATOM 5145 N N . ALA B 1 77 ? -14.953 24.859 -3.877 1 91.38 77 ALA B N 1
ATOM 5146 C CA . ALA B 1 77 ? -15.992 25.875 -4.031 1 91.38 77 ALA B CA 1
ATOM 5147 C C . ALA B 1 77 ? -16.078 26.359 -5.477 1 91.38 77 ALA B C 1
ATOM 5149 O O . ALA B 1 77 ? -17.156 26.656 -5.977 1 91.38 77 ALA B O 1
ATOM 5150 N N . SER B 1 78 ? -14.953 26.406 -6.113 1 91.06 78 SER B N 1
ATOM 5151 C CA . SER B 1 78 ? -14.891 27.016 -7.438 1 91.06 78 SER B CA 1
ATOM 5152 C C . SER B 1 78 ? -15.328 26.031 -8.516 1 91.06 78 SER B C 1
ATOM 5154 O O . SER B 1 78 ? -15.734 26.438 -9.609 1 91.06 78 SER B O 1
ATOM 5156 N N . GLN B 1 79 ? -15.211 24.844 -8.18 1 79.25 79 GLN B N 1
ATOM 5157 C CA . GLN B 1 79 ? -15.523 23.828 -9.172 1 79.25 79 GLN B CA 1
ATOM 5158 C C . GLN B 1 79 ? -16.953 23.297 -8.992 1 79.25 79 GLN B C 1
ATOM 5160 O O . GLN B 1 79 ? -17.656 23.719 -8.078 1 79.25 79 GLN B O 1
ATOM 5165 N N . SER B 1 80 ? -17.359 22.5 -10.023 1 71.75 80 SER B N 1
ATOM 5166 C CA . SER B 1 80 ? -18.656 21.828 -9.898 1 71.75 80 SER B CA 1
ATOM 5167 C C . SER B 1 80 ? -18.734 21 -8.625 1 71.75 80 SER B C 1
ATOM 5169 O O . SER B 1 80 ? -17.75 20.344 -8.242 1 71.75 80 SER B O 1
ATOM 5171 N N . PRO B 1 81 ? -19.75 21.109 -7.93 1 70.5 81 PRO B N 1
ATOM 5172 C CA . PRO B 1 81 ? -21.078 21.609 -8.32 1 70.5 81 PRO B CA 1
ATOM 5173 C C . PRO B 1 81 ? -21.328 23.031 -7.859 1 70.5 81 PRO B C 1
ATOM 5175 O O . PRO B 1 81 ? -22.375 23.609 -8.164 1 70.5 81 PRO B O 1
ATOM 5178 N N . PHE B 1 82 ? -20.469 23.672 -7.207 1 81.81 82 PHE B N 1
ATOM 5179 C CA . PHE B 1 82 ? -20.766 24.969 -6.605 1 81.81 82 PHE B CA 1
ATOM 5180 C C . PHE B 1 82 ? -20.5 26.109 -7.59 1 81.81 82 PHE B C 1
ATOM 5182 O O . PHE B 1 82 ? -21.312 27 -7.75 1 81.81 82 PHE B O 1
ATOM 5189 N N . GLY B 1 83 ? -19.328 26.094 -8.258 1 86.38 83 GLY B N 1
ATOM 5190 C CA . GLY B 1 83 ? -19 27.062 -9.297 1 86.38 83 GLY B CA 1
ATOM 5191 C C . GLY B 1 83 ? -18.969 28.5 -8.781 1 86.38 83 GLY B C 1
ATOM 5192 O O . GLY B 1 83 ? -19.438 29.422 -9.453 1 86.38 83 GLY B O 1
ATOM 5193 N N . LYS B 1 84 ? -18.469 28.75 -7.652 1 93.44 84 LYS B N 1
ATOM 5194 C CA . LYS B 1 84 ? -18.484 30.062 -7.012 1 93.44 84 LYS B CA 1
ATOM 5195 C C . LYS B 1 84 ? -17.234 30.859 -7.379 1 93.44 84 LYS B C 1
ATOM 5197 O O . LYS B 1 84 ? -16.203 30.297 -7.734 1 93.44 84 LYS B O 1
ATOM 5202 N N . THR B 1 85 ? -17.391 32.125 -7.332 1 96.19 85 THR B N 1
ATOM 5203 C CA . THR B 1 85 ? -16.234 33 -7.449 1 96.19 85 THR B CA 1
ATOM 5204 C C . THR B 1 85 ? -15.5 33.094 -6.113 1 96.19 85 THR B C 1
ATOM 5206 O O . THR B 1 85 ? -16.094 33.469 -5.102 1 96.19 85 THR B O 1
ATOM 5209 N N . VAL B 1 86 ? -14.195 32.75 -6.145 1 97.69 86 VAL B N 1
ATOM 5210 C CA . VAL B 1 86 ? -13.469 32.594 -4.891 1 97.69 86 VAL B CA 1
ATOM 5211 C C . VAL B 1 86 ? -12.203 33.469 -4.922 1 97.69 86 VAL B C 1
ATOM 5213 O O . VAL B 1 86 ? -11.531 33.531 -5.953 1 97.69 86 VAL B O 1
ATOM 5216 N N . VAL B 1 87 ? -11.93 34.188 -3.807 1 97.81 87 VAL B N 1
ATOM 5217 C CA . VAL B 1 87 ? -10.633 34.812 -3.578 1 97.81 87 VAL B CA 1
ATOM 5218 C C . VAL B 1 87 ? -9.922 34.094 -2.424 1 97.81 87 VAL B C 1
ATOM 5220 O O . VAL B 1 87 ? -10.523 33.844 -1.381 1 97.81 87 VAL B O 1
ATOM 5223 N N . LEU B 1 88 ? -8.703 33.656 -2.66 1 97.25 88 LEU B N 1
ATOM 5224 C CA . LEU B 1 88 ? -7.832 33.031 -1.673 1 97.25 88 LEU B CA 1
ATOM 5225 C C . LEU B 1 88 ? -6.742 34 -1.226 1 97.25 88 LEU B C 1
ATOM 5227 O O . LEU B 1 88 ? -5.965 34.5 -2.049 1 97.25 88 LEU B O 1
ATOM 5231 N N . ILE B 1 89 ? -6.707 34.281 0.064 1 95.75 89 ILE B N 1
ATOM 5232 C CA . ILE B 1 89 ? -5.812 35.281 0.597 1 95.75 89 ILE B CA 1
ATOM 5233 C C . ILE B 1 89 ? -4.762 34.656 1.496 1 95.75 89 ILE B C 1
ATOM 5235 O O . ILE B 1 89 ? -5.09 33.812 2.342 1 95.75 89 ILE B O 1
ATOM 5239 N N . ASP B 1 90 ? -3.496 34.938 1.267 1 92.56 90 ASP B N 1
ATOM 5240 C CA . ASP B 1 90 ? -2.445 34.406 2.137 1 92.56 90 ASP B CA 1
ATOM 5241 C C . ASP B 1 90 ? -1.261 35.375 2.197 1 92.56 90 ASP B C 1
ATOM 5243 O O . ASP B 1 90 ? -1.057 36.188 1.282 1 92.56 90 ASP B O 1
ATOM 5247 N N . ALA B 1 91 ? -0.616 35.344 3.371 1 81.19 91 ALA B N 1
ATOM 5248 C CA . ALA B 1 91 ? 0.635 36.094 3.531 1 81.19 91 ALA B CA 1
ATOM 5249 C C . ALA B 1 91 ? 1.794 35.156 3.834 1 81.19 91 ALA B C 1
ATOM 5251 O O . ALA B 1 91 ? 2.086 34.875 4.996 1 81.19 91 ALA B O 1
ATOM 5252 N N . PRO B 1 92 ? 2.445 34.438 2.875 1 64.5 92 PRO B N 1
ATOM 5253 C CA . PRO B 1 92 ? 3.4 33.344 3.092 1 64.5 92 PRO B CA 1
ATOM 5254 C C . PRO B 1 92 ? 4.512 33.719 4.07 1 64.5 92 PRO B C 1
ATOM 5256 O O . PRO B 1 92 ? 4.832 32.938 4.973 1 64.5 92 PRO B O 1
ATOM 5259 N N . ARG B 1 93 ? 5.238 34.844 3.949 1 58.44 93 ARG B N 1
ATOM 5260 C CA . ARG B 1 93 ? 6.383 35.156 4.793 1 58.44 93 ARG B CA 1
ATOM 5261 C C . ARG B 1 93 ? 5.953 35.375 6.238 1 58.44 93 ARG B C 1
ATOM 5263 O O . ARG B 1 93 ? 6.688 35.062 7.168 1 58.44 93 ARG B O 1
ATOM 5270 N N . ALA B 1 94 ? 4.816 35.875 6.395 1 51.88 94 ALA B N 1
ATOM 5271 C CA . ALA B 1 94 ? 4.375 36.188 7.754 1 51.88 94 ALA B CA 1
ATOM 5272 C C . ALA B 1 94 ? 4.039 34.906 8.516 1 51.88 94 ALA B C 1
ATOM 5274 O O . ALA B 1 94 ? 4.18 34.844 9.742 1 51.88 94 ALA B O 1
ATOM 5275 N N . SER B 1 95 ? 3.783 33.938 7.723 1 50.56 95 SER B N 1
ATOM 5276 C CA . SER B 1 95 ? 3.301 32.75 8.414 1 50.56 95 SER B CA 1
ATOM 5277 C C . SER B 1 95 ? 4.43 31.766 8.648 1 50.56 95 SER B C 1
ATOM 5279 O O . SER B 1 95 ? 4.184 30.609 9.031 1 50.56 95 SER B O 1
ATOM 5281 N N . GLY B 1 96 ? 5.695 32.281 8.672 1 52.72 96 GLY B N 1
ATOM 5282 C CA . GLY B 1 96 ? 6.836 31.422 8.953 1 52.72 96 GLY B CA 1
ATOM 5283 C C . GLY B 1 96 ? 6.973 30.266 7.977 1 52.72 96 GLY B C 1
ATOM 5284 O O . GLY B 1 96 ? 7.578 29.25 8.297 1 52.72 96 GLY B O 1
ATOM 5285 N N . MET B 1 97 ? 6.426 30.562 6.809 1 59.72 97 MET B N 1
ATOM 5286 C CA . MET B 1 97 ? 6.254 29.453 5.867 1 59.72 97 MET B CA 1
ATOM 5287 C C . MET B 1 97 ? 7.527 29.234 5.055 1 59.72 97 MET B C 1
ATOM 5289 O O . MET B 1 97 ? 8.383 30.109 4.973 1 59.72 97 MET B O 1
ATOM 5293 N N . LEU B 1 98 ? 7.711 28.062 4.723 1 66.81 98 LEU B N 1
ATOM 5294 C CA . LEU B 1 98 ? 8.859 27.578 3.965 1 66.81 98 LEU B CA 1
ATOM 5295 C C . LEU B 1 98 ? 8.953 28.266 2.609 1 66.81 98 LEU B C 1
ATOM 5297 O O . LEU B 1 98 ? 8.016 28.188 1.81 1 66.81 98 LEU B O 1
ATOM 5301 N N . MET B 1 99 ? 9.977 29.234 2.488 1 72.12 99 MET B N 1
ATOM 5302 C CA . MET B 1 99 ? 10.188 29.969 1.243 1 72.12 99 MET B CA 1
ATOM 5303 C C . MET B 1 99 ? 11.398 29.422 0.492 1 72.12 99 MET B C 1
ATOM 5305 O O . MET B 1 99 ? 12.398 29.047 1.107 1 72.12 99 MET B O 1
ATOM 5309 N N . ASN B 1 100 ? 11.156 29.25 -0.807 1 74.38 100 ASN B N 1
ATOM 5310 C CA . ASN B 1 100 ? 12.344 29.109 -1.644 1 74.38 100 ASN B CA 1
ATOM 5311 C C . ASN B 1 100 ? 13.109 30.422 -1.761 1 74.38 100 ASN B C 1
ATOM 5313 O O . ASN B 1 100 ? 12.695 31.312 -2.494 1 74.38 100 ASN B O 1
ATOM 5317 N N . GLU B 1 101 ? 14.148 30.516 -1.036 1 68.31 101 GLU B N 1
ATOM 5318 C CA . GLU B 1 101 ? 14.859 31.781 -0.937 1 68.31 101 GLU B CA 1
ATOM 5319 C C . GLU B 1 101 ? 15.461 32.188 -2.281 1 68.31 101 GLU B C 1
ATOM 5321 O O . GLU B 1 101 ? 15.641 33.375 -2.555 1 68.31 101 GLU B O 1
ATOM 5326 N N . GLN B 1 102 ? 15.766 31.172 -3.139 1 70.44 102 GLN B N 1
ATOM 5327 C CA . GLN B 1 102 ? 16.359 31.469 -4.438 1 70.44 102 GLN B CA 1
ATOM 5328 C C . GLN B 1 102 ? 15.328 32.031 -5.41 1 70.44 102 GLN B C 1
ATOM 5330 O O . GLN B 1 102 ? 15.609 32.969 -6.164 1 70.44 102 GLN B O 1
ATOM 5335 N N . THR B 1 103 ? 14.109 31.609 -5.324 1 75.44 103 THR B N 1
ATOM 5336 C CA . THR B 1 103 ? 13.102 31.969 -6.32 1 75.44 103 THR B CA 1
ATOM 5337 C C . THR B 1 103 ? 12.023 32.844 -5.703 1 75.44 103 THR B C 1
ATOM 5339 O O . THR B 1 103 ? 11.227 33.469 -6.422 1 75.44 103 THR B O 1
ATOM 5342 N N . GLY B 1 104 ? 12.047 32.938 -4.359 1 73.75 104 GLY B N 1
ATOM 5343 C CA . GLY B 1 104 ? 11 33.656 -3.684 1 73.75 104 GLY B CA 1
ATOM 5344 C C . GLY B 1 104 ? 9.672 32.938 -3.652 1 73.75 104 GLY B C 1
ATOM 5345 O O . GLY B 1 104 ? 8.656 33.5 -3.236 1 73.75 104 GLY B O 1
ATOM 5346 N N . GLU B 1 105 ? 9.664 31.734 -4.031 1 79.5 105 GLU B N 1
ATOM 5347 C CA . GLU B 1 105 ? 8.461 30.906 -4.102 1 79.5 105 GLU B CA 1
ATOM 5348 C C . GLU B 1 105 ? 8.008 30.469 -2.715 1 79.5 105 GLU B C 1
ATOM 5350 O O . GLU B 1 105 ? 8.836 30.094 -1.877 1 79.5 105 GLU B O 1
ATOM 5355 N N . ASP B 1 106 ? 6.652 30.641 -2.512 1 79.81 106 ASP B N 1
ATOM 5356 C CA . ASP B 1 106 ? 6.066 30.094 -1.296 1 79.81 106 ASP B CA 1
ATOM 5357 C C . ASP B 1 106 ? 5.93 28.562 -1.397 1 79.81 106 ASP B C 1
ATOM 5359 O O . ASP B 1 106 ? 5.008 28.062 -2.041 1 79.81 106 ASP B O 1
ATOM 5363 N N . LEU B 1 107 ? 6.75 27.875 -0.676 1 75.31 107 LEU B N 1
ATOM 5364 C CA . LEU B 1 107 ? 6.805 26.422 -0.765 1 75.31 107 LEU B CA 1
ATOM 5365 C C . LEU B 1 107 ? 5.703 25.781 0.077 1 75.31 107 LEU B C 1
ATOM 5367 O O . LEU B 1 107 ? 5.453 24.578 -0.029 1 75.31 107 LEU B O 1
ATOM 5371 N N . SER B 1 108 ? 5.051 26.625 0.798 1 77 108 SER B N 1
ATOM 5372 C CA . SER B 1 108 ? 4.039 26.094 1.707 1 77 108 SER B CA 1
ATOM 5373 C C . SER B 1 108 ? 2.65 26.141 1.078 1 77 108 SER B C 1
ATOM 5375 O O . SER B 1 108 ? 1.682 25.656 1.657 1 77 108 SER B O 1
ATOM 5377 N N . LEU B 1 109 ? 2.584 26.703 -0.072 1 81.06 109 LEU B N 1
ATOM 5378 C CA . LEU B 1 109 ? 1.289 26.875 -0.723 1 81.06 109 LEU B CA 1
ATOM 5379 C C . LEU B 1 109 ? 0.61 25.516 -0.934 1 81.06 109 LEU B C 1
ATOM 5381 O O . LEU B 1 109 ? 1.136 24.656 -1.645 1 81.06 109 LEU B O 1
ATOM 5385 N N . GLY B 1 110 ? -0.48 25.344 -0.266 1 78.5 110 GLY B N 1
ATOM 5386 C CA . GLY B 1 110 ? -1.294 24.156 -0.467 1 78.5 110 GLY B CA 1
ATOM 5387 C C . GLY B 1 110 ? -0.688 22.906 0.145 1 78.5 110 GLY B C 1
ATOM 5388 O O . GLY B 1 110 ? -1.255 21.812 0.033 1 78.5 110 GLY B O 1
ATOM 5389 N N . GLY B 1 111 ? 0.386 23.031 0.694 1 77.31 111 GLY B N 1
ATOM 5390 C CA . GLY B 1 111 ? 1.049 21.859 1.24 1 77.31 111 GLY B CA 1
ATOM 5391 C C . GLY B 1 111 ? 0.831 21.688 2.732 1 77.31 111 GLY B C 1
ATOM 5392 O O . GLY B 1 111 ? 0.745 22.672 3.467 1 77.31 111 GLY B O 1
ATOM 5393 N N . PRO B 1 112 ? 0.66 20.328 3.053 1 64.94 112 PRO B N 1
ATOM 5394 C CA . PRO B 1 112 ? 0.647 20.125 4.504 1 64.94 112 PRO B CA 1
ATOM 5395 C C . PRO B 1 112 ? 1.997 20.422 5.152 1 64.94 112 PRO B C 1
ATOM 5397 O O . PRO B 1 112 ? 3.033 20.359 4.488 1 64.94 112 PRO B O 1
ATOM 5400 N N . THR B 1 113 ? 2 20.875 6.34 1 62.94 113 THR B N 1
ATOM 5401 C CA . THR B 1 113 ? 3.23 21.156 7.07 1 62.94 113 THR B CA 1
ATOM 5402 C C . THR B 1 113 ? 4.152 19.938 7.066 1 62.94 113 THR B C 1
ATOM 5404 O O . THR B 1 113 ? 5.375 20.094 7.027 1 62.94 113 THR B O 1
ATOM 5407 N N . GLY B 1 114 ? 3.596 18.828 6.945 1 65.44 114 GLY B N 1
ATOM 5408 C CA . GLY B 1 114 ? 4.375 17.609 7.035 1 65.44 114 GLY B CA 1
ATOM 5409 C C . GLY B 1 114 ? 4.949 17.172 5.703 1 65.44 114 GLY B C 1
ATOM 5410 O O . GLY B 1 114 ? 5.625 16.141 5.621 1 65.44 114 GLY B O 1
ATOM 5411 N N . LEU B 1 115 ? 4.785 17.984 4.691 1 67.31 115 LEU B N 1
ATOM 5412 C CA . LEU B 1 115 ? 5.258 17.594 3.371 1 67.31 115 LEU B CA 1
ATOM 5413 C C . LEU B 1 115 ? 6.777 17.438 3.357 1 67.31 115 LEU B C 1
ATOM 5415 O O . LEU B 1 115 ? 7.305 16.469 2.816 1 67.31 115 LEU B O 1
ATOM 5419 N N . PHE B 1 116 ? 7.395 18.344 3.994 1 66.88 116 PHE B N 1
ATOM 5420 C CA . PHE B 1 116 ? 8.852 18.312 4.027 1 66.88 116 PHE B CA 1
ATOM 5421 C C . PHE B 1 116 ? 9.352 17.094 4.812 1 66.88 116 PHE B C 1
ATOM 5423 O O . PHE B 1 116 ? 10.273 16.406 4.379 1 66.88 116 PHE B O 1
ATOM 5430 N N . SER B 1 117 ? 8.711 16.906 5.898 1 68.25 117 SER B N 1
ATOM 5431 C CA . SER B 1 117 ? 9.125 15.773 6.719 1 68.25 117 SER B CA 1
ATOM 5432 C C . SER B 1 117 ? 8.891 14.453 5.996 1 68.25 117 SER B C 1
ATOM 5434 O O . SER B 1 117 ? 9.719 13.539 6.074 1 68.25 117 SER B O 1
ATOM 5436 N N . LYS B 1 118 ? 7.855 14.43 5.305 1 71.5 118 LYS B N 1
ATOM 5437 C CA . LYS B 1 118 ? 7.547 13.203 4.566 1 71.5 118 LYS B CA 1
ATOM 5438 C C . LYS B 1 118 ? 8.539 12.992 3.426 1 71.5 118 LYS B C 1
ATOM 5440 O O . LYS B 1 118 ? 8.977 11.867 3.184 1 71.5 118 LYS B O 1
ATOM 5445 N N . ALA B 1 119 ? 8.828 14.062 2.787 1 69.56 119 ALA B N 1
ATOM 5446 C CA . ALA B 1 119 ? 9.836 13.992 1.735 1 69.56 119 ALA B CA 1
ATOM 5447 C C . ALA B 1 119 ? 11.188 13.547 2.299 1 69.56 119 ALA B C 1
ATOM 5449 O O . ALA B 1 119 ? 11.875 12.719 1.699 1 69.56 119 ALA B O 1
ATOM 5450 N N . LEU B 1 120 ? 11.469 14.133 3.428 1 67.38 120 LEU B N 1
ATOM 5451 C CA . LEU B 1 120 ? 12.719 13.789 4.094 1 67.38 120 LEU B CA 1
ATOM 5452 C C . LEU B 1 120 ? 12.75 12.312 4.48 1 67.38 120 LEU B C 1
ATOM 5454 O O . LEU B 1 120 ? 13.766 11.641 4.316 1 67.38 120 LEU B O 1
ATOM 5458 N N . ARG B 1 121 ? 11.711 11.891 4.918 1 71.88 121 ARG B N 1
ATOM 5459 C CA . ARG B 1 121 ? 11.578 10.492 5.305 1 71.88 121 ARG B CA 1
ATOM 5460 C C . ARG B 1 121 ? 11.797 9.57 4.109 1 71.88 121 ARG B C 1
ATOM 5462 O O . ARG B 1 121 ? 12.547 8.594 4.199 1 71.88 121 ARG B O 1
ATOM 5469 N N . ASP B 1 122 ? 11.102 9.836 3.076 1 69.38 122 ASP B N 1
ATOM 5470 C CA . ASP B 1 122 ? 11.203 9 1.888 1 69.38 122 ASP B CA 1
ATOM 5471 C C . ASP B 1 122 ? 12.625 9 1.334 1 69.38 122 ASP B C 1
ATOM 5473 O O . ASP B 1 122 ? 13.125 7.969 0.875 1 69.38 122 ASP B O 1
ATOM 5477 N N . THR B 1 123 ? 13.203 10.164 1.404 1 65 123 THR B N 1
ATOM 5478 C CA . THR B 1 123 ? 14.586 10.273 0.972 1 65 123 THR B CA 1
ATOM 5479 C C . THR B 1 123 ? 15.508 9.484 1.894 1 65 123 THR B C 1
ATOM 5481 O O . THR B 1 123 ? 16.438 8.82 1.429 1 65 123 THR B O 1
ATOM 5484 N N . SER B 1 124 ? 15.211 9.547 3.174 1 65.75 124 SER B N 1
ATOM 5485 C CA . SER B 1 124 ? 16.047 8.859 4.16 1 65.75 124 SER B CA 1
ATOM 5486 C C . SER B 1 124 ? 15.953 7.348 3.992 1 65.75 124 SER B C 1
ATOM 5488 O O . SER B 1 124 ? 16.875 6.621 4.383 1 65.75 124 SER B O 1
ATOM 5490 N N . LYS B 1 125 ? 14.891 6.922 3.426 1 64 125 LYS B N 1
ATOM 5491 C CA . LYS B 1 125 ? 14.719 5.488 3.197 1 64 125 LYS B CA 1
ATOM 5492 C C . LYS B 1 125 ? 15.547 5.02 2.004 1 64 125 LYS B C 1
ATOM 5494 O O . LYS B 1 125 ? 15.898 3.844 1.906 1 64 125 LYS B O 1
ATOM 5499 N N . ARG B 1 126 ? 15.789 5.949 1.146 1 60.69 126 ARG B N 1
ATOM 5500 C CA . ARG B 1 126 ? 16.406 5.566 -0.123 1 60.69 126 ARG B CA 1
ATOM 5501 C C . ARG B 1 126 ? 17.906 5.793 -0.094 1 60.69 126 ARG B C 1
ATOM 5503 O O . ARG B 1 126 ? 18.656 5.199 -0.882 1 60.69 126 ARG B O 1
ATOM 5510 N N . ILE B 1 127 ? 18.328 6.719 0.803 1 58.31 127 ILE B N 1
ATOM 5511 C CA . ILE B 1 127 ? 19.734 7.094 0.798 1 58.31 127 ILE B CA 1
ATOM 5512 C C . ILE B 1 127 ? 20.422 6.527 2.039 1 58.31 127 ILE B C 1
ATOM 5514 O O . ILE B 1 127 ? 19.953 6.738 3.162 1 58.31 127 ILE B O 1
ATOM 5518 N N . SER B 1 128 ? 21.281 5.605 1.767 1 58.25 128 SER B N 1
ATOM 5519 C CA . SER B 1 128 ? 22.125 5.18 2.873 1 58.25 128 SER B CA 1
ATOM 5520 C C . SER B 1 128 ? 23.25 6.176 3.121 1 58.25 128 SER B C 1
ATOM 5522 O O . SER B 1 128 ? 24.281 6.137 2.439 1 58.25 128 SER B O 1
ATOM 5524 N N . VAL B 1 129 ? 23 7.055 4.047 1 56.31 129 VAL B N 1
ATOM 5525 C CA . VAL B 1 129 ? 23.953 8.117 4.332 1 56.31 129 VAL B CA 1
ATOM 5526 C C . VAL B 1 129 ? 25.297 7.5 4.734 1 56.31 129 VAL B C 1
ATOM 5528 O O . VAL B 1 129 ? 26.344 7.949 4.281 1 56.31 129 VAL B O 1
ATOM 5531 N N . SER B 1 130 ? 25.109 6.418 5.586 1 56.25 130 SER B N 1
ATOM 5532 C CA . SER B 1 130 ? 26.344 5.754 6.02 1 56.25 130 SER B CA 1
ATOM 5533 C C . SER B 1 130 ? 27.125 5.203 4.828 1 56.25 130 SER B C 1
ATOM 5535 O O . SER B 1 130 ? 28.344 5.309 4.781 1 56.25 130 SER B O 1
ATOM 5537 N N . ALA B 1 131 ? 26.312 4.746 3.936 1 55.34 131 ALA B N 1
ATOM 5538 C CA . ALA B 1 131 ? 26.953 4.195 2.738 1 55.34 131 ALA B CA 1
ATOM 5539 C C . ALA B 1 131 ? 27.594 5.297 1.899 1 55.34 131 ALA B C 1
ATOM 5541 O O . ALA B 1 131 ? 28.703 5.129 1.388 1 55.34 131 ALA B O 1
ATOM 5542 N N . LEU B 1 132 ? 26.953 6.414 1.914 1 60.44 132 LEU B N 1
ATOM 5543 C CA . LEU B 1 132 ? 27.438 7.531 1.115 1 60.44 132 LEU B CA 1
ATOM 5544 C C . LEU B 1 132 ? 28.688 8.156 1.757 1 60.44 132 LEU B C 1
ATOM 5546 O O . LEU B 1 132 ? 29.641 8.5 1.062 1 60.44 132 LEU B O 1
ATOM 5550 N N . LEU B 1 133 ? 28.609 8.227 3.068 1 58.56 133 LEU B N 1
ATOM 5551 C CA . LEU B 1 133 ? 29.75 8.758 3.789 1 58.56 133 LEU B CA 1
ATOM 5552 C C . LEU B 1 133 ? 30.953 7.816 3.684 1 58.56 133 LEU B C 1
ATOM 5554 O O . LEU B 1 133 ? 32.094 8.266 3.539 1 58.56 133 LEU B O 1
ATOM 5558 N N . GLY B 1 134 ? 30.531 6.582 3.729 1 56 134 GLY B N 1
ATOM 5559 C CA . GLY B 1 134 ? 31.562 5.574 3.564 1 56 134 GLY B CA 1
ATOM 5560 C C . GLY B 1 134 ? 32.219 5.621 2.205 1 56 134 GLY B C 1
ATOM 5561 O O . GLY B 1 134 ? 33.406 5.254 2.07 1 56 134 GLY B O 1
ATOM 5562 N N . MET B 1 135 ? 31.5 6.223 1.255 1 56.06 135 MET B N 1
ATOM 5563 C CA . MET B 1 135 ? 32.031 6.355 -0.104 1 56.06 135 MET B CA 1
ATOM 5564 C C . MET B 1 135 ? 32.812 7.637 -0.255 1 56.06 135 MET B C 1
ATOM 5566 O O . MET B 1 135 ? 33.281 7.957 -1.351 1 56.06 135 MET B O 1
ATOM 5570 N N . GLY B 1 136 ? 32.938 8.391 0.825 1 59.09 136 GLY B N 1
ATOM 5571 C CA . GLY B 1 136 ? 33.781 9.578 0.844 1 59.09 136 GLY B CA 1
ATOM 5572 C C . GLY B 1 136 ? 33.031 10.852 0.521 1 59.09 136 GLY B C 1
ATOM 5573 O O . GLY B 1 136 ? 33.625 11.898 0.303 1 59.09 136 GLY B O 1
ATOM 5574 N N . LEU B 1 137 ? 31.766 10.703 0.353 1 61.97 137 LEU B N 1
ATOM 5575 C CA . LEU B 1 137 ? 31.016 11.93 0.104 1 61.97 137 LEU B CA 1
ATOM 5576 C C . LEU B 1 137 ? 30.969 12.812 1.35 1 61.97 137 LEU B C 1
ATOM 5578 O O . LEU B 1 137 ? 30.922 12.305 2.473 1 61.97 137 LEU B O 1
ATOM 5582 N N . ARG B 1 138 ? 31.094 14.172 1.065 1 64.56 138 ARG B N 1
ATOM 5583 C CA . ARG B 1 138 ? 31.031 15.125 2.17 1 64.56 138 ARG B CA 1
ATOM 5584 C C . ARG B 1 138 ? 29.641 15.195 2.758 1 64.56 138 ARG B C 1
ATOM 5586 O O . ARG B 1 138 ? 28.641 15.031 2.041 1 64.56 138 ARG B O 1
ATOM 5593 N N . GLU B 1 139 ? 29.562 15.367 4.004 1 67.88 139 GLU B N 1
ATOM 5594 C CA . GLU B 1 139 ? 28.297 15.492 4.727 1 67.88 139 GLU B CA 1
ATOM 5595 C C . GLU B 1 139 ? 27.422 16.578 4.117 1 67.88 139 GLU B C 1
ATOM 5597 O O . GLU B 1 139 ? 26.203 16.375 3.973 1 67.88 139 GLU B O 1
ATOM 5602 N N . ASP B 1 140 ? 28.094 17.594 3.709 1 69.69 140 ASP B N 1
ATOM 5603 C CA . ASP B 1 140 ? 27.344 18.719 3.145 1 69.69 140 ASP B CA 1
ATOM 5604 C C . ASP B 1 140 ? 26.719 18.344 1.804 1 69.69 140 ASP B C 1
ATOM 5606 O O . ASP B 1 140 ? 25.609 18.766 1.494 1 69.69 140 ASP B O 1
ATOM 5610 N N . SER B 1 141 ? 27.453 17.547 1.125 1 68.38 141 SER B N 1
ATOM 5611 C CA . SER B 1 141 ? 26.938 17.141 -0.178 1 68.38 141 SER B CA 1
ATOM 5612 C C . SER B 1 141 ? 25.734 16.219 -0.032 1 68.38 141 SER B C 1
ATOM 5614 O O . SER B 1 141 ? 24.75 16.344 -0.773 1 68.38 141 SER B O 1
ATOM 5616 N N . VAL B 1 142 ? 25.891 15.438 0.98 1 69.19 142 VAL B N 1
ATOM 5617 C CA . VAL B 1 142 ? 24.812 14.492 1.221 1 69.19 142 VAL B CA 1
ATOM 5618 C C . VAL B 1 142 ? 23.547 15.242 1.667 1 69.19 142 VAL B C 1
ATOM 5620 O O . VAL B 1 142 ? 22.453 14.992 1.159 1 69.19 142 VAL B O 1
ATOM 5623 N N . TRP B 1 143 ? 23.766 16.188 2.484 1 77.25 143 TRP B N 1
ATOM 5624 C CA . TRP B 1 143 ? 22.641 16.953 3.006 1 77.25 143 TRP B CA 1
ATOM 5625 C C . TRP B 1 143 ? 22 17.812 1.912 1 77.25 143 TRP B C 1
ATOM 5627 O O . TRP B 1 143 ? 20.781 17.922 1.825 1 77.25 143 TRP B O 1
ATOM 5637 N N . ASN B 1 144 ? 22.828 18.312 1.116 1 73.94 144 ASN B N 1
ATOM 5638 C CA . ASN B 1 144 ? 22.328 19.156 0.027 1 73.94 144 ASN B CA 1
ATOM 5639 C C . ASN B 1 144 ? 21.453 18.344 -0.939 1 73.94 144 ASN B C 1
ATOM 5641 O O . ASN B 1 144 ? 20.438 18.844 -1.429 1 73.94 144 ASN B O 1
ATOM 5645 N N . GLU B 1 145 ? 21.891 17.219 -1.116 1 69.25 145 GLU B N 1
ATOM 5646 C CA . GLU B 1 145 ? 21.094 16.375 -2.004 1 69.25 145 GLU B CA 1
ATOM 5647 C C . GLU B 1 145 ? 19.719 16.062 -1.394 1 69.25 145 GLU B C 1
ATOM 5649 O O . GLU B 1 145 ? 18.719 16.062 -2.096 1 69.25 145 GLU B O 1
ATOM 5654 N N . ILE B 1 146 ? 19.797 15.844 -0.171 1 72.44 146 ILE B N 1
ATOM 5655 C CA . ILE B 1 146 ? 18.562 15.523 0.536 1 72.44 146 ILE B CA 1
ATOM 5656 C C . ILE B 1 146 ? 17.641 16.734 0.531 1 72.44 146 ILE B C 1
ATOM 5658 O O . ILE B 1 146 ? 16.453 16.625 0.189 1 72.44 146 ILE B O 1
ATOM 5662 N N . ILE B 1 147 ? 18.141 17.844 0.803 1 73.69 147 ILE B N 1
ATOM 5663 C CA . ILE B 1 147 ? 17.344 19.062 0.933 1 73.69 147 ILE B CA 1
ATOM 5664 C C . ILE B 1 147 ? 16.844 19.484 -0.439 1 73.69 147 ILE B C 1
ATOM 5666 O O . ILE B 1 147 ? 15.711 19.969 -0.562 1 73.69 147 ILE B O 1
ATOM 5670 N N . ASN B 1 148 ? 17.672 19.312 -1.397 1 71.5 148 ASN B N 1
ATOM 5671 C CA . ASN B 1 148 ? 17.25 19.688 -2.744 1 71.5 148 ASN B CA 1
ATOM 5672 C C . ASN B 1 148 ? 16.047 18.875 -3.203 1 71.5 148 ASN B C 1
ATOM 5674 O O . ASN B 1 148 ? 15.148 19.406 -3.867 1 71.5 148 ASN B O 1
ATOM 5678 N N . ASN B 1 149 ? 16.062 17.656 -2.809 1 68.12 149 ASN B N 1
ATOM 5679 C CA . ASN B 1 149 ? 14.914 16.828 -3.148 1 68.12 149 ASN B CA 1
ATOM 5680 C C . ASN B 1 149 ? 13.648 17.297 -2.441 1 68.12 149 ASN B C 1
ATOM 5682 O O . ASN B 1 149 ? 12.562 17.281 -3.023 1 68.12 149 ASN B O 1
ATOM 5686 N N . CYS B 1 150 ? 13.797 17.719 -1.249 1 72.69 150 CYS B N 1
ATOM 5687 C CA . CYS B 1 150 ? 12.664 18.219 -0.479 1 72.69 150 CYS B CA 1
ATOM 5688 C C . CYS B 1 150 ? 12.148 19.531 -1.053 1 72.69 150 CYS B C 1
ATOM 5690 O O . CYS B 1 150 ? 10.938 19.719 -1.188 1 72.69 150 CYS B O 1
ATOM 5692 N N . VAL B 1 151 ? 13.055 20.359 -1.42 1 72.19 151 VAL B N 1
ATOM 5693 C CA . VAL B 1 151 ? 12.695 21.656 -1.976 1 72.19 151 VAL B CA 1
ATOM 5694 C C . VAL B 1 151 ? 12.031 21.484 -3.336 1 72.19 151 VAL B C 1
ATOM 5696 O O . VAL B 1 151 ? 11.055 22.156 -3.652 1 72.19 151 VAL B O 1
ATOM 5699 N N . ASP B 1 152 ? 12.586 20.594 -4.039 1 70.25 152 ASP B N 1
ATOM 5700 C CA . ASP B 1 152 ? 12 20.312 -5.344 1 70.25 152 ASP B CA 1
ATOM 5701 C C . ASP B 1 152 ? 10.562 19.812 -5.203 1 70.25 152 ASP B C 1
ATOM 5703 O O . ASP B 1 152 ? 9.672 20.234 -5.941 1 70.25 152 ASP B O 1
ATOM 5707 N N . LEU B 1 153 ? 10.422 18.969 -4.223 1 70.12 153 LEU B N 1
ATOM 5708 C CA . LEU B 1 153 ? 9.086 18.438 -3.984 1 70.12 153 LEU B CA 1
ATOM 5709 C C . LEU B 1 153 ? 8.117 19.531 -3.574 1 70.12 153 LEU B C 1
ATOM 5711 O O . LEU B 1 153 ? 6.996 19.609 -4.086 1 70.12 153 LEU B O 1
ATOM 5715 N N . ALA B 1 154 ? 8.547 20.328 -2.703 1 75.12 154 ALA B N 1
ATOM 5716 C CA . ALA B 1 154 ? 7.711 21.422 -2.215 1 75.12 154 ALA B CA 1
ATOM 5717 C C . ALA B 1 154 ? 7.41 22.422 -3.328 1 75.12 154 ALA B C 1
ATOM 5719 O O . ALA B 1 154 ? 6.297 22.953 -3.418 1 75.12 154 ALA B O 1
ATOM 5720 N N . SER B 1 155 ? 8.383 22.656 -4.105 1 76.56 155 SER B N 1
ATOM 5721 C CA . SER B 1 155 ? 8.227 23.578 -5.23 1 76.56 155 SER B CA 1
ATOM 5722 C C . SER B 1 155 ? 7.238 23.031 -6.258 1 76.56 155 SER B C 1
ATOM 5724 O O . SER B 1 155 ? 6.375 23.75 -6.75 1 76.56 155 SER B O 1
ATOM 5726 N N . PHE B 1 156 ? 7.391 21.844 -6.496 1 72.19 156 PHE B N 1
ATOM 5727 C CA . PHE B 1 156 ? 6.473 21.219 -7.441 1 72.19 156 PHE B CA 1
ATOM 5728 C C . PHE B 1 156 ? 5.043 21.266 -6.922 1 72.19 156 PHE B C 1
ATOM 5730 O O . PHE B 1 156 ? 4.109 21.516 -7.684 1 72.19 156 PHE B O 1
ATOM 5737 N N . ASN B 1 157 ? 4.883 20.984 -5.688 1 76.94 157 ASN B N 1
ATOM 5738 C CA . ASN B 1 157 ? 3.557 21.078 -5.086 1 76.94 157 ASN B CA 1
ATOM 5739 C C . ASN B 1 157 ? 2.98 22.484 -5.215 1 76.94 157 ASN B C 1
ATOM 5741 O O . ASN B 1 157 ? 1.824 22.641 -5.605 1 76.94 157 ASN B O 1
ATOM 5745 N N . SER B 1 158 ? 3.803 23.422 -4.879 1 81 158 SER B N 1
ATOM 5746 C CA . SER B 1 158 ? 3.355 24.797 -4.914 1 81 158 SER B CA 1
ATOM 5747 C C . SER B 1 158 ? 2.973 25.219 -6.328 1 81 158 SER B C 1
ATOM 5749 O O . SER B 1 158 ? 1.954 25.891 -6.527 1 81 158 SER B O 1
ATOM 5751 N N . GLN B 1 159 ? 3.74 24.844 -7.246 1 78.69 159 GLN B N 1
ATOM 5752 C CA . GLN B 1 159 ? 3.473 25.188 -8.641 1 78.69 159 GLN B CA 1
ATOM 5753 C C . GLN B 1 159 ? 2.209 24.5 -9.141 1 78.69 159 GLN B C 1
ATOM 5755 O O . GLN B 1 159 ? 1.423 25.094 -9.883 1 78.69 159 GLN B O 1
ATOM 5760 N N . ASP B 1 160 ? 2.137 23.344 -8.734 1 75.69 160 ASP B N 1
ATOM 5761 C CA . ASP B 1 160 ? 0.941 22.609 -9.133 1 75.69 160 ASP B CA 1
ATOM 5762 C C . ASP B 1 160 ? -0.315 23.234 -8.523 1 75.69 160 ASP B C 1
ATOM 5764 O O . ASP B 1 160 ? -1.354 23.312 -9.188 1 75.69 160 ASP B O 1
ATOM 5768 N N . ILE B 1 161 ? -0.224 23.578 -7.348 1 82.69 161 ILE B N 1
ATOM 5769 C CA . ILE B 1 161 ? -1.353 24.219 -6.668 1 82.69 161 ILE B CA 1
ATOM 5770 C C . ILE B 1 161 ? -1.704 25.531 -7.367 1 82.69 161 ILE B C 1
ATOM 5772 O O . ILE B 1 161 ? -2.879 25.812 -7.613 1 82.69 161 ILE B O 1
ATOM 5776 N N . MET B 1 162 ? -0.694 26.25 -7.672 1 86.31 162 MET B N 1
ATOM 5777 C CA . MET B 1 162 ? -0.934 27.516 -8.367 1 86.31 162 MET B CA 1
ATOM 5778 C C . MET B 1 162 ? -1.613 27.281 -9.711 1 86.31 162 MET B C 1
ATOM 5780 O O . MET B 1 162 ? -2.518 28.016 -10.094 1 86.31 162 MET B O 1
ATOM 5784 N N . ARG B 1 163 ? -1.156 26.375 -10.344 1 80.19 163 ARG B N 1
ATOM 5785 C CA . ARG B 1 163 ? -1.761 26.016 -11.617 1 80.19 163 ARG B CA 1
ATOM 5786 C C . ARG B 1 163 ? -3.225 25.625 -11.445 1 80.19 163 ARG B C 1
ATOM 5788 O O . ARG B 1 163 ? -4.082 26.047 -12.219 1 80.19 163 ARG B O 1
ATOM 5795 N N . GLN B 1 164 ? -3.543 24.844 -10.477 1 79.94 164 GLN B N 1
ATOM 5796 C CA . GLN B 1 164 ? -4.91 24.406 -10.219 1 79.94 164 GLN B CA 1
ATOM 5797 C C . GLN B 1 164 ? -5.809 25.594 -9.867 1 79.94 164 GLN B C 1
ATOM 5799 O O . GLN B 1 164 ? -6.953 25.656 -10.32 1 79.94 164 GLN B O 1
ATOM 5804 N N . LEU B 1 165 ? -5.273 26.422 -9.109 1 89.06 165 LEU B N 1
ATOM 5805 C CA . LEU B 1 165 ? -6.031 27.609 -8.719 1 89.06 165 LEU B CA 1
ATOM 5806 C C . LEU B 1 165 ? -6.359 28.469 -9.938 1 89.06 165 LEU B C 1
ATOM 5808 O O . LEU B 1 165 ? -7.488 28.938 -10.086 1 89.06 165 LEU B O 1
ATOM 5812 N N . LYS B 1 166 ? -5.395 28.594 -10.789 1 87.69 166 LYS B N 1
ATOM 5813 C CA . LYS B 1 166 ? -5.598 29.359 -12.008 1 87.69 166 LYS B CA 1
ATOM 5814 C C . LYS B 1 166 ? -6.637 28.703 -12.914 1 87.69 166 LYS B C 1
ATOM 5816 O O . LYS B 1 166 ? -7.516 29.375 -13.453 1 87.69 166 LYS B O 1
ATOM 5821 N N . GLN B 1 167 ? -6.527 27.531 -12.984 1 79.25 167 GLN B N 1
ATOM 5822 C CA . GLN B 1 167 ? -7.461 26.797 -13.828 1 79.25 167 GLN B CA 1
ATOM 5823 C C . GLN B 1 167 ? -8.883 26.859 -13.266 1 79.25 167 GLN B C 1
ATOM 5825 O O . GLN B 1 167 ? -9.852 26.859 -14.031 1 79.25 167 GLN B O 1
ATOM 5830 N N . ALA B 1 168 ? -8.977 26.922 -11.992 1 84.69 168 ALA B N 1
ATOM 5831 C CA . ALA B 1 168 ? -10.281 26.984 -11.328 1 84.69 168 ALA B CA 1
ATOM 5832 C C . ALA B 1 168 ? -10.773 28.438 -11.234 1 84.69 168 ALA B C 1
ATOM 5834 O O . ALA B 1 168 ? -11.828 28.703 -10.656 1 84.69 168 ALA B O 1
ATOM 5835 N N . ASN B 1 169 ? -9.977 29.328 -11.719 1 91.12 169 ASN B N 1
ATOM 5836 C CA . ASN B 1 169 ? -10.289 30.75 -11.711 1 91.12 169 ASN B CA 1
ATOM 5837 C C . ASN B 1 169 ? -10.406 31.297 -10.289 1 91.12 169 ASN B C 1
ATOM 5839 O O . ASN B 1 169 ? -11.297 32.094 -10 1 91.12 169 ASN B O 1
ATOM 5843 N N . VAL B 1 170 ? -9.609 30.734 -9.445 1 95.5 170 VAL B N 1
ATOM 5844 C CA . VAL B 1 170 ? -9.5 31.266 -8.094 1 95.5 170 VAL B CA 1
ATOM 5845 C C . VAL B 1 170 ? -8.531 32.438 -8.07 1 95.5 170 VAL B C 1
ATOM 5847 O O . VAL B 1 170 ? -7.402 32.344 -8.562 1 95.5 170 VAL B O 1
ATOM 5850 N N . HIS B 1 171 ? -9.008 33.562 -7.57 1 96.06 171 HIS B N 1
ATOM 5851 C CA . HIS B 1 171 ? -8.133 34.719 -7.441 1 96.06 171 HIS B CA 1
ATOM 5852 C C . HIS B 1 171 ? -7.238 34.594 -6.211 1 96.06 171 HIS B C 1
ATOM 5854 O O . HIS B 1 171 ? -7.734 34.531 -5.082 1 96.06 171 HIS B O 1
ATOM 5860 N N . PHE B 1 172 ? -5.961 34.531 -6.434 1 94 172 PHE B N 1
ATOM 5861 C CA . PHE B 1 172 ? -5.012 34.469 -5.328 1 94 172 PHE B CA 1
ATOM 5862 C C . PHE B 1 172 ? -4.484 35.844 -4.973 1 94 172 PHE B C 1
ATOM 5864 O O . PHE B 1 172 ? -3.857 36.531 -5.805 1 94 172 PHE B O 1
ATOM 5871 N N . LEU B 1 173 ? -4.746 36.281 -3.809 1 93.69 173 LEU B N 1
ATOM 5872 C CA . LEU B 1 173 ? -4.352 37.594 -3.334 1 93.69 173 LEU B CA 1
ATOM 5873 C C . LEU B 1 173 ? -3.346 37.5 -2.193 1 93.69 173 LEU B C 1
ATOM 5875 O O . LEU B 1 173 ? -3.668 36.969 -1.126 1 93.69 173 LEU B O 1
ATOM 5879 N N . GLN B 1 174 ? -2.172 38.031 -2.389 1 90.62 174 GLN B N 1
ATOM 5880 C CA . GLN B 1 174 ? -1.143 37.969 -1.355 1 90.62 174 GLN B CA 1
ATOM 5881 C C . GLN B 1 174 ? -1.277 39.156 -0.388 1 90.62 174 GLN B C 1
ATOM 5883 O O . GLN B 1 174 ? -1.33 40.312 -0.811 1 90.62 174 GLN B O 1
ATOM 5888 N N . GLY B 1 175 ? -1.406 38.812 0.833 1 91.5 175 GLY B N 1
ATOM 5889 C CA . GLY B 1 175 ? -1.521 39.812 1.867 1 91.5 175 GLY B CA 1
ATOM 5890 C C . GLY B 1 175 ? -2.062 39.281 3.176 1 91.5 175 GLY B C 1
ATOM 5891 O O . GLY B 1 175 ? -2.449 38.125 3.26 1 91.5 175 GLY B O 1
ATOM 5892 N N . MET B 1 176 ? -1.989 40.188 4.18 1 92.88 176 MET B N 1
ATOM 5893 C CA . MET B 1 176 ? -2.525 39.875 5.496 1 92.88 176 MET B CA 1
ATOM 5894 C C . MET B 1 176 ? -3.973 40.312 5.629 1 92.88 176 MET B C 1
ATOM 5896 O O . MET B 1 176 ? -4.258 41.531 5.543 1 92.88 176 MET B O 1
ATOM 5900 N N . ALA B 1 177 ? -4.84 39.406 5.879 1 95 177 ALA B N 1
ATOM 5901 C CA . ALA B 1 177 ? -6.258 39.719 5.973 1 95 177 ALA B CA 1
ATOM 5902 C C . ALA B 1 177 ? -6.668 39.969 7.426 1 95 177 ALA B C 1
ATOM 5904 O O . ALA B 1 177 ? -6.223 39.25 8.328 1 95 177 ALA B O 1
ATOM 5905 N N . THR B 1 178 ? -7.531 41 7.637 1 95.06 178 THR B N 1
ATOM 5906 C CA . THR B 1 178 ? -8.117 41.312 8.938 1 95.06 178 THR B CA 1
ATOM 5907 C C . THR B 1 178 ? -9.578 41.75 8.789 1 95.06 178 THR B C 1
ATOM 5909 O O . THR B 1 178 ? -9.977 42.25 7.742 1 95.06 178 THR B O 1
ATOM 5912 N N . PHE B 1 179 ? -10.32 41.5 9.859 1 96.44 179 PHE B N 1
ATOM 5913 C CA . PHE B 1 179 ? -11.672 42.031 9.906 1 96.44 179 PHE B CA 1
ATOM 5914 C C . PHE B 1 179 ? -11.641 43.531 10.25 1 96.44 179 PHE B C 1
ATOM 5916 O O . PHE B 1 179 ? -10.984 43.938 11.211 1 96.44 179 PHE B O 1
ATOM 5923 N N . PRO B 1 180 ? -12.375 44.281 9.461 1 94.19 180 PRO B N 1
ATOM 5924 C CA . PRO B 1 180 ? -12.445 45.688 9.812 1 94.19 180 PRO B CA 1
ATOM 5925 C C . PRO B 1 180 ? -13.227 45.938 11.094 1 94.19 180 PRO B C 1
ATOM 5927 O O . PRO B 1 180 ? -14.117 45.156 11.445 1 94.19 180 PRO B O 1
ATOM 5930 N N . ASP B 1 181 ? -12.945 47.062 11.703 1 90.88 181 ASP B N 1
ATOM 5931 C CA . ASP B 1 181 ? -13.57 47.375 12.977 1 90.88 181 ASP B CA 1
ATOM 5932 C C . ASP B 1 181 ? -15.086 47.531 12.82 1 90.88 181 ASP B C 1
ATOM 5934 O O . ASP B 1 181 ? -15.836 47.25 13.766 1 90.88 181 ASP B O 1
ATOM 5938 N N . ASP B 1 182 ? -15.5 47.906 11.641 1 86.5 182 ASP B N 1
ATOM 5939 C CA . ASP B 1 182 ? -16.922 48.125 11.406 1 86.5 182 ASP B CA 1
ATOM 5940 C C . ASP B 1 182 ? -17.531 46.938 10.656 1 86.5 182 ASP B C 1
ATOM 5942 O O . ASP B 1 182 ? -18.531 47.062 9.938 1 86.5 182 ASP B O 1
ATOM 5946 N N . PHE B 1 183 ? -16.859 45.812 10.781 1 86.75 183 PHE B N 1
ATOM 5947 C CA . PHE B 1 183 ? -17.359 44.625 10.117 1 86.75 183 PHE B CA 1
ATOM 5948 C C . PHE B 1 183 ? -18.828 44.375 10.492 1 86.75 183 PHE B C 1
ATOM 5950 O O . PHE B 1 183 ? -19.188 44.469 11.664 1 86.75 183 PHE B O 1
ATOM 5957 N N . SER B 1 184 ? -19.672 44.25 9.531 1 76.06 184 SER B N 1
ATOM 5958 C CA . SER B 1 184 ? -21.094 43.938 9.703 1 76.06 184 SER B CA 1
ATOM 5959 C C . SER B 1 184 ? -21.609 43.062 8.562 1 76.06 184 SER B C 1
ATOM 5961 O O . SER B 1 184 ? -20.891 42.781 7.598 1 76.06 184 SER B O 1
ATOM 5963 N N . ALA B 1 185 ? -22.797 42.562 8.82 1 70.25 185 ALA B N 1
ATOM 5964 C CA . ALA B 1 185 ? -23.438 41.781 7.762 1 70.25 185 ALA B CA 1
ATOM 5965 C C . ALA B 1 185 ? -23.547 42.594 6.473 1 70.25 185 ALA B C 1
ATOM 5967 O O . ALA B 1 185 ? -23.453 42.031 5.375 1 70.25 185 ALA B O 1
ATOM 5968 N N . GLU B 1 186 ? -23.719 43.75 6.68 1 69.31 186 GLU B N 1
ATOM 5969 C CA . GLU B 1 186 ? -23.859 44.656 5.527 1 69.31 186 GLU B CA 1
ATOM 5970 C C . GLU B 1 186 ? -22.531 44.906 4.844 1 69.31 186 GLU B C 1
ATOM 5972 O O . GLU B 1 186 ? -22.469 45.094 3.629 1 69.31 186 GLU B O 1
ATOM 5977 N N . CYS B 1 187 ? -21.547 44.812 5.648 1 69 187 CYS B N 1
ATOM 5978 C CA . CYS B 1 187 ? -20.203 45 5.117 1 69 187 CYS B CA 1
ATOM 5979 C C . CYS B 1 187 ? -19.375 43.75 5.289 1 69 187 CYS B C 1
ATOM 5981 O O . CYS B 1 187 ? -18.422 43.719 6.059 1 69 187 CYS B O 1
ATOM 5983 N N . SER B 1 188 ? -19.828 42.75 4.598 1 85.25 188 SER B N 1
ATOM 5984 C CA . SER B 1 188 ? -19.047 41.5 4.613 1 85.25 188 SER B CA 1
ATOM 5985 C C . SER B 1 188 ? -17.766 41.656 3.799 1 85.25 188 SER B C 1
ATOM 5987 O O . SER B 1 188 ? -17.75 41.312 2.609 1 85.25 188 SER B O 1
ATOM 5989 N N . CYS B 1 189 ? -16.75 42.281 4.523 1 91.56 189 CYS B N 1
ATOM 5990 C CA . CYS B 1 189 ? -15.508 42.562 3.814 1 91.56 189 CYS B CA 1
ATOM 5991 C C . CYS B 1 189 ? -14.297 42.281 4.684 1 91.56 189 CYS B C 1
ATOM 5993 O O . CYS B 1 189 ? -14.43 42.062 5.891 1 91.56 189 CYS B O 1
ATOM 5995 N N . LEU B 1 190 ? -13.164 42.188 4.047 1 95.25 190 LEU B N 1
ATOM 5996 C CA . LEU B 1 190 ? -11.867 42 4.688 1 95.25 190 LEU B CA 1
ATOM 5997 C C . LEU B 1 190 ? -10.891 43.094 4.266 1 95.25 190 LEU B C 1
ATOM 5999 O O . LEU B 1 190 ? -10.883 43.5 3.107 1 95.25 190 LEU B O 1
ATOM 6003 N N . ASN B 1 191 ? -10.117 43.562 5.262 1 94.38 191 ASN B N 1
ATOM 6004 C CA . ASN B 1 191 ? -8.938 44.375 4.934 1 94.38 191 ASN B CA 1
ATOM 6005 C C . ASN B 1 191 ? -7.734 43.5 4.602 1 94.38 191 ASN B C 1
ATOM 6007 O O . ASN B 1 191 ? -7.332 42.656 5.414 1 94.38 191 ASN B O 1
ATOM 6011 N N . VAL B 1 192 ? -7.172 43.656 3.426 1 94.88 192 VAL B N 1
ATOM 6012 C CA . VAL B 1 192 ? -5.988 42.875 3.047 1 94.88 192 VAL B CA 1
ATOM 6013 C C . VAL B 1 192 ? -4.793 43.812 2.9 1 94.88 192 VAL B C 1
ATOM 6015 O O . VAL B 1 192 ? -4.738 44.625 1.967 1 94.88 192 VAL B O 1
ATOM 6018 N N . GLN B 1 193 ? -3.852 43.719 3.801 1 92.81 193 GLN B N 1
ATOM 6019 C CA . GLN B 1 193 ? -2.623 44.5 3.742 1 92.81 193 GLN B CA 1
ATOM 6020 C C . GLN B 1 193 ? -1.57 43.812 2.879 1 92.81 193 GLN B C 1
ATOM 6022 O O . GLN B 1 193 ? -1.128 42.719 3.193 1 92.81 193 GLN B O 1
ATOM 6027 N N . LYS B 1 194 ? -1.147 44.438 1.874 1 90.25 194 LYS B N 1
ATOM 6028 C CA . LYS B 1 194 ? -0.163 43.875 0.949 1 90.25 194 LYS B CA 1
ATOM 6029 C C . LYS B 1 194 ? 1.257 44.25 1.375 1 90.25 194 LYS B C 1
ATOM 6031 O O . LYS B 1 194 ? 1.45 45.062 2.277 1 90.25 194 LYS B O 1
ATOM 6036 N N . ASP B 1 195 ? 2.209 43.594 0.777 1 82.06 195 ASP B N 1
ATOM 6037 C CA . ASP B 1 195 ? 3.617 43.781 1.116 1 82.06 195 ASP B CA 1
ATOM 6038 C C . ASP B 1 195 ? 4.07 45.219 0.787 1 82.06 195 ASP B C 1
ATOM 6040 O O . ASP B 1 195 ? 4.977 45.75 1.431 1 82.06 195 ASP B O 1
ATOM 6044 N N . ASP B 1 196 ? 3.406 45.844 -0.165 1 83.56 196 ASP B N 1
ATOM 6045 C CA . ASP B 1 196 ? 3.818 47.156 -0.592 1 83.56 196 ASP B CA 1
ATOM 6046 C C . ASP B 1 196 ? 3.238 48.25 0.326 1 83.56 196 ASP B C 1
ATOM 6048 O O . ASP B 1 196 ? 3.443 49.438 0.099 1 83.56 196 ASP B O 1
ATOM 6052 N N . GLY B 1 197 ? 2.516 47.812 1.296 1 85 197 GLY B N 1
ATOM 6053 C CA . GLY B 1 197 ? 1.982 48.75 2.279 1 85 197 GLY B CA 1
ATOM 6054 C C . GLY B 1 197 ? 0.559 49.188 1.98 1 85 197 GLY B C 1
ATOM 6055 O O . GLY B 1 197 ? -0.094 49.812 2.818 1 85 197 GLY B O 1
ATOM 6056 N N . THR B 1 198 ? 0.094 48.812 0.816 1 90.69 198 THR B N 1
ATOM 6057 C CA . THR B 1 198 ? -1.268 49.188 0.458 1 90.69 198 THR B CA 1
ATOM 6058 C C . THR B 1 198 ? -2.279 48.219 1.058 1 90.69 198 THR B C 1
ATOM 6060 O O . THR B 1 198 ? -1.948 47.062 1.335 1 90.69 198 THR B O 1
ATOM 6063 N N . THR B 1 199 ? -3.461 48.781 1.339 1 91.44 199 THR B N 1
ATOM 6064 C CA . THR B 1 199 ? -4.559 47.969 1.856 1 91.44 199 THR B CA 1
ATOM 6065 C C . THR B 1 199 ? -5.684 47.844 0.828 1 91.44 199 THR B C 1
ATOM 6067 O O . THR B 1 199 ? -6.082 48.844 0.229 1 91.44 199 THR B O 1
ATOM 6070 N N . GLU B 1 200 ? -6.062 46.656 0.559 1 91.75 200 GLU B N 1
ATOM 6071 C CA . GLU B 1 200 ? -7.172 46.375 -0.348 1 91.75 200 GLU B CA 1
ATOM 6072 C C . GLU B 1 200 ? -8.383 45.844 0.409 1 91.75 200 GLU B C 1
ATOM 6074 O O . GLU B 1 200 ? -8.234 45.031 1.326 1 91.75 200 GLU B O 1
ATOM 6079 N N . LEU B 1 201 ? -9.594 46.438 0.083 1 92.44 201 LEU B N 1
ATOM 6080 C CA . LEU B 1 201 ? -10.836 45.938 0.653 1 92.44 201 LEU B CA 1
ATOM 6081 C C . LEU B 1 201 ? -11.438 44.844 -0.233 1 92.44 201 LEU B C 1
ATOM 6083 O O . LEU B 1 201 ? -11.656 45.062 -1.426 1 92.44 201 LEU B O 1
ATOM 6087 N N . VAL B 1 202 ? -11.664 43.688 0.363 1 94.75 202 VAL B N 1
ATOM 6088 C CA . VAL B 1 202 ? -12.234 42.562 -0.362 1 94.75 202 VAL B CA 1
ATOM 6089 C C . VAL B 1 202 ? -13.625 42.25 0.187 1 94.75 202 VAL B C 1
ATOM 6091 O O . VAL B 1 202 ? -13.781 41.969 1.38 1 94.75 202 VAL B O 1
ATOM 6094 N N . ARG B 1 203 ? -14.656 42.281 -0.661 1 94.56 203 ARG B N 1
ATOM 6095 C CA . ARG B 1 203 ? -16.016 41.938 -0.275 1 94.56 203 ARG B CA 1
ATOM 6096 C C . ARG B 1 203 ? -16.375 40.531 -0.72 1 94.56 203 ARG B C 1
ATOM 6098 O O . ARG B 1 203 ? -15.992 40.094 -1.814 1 94.56 203 ARG B O 1
ATOM 6105 N N . ALA B 1 204 ? -17.016 39.844 0.188 1 94.88 204 ALA B N 1
ATOM 6106 C CA . ALA B 1 204 ? -17.438 38.5 -0.141 1 94.88 204 ALA B CA 1
ATOM 6107 C C . ALA B 1 204 ? -18.719 38.125 0.587 1 94.88 204 ALA B C 1
ATOM 6109 O O . ALA B 1 204 ? -18.953 38.562 1.709 1 94.88 204 ALA B O 1
ATOM 6110 N N . GLY B 1 205 ? -19.562 37.312 -0.052 1 94.31 205 GLY B N 1
ATOM 6111 C CA . GLY B 1 205 ? -20.781 36.844 0.572 1 94.31 205 GLY B CA 1
ATOM 6112 C C . GLY B 1 205 ? -20.531 35.938 1.766 1 94.31 205 GLY B C 1
ATOM 6113 O O . GLY B 1 205 ? -21.266 36 2.758 1 94.31 205 GLY B O 1
ATOM 6114 N N . LYS B 1 206 ? -19.609 35.031 1.623 1 96 206 LYS B N 1
ATOM 6115 C CA . LYS B 1 206 ? -19.156 34.156 2.689 1 96 206 LYS B CA 1
ATOM 6116 C C . LYS B 1 206 ? -17.656 34.281 2.92 1 96 206 LYS B C 1
ATOM 6118 O O . LYS B 1 206 ? -16.906 34.688 2.012 1 96 206 LYS B O 1
ATOM 6123 N N . ILE B 1 207 ? -17.25 34 4.156 1 97.44 207 ILE B N 1
ATOM 6124 C CA . ILE B 1 207 ? -15.844 34.062 4.508 1 97.44 207 ILE B CA 1
ATOM 6125 C C . ILE B 1 207 ? -15.453 32.75 5.223 1 97.44 207 ILE B C 1
ATOM 6127 O O . ILE B 1 207 ? -16.188 32.281 6.082 1 97.44 207 ILE B O 1
ATOM 6131 N N . LEU B 1 208 ? -14.297 32.156 4.855 1 97.62 208 LEU B N 1
ATOM 6132 C CA . LEU B 1 208 ? -13.734 31 5.531 1 97.62 208 LEU B CA 1
ATOM 6133 C C . LEU B 1 208 ? -12.359 31.312 6.109 1 97.62 208 LEU B C 1
ATOM 6135 O O . LEU B 1 208 ? -11.461 31.75 5.387 1 97.62 208 LEU B O 1
ATOM 6139 N N . ILE B 1 209 ? -12.258 31.156 7.367 1 97.44 209 ILE B N 1
ATOM 6140 C CA . ILE B 1 209 ? -10.969 31.312 8.023 1 97.44 209 ILE B CA 1
ATOM 6141 C C . ILE B 1 209 ? -10.242 29.969 8.055 1 97.44 209 ILE B C 1
ATOM 6143 O O . ILE B 1 209 ? -10.703 29.016 8.695 1 97.44 209 ILE B O 1
ATOM 6147 N N . ALA B 1 210 ? -9.102 29.812 7.375 1 95.62 210 ALA B N 1
ATOM 6148 C CA . ALA B 1 210 ? -8.266 28.609 7.312 1 95.62 210 ALA B CA 1
ATOM 6149 C C . ALA B 1 210 ? -6.793 28.953 7.512 1 95.62 210 ALA B C 1
ATOM 6151 O O . ALA B 1 210 ? -5.941 28.531 6.73 1 95.62 210 ALA B O 1
ATOM 6152 N N . THR B 1 211 ? -6.488 29.625 8.555 1 94.25 211 THR B N 1
ATOM 6153 C CA . THR B 1 211 ? -5.16 30.203 8.75 1 94.25 211 THR B CA 1
ATOM 6154 C C . THR B 1 211 ? -4.23 29.219 9.438 1 94.25 211 THR B C 1
ATOM 6156 O O . THR B 1 211 ? -3.053 29.5 9.648 1 94.25 211 THR B O 1
ATOM 6159 N N . GLY B 1 212 ? -4.715 28.094 9.781 1 91.25 212 GLY B N 1
ATOM 6160 C CA . GLY B 1 212 ? -3.889 27.016 10.305 1 91.25 212 GLY B CA 1
ATOM 6161 C C . GLY B 1 212 ? -3.371 27.297 11.703 1 91.25 212 GLY B C 1
ATOM 6162 O O . GLY B 1 212 ? -4.102 27.812 12.555 1 91.25 212 GLY B O 1
ATOM 6163 N N . SER B 1 213 ? -2.227 26.766 12 1 91.12 213 SER B N 1
ATOM 6164 C CA . SER B 1 213 ? -1.622 26.859 13.32 1 91.12 213 SER B CA 1
ATOM 6165 C C . SER B 1 213 ? -0.133 27.172 13.234 1 91.12 213 SER B C 1
ATOM 6167 O O . SER B 1 213 ? 0.445 27.156 12.141 1 91.12 213 SER B O 1
ATOM 6169 N N . LYS B 1 214 ? 0.442 27.578 14.289 1 89.88 214 LYS B N 1
ATOM 6170 C CA . LYS B 1 214 ? 1.88 27.781 14.445 1 89.88 214 LYS B CA 1
ATOM 6171 C C . LYS B 1 214 ? 2.43 26.984 15.625 1 89.88 214 LYS B C 1
ATOM 6173 O O . LYS B 1 214 ? 1.678 26.594 16.516 1 89.88 214 LYS B O 1
ATOM 6178 N N . PRO B 1 215 ? 3.768 26.719 15.633 1 91.69 215 PRO B N 1
ATOM 6179 C CA . PRO B 1 215 ? 4.336 25.984 16.766 1 91.69 215 PRO B CA 1
ATOM 6180 C C . PRO B 1 215 ? 4.215 26.734 18.078 1 91.69 215 PRO B C 1
ATOM 6182 O O . PRO B 1 215 ? 4.391 27.953 18.125 1 91.69 215 PRO B O 1
ATOM 6185 N N . PHE B 1 216 ? 3.846 25.984 19.109 1 92.94 216 PHE B N 1
ATOM 6186 C CA . PHE B 1 216 ? 3.938 26.531 20.453 1 92.94 216 PHE B CA 1
ATOM 6187 C C . PHE B 1 216 ? 5.391 26.734 20.859 1 92.94 216 PHE B C 1
ATOM 6189 O O . PHE B 1 216 ? 6.223 25.844 20.688 1 92.94 216 PHE B O 1
ATOM 6196 N N . ARG B 1 217 ? 5.773 27.906 21.344 1 93.62 217 ARG B N 1
ATOM 6197 C CA . ARG B 1 217 ? 7.129 28.234 21.766 1 93.62 217 ARG B CA 1
ATOM 6198 C C . ARG B 1 217 ? 7.172 28.484 23.281 1 93.62 217 ARG B C 1
ATOM 6200 O O . ARG B 1 217 ? 6.879 29.594 23.734 1 93.62 217 ARG B O 1
ATOM 6207 N N . PRO B 1 218 ? 7.562 27.422 23.969 1 90.06 218 PRO B N 1
ATOM 6208 C CA . PRO B 1 218 ? 7.672 27.656 25.406 1 90.06 218 PRO B CA 1
ATOM 6209 C C . PRO B 1 218 ? 8.664 28.766 25.766 1 90.06 218 PRO B C 1
ATOM 6211 O O . PRO B 1 218 ? 9.664 28.938 25.062 1 90.06 218 PRO B O 1
ATOM 6214 N N . GLU B 1 219 ? 8.352 29.375 26.812 1 88 219 GLU B N 1
ATOM 6215 C CA . GLU B 1 219 ? 9.242 30.438 27.297 1 88 219 GLU B CA 1
ATOM 6216 C C . GLU B 1 219 ? 10.602 29.875 27.703 1 88 219 GLU B C 1
ATOM 6218 O O . GLU B 1 219 ? 10.688 28.719 28.156 1 88 219 GLU B O 1
ATOM 6223 N N . GLY B 1 220 ? 11.664 30.578 27.453 1 86.94 220 GLY B N 1
ATOM 6224 C CA . GLY B 1 220 ? 12.977 30.188 27.938 1 86.94 220 GLY B CA 1
ATOM 6225 C C . GLY B 1 220 ? 13.805 29.469 26.891 1 86.94 220 GLY B C 1
ATOM 6226 O O . GLY B 1 220 ? 15.008 29.25 27.078 1 86.94 220 GLY B O 1
ATOM 6227 N N . ILE B 1 221 ? 13.18 29 25.891 1 91.75 221 ILE B N 1
ATOM 6228 C CA . ILE B 1 221 ? 13.938 28.344 24.828 1 91.75 221 ILE B CA 1
ATOM 6229 C C . ILE B 1 221 ? 14.414 29.391 23.812 1 91.75 221 ILE B C 1
ATOM 6231 O O . ILE B 1 221 ? 13.609 30.156 23.281 1 91.75 221 ILE B O 1
ATOM 6235 N N . PRO B 1 222 ? 15.695 29.469 23.531 1 92.12 222 PRO B N 1
ATOM 6236 C CA . PRO B 1 222 ? 16.234 30.469 22.625 1 92.12 222 PRO B CA 1
ATOM 6237 C C . PRO B 1 222 ? 16.172 30.047 21.156 1 92.12 222 PRO B C 1
ATOM 6239 O O . PRO B 1 222 ? 17.203 29.844 20.516 1 92.12 222 PRO B O 1
ATOM 6242 N N . PHE B 1 223 ? 15.016 30.016 20.641 1 91.81 223 PHE B N 1
ATOM 6243 C CA . PHE B 1 223 ? 14.836 29.656 19.25 1 91.81 223 PHE B CA 1
ATOM 6244 C C . PHE B 1 223 ? 15.656 30.578 18.344 1 91.81 223 PHE B C 1
ATOM 6246 O O . PHE B 1 223 ? 15.477 31.797 18.359 1 91.81 223 PHE B O 1
ATOM 6253 N N . ASP B 1 224 ? 16.609 30.016 17.531 1 87.31 224 ASP B N 1
ATOM 6254 C CA . ASP B 1 224 ? 17.453 30.844 16.672 1 87.31 224 ASP B CA 1
ATOM 6255 C C . ASP B 1 224 ? 17.266 30.484 15.203 1 87.31 224 ASP B C 1
ATOM 6257 O O . ASP B 1 224 ? 17.766 31.188 14.312 1 87.31 224 ASP B O 1
ATOM 6261 N N . GLY B 1 225 ? 16.516 29.359 14.945 1 85.44 225 GLY B N 1
ATOM 6262 C CA . GLY B 1 225 ? 16.266 28.953 13.57 1 85.44 225 GLY B CA 1
ATOM 6263 C C . GLY B 1 225 ? 17.484 28.406 12.875 1 85.44 225 GLY B C 1
ATOM 6264 O O . GLY B 1 225 ? 17.484 28.203 11.664 1 85.44 225 GLY B O 1
ATOM 6265 N N . ARG B 1 226 ? 18.484 28.141 13.648 1 84.75 226 ARG B N 1
ATOM 6266 C CA . ARG B 1 226 ? 19.734 27.625 13.109 1 84.75 226 ARG B CA 1
ATOM 6267 C C . ARG B 1 226 ? 20.125 26.312 13.773 1 84.75 226 ARG B C 1
ATOM 6269 O O . ARG B 1 226 ? 20.516 25.359 13.102 1 84.75 226 ARG B O 1
ATOM 6276 N N . ARG B 1 227 ? 19.984 26.312 15.07 1 90.56 227 ARG B N 1
ATOM 6277 C CA . ARG B 1 227 ? 20.328 25.094 15.797 1 90.56 227 ARG B CA 1
ATOM 6278 C C . ARG B 1 227 ? 19.219 24.703 16.766 1 90.56 227 ARG B C 1
ATOM 6280 O O . ARG B 1 227 ? 19.172 23.562 17.234 1 90.56 227 ARG B O 1
ATOM 6287 N N . ILE B 1 228 ? 18.562 25.719 17.156 1 92.88 228 ILE B N 1
ATOM 6288 C CA . ILE B 1 228 ? 17.422 25.5 18.031 1 92.88 228 ILE B CA 1
ATOM 6289 C C . ILE B 1 228 ? 16.125 25.766 17.266 1 92.88 228 ILE B C 1
ATOM 6291 O O . ILE B 1 228 ? 15.836 26.922 16.922 1 92.88 228 ILE B O 1
ATOM 6295 N N . PHE B 1 229 ? 15.359 24.719 17.156 1 92.69 229 PHE B N 1
ATOM 6296 C CA . PHE B 1 229 ? 14.258 24.781 16.203 1 92.69 229 PHE B CA 1
ATOM 6297 C C . PHE B 1 229 ? 12.938 24.453 16.891 1 92.69 229 PHE B C 1
ATOM 6299 O O . PHE B 1 229 ? 12.914 23.781 17.922 1 92.69 229 PHE B O 1
ATOM 6306 N N . ASP B 1 230 ? 11.859 25.047 16.312 1 93.19 230 ASP B N 1
ATOM 6307 C CA . ASP B 1 230 ? 10.516 24.531 16.5 1 93.19 230 ASP B CA 1
ATOM 6308 C C . ASP B 1 230 ? 10.086 23.656 15.312 1 93.19 230 ASP B C 1
ATOM 6310 O O . ASP B 1 230 ? 10.891 23.359 14.43 1 93.19 230 ASP B O 1
ATOM 6314 N N . SER B 1 231 ? 8.812 23.219 15.297 1 88.62 231 SER B N 1
ATOM 6315 C CA . SER B 1 231 ? 8.359 22.25 14.305 1 88.62 231 SER B CA 1
ATOM 6316 C C . SER B 1 231 ? 8.281 22.875 12.914 1 88.62 231 SER B C 1
ATOM 6318 O O . SER B 1 231 ? 8.203 22.172 11.914 1 88.62 231 SER B O 1
ATOM 6320 N N . ASP B 1 232 ? 8.266 24.188 12.797 1 85.69 232 ASP B N 1
ATOM 6321 C CA . ASP B 1 232 ? 8.266 24.844 11.492 1 85.69 232 ASP B CA 1
ATOM 6322 C C . ASP B 1 232 ? 9.688 25.188 11.055 1 85.69 232 ASP B C 1
ATOM 6324 O O . ASP B 1 232 ? 10.086 24.891 9.93 1 85.69 232 ASP B O 1
ATOM 6328 N N . SER B 1 233 ? 10.461 25.75 11.969 1 86.56 233 SER B N 1
ATOM 6329 C CA . SER B 1 233 ? 11.781 26.25 11.617 1 86.56 233 SER B CA 1
ATOM 6330 C C . SER B 1 233 ? 12.758 25.109 11.359 1 86.56 233 SER B C 1
ATOM 6332 O O . SER B 1 233 ? 13.797 25.312 10.727 1 86.56 233 SER B O 1
ATOM 6334 N N . ILE B 1 234 ? 12.461 23.938 11.797 1 87.44 234 ILE B N 1
ATOM 6335 C CA . ILE B 1 234 ? 13.328 22.781 11.578 1 87.44 234 ILE B CA 1
ATOM 6336 C C . ILE B 1 234 ? 13.453 22.516 10.086 1 87.44 234 ILE B C 1
ATOM 6338 O O . ILE B 1 234 ? 14.445 21.922 9.633 1 87.44 234 ILE B O 1
ATOM 6342 N N . ASN B 1 235 ? 12.492 22.922 9.367 1 79.5 235 ASN B N 1
ATOM 6343 C CA . ASN B 1 235 ? 12.5 22.719 7.918 1 79.5 235 ASN B CA 1
ATOM 6344 C C . ASN B 1 235 ? 13.594 23.547 7.242 1 79.5 235 ASN B C 1
ATOM 6346 O O . ASN B 1 235 ? 13.93 23.297 6.082 1 79.5 235 ASN B O 1
ATOM 6350 N N . THR B 1 236 ? 14.203 24.438 7.98 1 77.81 236 THR B N 1
ATOM 6351 C CA . THR B 1 236 ? 15.258 25.281 7.434 1 77.81 236 THR B CA 1
ATOM 6352 C C . THR B 1 236 ? 16.641 24.766 7.828 1 77.81 236 THR B C 1
ATOM 6354 O O . THR B 1 236 ? 17.641 25.422 7.582 1 77.81 236 THR B O 1
ATOM 6357 N N . LEU B 1 237 ? 16.594 23.625 8.43 1 81.31 237 LEU B N 1
ATOM 6358 C CA . LEU B 1 237 ? 17.859 23.031 8.82 1 81.31 237 LEU B CA 1
ATOM 6359 C C . LEU B 1 237 ? 18.812 22.938 7.625 1 81.31 237 LEU B C 1
ATOM 6361 O O . LEU B 1 237 ? 18.453 22.375 6.594 1 81.31 237 LEU B O 1
ATOM 6365 N N . SER B 1 238 ? 20.031 23.469 7.797 1 78 238 SER B N 1
ATOM 6366 C CA . SER B 1 238 ? 20.906 23.625 6.648 1 78 238 SER B CA 1
ATOM 6367 C C . SER B 1 238 ? 22.062 22.625 6.699 1 78 238 SER B C 1
ATOM 6369 O O . SER B 1 238 ? 22.953 22.656 5.844 1 78 238 SER B O 1
ATOM 6371 N N . PHE B 1 239 ? 22.094 21.781 7.754 1 80.12 239 PHE B N 1
ATOM 6372 C CA . PHE B 1 239 ? 23.156 20.812 7.902 1 80.12 239 PHE B CA 1
ATOM 6373 C C . PHE B 1 239 ? 22.625 19.531 8.547 1 80.12 239 PHE B C 1
ATOM 6375 O O . PHE B 1 239 ? 21.562 19.531 9.172 1 80.12 239 PHE B O 1
ATOM 6382 N N . LEU B 1 240 ? 23.438 18.531 8.367 1 82.81 240 LEU B N 1
ATOM 6383 C CA . LEU B 1 240 ? 23.141 17.297 9.078 1 82.81 240 LEU B CA 1
ATOM 6384 C C . LEU B 1 240 ? 23.797 17.266 10.445 1 82.81 240 LEU B C 1
ATOM 6386 O O . LEU B 1 240 ? 25.016 17.109 10.547 1 82.81 240 LEU B O 1
ATOM 6390 N N . PRO B 1 241 ? 23.031 17.391 11.43 1 88 241 PRO B N 1
ATOM 6391 C CA . PRO B 1 241 ? 23.656 17.375 12.758 1 88 241 PRO B CA 1
ATOM 6392 C C . PRO B 1 241 ? 24.156 15.992 13.156 1 88 241 PRO B C 1
ATOM 6394 O O . PRO B 1 241 ? 23.547 14.977 12.82 1 88 241 PRO B O 1
ATOM 6397 N N . ARG B 1 242 ? 25.266 16 13.844 1 88.06 242 ARG B N 1
ATOM 6398 C CA . ARG B 1 242 ? 25.766 14.742 14.383 1 88.06 242 ARG B CA 1
ATOM 6399 C C . ARG B 1 242 ? 24.875 14.242 15.516 1 88.06 242 ARG B C 1
ATOM 6401 O O . ARG B 1 242 ? 24.734 13.031 15.711 1 88.06 242 ARG B O 1
ATOM 6408 N N . SER B 1 243 ? 24.359 15.25 16.172 1 94.38 243 SER B N 1
ATOM 6409 C CA . SER B 1 243 ? 23.469 14.914 17.281 1 94.38 243 SER B CA 1
ATOM 6410 C C . SER B 1 243 ? 22.266 15.859 17.328 1 94.38 243 SER B C 1
ATOM 6412 O O . SER B 1 243 ? 22.406 17.047 17.078 1 94.38 243 SER B O 1
ATOM 6414 N N . LEU B 1 244 ? 21.078 15.266 17.641 1 95.75 244 LEU B N 1
ATOM 6415 C CA . LEU B 1 244 ? 19.844 16.016 17.719 1 95.75 244 LEU B CA 1
ATOM 6416 C C . LEU B 1 244 ? 19.062 15.648 18.984 1 95.75 244 LEU B C 1
ATOM 6418 O O . LEU B 1 244 ? 18.812 14.469 19.25 1 95.75 244 LEU B O 1
ATOM 6422 N N . ALA B 1 245 ? 18.812 16.641 19.797 1 97.56 245 ALA B N 1
ATOM 6423 C CA . ALA B 1 245 ? 17.891 16.469 20.922 1 97.56 245 ALA B CA 1
ATOM 6424 C C . ALA B 1 245 ? 16.5 16.953 20.562 1 97.56 245 ALA B C 1
ATOM 6426 O O . ALA B 1 245 ? 16.344 18.016 19.938 1 97.56 245 ALA B O 1
ATOM 6427 N N . ILE B 1 246 ? 15.5 16.172 20.891 1 97.94 246 ILE B N 1
ATOM 6428 C CA . ILE B 1 246 ? 14.117 16.516 20.578 1 97.94 246 ILE B CA 1
ATOM 6429 C C . ILE B 1 246 ? 13.266 16.453 21.844 1 97.94 246 ILE B C 1
ATOM 6431 O O . ILE B 1 246 ? 13.266 15.453 22.562 1 97.94 246 ILE B O 1
ATOM 6435 N N . THR B 1 247 ? 12.562 17.531 22.141 1 96.88 247 THR B N 1
ATOM 6436 C CA . THR B 1 247 ? 11.562 17.5 23.203 1 96.88 247 THR B CA 1
ATOM 6437 C C . THR B 1 247 ? 10.164 17.266 22.609 1 96.88 247 THR B C 1
ATOM 6439 O O . THR B 1 247 ? 9.727 18.016 21.734 1 96.88 247 THR B O 1
ATOM 6442 N N . GLY B 1 248 ? 9.492 16.266 23.094 1 95.56 248 GLY B N 1
ATOM 6443 C CA . GLY B 1 248 ? 8.141 15.969 22.656 1 95.56 248 GLY B CA 1
ATOM 6444 C C . GLY B 1 248 ? 7.91 14.484 22.422 1 95.56 248 GLY B C 1
ATOM 6445 O O . GLY B 1 248 ? 8.859 13.719 22.266 1 95.56 248 GLY B O 1
ATOM 6446 N N . SER B 1 249 ? 6.676 14.102 22.484 1 93.12 249 SER B N 1
ATOM 6447 C CA . SER B 1 249 ? 6.309 12.711 22.234 1 93.12 249 SER B CA 1
ATOM 6448 C C . SER B 1 249 ? 5.164 12.609 21.234 1 93.12 249 SER B C 1
ATOM 6450 O O . SER B 1 249 ? 4.543 11.547 21.109 1 93.12 249 SER B O 1
ATOM 6452 N N . GLY B 1 250 ? 4.867 13.711 20.578 1 91.75 250 GLY B N 1
ATOM 6453 C CA . GLY B 1 250 ? 3.838 13.727 19.562 1 91.75 250 GLY B CA 1
ATOM 6454 C C . GLY B 1 250 ? 4.32 13.211 18.219 1 91.75 250 GLY B C 1
ATOM 6455 O O . GLY B 1 250 ? 5.445 12.711 18.109 1 91.75 250 GLY B O 1
ATOM 6456 N N . ILE B 1 251 ? 3.484 13.281 17.219 1 88.75 251 ILE B N 1
ATOM 6457 C CA . ILE B 1 251 ? 3.725 12.727 15.898 1 88.75 251 ILE B CA 1
ATOM 6458 C C . ILE B 1 251 ? 4.969 13.367 15.289 1 88.75 251 ILE B C 1
ATOM 6460 O O . ILE B 1 251 ? 5.855 12.672 14.789 1 88.75 251 ILE B O 1
ATOM 6464 N N . ILE B 1 252 ? 5.102 14.68 15.375 1 90.12 252 ILE B N 1
ATOM 6465 C CA . ILE B 1 252 ? 6.223 15.406 14.781 1 90.12 252 ILE B CA 1
ATOM 6466 C C . ILE B 1 252 ? 7.527 14.945 15.43 1 90.12 252 ILE B C 1
ATOM 6468 O O . ILE B 1 252 ? 8.523 14.711 14.742 1 90.12 252 ILE B O 1
ATOM 6472 N N . ALA B 1 253 ? 7.523 14.797 16.734 1 94.5 253 ALA B N 1
ATOM 6473 C CA . ALA B 1 253 ? 8.719 14.383 17.484 1 94.5 253 ALA B CA 1
ATOM 6474 C C . ALA B 1 253 ? 9.195 13.008 17.031 1 94.5 253 ALA B C 1
ATOM 6476 O O . ALA B 1 253 ? 10.375 12.82 16.734 1 94.5 253 ALA B O 1
ATOM 6477 N N . ILE B 1 254 ? 8.258 12.125 16.953 1 93.69 254 ILE B N 1
ATOM 6478 C CA . ILE B 1 254 ? 8.586 10.742 16.609 1 93.69 254 ILE B CA 1
ATOM 6479 C C . ILE B 1 254 ? 9.07 10.664 15.172 1 93.69 254 ILE B C 1
ATOM 6481 O O . ILE B 1 254 ? 10.047 9.961 14.875 1 93.69 254 ILE B O 1
ATOM 6485 N N . GLU B 1 255 ? 8.422 11.344 14.305 1 91.31 255 GLU B N 1
ATOM 6486 C CA . GLU B 1 255 ? 8.812 11.336 12.906 1 91.31 255 GLU B CA 1
ATOM 6487 C C . GLU B 1 255 ? 10.234 11.875 12.734 1 91.31 255 GLU B C 1
ATOM 6489 O O . GLU B 1 255 ? 11.078 11.219 12.109 1 91.31 255 GLU B O 1
ATOM 6494 N N . PHE B 1 256 ? 10.531 12.977 13.328 1 91.88 256 PHE B N 1
ATOM 6495 C CA . PHE B 1 256 ? 11.852 13.586 13.164 1 91.88 256 PHE B CA 1
ATOM 6496 C C . PHE B 1 256 ? 12.922 12.758 13.859 1 91.88 256 PHE B C 1
ATOM 6498 O O . PHE B 1 256 ? 14.062 12.68 13.391 1 91.88 256 PHE B O 1
ATOM 6505 N N . ALA B 1 257 ? 12.562 12.164 14.977 1 95 257 ALA B N 1
ATOM 6506 C CA . ALA B 1 257 ? 13.523 11.297 15.656 1 95 257 ALA B CA 1
ATOM 6507 C C . ALA B 1 257 ? 13.984 10.164 14.734 1 95 257 ALA B C 1
ATOM 6509 O O . ALA B 1 257 ? 15.188 9.938 14.586 1 95 257 ALA B O 1
ATOM 6510 N N . LYS B 1 258 ? 13.047 9.578 14.117 1 92.06 258 LYS B N 1
ATOM 6511 C CA . LYS B 1 258 ? 13.367 8.438 13.266 1 92.06 258 LYS B CA 1
ATOM 6512 C C . LYS B 1 258 ? 14.047 8.891 11.977 1 92.06 258 LYS B C 1
ATOM 6514 O O . LYS B 1 258 ? 14.969 8.234 11.492 1 92.06 258 LYS B O 1
ATOM 6519 N N . ILE B 1 259 ? 13.562 9.969 11.383 1 87.56 259 ILE B N 1
ATOM 6520 C CA . ILE B 1 259 ? 14.148 10.508 10.156 1 87.56 259 ILE B CA 1
ATOM 6521 C C . ILE B 1 259 ? 15.633 10.812 10.383 1 87.56 259 ILE B C 1
ATOM 6523 O O . ILE B 1 259 ? 16.484 10.367 9.625 1 87.56 259 ILE B O 1
ATOM 6527 N N . MET B 1 260 ? 15.922 11.508 11.453 1 89.56 260 MET B N 1
ATOM 6528 C CA . MET B 1 260 ? 17.281 11.961 11.711 1 89.56 260 MET B CA 1
ATOM 6529 C C . MET B 1 260 ? 18.172 10.789 12.109 1 89.56 260 MET B C 1
ATOM 6531 O O . MET B 1 260 ? 19.359 10.758 11.758 1 89.56 260 MET B O 1
ATOM 6535 N N . ARG B 1 261 ? 17.594 9.883 12.805 1 91.44 261 ARG B N 1
ATOM 6536 C CA . ARG B 1 261 ? 18.359 8.68 13.133 1 91.44 261 ARG B CA 1
ATOM 6537 C C . ARG B 1 261 ? 18.734 7.918 11.867 1 91.44 261 ARG B C 1
ATOM 6539 O O . ARG B 1 261 ? 19.859 7.449 11.734 1 91.44 261 ARG B O 1
ATOM 6546 N N . ASN B 1 262 ? 17.844 7.766 11.008 1 84.06 262 ASN B N 1
ATOM 6547 C CA . ASN B 1 262 ? 18.078 7.066 9.75 1 84.06 262 ASN B CA 1
ATOM 6548 C C . ASN B 1 262 ? 19.125 7.777 8.898 1 84.06 262 ASN B C 1
ATOM 6550 O O . ASN B 1 262 ? 19.812 7.145 8.102 1 84.06 262 ASN B O 1
ATOM 6554 N N . LEU B 1 263 ? 19.188 9.055 9.141 1 82 263 LEU B N 1
ATOM 6555 C CA . LEU B 1 263 ? 20.172 9.844 8.398 1 82 263 LEU B CA 1
ATOM 6556 C C . LEU B 1 263 ? 21.531 9.797 9.094 1 82 263 LEU B C 1
ATOM 6558 O O . LEU B 1 263 ? 22.484 10.406 8.617 1 82 263 LEU B O 1
ATOM 6562 N N . GLY B 1 264 ? 21.562 9.156 10.297 1 82.88 264 GLY B N 1
ATOM 6563 C CA . GLY B 1 264 ? 22.844 8.898 10.914 1 82.88 264 GLY B CA 1
ATOM 6564 C C . GLY B 1 264 ? 23.078 9.719 12.172 1 82.88 264 GLY B C 1
ATOM 6565 O O . GLY B 1 264 ? 24.109 9.555 12.844 1 82.88 264 GLY B O 1
ATOM 6566 N N . ALA B 1 265 ? 22.172 10.562 12.562 1 89.12 265 ALA B N 1
ATOM 6567 C CA . ALA B 1 265 ? 22.344 11.414 13.734 1 89.12 265 ALA B CA 1
ATOM 6568 C C . ALA B 1 265 ? 22.141 10.617 15.023 1 89.12 265 ALA B C 1
ATOM 6570 O O . ALA B 1 265 ? 21.359 9.672 15.055 1 89.12 265 ALA B O 1
ATOM 6571 N N . GLU B 1 266 ? 22.922 10.969 15.969 1 94.44 266 GLU B N 1
ATOM 6572 C CA . GLU B 1 266 ? 22.594 10.531 17.328 1 94.44 266 GLU B CA 1
ATOM 6573 C C . GLU B 1 266 ? 21.391 11.305 17.875 1 94.44 266 GLU B C 1
ATOM 6575 O O . GLU B 1 266 ? 21.453 12.531 18 1 94.44 266 GLU B O 1
ATOM 6580 N N . VAL B 1 267 ? 20.328 10.602 18.203 1 97.19 267 VAL B N 1
ATOM 6581 C CA . VAL B 1 267 ? 19.094 11.297 18.562 1 97.19 267 VAL B CA 1
ATOM 6582 C C . VAL B 1 267 ? 18.734 10.992 20.016 1 97.19 267 VAL B C 1
ATOM 6584 O O . VAL B 1 267 ? 18.781 9.836 20.453 1 97.19 267 VAL B O 1
ATOM 6587 N N . THR B 1 268 ? 18.453 12.008 20.75 1 97.12 268 THR B N 1
ATOM 6588 C CA . THR B 1 268 ? 17.906 11.891 22.094 1 97.12 268 THR B CA 1
ATOM 6589 C C . THR B 1 268 ? 16.5 12.477 22.141 1 97.12 268 THR B C 1
ATOM 6591 O O . THR B 1 268 ? 16.297 13.648 21.828 1 97.12 268 THR B O 1
ATOM 6594 N N . LEU B 1 269 ? 15.594 11.648 22.562 1 97.44 269 LEU B N 1
ATOM 6595 C CA . LEU B 1 269 ? 14.211 12.062 22.734 1 97.44 269 LEU B CA 1
ATOM 6596 C C . LEU B 1 269 ? 13.914 12.344 24.203 1 97.44 269 LEU B C 1
ATOM 6598 O O . LEU B 1 269 ? 14.109 11.477 25.062 1 97.44 269 LEU B O 1
ATOM 6602 N N . ILE B 1 270 ? 13.508 13.562 24.5 1 96.44 270 ILE B N 1
ATOM 6603 C CA . ILE B 1 270 ? 13.164 13.969 25.859 1 96.44 270 ILE B CA 1
ATOM 6604 C C . ILE B 1 270 ? 11.648 14.039 26.016 1 96.44 270 ILE B C 1
ATOM 6606 O O . ILE B 1 270 ? 10.992 14.859 25.359 1 96.44 270 ILE B O 1
ATOM 6610 N N . ILE B 1 271 ? 11.062 13.227 26.938 1 95.88 271 ILE B N 1
ATOM 6611 C CA . ILE B 1 271 ? 9.609 13.195 27.062 1 95.88 271 ILE B CA 1
ATOM 6612 C C . ILE B 1 271 ? 9.227 13.383 28.531 1 95.88 271 ILE B C 1
ATOM 6614 O O . ILE B 1 271 ? 9.969 13.008 29.438 1 95.88 271 ILE B O 1
ATOM 6618 N N . ARG B 1 272 ? 8.078 13.922 28.688 1 92.12 272 ARG B N 1
ATOM 6619 C CA . ARG B 1 272 ? 7.605 14.188 30.031 1 92.12 272 ARG B CA 1
ATOM 6620 C C . ARG B 1 272 ? 7 12.938 30.656 1 92.12 272 ARG B C 1
ATOM 6622 O O . ARG B 1 272 ? 7 12.789 31.891 1 92.12 272 ARG B O 1
ATOM 6629 N N . ASP B 1 273 ? 6.52 12.078 29.844 1 92.25 273 ASP B N 1
ATOM 6630 C CA . ASP B 1 273 ? 5.922 10.844 30.328 1 92.25 273 ASP B CA 1
ATOM 6631 C C . ASP B 1 273 ? 6.992 9.891 30.859 1 92.25 273 ASP B C 1
ATOM 6633 O O . ASP B 1 273 ? 8.062 9.766 30.266 1 92.25 273 ASP B O 1
ATOM 6637 N N . SER B 1 274 ? 6.617 9.125 31.922 1 91.56 274 SER B N 1
ATOM 6638 C CA . SER B 1 274 ? 7.555 8.172 32.5 1 91.56 274 SER B CA 1
ATOM 6639 C C . SER B 1 274 ? 7.559 6.863 31.703 1 91.56 274 SER B C 1
ATOM 6641 O O . SER B 1 274 ? 8.5 6.074 31.812 1 91.56 274 SER B O 1
ATOM 6643 N N . VAL B 1 275 ? 6.461 6.703 31 1 93.81 275 VAL B N 1
ATOM 6644 C CA . VAL B 1 275 ? 6.32 5.488 30.188 1 93.81 275 VAL B CA 1
ATOM 6645 C C . VAL B 1 275 ? 6.113 5.859 28.719 1 93.81 275 VAL B C 1
ATOM 6647 O O . VAL B 1 275 ? 5.016 6.25 28.328 1 93.81 275 VAL B O 1
ATOM 6650 N N . PRO B 1 276 ? 7.137 5.59 27.891 1 93.81 276 PRO B N 1
ATOM 6651 C CA . PRO B 1 276 ? 7.07 6.004 26.484 1 93.81 276 PRO B CA 1
ATOM 6652 C C . PRO B 1 276 ? 5.848 5.445 25.766 1 93.81 276 PRO B C 1
ATOM 6654 O O . PRO B 1 276 ? 5.242 6.137 24.938 1 93.81 276 PRO B O 1
ATOM 6657 N N . LYS B 1 277 ? 5.516 4.238 26.062 1 94.19 277 LYS B N 1
ATOM 6658 C CA . LYS B 1 277 ? 4.34 3.619 25.453 1 94.19 277 LYS B CA 1
ATOM 6659 C C . LYS B 1 277 ? 3.086 4.449 25.719 1 94.19 277 LYS B C 1
ATOM 6661 O O . LYS B 1 277 ? 2.27 4.648 24.812 1 94.19 277 LYS B O 1
ATOM 6666 N N . ASN B 1 278 ? 2.975 4.965 26.875 1 93.06 278 ASN B N 1
ATOM 6667 C CA . ASN B 1 278 ? 1.828 5.789 27.25 1 93.06 278 ASN B CA 1
ATOM 6668 C C . ASN B 1 278 ? 1.809 7.102 26.469 1 93.06 278 ASN B C 1
ATOM 6670 O O . ASN B 1 278 ? 0.743 7.582 26.078 1 93.06 278 ASN B O 1
ATOM 6674 N N . ALA B 1 279 ? 2.941 7.652 26.297 1 91.06 279 ALA B N 1
ATOM 6675 C CA . ALA B 1 279 ? 3.053 8.891 25.531 1 91.06 279 ALA B CA 1
ATOM 6676 C C . ALA B 1 279 ? 2.533 8.695 24.109 1 91.06 279 ALA B C 1
ATOM 6678 O O . ALA B 1 279 ? 1.796 9.539 23.594 1 91.06 279 ALA B O 1
ATOM 6679 N N . LEU B 1 280 ? 2.838 7.539 23.516 1 92.81 280 LEU B N 1
ATOM 6680 C CA . LEU B 1 280 ? 2.436 7.273 22.141 1 92.81 280 LEU B CA 1
ATOM 6681 C C . LEU B 1 280 ? 0.955 6.918 22.062 1 92.81 280 LEU B C 1
ATOM 6683 O O . LEU B 1 280 ? 0.297 7.195 21.062 1 92.81 280 LEU B O 1
ATOM 6687 N N . MET B 1 281 ? 0.455 6.391 23.125 1 91.69 281 MET B N 1
ATOM 6688 C CA . MET B 1 281 ? -0.974 6.09 23.156 1 91.69 281 MET B CA 1
ATOM 6689 C C . MET B 1 281 ? -1.798 7.371 23.203 1 91.69 281 MET B C 1
ATOM 6691 O O . MET B 1 281 ? -2.941 7.398 22.75 1 91.69 281 MET B O 1
ATOM 6695 N N . LYS B 1 282 ? -1.211 8.414 23.734 1 87.19 282 LYS B N 1
ATOM 6696 C CA . LYS B 1 282 ? -1.904 9.695 23.828 1 87.19 282 LYS B CA 1
ATOM 6697 C C . LYS B 1 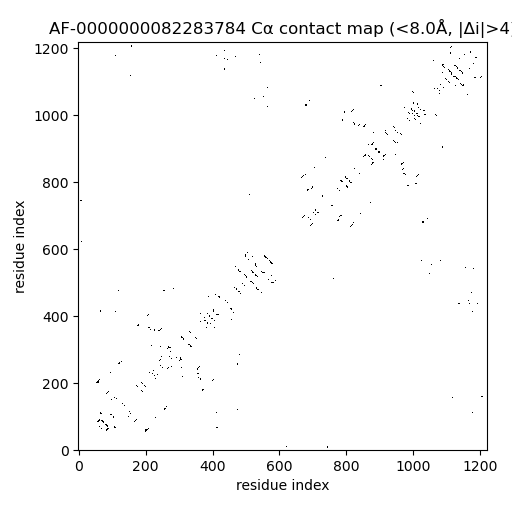282 ? -2.137 10.305 22.453 1 87.19 282 LYS B C 1
ATOM 6699 O O . LYS B 1 282 ? -3.025 11.141 22.281 1 87.19 282 LYS B O 1
ATOM 6704 N N . ILE B 1 283 ? -1.367 9.82 21.547 1 86.12 283 ILE B N 1
ATOM 6705 C CA . ILE B 1 283 ? -1.595 10.367 20.203 1 86.12 283 ILE B CA 1
ATOM 6706 C C . ILE B 1 283 ? -2.521 9.438 19.422 1 86.12 283 ILE B C 1
ATOM 6708 O O . ILE B 1 283 ? -2.709 9.609 18.219 1 86.12 283 ILE B O 1
ATOM 6712 N N . GLY B 1 284 ? -3.045 8.438 20.031 1 86.19 284 GLY B N 1
ATOM 6713 C CA . GLY B 1 284 ? -4.109 7.641 19.438 1 86.19 284 GLY B CA 1
ATOM 6714 C C . GLY B 1 284 ? -3.678 6.227 19.094 1 86.19 284 GLY B C 1
ATOM 6715 O O . GLY B 1 284 ? -4.5 5.398 18.703 1 86.19 284 GLY B O 1
ATOM 6716 N N . LEU B 1 285 ? -2.428 5.859 19.328 1 93.19 285 LEU B N 1
ATOM 6717 C CA . LEU B 1 285 ? -1.945 4.531 18.953 1 93.19 285 LEU B CA 1
ATOM 6718 C C . LEU B 1 285 ? -2.477 3.471 19.906 1 93.19 285 LEU B C 1
ATOM 6720 O O . LEU B 1 285 ? -2.564 3.705 21.109 1 93.19 285 LEU B O 1
ATOM 6724 N N . ASP B 1 286 ? -2.818 2.367 19.297 1 95.31 286 ASP B N 1
ATOM 6725 C CA . ASP B 1 286 ? -3.141 1.172 20.078 1 95.31 286 ASP B CA 1
ATOM 6726 C C . ASP B 1 286 ? -1.964 0.753 20.953 1 95.31 286 ASP B C 1
ATOM 6728 O O . ASP B 1 286 ? -0.805 0.971 20.594 1 95.31 286 ASP B O 1
ATOM 6732 N N . LYS B 1 287 ? -2.312 0.116 22.094 1 95.88 287 LYS B N 1
ATOM 6733 C CA . LYS B 1 287 ? -1.31 -0.256 23.078 1 95.88 287 LYS B CA 1
ATOM 6734 C C . LYS B 1 287 ? -0.214 -1.117 22.469 1 95.88 287 LYS B C 1
ATOM 6736 O O . LYS B 1 287 ? 0.969 -0.932 22.75 1 95.88 287 LYS B O 1
ATOM 6741 N N . ASP B 1 288 ? -0.529 -2.057 21.625 1 96.06 288 ASP B N 1
ATOM 6742 C CA . ASP B 1 288 ? 0.451 -2.955 21.031 1 96.06 288 ASP B CA 1
ATOM 6743 C C . ASP B 1 288 ? 1.252 -2.246 19.938 1 96.06 288 ASP B C 1
ATOM 6745 O O . ASP B 1 288 ? 2.447 -2.498 19.781 1 96.06 288 ASP B O 1
ATOM 6749 N N . VAL B 1 289 ? 0.581 -1.407 19.219 1 97.19 289 VAL B N 1
ATOM 6750 C CA . VAL B 1 289 ? 1.244 -0.61 18.188 1 97.19 289 VAL B CA 1
ATOM 6751 C C . VAL B 1 289 ? 2.23 0.357 18.844 1 97.19 289 VAL B C 1
ATOM 6753 O O . VAL B 1 289 ? 3.371 0.486 18.391 1 97.19 289 VAL B O 1
ATOM 6756 N N . ALA B 1 290 ? 1.777 0.968 19.922 1 96.44 290 ALA B N 1
ATOM 6757 C CA . ALA B 1 290 ? 2.639 1.88 20.672 1 96.44 290 ALA B CA 1
ATOM 6758 C C . ALA B 1 290 ? 3.867 1.155 21.219 1 96.44 290 ALA B C 1
ATOM 6760 O O . ALA B 1 290 ? 4.992 1.643 21.078 1 96.44 290 ALA B O 1
ATOM 6761 N N . ALA B 1 291 ? 3.654 0.032 21.766 1 96.44 291 ALA B N 1
ATOM 6762 C CA . ALA B 1 291 ? 4.75 -0.758 22.328 1 96.44 291 ALA B CA 1
ATOM 6763 C C . ALA B 1 291 ? 5.742 -1.163 21.25 1 96.44 291 ALA B C 1
ATOM 6765 O O . ALA B 1 291 ? 6.957 -1.103 21.453 1 96.44 291 ALA B O 1
ATOM 6766 N N . THR B 1 292 ? 5.211 -1.578 20.141 1 95.5 292 THR B N 1
ATOM 6767 C CA . THR B 1 292 ? 6.039 -2.008 19.016 1 95.5 292 THR B CA 1
ATOM 6768 C C . THR B 1 292 ? 6.895 -0.851 18.5 1 95.5 292 THR B C 1
ATOM 6770 O O . THR B 1 292 ? 8.086 -1.023 18.234 1 95.5 292 THR B O 1
ATOM 6773 N N . LEU B 1 293 ? 6.309 0.276 18.391 1 96.12 293 LEU B N 1
ATOM 6774 C CA . LEU B 1 293 ? 7.031 1.44 17.891 1 96.12 293 LEU B CA 1
ATOM 6775 C C . LEU B 1 293 ? 8.094 1.89 18.891 1 96.12 293 LEU B C 1
ATOM 6777 O O . LEU B 1 293 ? 9.211 2.227 18.484 1 96.12 293 LEU B O 1
ATOM 6781 N N . VAL B 1 294 ? 7.793 1.853 20.188 1 96.06 294 VAL B N 1
ATOM 6782 C CA . VAL B 1 294 ? 8.758 2.215 21.219 1 96.06 294 VAL B CA 1
ATOM 6783 C C . VAL B 1 294 ? 9.953 1.262 21.172 1 96.06 294 VAL B C 1
ATOM 6785 O O . VAL B 1 294 ? 11.102 1.695 21.219 1 96.06 294 VAL B O 1
ATOM 6788 N N . ALA B 1 295 ? 9.656 0.002 21.047 1 94.62 295 ALA B N 1
ATOM 6789 C CA . ALA B 1 295 ? 10.719 -0.993 20.969 1 94.62 295 ALA B CA 1
ATOM 6790 C C . ALA B 1 295 ? 11.633 -0.72 19.766 1 94.62 295 ALA B C 1
ATOM 6792 O O . ALA B 1 295 ? 12.859 -0.853 19.875 1 94.62 295 ALA B O 1
ATOM 6793 N N . ASP B 1 296 ? 11.023 -0.362 18.734 1 94 296 ASP B N 1
ATOM 6794 C CA . ASP B 1 296 ? 11.805 -0.067 17.531 1 94 296 ASP B CA 1
ATOM 6795 C C . ASP B 1 296 ? 12.641 1.194 17.719 1 94 296 ASP B C 1
ATOM 6797 O O . ASP B 1 296 ? 13.797 1.251 17.281 1 94 296 ASP B O 1
ATOM 6801 N N . ILE B 1 297 ? 12.094 2.184 18.297 1 95.25 297 ILE B N 1
ATOM 6802 C CA . ILE B 1 297 ? 12.789 3.43 18.578 1 95.25 297 ILE B CA 1
ATOM 6803 C C . ILE B 1 297 ? 14.039 3.141 19.406 1 95.25 297 ILE B C 1
ATOM 6805 O O . ILE B 1 297 ? 15.141 3.588 19.078 1 95.25 297 ILE B O 1
ATOM 6809 N N . ILE B 1 298 ? 13.906 2.33 20.375 1 94.44 298 ILE B N 1
ATOM 6810 C CA . ILE B 1 298 ? 15.016 1.982 21.25 1 94.44 298 ILE B CA 1
ATOM 6811 C C . ILE B 1 298 ? 16.031 1.125 20.5 1 94.44 298 ILE B C 1
ATOM 6813 O O . ILE B 1 298 ? 17.219 1.398 20.531 1 94.44 298 ILE B O 1
ATOM 6817 N N . ARG B 1 299 ? 15.562 0.209 19.75 1 91.06 299 ARG B N 1
ATOM 6818 C CA . ARG B 1 299 ? 16.422 -0.696 19 1 91.06 299 ARG B CA 1
ATOM 6819 C C . ARG B 1 299 ? 17.234 0.064 17.953 1 91.06 299 ARG B C 1
ATOM 6821 O O . ARG B 1 299 ? 18.375 -0.312 17.656 1 91.06 299 ARG B O 1
ATOM 6828 N N . SER B 1 300 ? 16.703 1.117 17.5 1 90.75 300 SER B N 1
ATOM 6829 C CA . SER B 1 300 ? 17.359 1.897 16.453 1 90.75 300 SER B CA 1
ATOM 6830 C C . SER B 1 300 ? 18.484 2.744 17.031 1 90.75 300 SER B C 1
ATOM 6832 O O . SER B 1 300 ? 19.25 3.363 16.281 1 90.75 300 SER B O 1
ATOM 6834 N N . GLY B 1 301 ? 18.516 2.871 18.297 1 93.88 301 GLY B N 1
ATOM 6835 C CA . GLY B 1 301 ? 19.594 3.604 18.938 1 93.88 301 GLY B CA 1
ATOM 6836 C C . GLY B 1 301 ? 19.156 4.965 19.453 1 93.88 301 GLY B C 1
ATOM 6837 O O . GLY B 1 301 ? 20 5.75 19.906 1 93.88 301 GLY B O 1
ATOM 6838 N N . ILE B 1 302 ? 17.953 5.277 19.375 1 96.69 302 ILE B N 1
ATOM 6839 C CA . ILE B 1 302 ? 17.453 6.539 19.906 1 96.69 302 ILE B CA 1
ATOM 6840 C C . ILE B 1 302 ? 17.344 6.449 21.438 1 96.69 302 ILE B C 1
ATOM 6842 O O . ILE B 1 302 ? 16.781 5.496 21.969 1 96.69 302 ILE B O 1
ATOM 6846 N N . VAL B 1 303 ? 17.953 7.395 22.047 1 96.12 303 VAL B N 1
ATOM 6847 C CA . VAL B 1 303 ? 17.891 7.441 23.516 1 96.12 303 VAL B CA 1
ATOM 6848 C C . VAL B 1 303 ? 16.641 8.188 23.953 1 96.12 303 VAL B C 1
ATOM 6850 O O . VAL B 1 303 ? 16.344 9.273 23.453 1 96.12 303 VAL B O 1
ATOM 6853 N N . ILE B 1 304 ? 15.93 7.57 24.922 1 96.12 304 ILE B N 1
ATOM 6854 C CA . ILE B 1 304 ? 14.734 8.227 25.453 1 96.12 304 ILE B CA 1
ATOM 6855 C C . ILE B 1 304 ? 14.977 8.656 26.906 1 96.12 304 ILE B C 1
ATOM 6857 O O . ILE B 1 304 ? 15.203 7.816 27.766 1 96.12 304 ILE B O 1
ATOM 6861 N N . LYS B 1 305 ? 15 9.938 27.078 1 95.81 305 LYS B N 1
ATOM 6862 C CA . LYS B 1 305 ? 15 10.5 28.422 1 95.81 305 LYS B CA 1
ATOM 6863 C C . LYS B 1 305 ? 13.578 10.711 28.922 1 95.81 305 LYS B C 1
ATOM 6865 O O . LYS B 1 305 ? 12.914 11.68 28.547 1 95.81 305 LYS B O 1
ATOM 6870 N N . ARG B 1 306 ? 13.125 9.914 29.891 1 93.44 306 ARG B N 1
ATOM 6871 C CA . ARG B 1 306 ? 11.742 9.891 30.359 1 93.44 306 ARG B CA 1
ATOM 6872 C C . ARG B 1 306 ? 11.562 10.758 31.594 1 93.44 306 ARG B C 1
ATOM 6874 O O . ARG B 1 306 ? 12.516 10.984 32.344 1 93.44 306 ARG B O 1
ATOM 6881 N N . GLY B 1 307 ? 10.328 11.242 31.766 1 92.5 307 GLY B N 1
ATOM 6882 C CA . GLY B 1 307 ? 10.023 12.039 32.938 1 92.5 307 GLY B CA 1
ATOM 6883 C C . GLY B 1 307 ? 10.852 13.297 33.031 1 92.5 307 GLY B C 1
ATOM 6884 O O . GLY B 1 307 ? 11.18 13.75 34.156 1 92.5 307 GLY B O 1
ATOM 6885 N N . ALA B 1 308 ? 11.25 13.82 31.969 1 93.94 308 ALA B N 1
ATOM 6886 C CA . ALA B 1 308 ? 12.211 14.922 31.969 1 93.94 308 ALA B CA 1
ATOM 6887 C C . ALA B 1 308 ? 11.758 16.047 31.047 1 93.94 308 ALA B C 1
ATOM 6889 O O . ALA B 1 308 ? 10.898 15.836 30.188 1 93.94 308 ALA B O 1
ATOM 6890 N N . GLN B 1 309 ? 12.25 17.203 31.297 1 93.38 309 GLN B N 1
ATOM 6891 C CA . GLN B 1 309 ? 12.133 18.375 30.422 1 93.38 309 GLN B CA 1
ATOM 6892 C C . GLN B 1 309 ? 13.422 19.203 30.438 1 93.38 309 GLN B C 1
ATOM 6894 O O . GLN B 1 309 ? 14.297 18.984 31.281 1 93.38 309 GLN B O 1
ATOM 6899 N N . VAL B 1 310 ? 13.594 20.078 29.484 1 93.94 310 VAL B N 1
ATOM 6900 C CA . VAL B 1 310 ? 14.805 20.906 29.406 1 93.94 310 VAL B CA 1
ATOM 6901 C C . VAL B 1 310 ? 14.68 22.094 30.359 1 93.94 310 VAL B C 1
ATOM 6903 O O . VAL B 1 310 ? 13.695 22.844 30.297 1 93.94 310 VAL B O 1
ATOM 6906 N N . LYS B 1 311 ? 15.672 22.25 31.109 1 91.69 311 LYS B N 1
ATOM 6907 C CA . LYS B 1 311 ? 15.703 23.359 32.062 1 91.69 311 LYS B CA 1
ATOM 6908 C C . LYS B 1 311 ? 16.406 24.578 31.484 1 91.69 311 LYS B C 1
ATOM 6910 O O . LYS B 1 311 ? 15.977 25.703 31.688 1 91.69 311 LYS B O 1
ATOM 6915 N N . SER B 1 312 ? 17.531 24.281 30.859 1 92.12 312 SER B N 1
ATOM 6916 C CA . SER B 1 312 ? 18.312 25.406 30.359 1 92.12 312 SER B CA 1
ATOM 6917 C C . SER B 1 312 ? 19.141 25.016 29.156 1 92.12 312 SER B C 1
ATOM 6919 O O . SER B 1 312 ? 19.375 23.828 28.906 1 92.12 312 SER B O 1
ATOM 6921 N N . PHE B 1 313 ? 19.5 26.062 28.422 1 91.81 313 PHE B N 1
ATOM 6922 C CA . PHE B 1 313 ? 20.359 25.969 27.234 1 91.81 313 PHE B CA 1
ATOM 6923 C C . PHE B 1 313 ? 21.672 26.719 27.453 1 91.81 313 PHE B C 1
ATOM 6925 O O . PHE B 1 313 ? 21.656 27.859 27.922 1 91.81 313 PHE B O 1
ATOM 6932 N N . GLU B 1 314 ? 22.828 26.047 27.266 1 87.88 314 GLU B N 1
ATOM 6933 C CA . GLU B 1 314 ? 24.125 26.703 27.375 1 87.88 314 GLU B CA 1
ATOM 6934 C C . GLU B 1 314 ? 24.969 26.484 26.125 1 87.88 314 GLU B C 1
ATOM 6936 O O . GLU B 1 314 ? 25.188 25.344 25.719 1 87.88 314 GLU B O 1
ATOM 6941 N N . ARG B 1 315 ? 25.375 27.5 25.453 1 81 315 ARG B N 1
ATOM 6942 C CA . ARG B 1 315 ? 26.281 27.375 24.312 1 81 315 ARG B CA 1
ATOM 6943 C C . ARG B 1 315 ? 27.688 27.047 24.781 1 81 315 ARG B C 1
ATOM 6945 O O . ARG B 1 315 ? 28.188 27.656 25.734 1 81 315 ARG B O 1
ATOM 6952 N N . MET B 1 316 ? 28.188 25.812 24.078 1 72 316 MET B N 1
ATOM 6953 C CA . MET B 1 316 ? 29.562 25.422 24.438 1 72 316 MET B CA 1
ATOM 6954 C C . MET B 1 316 ? 30.578 26.172 23.578 1 72 316 MET B C 1
ATOM 6956 O O . MET B 1 316 ? 30.344 26.406 22.391 1 72 316 MET B O 1
ATOM 6960 N N . GLY B 1 317 ? 31.609 26.844 24.047 1 59.69 317 GLY B N 1
ATOM 6961 C CA . GLY B 1 317 ? 32.719 27.516 23.422 1 59.69 317 GLY B CA 1
ATOM 6962 C C . GLY B 1 317 ? 32.688 29.031 23.547 1 59.69 317 GLY B C 1
ATOM 6963 O O . GLY B 1 317 ? 31.641 29.594 23.891 1 59.69 317 GLY B O 1
ATOM 6964 N N . GLN B 1 318 ? 33.875 29.656 23.594 1 50 318 GLN B N 1
ATOM 6965 C CA . GLN B 1 318 ? 34.219 31.062 23.766 1 50 318 GLN B CA 1
ATOM 6966 C C . GLN B 1 318 ? 33.5 31.953 22.75 1 50 318 GLN B C 1
ATOM 6968 O O . GLN B 1 318 ? 33.25 31.531 21.625 1 50 318 GLN B O 1
ATOM 6973 N N . LYS B 1 319 ? 33.031 33.156 23.266 1 45.91 319 LYS B N 1
ATOM 6974 C CA . LYS B 1 319 ? 32.406 34.312 22.625 1 45.91 319 LYS B CA 1
ATOM 6975 C C . LYS B 1 319 ? 33.031 34.594 21.266 1 45.91 319 LYS B C 1
ATOM 6977 O O . LYS B 1 319 ? 33.781 35.562 21.125 1 45.91 319 LYS B O 1
ATOM 6982 N N . LYS B 1 320 ? 33.594 33.75 20.562 1 41.72 320 LYS B N 1
ATOM 6983 C CA . LYS B 1 320 ? 34.156 34.531 19.469 1 41.72 320 LYS B CA 1
ATOM 6984 C C . LYS B 1 320 ? 33.062 35.25 18.688 1 41.72 320 LYS B C 1
ATOM 6986 O O . LYS B 1 320 ? 31.891 34.844 18.75 1 41.72 320 LYS B O 1
ATOM 6991 N N . THR B 1 321 ? 33.5 36.188 17.688 1 38.97 321 THR B N 1
ATOM 6992 C CA . THR B 1 321 ? 32.812 37.188 16.875 1 38.97 321 THR B CA 1
ATOM 6993 C C . THR B 1 321 ? 31.641 36.531 16.109 1 38.97 321 THR B C 1
ATOM 6995 O O . THR B 1 321 ? 31.672 35.344 15.82 1 38.97 321 THR B O 1
ATOM 6998 N N . ASP B 1 322 ? 30.516 37.406 15.773 1 38.94 322 ASP B N 1
ATOM 6999 C CA . ASP B 1 322 ? 29.172 37.312 15.219 1 38.94 322 ASP B CA 1
ATOM 7000 C C . ASP B 1 322 ? 29.109 36.281 14.086 1 38.94 322 ASP B C 1
ATOM 7002 O O . ASP B 1 322 ? 28.109 35.562 13.945 1 38.94 322 ASP B O 1
ATOM 7006 N N . GLU B 1 323 ? 29.969 36.562 13.031 1 40.12 323 GLU B N 1
ATOM 7007 C CA . GLU B 1 323 ? 29.781 36.156 11.641 1 40.12 323 GLU B CA 1
ATOM 7008 C C . GLU B 1 323 ? 30.078 34.688 11.461 1 40.12 323 GLU B C 1
ATOM 7010 O O . GLU B 1 323 ? 29.422 34 10.672 1 40.12 323 GLU B O 1
ATOM 7015 N N . GLU B 1 324 ? 31.203 34.25 11.867 1 41.78 324 GLU B N 1
ATOM 7016 C CA . GLU B 1 324 ? 31.812 32.969 11.477 1 41.78 324 GLU B CA 1
ATOM 7017 C C . GLU B 1 324 ? 31.125 31.797 12.172 1 41.78 324 GLU B C 1
ATOM 7019 O O . GLU B 1 324 ? 31.438 30.641 11.898 1 41.78 324 GLU B O 1
ATOM 7024 N N . ASP B 1 325 ? 30.328 31.969 13.086 1 42.38 325 ASP B N 1
ATOM 7025 C CA . ASP B 1 325 ? 29.734 30.953 13.953 1 42.38 325 ASP B CA 1
ATOM 7026 C C . ASP B 1 325 ? 28.641 30.172 13.219 1 42.38 325 ASP B C 1
ATOM 7028 O O . ASP B 1 325 ? 27.984 29.312 13.805 1 42.38 325 ASP B O 1
ATOM 7032 N N . LEU B 1 326 ? 28.219 30.734 12.234 1 43.72 326 LEU B N 1
ATOM 7033 C CA . LEU B 1 326 ? 27.172 30.109 11.43 1 43.72 326 LEU B CA 1
ATOM 7034 C C . LEU B 1 326 ? 27.562 28.688 11.047 1 43.72 326 LEU B C 1
ATOM 7036 O O . LEU B 1 326 ? 26.703 27.828 10.867 1 43.72 326 LEU B O 1
ATOM 7040 N N . THR B 1 327 ? 28.859 28.578 10.648 1 44.78 327 THR B N 1
ATOM 7041 C CA . THR B 1 327 ? 29.328 27.266 10.211 1 44.78 327 THR B CA 1
ATOM 7042 C C . THR B 1 327 ? 29.734 26.422 11.406 1 44.78 327 THR B C 1
ATOM 7044 O O . THR B 1 327 ? 30.047 25.234 11.258 1 44.78 327 THR B O 1
ATOM 7047 N N . ASN B 1 328 ? 30.094 27.016 12.539 1 45.09 328 ASN B N 1
ATOM 7048 C CA . ASN B 1 328 ? 30.797 26.25 13.57 1 45.09 328 ASN B CA 1
ATOM 7049 C C . ASN B 1 328 ? 29.844 25.359 14.359 1 45.09 328 ASN B C 1
ATOM 7051 O O . ASN B 1 328 ? 28.891 25.859 14.984 1 45.09 328 ASN B O 1
ATOM 7055 N N . ARG B 1 329 ? 29.953 24.266 14.172 1 58 329 ARG B N 1
ATOM 7056 C CA . ARG B 1 329 ? 29.5 23 14.727 1 58 329 ARG B CA 1
ATOM 7057 C C . ARG B 1 329 ? 29.703 22.953 16.234 1 58 329 ARG B C 1
ATOM 7059 O O . ARG B 1 329 ? 30.062 21.922 16.781 1 58 329 ARG B O 1
ATOM 7066 N N . THR B 1 330 ? 29.594 24.266 16.938 1 68.25 330 THR B N 1
ATOM 7067 C CA . THR B 1 330 ? 29.75 24.078 18.375 1 68.25 330 THR B CA 1
ATOM 7068 C C . THR B 1 330 ? 28.453 23.578 18.984 1 68.25 330 THR B C 1
ATOM 7070 O O . THR B 1 330 ? 27.391 24.188 18.828 1 68.25 330 THR B O 1
ATOM 7073 N N . PRO B 1 331 ? 28.5 22.562 19.75 1 80.62 331 PRO B N 1
ATOM 7074 C CA . PRO B 1 331 ? 27.312 21.953 20.344 1 80.62 331 PRO B CA 1
ATOM 7075 C C . PRO B 1 331 ? 26.75 22.766 21.516 1 80.62 331 PRO B C 1
ATOM 7077 O O . PRO B 1 331 ? 27.422 23.672 22.016 1 80.62 331 PRO B O 1
ATOM 7080 N N . PHE B 1 332 ? 25.484 22.594 21.797 1 86.94 332 PHE B N 1
ATOM 7081 C CA . PHE B 1 332 ? 24.797 23.109 22.969 1 86.94 332 PHE B CA 1
ATOM 7082 C C . PHE B 1 332 ? 24.703 22.062 24.062 1 86.94 332 PHE B C 1
ATOM 7084 O O . PHE B 1 332 ? 24.656 20.859 23.766 1 86.94 332 PHE B O 1
ATOM 7091 N N . LYS B 1 333 ? 24.828 22.703 25.234 1 92.31 333 LYS B N 1
ATOM 7092 C CA . LYS B 1 333 ? 24.562 21.844 26.391 1 92.31 333 LYS B CA 1
ATOM 7093 C C . LYS B 1 333 ? 23.172 22.078 26.938 1 92.31 333 LYS B C 1
ATOM 7095 O O . LYS B 1 333 ? 22.797 23.219 27.266 1 92.31 333 LYS B O 1
ATOM 7100 N N . LEU B 1 334 ? 22.391 21.031 27.047 1 94.94 334 LEU B N 1
ATOM 7101 C CA . LEU B 1 334 ? 21.062 21.062 27.656 1 94.94 334 LEU B CA 1
ATOM 7102 C C . LEU B 1 334 ? 21.094 20.469 29.062 1 94.94 334 LEU B C 1
ATOM 7104 O O . LEU B 1 334 ? 21.688 19.422 29.281 1 94.94 334 LEU B O 1
ATOM 7108 N N . THR B 1 335 ? 20.516 21.203 29.922 1 94.5 335 THR B N 1
ATOM 7109 C CA . THR B 1 335 ? 20.328 20.672 31.266 1 94.5 335 THR B CA 1
ATOM 7110 C C . THR B 1 335 ? 18.891 20.203 31.469 1 94.5 335 THR B C 1
ATOM 7112 O O . THR B 1 335 ? 17.953 20.953 31.188 1 94.5 335 THR B O 1
ATOM 7115 N N . LEU B 1 336 ? 18.766 19 32 1 95.62 336 LEU B N 1
ATOM 7116 C CA . LEU B 1 336 ? 17.438 18.406 32.156 1 95.62 336 LEU B CA 1
ATOM 7117 C C . LEU B 1 336 ? 16.953 18.562 33.594 1 95.62 336 LEU B C 1
ATOM 7119 O O . LEU B 1 336 ? 17.75 18.625 34.531 1 95.62 336 LEU B O 1
ATOM 7123 N N . GLU B 1 337 ? 15.672 18.703 33.719 1 93.94 337 GLU B N 1
ATOM 7124 C CA . GLU B 1 337 ? 14.992 18.656 35.031 1 93.94 337 GLU B CA 1
ATOM 7125 C C . GLU B 1 337 ? 13.758 17.75 34.969 1 93.94 337 GLU B C 1
ATOM 7127 O O . GLU B 1 337 ? 13.383 17.281 33.906 1 93.94 337 GLU B O 1
ATOM 7132 N N . ALA B 1 338 ? 13.203 17.469 36.156 1 92.56 338 ALA B N 1
ATOM 7133 C CA . ALA B 1 338 ? 12 16.641 36.219 1 92.56 338 ALA B CA 1
ATOM 7134 C C . ALA B 1 338 ? 10.789 17.391 35.656 1 92.56 338 ALA B C 1
ATOM 7136 O O . ALA B 1 338 ? 10.773 18.625 35.625 1 92.56 338 ALA B O 1
ATOM 7137 N N . ARG B 1 339 ? 9.828 16.578 35.25 1 86.19 339 ARG B N 1
ATOM 7138 C CA . ARG B 1 339 ? 8.555 17.188 34.875 1 86.19 339 ARG B CA 1
ATOM 7139 C C . ARG B 1 339 ? 7.996 18.078 35.969 1 86.19 339 ARG B C 1
ATOM 7141 O O . ARG B 1 339 ? 7.887 17.656 37.125 1 86.19 339 ARG B O 1
ATOM 7148 N N . GLY B 1 340 ? 7.602 19.203 35.594 1 83.5 340 GLY B N 1
ATOM 7149 C CA . GLY B 1 340 ? 7.066 20.141 36.594 1 83.5 340 GLY B CA 1
ATOM 7150 C C . GLY B 1 340 ? 8.148 20.859 37.375 1 83.5 340 GLY B C 1
ATOM 7151 O O . GLY B 1 340 ? 7.848 21.688 38.219 1 83.5 340 GLY B O 1
ATOM 7152 N N . GLY B 1 341 ? 9.336 20.484 37.156 1 85.12 341 GLY B N 1
ATOM 7153 C CA . GLY B 1 341 ? 10.453 21.141 37.812 1 85.12 341 GLY B CA 1
ATOM 7154 C C . GLY B 1 341 ? 11.086 20.266 38.906 1 85.12 341 GLY B C 1
ATOM 7155 O O . GLY B 1 341 ? 10.5 19.281 39.344 1 85.12 341 GLY B O 1
ATOM 7156 N N . GLY B 1 342 ? 12.305 20.531 39.25 1 86.25 342 GLY B N 1
ATOM 7157 C CA . GLY B 1 342 ? 12.984 19.812 40.312 1 86.25 342 GLY B CA 1
ATOM 7158 C C . GLY B 1 342 ? 14.008 18.812 39.812 1 86.25 342 GLY B C 1
ATOM 7159 O O . GLY B 1 342 ? 14.344 18.812 38.625 1 86.25 342 GLY B O 1
ATOM 7160 N N . ASP B 1 343 ? 14.477 18 40.75 1 86.69 343 ASP B N 1
ATOM 7161 C CA . ASP B 1 343 ? 15.562 17.078 40.438 1 86.69 343 ASP B CA 1
ATOM 7162 C C . ASP B 1 343 ? 15.031 15.789 39.812 1 86.69 343 ASP B C 1
ATOM 7164 O O . ASP B 1 343 ? 13.938 15.336 40.156 1 86.69 343 ASP B O 1
ATOM 7168 N N . LEU B 1 344 ? 15.742 15.367 38.844 1 90 344 LEU B N 1
ATOM 7169 C CA . LEU B 1 344 ? 15.461 14.047 38.281 1 90 344 LEU B CA 1
ATOM 7170 C C . LEU B 1 344 ? 15.781 12.953 39.312 1 90 344 LEU B C 1
ATOM 7172 O O . LEU B 1 344 ? 16.609 13.156 40.188 1 90 344 LEU B O 1
ATOM 7176 N N . PRO B 1 345 ? 14.984 11.828 39.188 1 82.12 345 PRO B N 1
ATOM 7177 C CA . PRO B 1 345 ? 15.219 10.781 40.188 1 82.12 345 PRO B CA 1
ATOM 7178 C C . PRO B 1 345 ? 16.672 10.32 40.219 1 82.12 345 PRO B C 1
ATOM 7180 O O . PRO B 1 345 ? 17.406 10.492 39.25 1 82.12 345 PRO B O 1
ATOM 7183 N N . SER B 1 346 ? 16.891 9.742 41.375 1 74.94 346 SER B N 1
ATOM 7184 C CA . SER B 1 346 ? 18.219 9.188 41.562 1 74.94 346 SER B CA 1
ATOM 7185 C C . SER B 1 346 ? 18.516 8.055 40.594 1 74.94 346 SER B C 1
ATOM 7187 O O . SER B 1 346 ? 17.641 7.227 40.312 1 74.94 346 SER B O 1
ATOM 7189 N N . GLY B 1 347 ? 19.656 8.062 39.75 1 74.19 347 GLY B N 1
ATOM 7190 C CA . GLY B 1 347 ? 20.016 7.016 38.812 1 74.19 347 GLY B CA 1
ATOM 7191 C C . GLY B 1 347 ? 19.688 7.379 37.375 1 74.19 347 GLY B C 1
ATOM 7192 O O . GLY B 1 347 ? 19.875 6.57 36.469 1 74.19 347 GLY B O 1
ATOM 7193 N N . TYR B 1 348 ? 19.016 8.539 37.188 1 80.94 348 TYR B N 1
ATOM 7194 C CA . TYR B 1 348 ? 18.594 8.977 35.875 1 80.94 348 TYR B CA 1
ATOM 7195 C C . TYR B 1 348 ? 19.766 9 34.906 1 80.94 348 TYR B C 1
ATOM 7197 O O . TYR B 1 348 ? 19.609 8.797 33.688 1 80.94 348 TYR B O 1
ATOM 7205 N N . GLY B 1 349 ? 20.938 8.961 35.375 1 79 349 GLY B N 1
ATOM 7206 C CA . GLY B 1 349 ? 22.109 9.164 34.531 1 79 349 GLY B CA 1
ATOM 7207 C C . GLY B 1 349 ? 22.453 10.625 34.312 1 79 349 GLY B C 1
ATOM 7208 O O . GLY B 1 349 ? 22.25 11.453 35.219 1 79 349 GLY B O 1
ATOM 7209 N N . SER B 1 350 ? 22.969 10.844 33.094 1 81.56 350 SER B N 1
ATOM 7210 C CA . SER B 1 350 ? 23.391 12.211 32.812 1 81.56 350 SER B CA 1
ATOM 7211 C C . SER B 1 350 ? 22.188 13.125 32.594 1 81.56 350 SER B C 1
ATOM 7213 O O . SER B 1 350 ? 21.234 12.773 31.891 1 81.56 350 SER B O 1
ATOM 7215 N N . THR B 1 351 ? 22.297 14.156 33.344 1 89.12 351 THR B N 1
ATOM 7216 C CA . THR B 1 351 ? 21.25 15.156 33.219 1 89.12 351 THR B CA 1
ATOM 7217 C C . THR B 1 351 ? 21.625 16.234 32.219 1 89.12 351 THR B C 1
ATOM 7219 O O . THR B 1 351 ? 20.906 17.234 32.062 1 89.12 351 THR B O 1
ATOM 7222 N N . GLU B 1 352 ? 22.75 16.016 31.641 1 92.31 352 GLU B N 1
ATOM 7223 C CA . GLU B 1 352 ? 23.219 16.938 30.625 1 92.31 352 GLU B CA 1
ATOM 7224 C C . GLU B 1 352 ? 23.344 16.25 29.266 1 92.31 352 GLU B C 1
ATOM 7226 O O . GLU B 1 352 ? 23.75 15.086 29.188 1 92.31 352 GLU B O 1
ATOM 7231 N N . ILE B 1 353 ? 22.844 17.016 28.281 1 93.75 353 ILE B N 1
ATOM 7232 C CA . ILE B 1 353 ? 22.938 16.5 26.922 1 93.75 353 ILE B CA 1
ATOM 7233 C C . ILE B 1 353 ? 23.719 17.484 26.047 1 93.75 353 ILE B C 1
ATOM 7235 O O . ILE B 1 353 ? 23.375 18.672 25.984 1 93.75 353 ILE B O 1
ATOM 7239 N N . LEU B 1 354 ? 24.766 17 25.422 1 92.56 354 LEU B N 1
ATOM 7240 C CA . LEU B 1 354 ? 25.453 17.766 24.406 1 92.56 354 LEU B CA 1
ATOM 7241 C C . LEU B 1 354 ? 24.906 17.438 23.016 1 92.56 354 LEU B C 1
ATOM 7243 O O . LEU B 1 354 ? 24.812 16.266 22.641 1 92.56 354 LEU B O 1
ATOM 7247 N N . CYS B 1 355 ? 24.438 18.5 22.312 1 93.69 355 CYS B N 1
ATOM 7248 C CA . CYS B 1 355 ? 23.859 18.234 20.984 1 93.69 355 CYS B CA 1
ATOM 7249 C C . CYS B 1 355 ? 24.188 19.359 20.016 1 93.69 355 CYS B C 1
ATOM 7251 O O . CYS B 1 355 ? 24.438 20.5 20.438 1 93.69 355 CYS B O 1
ATOM 7253 N N . ASP B 1 356 ? 24.172 18.984 18.719 1 92.56 356 ASP B N 1
ATOM 7254 C CA . ASP B 1 356 ? 24.453 19.938 17.641 1 92.56 356 ASP B CA 1
ATOM 7255 C C . ASP B 1 356 ? 23.203 20.75 17.312 1 92.56 356 ASP B C 1
ATOM 7257 O O . ASP B 1 356 ? 23.297 21.891 16.859 1 92.56 356 ASP B O 1
ATOM 7261 N N . ALA B 1 357 ? 22.094 20.172 17.469 1 93.81 357 ALA B N 1
ATOM 7262 C CA . ALA B 1 357 ? 20.812 20.812 17.172 1 93.81 357 ALA B CA 1
ATOM 7263 C C . ALA B 1 357 ? 19.734 20.375 18.156 1 93.81 357 ALA B C 1
ATOM 7265 O O . ALA B 1 357 ? 19.859 19.312 18.781 1 93.81 357 ALA B O 1
ATOM 7266 N N . TYR B 1 358 ? 18.766 21.266 18.312 1 95.81 358 TYR B N 1
ATOM 7267 C CA . TYR B 1 358 ? 17.641 21 19.203 1 95.81 358 TYR B CA 1
ATOM 7268 C C . TYR B 1 358 ? 16.312 21.297 18.516 1 95.81 358 TYR B C 1
ATOM 7270 O O . TYR B 1 358 ? 16.188 22.281 17.766 1 95.81 358 TYR B O 1
ATOM 7278 N N . LEU B 1 359 ? 15.328 20.391 18.719 1 96 359 LEU B N 1
ATOM 7279 C CA . LEU B 1 359 ? 13.984 20.562 18.188 1 96 359 LEU B CA 1
ATOM 7280 C C . LEU B 1 359 ? 12.945 20.531 19.312 1 96 359 LEU B C 1
ATOM 7282 O O . LEU B 1 359 ? 12.836 19.531 20.031 1 96 359 LEU B O 1
ATOM 7286 N N . ALA B 1 360 ? 12.25 21.625 19.453 1 96.5 360 ALA B N 1
ATOM 7287 C CA . ALA B 1 360 ? 11.086 21.656 20.328 1 96.5 360 ALA B CA 1
ATOM 7288 C C . ALA B 1 360 ? 9.82 21.266 19.562 1 96.5 360 ALA B C 1
ATOM 7290 O O . ALA B 1 360 ? 9.203 22.109 18.906 1 96.5 360 ALA B O 1
ATOM 7291 N N . ALA B 1 361 ? 9.414 20.047 19.672 1 94.69 361 ALA B N 1
ATOM 7292 C CA . ALA B 1 361 ? 8.164 19.547 19.094 1 94.69 361 ALA B CA 1
ATOM 7293 C C . ALA B 1 361 ? 7.102 19.375 20.172 1 94.69 361 ALA B C 1
ATOM 7295 O O . ALA B 1 361 ? 6.676 18.25 20.453 1 94.69 361 ALA B O 1
ATOM 7296 N N . VAL B 1 362 ? 6.602 20.453 20.688 1 93.25 362 VAL B N 1
ATOM 7297 C CA . VAL B 1 362 ? 5.809 20.422 21.922 1 93.25 362 VAL B CA 1
ATOM 7298 C C . VAL B 1 362 ? 4.41 20.969 21.641 1 93.25 362 VAL B C 1
ATOM 7300 O O . VAL B 1 362 ? 3.779 21.547 22.531 1 93.25 362 VAL B O 1
ATOM 7303 N N . GLY B 1 363 ? 3.971 20.844 20.453 1 89.56 363 GLY B N 1
ATOM 7304 C CA . GLY B 1 363 ? 2.598 21.203 20.125 1 89.56 363 GLY B CA 1
ATOM 7305 C C . GLY B 1 363 ? 2.49 22.453 19.266 1 89.56 363 GLY B C 1
ATOM 7306 O O . GLY B 1 363 ? 3.5 23.094 18.969 1 89.56 363 GLY B O 1
ATOM 7307 N N . ARG B 1 364 ? 1.245 22.766 18.891 1 91.12 364 ARG B N 1
ATOM 7308 C CA . ARG B 1 364 ? 0.931 23.906 18.031 1 91.12 364 ARG B CA 1
ATOM 7309 C C . ARG B 1 364 ? -0.238 24.703 18.609 1 91.12 364 ARG B C 1
ATOM 7311 O O . ARG B 1 364 ? -0.962 24.219 19.469 1 91.12 364 ARG B O 1
ATOM 7318 N N . VAL B 1 365 ? -0.356 25.938 18.188 1 92.81 365 VAL B N 1
ATOM 7319 C CA . VAL B 1 365 ? -1.439 26.812 18.609 1 92.81 365 VAL B CA 1
ATOM 7320 C C . VAL B 1 365 ? -2.107 27.438 17.375 1 92.81 365 VAL B C 1
ATOM 7322 O O . VAL B 1 365 ? -1.435 27.781 16.406 1 92.81 365 VAL B O 1
ATOM 7325 N N . PRO B 1 366 ? -3.473 27.578 17.406 1 93.75 366 PRO B N 1
ATOM 7326 C CA . PRO B 1 366 ? -4.18 28.172 16.266 1 93.75 366 PRO B CA 1
ATOM 7327 C C . PRO B 1 366 ? -3.709 29.594 15.945 1 93.75 366 PRO B C 1
ATOM 7329 O O . PRO B 1 366 ? -3.422 30.359 16.859 1 93.75 366 PRO B O 1
ATOM 7332 N N . ASN B 1 367 ? -3.645 29.953 14.625 1 93.19 367 ASN B N 1
ATOM 7333 C CA . ASN B 1 367 ? -3.289 31.297 14.172 1 93.19 367 ASN B CA 1
ATOM 7334 C C . ASN B 1 367 ? -4.496 32.219 14.18 1 93.19 367 ASN B C 1
ATOM 7336 O O . ASN B 1 367 ? -5.047 32.531 13.125 1 93.19 367 ASN B O 1
ATOM 7340 N N . THR B 1 368 ? -4.816 32.75 15.375 1 95.44 368 THR B N 1
ATOM 7341 C CA . THR B 1 368 ? -6.012 33.562 15.5 1 95.44 368 THR B CA 1
ATOM 7342 C C . THR B 1 368 ? -5.645 35 15.875 1 95.44 368 THR B C 1
ATOM 7344 O O . THR B 1 368 ? -6.473 35.906 15.773 1 95.44 368 THR B O 1
ATOM 7347 N N . GLY B 1 369 ? -4.496 35.281 16.266 1 90.75 369 GLY B N 1
ATOM 7348 C CA . GLY B 1 369 ? -4.113 36.531 16.953 1 90.75 369 GLY B CA 1
ATOM 7349 C C . GLY B 1 369 ? -4.082 37.719 16.031 1 90.75 369 GLY B C 1
ATOM 7350 O O . GLY B 1 369 ? -4.281 38.844 16.469 1 90.75 369 GLY B O 1
ATOM 7351 N N . GLU B 1 370 ? -3.889 37.562 14.727 1 90.38 370 GLU B N 1
ATOM 7352 C CA . GLU B 1 370 ? -3.645 38.688 13.836 1 90.38 370 GLU B CA 1
ATOM 7353 C C . GLU B 1 370 ? -4.859 38.969 12.961 1 90.38 370 GLU B C 1
ATOM 7355 O O . GLU B 1 370 ? -4.793 39.781 12.039 1 90.38 370 GLU B O 1
ATOM 7360 N N . LEU B 1 371 ? -6.039 38.469 13.297 1 95.44 371 LEU B N 1
ATOM 7361 C CA . LEU B 1 371 ? -7.184 38.531 12.391 1 95.44 371 LEU B CA 1
ATOM 7362 C C . LEU B 1 371 ? -8.172 39.594 12.836 1 95.44 371 LEU B C 1
ATOM 7364 O O . LEU B 1 371 ? -9.102 39.938 12.102 1 95.44 371 LEU B O 1
ATOM 7368 N N . ASN B 1 372 ? -8.016 40.281 13.977 1 96.25 372 ASN B N 1
ATOM 7369 C CA . ASN B 1 372 ? -8.977 41.188 14.547 1 96.25 372 ASN B CA 1
ATOM 7370 C C . ASN B 1 372 ? -10.367 40.562 14.664 1 96.25 372 ASN B C 1
ATOM 7372 O O . ASN B 1 372 ? -11.352 41.156 14.219 1 96.25 372 ASN B O 1
ATOM 7376 N N . LEU B 1 373 ? -10.383 39.406 15.242 1 97.12 373 LEU B N 1
ATOM 7377 C CA . LEU B 1 373 ? -11.594 38.594 15.336 1 97.12 373 LEU B CA 1
ATOM 7378 C C . LEU B 1 373 ? -12.664 39.312 16.141 1 97.12 373 LEU B C 1
ATOM 7380 O O . LEU B 1 373 ? -13.859 39.156 15.891 1 97.12 373 LEU B O 1
ATOM 7384 N N . GLN B 1 374 ? -12.258 40.125 17.078 1 94.62 374 GLN B N 1
ATOM 7385 C CA . GLN B 1 374 ? -13.18 40.812 17.969 1 94.62 374 GLN B CA 1
ATOM 7386 C C . GLN B 1 374 ? -14.102 41.75 17.188 1 94.62 374 GLN B C 1
ATOM 7388 O O . GLN B 1 374 ? -15.273 41.875 17.531 1 94.62 374 GLN B O 1
ATOM 7393 N N . ALA B 1 375 ? -13.57 42.312 16.172 1 94.31 375 ALA B N 1
ATOM 7394 C CA . ALA B 1 375 ? -14.344 43.25 15.359 1 94.31 375 ALA B CA 1
ATOM 7395 C C . ALA B 1 375 ? -15.523 42.531 14.695 1 94.31 375 ALA B C 1
ATOM 7397 O O . ALA B 1 375 ? -16.578 43.125 14.461 1 94.31 375 ALA B O 1
ATOM 7398 N N . ALA B 1 376 ? -15.43 41.281 14.461 1 95.06 376 ALA B N 1
ATOM 7399 C CA . ALA B 1 376 ? -16.469 40.5 13.789 1 95.06 376 ALA B CA 1
ATOM 7400 C C . ALA B 1 376 ? -17.312 39.719 14.789 1 95.06 376 ALA B C 1
ATOM 7402 O O . ALA B 1 376 ? -18.297 39.094 14.414 1 95.06 376 ALA B O 1
ATOM 7403 N N . GLY B 1 377 ? -16.922 39.812 16.125 1 95.62 377 GLY B N 1
ATOM 7404 C CA . GLY B 1 377 ? -17.656 39.062 17.141 1 95.62 377 GLY B CA 1
ATOM 7405 C C . GLY B 1 377 ? -17.344 37.594 17.141 1 95.62 377 GLY B C 1
ATOM 7406 O O . GLY B 1 377 ? -18.203 36.75 17.438 1 95.62 377 GLY B O 1
ATOM 7407 N N . ILE B 1 378 ? -16.125 37.219 16.75 1 97.06 378 ILE B N 1
ATOM 7408 C CA . ILE B 1 378 ? -15.727 35.812 16.688 1 97.06 378 ILE B CA 1
ATOM 7409 C C . ILE B 1 378 ? -15.008 35.406 17.969 1 97.06 378 ILE B C 1
ATOM 7411 O O . ILE B 1 378 ? -14.039 36.062 18.375 1 97.06 378 ILE B O 1
ATOM 7415 N N . GLN B 1 379 ? -15.461 34.344 18.562 1 96.75 379 GLN B N 1
ATOM 7416 C CA . GLN B 1 379 ? -14.914 33.875 19.844 1 96.75 379 GLN B CA 1
ATOM 7417 C C . GLN B 1 379 ? -13.953 32.719 19.625 1 96.75 379 GLN B C 1
ATOM 7419 O O . GLN B 1 379 ? -14.055 31.984 18.641 1 96.75 379 GLN B O 1
ATOM 7424 N N . VAL B 1 380 ? -13 32.594 20.531 1 95.56 380 VAL B N 1
ATOM 7425 C CA . VAL B 1 380 ? -12.039 31.484 20.531 1 95.56 380 VAL B CA 1
ATOM 7426 C C . VAL B 1 380 ? -12.086 30.75 21.875 1 95.56 380 VAL B C 1
ATOM 7428 O O . VAL B 1 380 ? -12.57 31.297 22.875 1 95.56 380 VAL B O 1
ATOM 7431 N N . ASP B 1 381 ? -11.68 29.562 21.922 1 92.75 381 ASP B N 1
ATOM 7432 C CA . ASP B 1 381 ? -11.625 28.797 23.172 1 92.75 381 ASP B CA 1
ATOM 7433 C C . ASP B 1 381 ? -10.375 29.156 23.969 1 92.75 381 ASP B C 1
ATOM 7435 O O . ASP B 1 381 ? -9.664 30.094 23.641 1 92.75 381 ASP B O 1
ATOM 7439 N N . GLY B 1 382 ? -10.195 28.5 25.078 1 91.19 382 GLY B N 1
ATOM 7440 C CA . GLY B 1 382 ? -9.094 28.781 25.984 1 91.19 382 GLY B CA 1
ATOM 7441 C C . GLY B 1 382 ? -7.734 28.516 25.375 1 91.19 382 GLY B C 1
ATOM 7442 O O . GLY B 1 382 ? -6.719 29.031 25.859 1 91.19 382 GLY B O 1
ATOM 7443 N N . TYR B 1 383 ? -7.727 27.812 24.281 1 89.81 383 TYR B N 1
ATOM 7444 C CA . TYR B 1 383 ? -6.461 27.469 23.641 1 89.81 383 TYR B CA 1
ATOM 7445 C C . TYR B 1 383 ? -6.266 28.281 22.359 1 89.81 383 TYR B C 1
ATOM 7447 O O . TYR B 1 383 ? -5.273 28.094 21.641 1 89.81 383 TYR B O 1
ATOM 7455 N N . GLY B 1 384 ? -7.25 29.141 22.078 1 93.06 384 GLY B N 1
ATOM 7456 C CA . GLY B 1 384 ? -7.121 30.047 20.938 1 93.06 384 GLY B CA 1
ATOM 7457 C C . GLY B 1 384 ? -7.812 29.531 19.688 1 93.06 384 GLY B C 1
ATOM 7458 O O . GLY B 1 384 ? -7.754 30.172 18.641 1 93.06 384 GLY B O 1
ATOM 7459 N N . GLY B 1 385 ? -8.438 28.406 19.766 1 93.81 385 GLY B N 1
ATOM 7460 C CA . GLY B 1 385 ? -9.164 27.875 18.625 1 93.81 385 GLY B CA 1
ATOM 7461 C C . GLY B 1 385 ? -10.492 28.547 18.391 1 93.81 385 GLY B C 1
ATOM 7462 O O . GLY B 1 385 ? -11.211 28.875 19.344 1 93.81 385 GLY B O 1
ATOM 7463 N N . ILE B 1 386 ? -10.844 28.828 17.141 1 95.38 386 ILE B N 1
ATOM 7464 C CA . ILE B 1 386 ? -12.094 29.484 16.812 1 95.38 386 ILE B CA 1
ATOM 7465 C C . ILE B 1 386 ? -13.273 28.578 17.156 1 95.38 386 ILE B C 1
ATOM 7467 O O . ILE B 1 386 ? -13.273 27.391 16.797 1 95.38 386 ILE B O 1
ATOM 7471 N N . LEU B 1 387 ? -14.25 29.094 17.906 1 92.12 387 LEU B N 1
ATOM 7472 C CA . LEU B 1 387 ? -15.461 28.344 18.203 1 92.12 387 LEU B CA 1
ATOM 7473 C C . LEU B 1 387 ? -16.375 28.266 16.969 1 92.12 387 LEU B C 1
ATOM 7475 O O . LEU B 1 387 ? -16.672 29.297 16.359 1 92.12 387 LEU B O 1
ATOM 7479 N N . VAL B 1 388 ? -16.75 27.062 16.609 1 90.94 388 VAL B N 1
ATOM 7480 C CA . VAL B 1 388 ? -17.641 26.875 15.477 1 90.94 388 VAL B CA 1
ATOM 7481 C C . VAL B 1 388 ? -18.781 25.938 15.867 1 90.94 388 VAL B C 1
ATOM 7483 O O . VAL B 1 388 ? -18.672 25.188 16.844 1 90.94 388 VAL B O 1
ATOM 7486 N N . ASP B 1 389 ? -19.922 26.031 15.156 1 84.69 389 ASP B N 1
ATOM 7487 C CA . ASP B 1 389 ? -21.016 25.094 15.359 1 84.69 389 ASP B CA 1
ATOM 7488 C C . ASP B 1 389 ? -20.875 23.875 14.445 1 84.69 389 ASP B C 1
ATOM 7490 O O . ASP B 1 389 ? -19.812 23.641 13.867 1 84.69 389 ASP B O 1
ATOM 7494 N N . SER B 1 390 ? -21.891 23 14.281 1 77.56 390 SER B N 1
ATOM 7495 C CA . SER B 1 390 ? -21.844 21.75 13.539 1 77.56 390 SER B CA 1
ATOM 7496 C C . SER B 1 390 ? -21.719 22 12.039 1 77.56 390 SER B C 1
ATOM 7498 O O . SER B 1 390 ? -21.375 21.094 11.281 1 77.56 390 SER B O 1
ATOM 7500 N N . LYS B 1 391 ? -21.969 23.172 11.68 1 81.56 391 LYS B N 1
ATOM 7501 C CA . LYS B 1 391 ? -21.844 23.547 10.273 1 81.56 391 LYS B CA 1
ATOM 7502 C C . LYS B 1 391 ? -20.547 24.312 10.023 1 81.56 391 LYS B C 1
ATOM 7504 O O . LYS B 1 391 ? -20.344 24.844 8.93 1 81.56 391 LYS B O 1
ATOM 7509 N N . LEU B 1 392 ? -19.688 24.469 11.031 1 89.44 392 LEU B N 1
ATOM 7510 C CA . LEU B 1 392 ? -18.391 25.141 11.008 1 89.44 392 LEU B CA 1
ATOM 7511 C C . LEU B 1 392 ? -18.562 26.641 10.891 1 89.44 392 LEU B C 1
ATOM 7513 O O . LEU B 1 392 ? -17.656 27.344 10.438 1 89.44 392 LEU B O 1
ATOM 7517 N N . CYS B 1 393 ? -19.797 27.094 11.273 1 92.12 393 CYS B N 1
ATOM 7518 C CA . CYS B 1 393 ? -20.062 28.531 11.328 1 92.12 393 CYS B CA 1
ATOM 7519 C C . CYS B 1 393 ? -19.547 29.125 12.641 1 92.12 393 CYS B C 1
ATOM 7521 O O . CYS B 1 393 ? -19.734 28.547 13.703 1 92.12 393 CYS B O 1
ATOM 7523 N N . THR B 1 394 ? -18.906 30.266 12.477 1 94.94 394 THR B N 1
ATOM 7524 C CA . THR B 1 394 ? -18.328 30.906 13.656 1 94.94 394 THR B CA 1
ATOM 7525 C C . THR B 1 394 ? -19.406 31.672 14.43 1 94.94 394 THR B C 1
ATOM 7527 O O . THR B 1 394 ? -20.578 31.641 14.062 1 94.94 394 THR B O 1
ATOM 7530 N N . THR B 1 395 ? -18.953 32.344 15.461 1 95.31 395 THR B N 1
ATOM 7531 C CA . THR B 1 395 ? -19.859 33.125 16.312 1 95.31 395 THR B CA 1
ATOM 7532 C C . THR B 1 395 ? -20.031 34.562 15.758 1 95.31 395 THR B C 1
ATOM 7534 O O . THR B 1 395 ? -20.609 35.406 16.406 1 95.31 395 THR B O 1
ATOM 7537 N N . ALA B 1 396 ? -19.5 34.781 14.586 1 95.56 396 ALA B N 1
ATOM 7538 C CA . ALA B 1 396 ? -19.625 36.094 13.984 1 95.56 396 ALA B CA 1
ATOM 7539 C C . ALA B 1 396 ? -21.078 36.562 13.969 1 95.56 396 ALA B C 1
ATOM 7541 O O . ALA B 1 396 ? -21.984 35.781 13.664 1 95.56 396 ALA B O 1
ATOM 7542 N N . LYS B 1 397 ? -21.234 37.781 14.164 1 89.56 397 LYS B N 1
ATOM 7543 C CA . LYS B 1 397 ? -22.578 38.344 14.242 1 89.56 397 LYS B CA 1
ATOM 7544 C C . LYS B 1 397 ? -23.281 38.312 12.883 1 89.56 397 LYS B C 1
ATOM 7546 O O . LYS B 1 397 ? -24.5 38.125 12.82 1 89.56 397 LYS B O 1
ATOM 7551 N N . SER B 1 398 ? -22.516 38.406 11.844 1 92.12 398 SER B N 1
ATOM 7552 C CA . SER B 1 398 ? -23.078 38.438 10.5 1 92.12 398 SER B CA 1
ATOM 7553 C C . SER B 1 398 ? -23.609 37.062 10.094 1 92.12 398 SER B C 1
ATOM 7555 O O . SER B 1 398 ? -24.438 36.969 9.18 1 92.12 398 SER B O 1
ATOM 7557 N N . GLY B 1 399 ? -23.156 36 10.617 1 92.94 399 GLY B N 1
ATOM 7558 C CA . GLY B 1 399 ? -23.625 34.656 10.344 1 92.94 399 GLY B CA 1
ATOM 7559 C C . GLY B 1 399 ? -23.078 34.062 9.055 1 92.94 399 GLY B C 1
ATOM 7560 O O . GLY B 1 399 ? -23.516 33 8.602 1 92.94 399 GLY B O 1
ATOM 7561 N N . ASN B 1 400 ? -22.062 34.719 8.508 1 94.94 400 ASN B N 1
ATOM 7562 C CA . ASN B 1 400 ? -21.562 34.25 7.215 1 94.94 400 ASN B CA 1
ATOM 7563 C C . ASN B 1 400 ? -20.062 33.938 7.27 1 94.94 400 ASN B C 1
ATOM 7565 O O . ASN B 1 400 ? -19.406 33.875 6.234 1 94.94 400 ASN B O 1
ATOM 7569 N N . VAL B 1 401 ? -19.531 33.875 8.5 1 97 401 VAL B N 1
ATOM 7570 C CA . VAL B 1 401 ? -18.109 33.594 8.656 1 97 401 VAL B CA 1
ATOM 7571 C C . VAL B 1 401 ? -17.938 32.156 9.188 1 97 401 VAL B C 1
ATOM 7573 O O . VAL B 1 401 ? -18.547 31.781 10.188 1 97 401 VAL B O 1
ATOM 7576 N N . TYR B 1 402 ? -17.078 31.375 8.523 1 94.94 402 TYR B N 1
ATOM 7577 C CA . TYR B 1 402 ? -16.781 29.984 8.844 1 94.94 402 TYR B CA 1
ATOM 7578 C C . TYR B 1 402 ? -15.305 29.797 9.148 1 94.94 402 TYR B C 1
ATOM 7580 O O . TYR B 1 402 ? -14.492 30.688 8.875 1 94.94 402 TYR B O 1
ATOM 7588 N N . ALA B 1 403 ? -15 28.672 9.773 1 95.56 403 ALA B N 1
ATOM 7589 C CA . ALA B 1 403 ? -13.602 28.328 10.039 1 95.56 403 ALA B CA 1
ATOM 7590 C C . ALA B 1 403 ? -13.359 26.828 9.906 1 95.56 403 ALA B C 1
ATOM 7592 O O . ALA B 1 403 ? -14.25 26.031 10.195 1 95.56 403 ALA B O 1
ATOM 7593 N N . ALA B 1 404 ? -12.133 26.453 9.477 1 91.31 404 ALA B N 1
ATOM 7594 C CA . ALA B 1 404 ? -11.773 25.047 9.281 1 91.31 404 ALA B CA 1
ATOM 7595 C C . ALA B 1 404 ? -10.266 24.844 9.422 1 91.31 404 ALA B C 1
ATOM 7597 O O . ALA B 1 404 ? -9.484 25.734 9.094 1 91.31 404 ALA B O 1
ATOM 7598 N N . GLY B 1 405 ? -9.914 23.609 9.867 1 89.81 405 GLY B N 1
ATOM 7599 C CA . GLY B 1 405 ? -8.508 23.25 10 1 89.81 405 GLY B CA 1
ATOM 7600 C C . GLY B 1 405 ? -7.949 23.531 11.375 1 89.81 405 GLY B C 1
ATOM 7601 O O . GLY B 1 405 ? -8.688 23.562 12.359 1 89.81 405 GLY B O 1
ATOM 7602 N N . ASP B 1 406 ? -6.664 23.734 11.406 1 89.25 406 ASP B N 1
ATOM 7603 C CA . ASP B 1 406 ? -5.965 23.875 12.68 1 89.25 406 ASP B CA 1
ATOM 7604 C C . ASP B 1 406 ? -6.422 25.109 13.438 1 89.25 406 ASP B C 1
ATOM 7606 O O . ASP B 1 406 ? -6.285 25.188 14.656 1 89.25 406 ASP B O 1
ATOM 7610 N N . VAL B 1 407 ? -6.977 26.062 12.75 1 93.69 407 VAL B N 1
ATOM 7611 C CA . VAL B 1 407 ? -7.391 27.312 13.383 1 93.69 407 VAL B CA 1
ATOM 7612 C C . VAL B 1 407 ? -8.539 27.031 14.359 1 93.69 407 VAL B C 1
ATOM 7614 O O . VAL B 1 407 ? -8.789 27.828 15.266 1 93.69 407 VAL B O 1
ATOM 7617 N N . VAL B 1 408 ? -9.227 25.922 14.156 1 91.62 408 VAL B N 1
ATOM 7618 C CA . VAL B 1 408 ? -10.344 25.562 15.016 1 91.62 408 VAL B CA 1
ATOM 7619 C C . VAL B 1 408 ? -9.844 24.75 16.219 1 91.62 408 VAL B C 1
ATOM 7621 O O . VAL B 1 408 ? -10.555 24.594 17.203 1 91.62 408 VAL B O 1
ATOM 7624 N N . GLY B 1 409 ? -8.586 24.312 16.141 1 86.38 409 GLY B N 1
ATOM 7625 C CA . GLY B 1 409 ? -8.023 23.562 17.25 1 86.38 409 GLY B CA 1
ATOM 7626 C C . GLY B 1 409 ? -7.652 22.141 16.875 1 86.38 409 GLY B C 1
ATOM 7627 O O . GLY B 1 409 ? -7.43 21.828 15.703 1 86.38 409 GLY B O 1
ATOM 7628 N N . ARG B 1 410 ? -7.418 21.281 17.875 1 77.06 410 ARG B N 1
ATOM 7629 C CA . ARG B 1 410 ? -7.008 19.891 17.688 1 77.06 410 ARG B CA 1
ATOM 7630 C C . ARG B 1 410 ? -7.941 19.172 16.719 1 77.06 410 ARG B C 1
ATOM 7632 O O . ARG B 1 410 ? -9.109 19.547 16.594 1 77.06 410 ARG B O 1
ATOM 7639 N N . PRO B 1 411 ? -7.355 18.25 15.953 1 74.75 411 PRO B N 1
ATOM 7640 C CA . PRO B 1 411 ? -6.145 17.469 16.188 1 74.75 411 PRO B CA 1
ATOM 7641 C C . PRO B 1 411 ? -4.949 17.953 15.383 1 74.75 411 PRO B C 1
ATOM 7643 O O . PRO B 1 411 ? -3.887 17.328 15.398 1 74.75 411 PRO B O 1
ATOM 7646 N N . PHE B 1 412 ? -5 18.953 14.641 1 81.62 412 PHE B N 1
ATOM 7647 C CA . PHE B 1 412 ? -3.939 19.578 13.852 1 81.62 412 PHE B CA 1
ATOM 7648 C C . PHE B 1 412 ? -3.418 18.609 12.789 1 81.62 412 PHE B C 1
ATOM 7650 O O . PHE B 1 412 ? -2.207 18.422 12.664 1 81.62 412 PHE B O 1
ATOM 7657 N N . LEU B 1 413 ? -4.27 18 12.18 1 77.44 413 LEU B N 1
ATOM 7658 C CA . LEU B 1 413 ? -3.965 17.078 11.086 1 77.44 413 LEU B CA 1
ATOM 7659 C C . LEU B 1 413 ? -4.516 17.609 9.766 1 77.44 413 LEU B C 1
ATOM 7661 O O . LEU B 1 413 ? -5.664 18.047 9.695 1 77.44 413 LEU B O 1
ATOM 7665 N N . ALA B 1 414 ? -3.65 17.547 8.727 1 80.44 414 ALA B N 1
ATOM 7666 C CA . ALA B 1 414 ? -4.039 18.047 7.41 1 80.44 414 ALA B CA 1
ATOM 7667 C C . ALA B 1 414 ? -5.301 17.344 6.91 1 80.44 414 ALA B C 1
ATOM 7669 O O . ALA B 1 414 ? -6.168 17.984 6.301 1 80.44 414 ALA B O 1
ATOM 7670 N N . SER B 1 415 ? -5.441 16.094 7.164 1 72.31 415 SER B N 1
ATOM 7671 C CA . SER B 1 415 ? -6.602 15.328 6.715 1 72.31 415 SER B CA 1
ATOM 7672 C C . SER B 1 415 ? -7.883 15.844 7.359 1 72.31 415 SER B C 1
ATOM 7674 O O . SER B 1 415 ? -8.898 16.016 6.68 1 72.31 415 SER B O 1
ATOM 7676 N N . THR B 1 416 ? -7.844 16.125 8.633 1 76.12 416 THR B N 1
ATOM 7677 C CA . THR B 1 416 ? -8.992 16.656 9.344 1 76.12 416 THR B CA 1
ATOM 7678 C C . THR B 1 416 ? -9.367 18.047 8.812 1 76.12 416 THR B C 1
ATOM 7680 O O . THR B 1 416 ? -10.547 18.328 8.602 1 76.12 416 THR B O 1
ATOM 7683 N N . GLY B 1 417 ? -8.359 18.812 8.633 1 83.31 417 GLY B N 1
ATOM 7684 C CA . GLY B 1 417 ? -8.602 20.141 8.125 1 83.31 417 GLY B CA 1
ATOM 7685 C C . GLY B 1 417 ? -9.258 20.156 6.758 1 83.31 417 GLY B C 1
ATOM 7686 O O . GLY B 1 417 ? -10.195 20.922 6.516 1 83.31 417 GLY B O 1
ATOM 7687 N N . THR B 1 418 ? -8.742 19.328 5.91 1 80.88 418 THR B N 1
ATOM 7688 C CA . THR B 1 418 ? -9.281 19.25 4.559 1 80.88 418 THR B CA 1
ATOM 7689 C C . THR B 1 418 ? -10.734 18.797 4.582 1 80.88 418 THR B C 1
ATOM 7691 O O . THR B 1 418 ? -11.57 19.328 3.85 1 80.88 418 THR B O 1
ATOM 7694 N N . ALA B 1 419 ? -11.039 17.891 5.418 1 74.31 419 ALA B N 1
ATOM 7695 C CA . ALA B 1 419 ? -12.414 17.422 5.57 1 74.31 419 ALA B CA 1
ATOM 7696 C C . ALA B 1 419 ? -13.312 18.547 6.086 1 74.31 419 ALA B C 1
ATOM 7698 O O . ALA B 1 419 ? -14.438 18.719 5.613 1 74.31 419 ALA B O 1
ATOM 7699 N N . GLN B 1 420 ? -12.828 19.25 6.984 1 81.5 420 GLN B N 1
ATOM 7700 C CA . GLN B 1 420 ? -13.57 20.375 7.539 1 81.5 420 GLN B CA 1
ATOM 7701 C C . GLN B 1 420 ? -13.789 21.469 6.488 1 81.5 420 GLN B C 1
ATOM 7703 O O . GLN B 1 420 ? -14.859 22.062 6.422 1 81.5 420 GLN B O 1
ATOM 7708 N N . GLY B 1 421 ? -12.742 21.703 5.723 1 86.5 421 GLY B N 1
ATOM 7709 C CA . GLY B 1 421 ? -12.875 22.672 4.648 1 86.5 421 GLY B CA 1
ATOM 7710 C C . GLY B 1 421 ? -13.977 22.328 3.662 1 86.5 421 GLY B C 1
ATOM 7711 O O . GLY B 1 421 ? -14.805 23.172 3.322 1 86.5 421 GLY B O 1
ATOM 7712 N N . LYS B 1 422 ? -14.031 21.172 3.27 1 79.19 422 LYS B N 1
ATOM 7713 C CA . LYS B 1 422 ? -15.062 20.703 2.34 1 79.19 422 LYS B CA 1
ATOM 7714 C C . LYS B 1 422 ? -16.438 20.781 2.975 1 79.19 422 LYS B C 1
ATOM 7716 O O . LYS B 1 422 ? -17.422 21.172 2.32 1 79.19 422 LYS B O 1
ATOM 7721 N N . ALA B 1 423 ? -16.5 20.375 4.207 1 78.5 423 ALA B N 1
ATOM 7722 C CA . ALA B 1 423 ? -17.766 20.438 4.934 1 78.5 423 ALA B CA 1
ATOM 7723 C C . ALA B 1 423 ? -18.25 21.875 5.059 1 78.5 423 ALA B C 1
ATOM 7725 O O . ALA B 1 423 ? -19.453 22.141 4.953 1 78.5 423 ALA B O 1
ATOM 7726 N N . ALA B 1 424 ? -17.359 22.734 5.312 1 88.25 424 ALA B N 1
ATOM 7727 C CA . ALA B 1 424 ? -17.719 24.141 5.422 1 88.25 424 ALA B CA 1
ATOM 7728 C C . ALA B 1 424 ? -18.312 24.656 4.113 1 88.25 424 ALA B C 1
ATOM 7730 O O . ALA B 1 424 ? -19.312 25.375 4.117 1 88.25 424 ALA B O 1
ATOM 7731 N N . ILE B 1 425 ? -17.703 24.266 2.998 1 88.94 425 ILE B N 1
ATOM 7732 C CA . ILE B 1 425 ? -18.188 24.703 1.691 1 88.94 425 ILE B CA 1
ATOM 7733 C C . ILE B 1 425 ? -19.609 24.172 1.464 1 88.94 425 ILE B C 1
ATOM 7735 O O . ILE B 1 425 ? -20.484 24.891 0.981 1 88.94 425 ILE B O 1
ATOM 7739 N N . SER B 1 426 ? -19.812 22.984 1.831 1 81.44 426 SER B N 1
ATOM 7740 C CA . SER B 1 426 ? -21.141 22.375 1.688 1 81.44 426 SER B CA 1
ATOM 7741 C C . SER B 1 426 ? -22.172 23.094 2.557 1 81.44 426 SER B C 1
ATOM 7743 O O . SER B 1 426 ? -23.328 23.219 2.17 1 81.44 426 SER B O 1
ATOM 7745 N N . SER B 1 427 ? -21.781 23.469 3.689 1 84.31 427 SER B N 1
ATOM 7746 C CA . SER B 1 427 ? -22.672 24.188 4.602 1 84.31 427 SER B CA 1
ATOM 7747 C C . SER B 1 427 ? -23 25.578 4.078 1 84.31 427 SER B C 1
ATOM 7749 O O . SER B 1 427 ? -24.109 26.078 4.277 1 84.31 427 SER B O 1
ATOM 7751 N N . MET B 1 428 ? -22.047 26.125 3.436 1 90.69 428 MET B N 1
ATOM 7752 C CA . MET B 1 428 ? -22.188 27.484 2.928 1 90.69 428 MET B CA 1
ATOM 7753 C C . MET B 1 428 ? -23.125 27.516 1.729 1 90.69 428 MET B C 1
ATOM 7755 O O . MET B 1 428 ? -23.938 28.453 1.589 1 90.69 428 MET B O 1
ATOM 7759 N N . PHE B 1 429 ? -22.828 26.469 0.916 1 88.44 429 PHE B N 1
ATOM 7760 C CA . PHE B 1 429 ? -23.484 26.531 -0.385 1 88.44 429 PHE B CA 1
ATOM 7761 C C . PHE B 1 429 ? -24.359 25.312 -0.621 1 88.44 429 PHE B C 1
ATOM 7763 O O . PHE B 1 429 ? -24 24.203 -0.205 1 88.44 429 PHE B O 1
ATOM 7770 N N . ASN B 1 430 ? -25.641 25.375 -0.838 1 71.56 430 ASN B N 1
ATOM 7771 C CA . ASN B 1 430 ? -26.516 24.25 -1.132 1 71.56 430 ASN B CA 1
ATOM 7772 C C . ASN B 1 430 ? -26.047 23.484 -2.365 1 71.56 430 ASN B C 1
ATOM 7774 O O . ASN B 1 430 ? -25.688 24.094 -3.377 1 71.56 430 ASN B O 1
ATOM 7778 N N . GLN B 1 431 ? -25.641 22.25 -2.115 1 57.88 431 GLN B N 1
ATOM 7779 C CA . GLN B 1 431 ? -25.172 21.406 -3.213 1 57.88 431 GLN B CA 1
ATOM 7780 C C . GLN B 1 431 ? -26.281 21.188 -4.25 1 57.88 431 GLN B C 1
ATOM 7782 O O . GLN B 1 431 ? -27.406 20.859 -3.896 1 57.88 431 GLN B O 1
ATOM 7787 N N . VAL B 1 432 ? -26.328 21.922 -5.336 1 47.5 432 VAL B N 1
ATOM 7788 C CA . VAL B 1 432 ? -27.25 21.578 -6.414 1 47.5 432 VAL B CA 1
ATOM 7789 C C . VAL B 1 432 ? -26.844 20.234 -7.023 1 47.5 432 VAL B C 1
ATOM 7791 O O . VAL B 1 432 ? -25.734 20.078 -7.516 1 47.5 432 VAL B O 1
ATOM 7794 N N . THR B 1 433 ? -27.219 19.125 -6.453 1 47.22 433 THR B N 1
ATOM 7795 C CA . THR B 1 433 ? -26.844 17.766 -6.863 1 47.22 433 THR B CA 1
ATOM 7796 C C . THR B 1 433 ? -27.203 17.531 -8.328 1 47.22 433 THR B C 1
ATOM 7798 O O . THR B 1 433 ? -28.375 17.422 -8.68 1 47.22 433 THR B O 1
ATOM 7801 N N . SER B 1 434 ? -26.875 18.328 -9.273 1 44.25 434 SER B N 1
ATOM 7802 C CA . SER B 1 434 ? -27.234 17.938 -10.625 1 44.25 434 SER B CA 1
ATOM 7803 C C . SER B 1 434 ? -27 16.438 -10.852 1 44.25 434 SER B C 1
ATOM 7805 O O . SER B 1 434 ? -26.719 15.703 -9.906 1 44.25 434 SER B O 1
ATOM 7807 N N . ASP B 1 435 ? -26.5 16.109 -12.25 1 49.38 435 ASP B N 1
ATOM 7808 C CA . ASP B 1 435 ? -26.312 14.859 -12.992 1 49.38 435 ASP B CA 1
ATOM 7809 C C . ASP B 1 435 ? -25.297 13.961 -12.289 1 49.38 435 ASP B C 1
ATOM 7811 O O . ASP B 1 435 ? -24.234 13.648 -12.852 1 49.38 435 ASP B O 1
ATOM 7815 N N . VAL B 1 436 ? -25.422 13.969 -10.992 1 57.44 436 VAL B N 1
ATOM 7816 C CA . VAL B 1 436 ? -24.453 13.344 -10.109 1 57.44 436 VAL B CA 1
ATOM 7817 C C . VAL B 1 436 ? -24.766 11.859 -9.945 1 57.44 436 VAL B C 1
ATOM 7819 O O . VAL B 1 436 ? -25.938 11.469 -9.93 1 57.44 436 VAL B O 1
ATOM 7822 N N . LEU B 1 437 ? -23.75 11.031 -10.398 1 59.59 437 LEU B N 1
ATOM 7823 C CA . LEU B 1 437 ? -23.859 9.633 -10 1 59.59 437 LEU B CA 1
ATOM 7824 C C . LEU B 1 437 ? -24.484 9.516 -8.609 1 59.59 437 LEU B C 1
ATOM 7826 O O . LEU B 1 437 ? -24.062 10.203 -7.676 1 59.59 437 LEU B O 1
ATOM 7830 N N . ASP B 1 438 ? -25.812 9.133 -8.492 1 65.44 438 ASP B N 1
ATOM 7831 C CA . ASP B 1 438 ? -26.516 9 -7.223 1 65.44 438 ASP B CA 1
ATOM 7832 C C . ASP B 1 438 ? -27.062 7.59 -7.047 1 65.44 438 ASP B C 1
ATOM 7834 O O . ASP B 1 438 ? -27.812 7.098 -7.902 1 65.44 438 ASP B O 1
ATOM 7838 N N . CYS B 1 439 ? -26.516 6.957 -6.082 1 60.44 439 CYS B N 1
ATOM 7839 C CA . CYS B 1 439 ? -27.109 5.672 -5.715 1 60.44 439 CYS B CA 1
ATOM 7840 C C . CYS B 1 439 ? -28.375 5.859 -4.902 1 60.44 439 CYS B C 1
ATOM 7842 O O . CYS B 1 439 ? -28.344 6.379 -3.787 1 60.44 439 CYS B O 1
ATOM 7844 N N . PRO B 1 440 ? -29.5 5.535 -5.578 1 57.59 440 PRO B N 1
ATOM 7845 C CA . PRO B 1 440 ? -30.734 5.703 -4.809 1 57.59 440 PRO B CA 1
ATOM 7846 C C . PRO B 1 440 ? -30.688 4.996 -3.455 1 57.59 440 PRO B C 1
ATOM 7848 O O . PRO B 1 440 ? -30.078 3.922 -3.338 1 57.59 440 PRO B O 1
ATOM 7851 N N . ALA B 1 441 ? -31.078 5.637 -2.459 1 59.06 441 ALA B N 1
ATOM 7852 C CA . ALA B 1 441 ? -31.047 5.141 -1.087 1 59.06 441 ALA B CA 1
ATOM 7853 C C . ALA B 1 441 ? -31.641 3.736 -1.004 1 59.06 441 ALA B C 1
ATOM 7855 O O . ALA B 1 441 ? -31.234 2.928 -0.17 1 59.06 441 ALA B O 1
ATOM 7856 N N . ASP B 1 442 ? -32.5 3.457 -1.878 1 57.44 442 ASP B N 1
ATOM 7857 C CA . ASP B 1 442 ? -33.219 2.18 -1.804 1 57.44 442 ASP B CA 1
ATOM 7858 C C . ASP B 1 442 ? -32.531 1.13 -2.684 1 57.44 442 ASP B C 1
ATOM 7860 O O . ASP B 1 442 ? -33 -0.012 -2.76 1 57.44 442 ASP B O 1
ATOM 7864 N N . ASP B 1 443 ? -31.5 1.562 -3.229 1 59.75 443 ASP B N 1
ATOM 7865 C CA . ASP B 1 443 ? -30.797 0.604 -4.074 1 59.75 443 ASP B CA 1
ATOM 7866 C C . ASP B 1 443 ? -29.953 -0.352 -3.232 1 59.75 443 ASP B C 1
ATOM 7868 O O . ASP B 1 443 ? -28.969 0.059 -2.621 1 59.75 443 ASP B O 1
ATOM 7872 N N . PRO B 1 444 ? -30.422 -1.609 -3.074 1 57.31 444 PRO B N 1
ATOM 7873 C CA . PRO B 1 444 ? -29.703 -2.564 -2.23 1 57.31 444 PRO B CA 1
ATOM 7874 C C . PRO B 1 444 ? -28.312 -2.895 -2.77 1 57.31 444 PRO B C 1
ATOM 7876 O O . PRO B 1 444 ? -27.5 -3.496 -2.062 1 57.31 444 PRO B O 1
ATOM 7879 N N . THR B 1 445 ? -28.172 -2.375 -3.996 1 57.53 445 THR B N 1
ATOM 7880 C CA . THR B 1 445 ? -26.891 -2.756 -4.605 1 57.53 445 THR B CA 1
ATOM 7881 C C . THR B 1 445 ? -25.797 -1.785 -4.199 1 57.53 445 THR B C 1
ATOM 7883 O O . THR B 1 445 ? -24.609 -2.023 -4.48 1 57.53 445 THR B O 1
ATOM 7886 N N . CYS B 1 446 ? -26.266 -0.688 -3.598 1 59.62 446 CYS B N 1
ATOM 7887 C CA . CYS B 1 446 ? -25.281 0.28 -3.121 1 59.62 446 CYS B CA 1
ATOM 7888 C C . CYS B 1 446 ? -25.25 0.327 -1.599 1 59.62 446 CYS B C 1
ATOM 7890 O O . CYS B 1 446 ? -26.281 0.138 -0.949 1 59.62 446 CYS B O 1
ATOM 7892 N N . SER B 1 447 ? -24.062 0.037 -0.928 1 58.28 447 SER B N 1
ATOM 7893 C CA . SER B 1 447 ? -23.953 0.204 0.517 1 58.28 447 SER B CA 1
ATOM 7894 C C . SER B 1 447 ? -23.531 1.623 0.877 1 58.28 447 SER B C 1
ATOM 7896 O O . SER B 1 447 ? -22.562 2.148 0.316 1 58.28 447 SER B O 1
ATOM 7898 N N . SER B 1 448 ? -24.531 2.449 1.231 1 50.47 448 SER B N 1
ATOM 7899 C CA . SER B 1 448 ? -24.141 3.787 1.664 1 50.47 448 SER B CA 1
ATOM 7900 C C . SER B 1 448 ? -23.438 3.748 3.014 1 50.47 448 SER B C 1
ATOM 7902 O O . SER B 1 448 ? -23.797 2.961 3.889 1 50.47 448 SER B O 1
ATOM 7904 N N . ASP B 1 449 ? -22.188 4.148 3.037 1 50.28 449 ASP B N 1
ATOM 7905 C CA . ASP B 1 449 ? -21.375 4.238 4.254 1 50.28 449 ASP B CA 1
ATOM 7906 C C . ASP B 1 449 ? -22.141 4.984 5.352 1 50.28 449 ASP B C 1
ATOM 7908 O O . ASP B 1 449 ? -22.438 6.172 5.211 1 50.28 449 ASP B O 1
ATOM 7912 N N . GLY B 1 450 ? -23.062 4.301 6.062 1 42.12 450 GLY B N 1
ATOM 7913 C CA . GLY B 1 450 ? -23.656 5.043 7.168 1 42.12 450 GLY B CA 1
ATOM 7914 C C . GLY B 1 450 ? -22.625 5.617 8.117 1 42.12 450 GLY B C 1
ATOM 7915 O O . GLY B 1 450 ? -22.938 6.523 8.898 1 42.12 450 GLY B O 1
ATOM 7916 N N . ILE B 1 451 ? -21.656 4.922 8.289 1 43.06 451 ILE B N 1
ATOM 7917 C CA . ILE B 1 451 ? -20.734 5.402 9.32 1 43.06 451 ILE B CA 1
ATOM 7918 C C . ILE B 1 451 ? -19.984 6.625 8.812 1 43.06 451 ILE B C 1
ATOM 7920 O O . ILE B 1 451 ? -19.688 7.543 9.578 1 43.06 451 ILE B O 1
ATOM 7924 N N . GLY B 1 452 ? -19.719 6.555 7.559 1 42.97 452 GLY B N 1
ATOM 7925 C CA . GLY B 1 452 ? -19.016 7.684 6.98 1 42.97 452 GLY B CA 1
ATOM 7926 C C . GLY B 1 452 ? -19.812 8.969 7.004 1 42.97 452 GLY B C 1
ATOM 7927 O O . GLY B 1 452 ? -19.281 10.039 6.695 1 42.97 452 GLY B O 1
ATOM 7928 N N . GLN B 1 453 ? -21.234 8.758 6.91 1 39.09 453 GLN B N 1
ATOM 7929 C CA . GLN B 1 453 ? -22.047 9.969 6.977 1 39.09 453 GLN B CA 1
ATOM 7930 C C . GLN B 1 453 ? -21.75 10.758 8.25 1 39.09 453 GLN B C 1
ATOM 7932 O O . GLN B 1 453 ? -22.188 11.898 8.391 1 39.09 453 GLN B O 1
ATOM 7937 N N . ALA B 1 454 ? -21.438 10.023 9.039 1 35.69 454 ALA B N 1
ATOM 7938 C CA . ALA B 1 454 ? -21.188 10.82 10.242 1 35.69 454 ALA B CA 1
ATOM 7939 C C . ALA B 1 454 ? -20.219 11.969 9.953 1 35.69 454 ALA B C 1
ATOM 7941 O O . ALA B 1 454 ? -20.016 12.836 10.797 1 35.69 454 ALA B O 1
ATOM 7942 N N . GLY B 1 455 ? -19.453 11.859 8.914 1 37.28 455 GLY B N 1
ATOM 7943 C CA . GLY B 1 455 ? -18.656 13.039 8.602 1 37.28 455 GLY B CA 1
ATOM 7944 C C . GLY B 1 455 ? -19.484 14.219 8.141 1 37.28 455 GLY B C 1
ATOM 7945 O O . GLY B 1 455 ? -18.953 15.273 7.82 1 37.28 455 GLY B O 1
ATOM 7946 N N . GLU B 1 456 ? -20.672 13.945 7.699 1 37.75 456 GLU B N 1
ATOM 7947 C CA . GLU B 1 456 ? -21.359 15.141 7.219 1 37.75 456 GLU B CA 1
ATOM 7948 C C . GLU B 1 456 ? -21.453 16.203 8.312 1 37.75 456 GLU B C 1
ATOM 7950 O O . GLU B 1 456 ? -21.391 17.391 8.031 1 37.75 456 GLU B O 1
ATOM 7955 N N . GLY B 1 457 ? -22.094 15.828 9.422 1 36.72 457 GLY B N 1
ATOM 7956 C CA . GLY B 1 457 ? -22.172 16.891 10.422 1 36.72 457 GLY B CA 1
ATOM 7957 C C . GLY B 1 457 ? -20.859 17.094 11.148 1 36.72 457 GLY B C 1
ATOM 7958 O O . GLY B 1 457 ? -20.406 16.234 11.914 1 36.72 457 GLY B O 1
ATOM 7959 N N . PHE B 1 458 ? -19.906 17.703 10.469 1 41.16 458 PHE B N 1
ATOM 7960 C CA . PHE B 1 458 ? -18.547 17.969 10.961 1 41.16 458 PHE B CA 1
ATOM 7961 C C . PHE B 1 458 ? -18.594 18.672 12.305 1 41.16 458 PHE B C 1
ATOM 7963 O O . PHE B 1 458 ? -18.656 19.906 12.359 1 41.16 458 PHE B O 1
ATOM 7970 N N . ASP B 1 459 ? -19.328 18.422 13.273 1 43.62 459 ASP B N 1
ATOM 7971 C CA . ASP B 1 459 ? -18.891 19.031 14.523 1 43.62 459 ASP B CA 1
ATOM 7972 C C . ASP B 1 459 ? -17.391 18.859 14.711 1 43.62 459 ASP B C 1
ATOM 7974 O O . ASP B 1 459 ? -16.875 17.734 14.758 1 43.62 459 ASP B O 1
ATOM 7978 N N . PRO B 1 460 ? -16.656 19.938 14.281 1 45.16 460 PRO B N 1
ATOM 7979 C CA . PRO B 1 460 ? -15.195 19.938 14.43 1 45.16 460 PRO B CA 1
ATOM 7980 C C . PRO B 1 460 ? -14.727 19 15.555 1 45.16 460 PRO B C 1
ATOM 7982 O O . PRO B 1 460 ? -13.727 18.297 15.391 1 45.16 460 PRO B O 1
ATOM 7985 N N . ALA B 1 461 ? -15.391 19.188 16.734 1 46.94 461 ALA B N 1
ATOM 7986 C CA . ALA B 1 461 ? -15.039 18.344 17.875 1 46.94 461 ALA B CA 1
ATOM 7987 C C . ALA B 1 461 ? -15.281 16.875 17.562 1 46.94 461 ALA B C 1
ATOM 7989 O O . ALA B 1 461 ? -14.57 16 18.062 1 46.94 461 ALA B O 1
ATOM 7990 N N . SER B 1 462 ? -16.172 16.766 16.609 1 50 462 SER B N 1
ATOM 7991 C CA . SER B 1 462 ? -16.625 15.406 16.281 1 50 462 SER B CA 1
ATOM 7992 C C . SER B 1 462 ? -15.641 14.711 15.352 1 50 462 SER B C 1
ATOM 7994 O O . SER B 1 462 ? -15.344 13.523 15.523 1 50 462 SER B O 1
ATOM 7996 N N . LEU B 1 463 ? -15.164 15.484 14.32 1 48.75 463 LEU B N 1
ATOM 7997 C CA . LEU B 1 463 ? -14.25 14.805 13.406 1 48.75 463 LEU B CA 1
ATOM 7998 C C . LEU B 1 463 ? -12.977 14.391 14.133 1 48.75 463 LEU B C 1
ATOM 8000 O O . LEU B 1 463 ? -12.461 13.289 13.914 1 48.75 463 LEU B O 1
ATOM 8004 N N . ALA B 1 464 ? -12.609 15.344 15.047 1 51.72 464 ALA B N 1
ATOM 8005 C CA . ALA B 1 464 ? -11.414 15.008 15.828 1 51.72 464 ALA B CA 1
ATOM 8006 C C . ALA B 1 464 ? -11.688 13.844 16.766 1 51.72 464 ALA B C 1
ATOM 8008 O O . ALA B 1 464 ? -10.789 13.055 17.078 1 51.72 464 ALA B O 1
ATOM 8009 N N . SER B 1 465 ? -12.891 13.812 17.078 1 60.56 465 SER B N 1
ATOM 8010 C CA . SER B 1 465 ? -13.219 12.805 18.078 1 60.56 465 SER B CA 1
ATOM 8011 C C . SER B 1 465 ? -13.844 11.57 17.438 1 60.56 465 SER B C 1
ATOM 8013 O O . SER B 1 465 ? -14.023 10.539 18.094 1 60.56 465 SER B O 1
ATOM 8015 N N . ASN B 1 466 ? -14.039 11.719 16.094 1 71.94 466 ASN B N 1
ATOM 8016 C CA . ASN B 1 466 ? -14.648 10.57 15.438 1 71.94 466 ASN B CA 1
ATOM 8017 C C . ASN B 1 466 ? -13.594 9.594 14.906 1 71.94 466 ASN B C 1
ATOM 8019 O O . ASN B 1 466 ? -12.938 9.875 13.906 1 71.94 466 ASN B O 1
ATOM 8023 N N . PRO B 1 467 ? -13.531 8.477 15.523 1 75.94 467 PRO B N 1
ATOM 8024 C CA . PRO B 1 467 ? -12.5 7.52 15.117 1 75.94 467 PRO B CA 1
ATOM 8025 C C . PRO B 1 467 ? -12.734 6.961 13.719 1 75.94 467 PRO B C 1
ATOM 8027 O O . PRO B 1 467 ? -11.852 6.305 13.156 1 75.94 467 PRO B O 1
ATOM 8030 N N . PHE B 1 468 ? -13.883 7.324 13.086 1 77.25 468 PHE B N 1
ATOM 8031 C CA . PHE B 1 468 ? -14.234 6.734 11.797 1 77.25 468 PHE B CA 1
ATOM 8032 C C . PHE B 1 468 ? -14.172 7.777 10.688 1 77.25 468 PHE B C 1
ATOM 8034 O O . PHE B 1 468 ? -14.539 7.504 9.547 1 77.25 468 PHE B O 1
ATOM 8041 N N . ALA B 1 469 ? -13.688 8.898 11.008 1 74 469 ALA B N 1
ATOM 8042 C CA . ALA B 1 469 ? -13.688 9.992 10.031 1 74 469 ALA B CA 1
ATOM 8043 C C . ALA B 1 469 ? -12.578 9.805 9 1 74 469 ALA B C 1
ATOM 8045 O O . ALA B 1 469 ? -12.82 9.93 7.797 1 74 469 ALA B O 1
ATOM 8046 N N . PHE B 1 470 ? -11.422 9.531 9.445 1 78.31 470 PHE B N 1
ATOM 8047 C CA . PHE B 1 470 ? -10.281 9.391 8.547 1 78.31 470 PHE B CA 1
ATOM 8048 C C . PHE B 1 470 ? -9.164 8.602 9.219 1 78.31 470 PHE B C 1
ATOM 8050 O O . PHE B 1 470 ? -9.086 8.539 10.445 1 78.31 470 PHE B O 1
ATOM 8057 N N . PRO B 1 471 ? -8.328 7.996 8.375 1 88.44 471 PRO B N 1
ATOM 8058 C CA . PRO B 1 471 ? -7.168 7.316 8.961 1 88.44 471 PRO B CA 1
ATOM 8059 C C . PRO B 1 471 ? -6.086 8.289 9.422 1 88.44 471 PRO B C 1
ATOM 8061 O O . PRO B 1 471 ? -5.91 9.352 8.828 1 88.44 471 PRO B O 1
ATOM 8064 N N . ILE B 1 472 ? -5.395 7.938 10.453 1 86 472 ILE B N 1
ATOM 8065 C CA . ILE B 1 472 ? -4.277 8.727 10.953 1 86 472 ILE B CA 1
ATOM 8066 C C . ILE B 1 472 ? -2.975 7.957 10.773 1 86 472 ILE B C 1
ATOM 8068 O O . ILE B 1 472 ? -2.914 6.754 11.047 1 86 472 ILE B O 1
ATOM 8072 N N . GLY B 1 473 ? -2.021 8.656 10.258 1 88.12 473 GLY B N 1
ATOM 8073 C CA . GLY B 1 473 ? -0.73 8.031 10.031 1 88.12 473 GLY B CA 1
ATOM 8074 C C . GLY B 1 473 ? 0.41 8.734 10.734 1 88.12 473 GLY B C 1
ATOM 8075 O O . GLY B 1 473 ? 0.414 9.961 10.844 1 88.12 473 GLY B O 1
ATOM 8076 N N . VAL B 1 474 ? 1.312 7.969 11.336 1 90 474 VAL B N 1
ATOM 8077 C CA . VAL B 1 474 ? 2.613 8.414 11.828 1 90 474 VAL B CA 1
ATOM 8078 C C . VAL B 1 474 ? 3.707 7.984 10.852 1 90 474 VAL B C 1
ATOM 8080 O O . VAL B 1 474 ? 4.023 6.797 10.75 1 90 474 VAL B O 1
ATOM 8083 N N . TR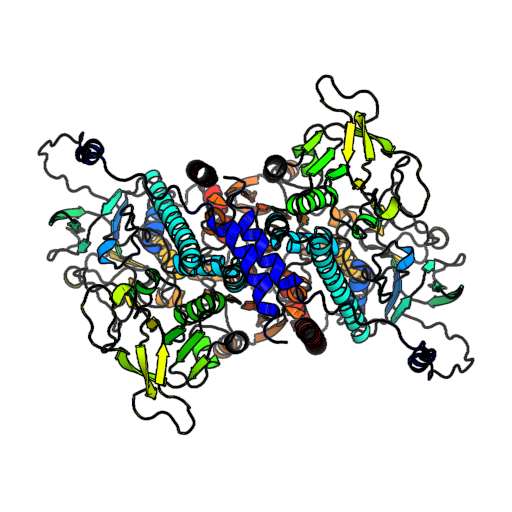P B 1 475 ? 4.25 8.922 10.227 1 88.19 475 TRP B N 1
ATOM 8084 C CA . TRP B 1 475 ? 5.164 8.648 9.125 1 88.19 475 TRP B CA 1
ATOM 8085 C C . TRP B 1 475 ? 6.586 8.43 9.633 1 88.19 475 TRP B C 1
ATOM 8087 O O . TRP B 1 475 ? 7.535 9.016 9.117 1 88.19 475 TRP B O 1
ATOM 8097 N N . SER B 1 476 ? 6.719 7.617 10.617 1 89.31 476 SER B N 1
ATOM 8098 C CA . SER B 1 476 ? 8.016 7.137 11.094 1 89.31 476 SER B CA 1
ATOM 8099 C C . SER B 1 476 ? 8.477 5.926 10.297 1 89.31 476 SER B C 1
ATOM 8101 O O . SER B 1 476 ? 7.844 5.539 9.312 1 89.31 476 SER B O 1
ATOM 8103 N N . SER B 1 477 ? 9.742 5.414 10.68 1 87.06 477 SER B N 1
ATOM 8104 C CA . SER B 1 477 ? 10.242 4.16 10.125 1 87.06 477 SER B CA 1
ATOM 8105 C C . SER B 1 477 ? 10.562 3.162 11.234 1 87.06 477 SER B C 1
ATOM 8107 O O . SER B 1 477 ? 11.586 3.285 11.914 1 87.06 477 SER B O 1
ATOM 8109 N N . PRO B 1 478 ? 9.719 2.146 11.398 1 91.75 478 PRO B N 1
ATOM 8110 C CA . PRO B 1 478 ? 8.516 1.829 10.625 1 91.75 478 PRO B CA 1
ATOM 8111 C C . PRO B 1 478 ? 7.391 2.836 10.844 1 91.75 478 PRO B C 1
ATOM 8113 O O . PRO B 1 478 ? 7.457 3.654 11.766 1 91.75 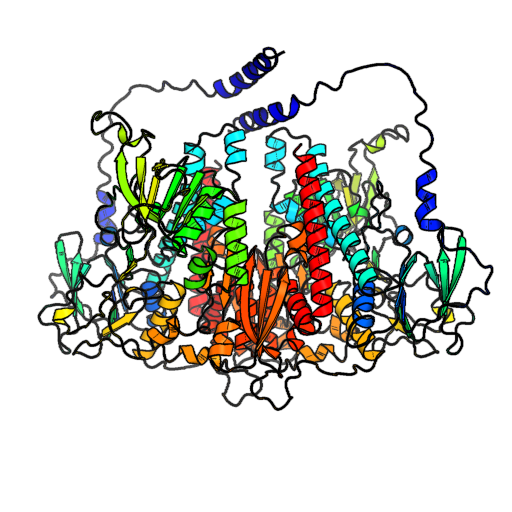478 PRO B O 1
ATOM 8116 N N . GLU B 1 479 ? 6.422 2.758 9.961 1 93.69 479 GLU B N 1
ATOM 8117 C CA . GLU B 1 479 ? 5.238 3.604 10.047 1 93.69 479 GLU B CA 1
ATOM 8118 C C . GLU B 1 479 ? 4.227 3.033 11.039 1 93.69 479 GLU B C 1
ATOM 8120 O O . GLU B 1 479 ? 4.32 1.868 11.43 1 93.69 479 GLU B O 1
ATOM 8125 N N . ALA B 1 480 ? 3.406 3.912 11.484 1 95.88 480 ALA B N 1
ATOM 8126 C CA . ALA B 1 480 ? 2.23 3.498 12.25 1 95.88 480 ALA B CA 1
ATOM 8127 C C . ALA B 1 480 ? 0.969 4.18 11.727 1 95.88 480 ALA B C 1
ATOM 8129 O O . ALA B 1 480 ? 1.032 5.289 11.188 1 95.88 480 ALA B O 1
ATOM 8130 N N . ALA B 1 481 ? -0.143 3.484 11.82 1 95.56 481 ALA B N 1
ATOM 8131 C CA . ALA B 1 481 ? -1.41 4.035 11.344 1 95.56 481 ALA B CA 1
ATOM 8132 C C . ALA B 1 481 ? -2.594 3.361 12.031 1 95.56 481 ALA B C 1
ATOM 8134 O O . ALA B 1 481 ? -2.49 2.217 12.477 1 95.56 481 ALA B O 1
ATOM 8135 N N . TYR B 1 482 ? -3.65 4.082 12.141 1 94.06 482 TYR B N 1
ATOM 8136 C CA . TYR B 1 482 ? -4.84 3.496 12.742 1 94.06 482 TYR B CA 1
ATOM 8137 C C . TYR B 1 482 ? -6.105 4.133 12.188 1 94.06 482 TYR B C 1
ATOM 8139 O O . TYR B 1 482 ? -6.074 5.254 11.68 1 94.06 482 TYR B O 1
ATOM 8147 N N . TYR B 1 483 ? -7.152 3.443 12.234 1 93.38 483 TYR B N 1
ATOM 8148 C CA . TYR B 1 483 ? -8.508 3.834 11.859 1 93.38 483 TYR B CA 1
ATOM 8149 C C . TYR B 1 483 ? -9.539 3.057 12.656 1 93.38 483 TYR B C 1
ATOM 8151 O O . TYR B 1 483 ? -9.477 1.827 12.742 1 93.38 483 TYR B O 1
ATOM 8159 N N . GLY B 1 484 ? -10.438 3.762 13.258 1 91.88 484 GLY B N 1
ATOM 8160 C CA . GLY B 1 484 ? -11.484 3.131 14.047 1 91.88 484 GLY B CA 1
ATOM 8161 C C . GLY B 1 484 ? -11.141 3.029 15.523 1 91.88 484 GLY B C 1
ATOM 8162 O O . GLY B 1 484 ? -10.461 3.904 16.062 1 91.88 484 GLY B O 1
ATOM 8163 N N . LEU B 1 485 ? -11.703 2.014 16.219 1 92.88 485 LEU B N 1
ATOM 8164 C CA . LEU B 1 485 ? -11.633 1.928 17.672 1 92.88 485 LEU B CA 1
ATOM 8165 C C . LEU B 1 485 ? -10.539 0.957 18.094 1 92.88 485 LEU B C 1
ATOM 8167 O O . LEU B 1 485 ? -10.32 -0.065 17.453 1 92.88 485 LEU B O 1
ATOM 8171 N N . THR B 1 486 ? -9.891 1.322 19.172 1 94.25 486 THR B N 1
ATOM 8172 C CA . THR B 1 486 ? -9.109 0.323 19.891 1 94.25 486 THR B CA 1
ATOM 8173 C C . THR B 1 486 ? -10.023 -0.596 20.703 1 94.25 486 THR B C 1
ATOM 8175 O O . THR B 1 486 ? -11.211 -0.31 20.875 1 94.25 486 THR B O 1
ATOM 8178 N N . LEU B 1 487 ? -9.438 -1.729 21.172 1 95.56 487 LEU B N 1
ATOM 8179 C CA . LEU B 1 487 ? -10.227 -2.619 22.016 1 95.56 487 LEU B CA 1
ATOM 8180 C C . LEU B 1 487 ? -10.703 -1.895 23.266 1 95.56 487 LEU B C 1
ATOM 8182 O O . LEU B 1 487 ? -11.859 -2.043 23.672 1 95.56 487 LEU B O 1
ATOM 8186 N N . GLU B 1 488 ? -9.852 -1.12 23.859 1 93.31 488 GLU B N 1
ATOM 8187 C CA . GLU B 1 488 ? -10.172 -0.363 25.062 1 93.31 488 GLU B CA 1
ATOM 8188 C C . GLU B 1 488 ? -11.305 0.627 24.812 1 93.31 488 GLU B C 1
ATOM 8190 O O . GLU B 1 488 ? -12.25 0.724 25.594 1 93.31 488 GLU B O 1
ATOM 8195 N N . GLN B 1 489 ? -11.234 1.335 23.734 1 90.5 489 GLN B N 1
ATOM 8196 C CA . GLN B 1 489 ? -12.273 2.293 23.375 1 90.5 489 GLN B CA 1
ATOM 8197 C C . GLN B 1 489 ? -13.602 1.594 23.125 1 90.5 489 GLN B C 1
ATOM 8199 O O . GLN B 1 489 ? -14.664 2.113 23.484 1 90.5 489 GLN B O 1
ATOM 8204 N N . ALA B 1 490 ? -13.594 0.397 22.469 1 93.06 490 ALA B N 1
ATOM 8205 C CA . ALA B 1 490 ? -14.805 -0.376 22.219 1 93.06 490 ALA B CA 1
ATOM 8206 C C . ALA B 1 490 ? -15.461 -0.809 23.531 1 93.06 490 ALA B C 1
ATOM 8208 O O . ALA B 1 490 ? -16.672 -0.653 23.703 1 93.06 490 ALA B O 1
ATOM 8209 N N . LYS B 1 491 ? -14.68 -1.224 24.422 1 93.75 491 LYS B N 1
ATOM 8210 C CA . LYS B 1 491 ? -15.18 -1.667 25.719 1 93.75 491 LYS B CA 1
ATOM 8211 C C . LYS B 1 491 ? -15.766 -0.499 26.516 1 93.75 491 LYS B C 1
ATOM 8213 O O . LYS B 1 491 ? -16.797 -0.639 27.156 1 93.75 491 LYS B O 1
ATOM 8218 N N . GLU B 1 492 ? -15.094 0.608 26.453 1 91.69 492 GLU B N 1
ATOM 8219 C CA . GLU B 1 492 ? -15.57 1.814 27.125 1 91.69 492 GLU B CA 1
ATOM 8220 C C . GLU B 1 492 ? -16.938 2.24 26.578 1 91.69 492 GLU B C 1
ATOM 8222 O O . GLU B 1 492 ? -17.734 2.828 27.297 1 91.69 492 GLU B O 1
ATOM 8227 N N . ARG B 1 493 ? -17.203 1.856 25.344 1 89.94 493 ARG B N 1
ATOM 8228 C CA . ARG B 1 493 ? -18.469 2.209 24.703 1 89.94 493 ARG B CA 1
ATOM 8229 C C . ARG B 1 493 ? -19.5 1.104 24.891 1 89.94 493 ARG B C 1
ATOM 8231 O O . ARG B 1 493 ? -20.578 1.152 24.297 1 89.94 493 ARG B O 1
ATOM 8238 N N . GLY B 1 494 ? -19.125 0.063 25.594 1 93.06 494 GLY B N 1
ATOM 8239 C CA . GLY B 1 494 ? -20.031 -1.021 25.906 1 93.06 494 GLY B CA 1
ATOM 8240 C C . GLY B 1 494 ? -20.156 -2.047 24.797 1 93.06 494 GLY B C 1
ATOM 8241 O O . GLY B 1 494 ? -21.109 -2.828 24.766 1 93.06 494 GLY B O 1
ATOM 8242 N N . ILE B 1 495 ? -19.281 -2.08 23.859 1 91.81 495 ILE B N 1
ATOM 8243 C CA . ILE B 1 495 ? -19.312 -3.023 22.734 1 91.81 495 ILE B CA 1
ATOM 8244 C C . ILE B 1 495 ? -18.578 -4.309 23.141 1 91.81 495 ILE B C 1
ATOM 8246 O O . ILE B 1 495 ? -17.469 -4.258 23.688 1 91.81 495 ILE B O 1
ATOM 8250 N N . ASP B 1 496 ? -19.234 -5.41 23 1 94 496 ASP B N 1
ATOM 8251 C CA . ASP B 1 496 ? -18.516 -6.68 23.125 1 94 496 ASP B CA 1
ATOM 8252 C C . ASP B 1 496 ? -17.562 -6.891 21.953 1 94 496 ASP B C 1
ATOM 8254 O O . ASP B 1 496 ? -17.984 -7.25 20.859 1 94 496 ASP B O 1
ATOM 8258 N N . ALA B 1 497 ? -16.328 -6.66 22.219 1 94.75 497 ALA B N 1
ATOM 8259 C CA . ALA B 1 497 ? -15.367 -6.637 21.125 1 94.75 497 ALA B CA 1
ATOM 8260 C C . ALA B 1 497 ? -14.188 -7.566 21.422 1 94.75 497 ALA B C 1
ATOM 8262 O O . ALA B 1 497 ? -13.891 -7.855 22.578 1 94.75 497 ALA B O 1
ATOM 8263 N N . GLY B 1 498 ? -13.617 -8.109 20.375 1 95.12 498 GLY B N 1
ATOM 8264 C CA . GLY B 1 498 ? -12.375 -8.859 20.391 1 95.12 498 GLY B CA 1
ATOM 8265 C C . GLY B 1 498 ? -11.289 -8.242 19.531 1 95.12 498 GLY B C 1
ATOM 8266 O O . GLY B 1 498 ? -11.508 -7.211 18.891 1 95.12 498 GLY B O 1
ATOM 8267 N N . GLU B 1 499 ? -10.094 -8.758 19.703 1 96.19 499 GLU B N 1
ATOM 8268 C CA . GLU B 1 499 ? -8.977 -8.312 18.875 1 96.19 499 GLU B CA 1
ATOM 8269 C C . GLU B 1 499 ? -8.164 -9.5 18.359 1 96.19 499 GLU B C 1
ATOM 8271 O O . GLU B 1 499 ? -8.211 -10.586 18.938 1 96.19 499 GLU B O 1
ATOM 8276 N N . ALA B 1 500 ? -7.496 -9.352 17.219 1 95.31 500 ALA B N 1
ATOM 8277 C CA . ALA B 1 500 ? -6.625 -10.359 16.625 1 95.31 500 ALA B CA 1
ATOM 8278 C C . ALA B 1 500 ? -5.449 -9.703 15.906 1 95.31 500 ALA B C 1
ATOM 8280 O O . ALA B 1 500 ? -5.59 -8.633 15.312 1 95.31 500 ALA B O 1
ATOM 8281 N N . ILE B 1 501 ? -4.32 -10.391 15.953 1 95.88 501 ILE B N 1
ATOM 8282 C CA . ILE B 1 501 ? -3.084 -9.781 15.484 1 95.88 501 ILE B CA 1
ATOM 8283 C C . ILE B 1 501 ? -2.453 -10.648 14.398 1 95.88 501 ILE B C 1
ATOM 8285 O O . ILE B 1 501 ? -2.572 -11.875 14.438 1 95.88 501 ILE B O 1
ATOM 8289 N N . ALA B 1 502 ? -1.884 -10.016 13.391 1 95.38 502 ALA B N 1
ATOM 8290 C CA . ALA B 1 502 ? -0.93 -10.609 12.461 1 95.38 502 ALA B CA 1
ATOM 8291 C C . ALA B 1 502 ? 0.436 -9.938 12.57 1 95.38 502 ALA B C 1
ATOM 8293 O O . ALA B 1 502 ? 0.536 -8.703 12.523 1 95.38 502 ALA B O 1
ATOM 8294 N N . LEU B 1 503 ? 1.456 -10.719 12.766 1 93.62 503 LEU B N 1
ATOM 8295 C CA . LEU B 1 503 ? 2.809 -10.172 12.727 1 93.62 503 LEU B CA 1
ATOM 8296 C C . LEU B 1 503 ? 3.309 -10.062 11.289 1 93.62 503 LEU B C 1
ATOM 8298 O O . LEU B 1 503 ? 2.982 -10.898 10.445 1 93.62 503 LEU B O 1
ATOM 8302 N N . TYR B 1 504 ? 4.07 -9.023 11.031 1 92.62 504 TYR B N 1
ATOM 8303 C CA . TYR B 1 504 ? 4.691 -8.906 9.719 1 92.62 504 TYR B CA 1
ATOM 8304 C C . TYR B 1 504 ? 5.504 -10.148 9.383 1 92.62 504 TYR B C 1
ATOM 8306 O O . TYR B 1 504 ? 5.547 -10.578 8.227 1 92.62 504 TYR B O 1
ATOM 8314 N N . ALA B 1 505 ? 6.012 -10.766 10.367 1 86.56 505 ALA B N 1
ATOM 8315 C CA . ALA B 1 505 ? 6.844 -11.953 10.195 1 86.56 505 ALA B CA 1
ATOM 8316 C C . ALA B 1 505 ? 6.004 -13.156 9.758 1 86.56 505 ALA B C 1
ATOM 8318 O O . ALA B 1 505 ? 6.539 -14.164 9.305 1 86.56 505 ALA B O 1
ATOM 8319 N N . GLU B 1 506 ? 4.703 -13.07 9.906 1 84.75 506 GLU B N 1
ATOM 8320 C CA . GLU B 1 506 ? 3.818 -14.164 9.516 1 84.75 506 GLU B CA 1
ATOM 8321 C C . GLU B 1 506 ? 3.463 -14.086 8.031 1 84.75 506 GLU B C 1
ATOM 8323 O O . GLU B 1 506 ? 2.885 -15.023 7.48 1 84.75 506 GLU B O 1
ATOM 8328 N N . CYS B 1 507 ? 3.711 -13 7.438 1 81.94 507 CYS B N 1
ATOM 8329 C CA . CYS B 1 507 ? 3.512 -12.828 6 1 81.94 507 CYS B CA 1
ATOM 8330 C C . CYS B 1 507 ? 4.84 -12.891 5.254 1 81.94 507 CYS B C 1
ATOM 8332 O O . CYS B 1 507 ? 5.84 -12.336 5.715 1 81.94 507 CYS B O 1
ATOM 8334 N N . LEU B 1 508 ? 4.859 -13.508 4.148 1 72.94 508 LEU B N 1
ATOM 8335 C CA . LEU B 1 508 ? 6.109 -13.766 3.445 1 72.94 508 LEU B CA 1
ATOM 8336 C C . LEU B 1 508 ? 6.836 -12.461 3.137 1 72.94 508 LEU B C 1
ATOM 8338 O O . LEU B 1 508 ? 8.055 -12.367 3.318 1 72.94 508 LEU B O 1
ATOM 8342 N N . ARG B 1 509 ? 6.133 -11.508 2.619 1 79.25 509 ARG B N 1
ATOM 8343 C CA . ARG B 1 509 ? 6.762 -10.227 2.295 1 79.25 509 ARG B CA 1
ATOM 8344 C C . ARG B 1 509 ? 7.398 -9.602 3.531 1 79.25 509 ARG B C 1
ATOM 8346 O O . ARG B 1 509 ? 8.523 -9.109 3.471 1 79.25 509 ARG B O 1
ATOM 8353 N N . GLY B 1 510 ? 6.633 -9.586 4.629 1 82.5 510 GLY B N 1
ATOM 8354 C CA . GLY B 1 510 ? 7.16 -9.062 5.879 1 82.5 510 GLY B CA 1
ATOM 8355 C C . GLY B 1 510 ? 8.352 -9.844 6.402 1 82.5 510 GLY B C 1
ATOM 8356 O O . GLY B 1 510 ? 9.344 -9.25 6.832 1 82.5 510 GLY B O 1
ATOM 8357 N N . LEU B 1 511 ? 8.258 -11.07 6.348 1 75.38 511 LEU B N 1
ATOM 8358 C CA . LEU B 1 511 ? 9.312 -11.938 6.844 1 75.38 511 LEU B CA 1
ATOM 8359 C C . LEU B 1 511 ? 10.641 -11.656 6.141 1 75.38 511 LEU B C 1
ATOM 8361 O O . LEU B 1 511 ? 11.695 -11.633 6.777 1 75.38 511 LEU B O 1
ATOM 8365 N N . VAL B 1 512 ? 10.523 -11.328 4.922 1 68.81 512 VAL B N 1
ATOM 8366 C CA . VAL B 1 512 ? 11.734 -11.203 4.109 1 68.81 512 VAL B CA 1
ATOM 8367 C C . VAL B 1 512 ? 12.242 -9.766 4.148 1 68.81 512 VAL B C 1
ATOM 8369 O O . VAL B 1 512 ? 13.445 -9.531 4.219 1 68.81 512 VAL B O 1
ATOM 8372 N N . PHE B 1 513 ? 11.367 -8.883 4.125 1 70.56 513 PHE B N 1
ATOM 8373 C CA . PHE B 1 513 ? 11.812 -7.516 3.889 1 70.56 513 PHE B CA 1
ATOM 8374 C C . PHE B 1 513 ? 11.742 -6.695 5.172 1 70.56 513 PHE B C 1
ATOM 8376 O O . PHE B 1 513 ? 12.555 -5.793 5.383 1 70.56 513 PHE B O 1
ATOM 8383 N N . SER B 1 514 ? 10.773 -6.875 5.93 1 81.5 514 SER B N 1
ATOM 8384 C CA . SER B 1 514 ? 10.555 -6.074 7.129 1 81.5 514 SER B CA 1
ATOM 8385 C C . SER B 1 514 ? 9.742 -6.844 8.164 1 81.5 514 SER B C 1
ATOM 8387 O O . SER B 1 514 ? 8.57 -6.539 8.391 1 81.5 514 SER B O 1
ATOM 8389 N N . PRO B 1 515 ? 10.438 -7.656 8.875 1 82.88 515 PRO B N 1
ATOM 8390 C CA . PRO B 1 515 ? 9.703 -8.594 9.727 1 82.88 515 PRO B CA 1
ATOM 8391 C C . PRO B 1 515 ? 9.102 -7.93 10.961 1 82.88 515 PRO B C 1
ATOM 8393 O O . PRO B 1 515 ? 8.211 -8.492 11.602 1 82.88 515 PRO B O 1
ATOM 8396 N N . ASN B 1 516 ? 9.617 -6.777 11.266 1 87.94 516 ASN B N 1
ATOM 8397 C CA . ASN B 1 516 ? 9.148 -6.152 12.5 1 87.94 516 ASN B CA 1
ATOM 8398 C C . ASN B 1 516 ? 7.867 -5.355 12.273 1 87.94 516 ASN B C 1
ATOM 8400 O O . ASN B 1 516 ? 7.777 -4.57 11.328 1 87.94 516 ASN B O 1
ATOM 8404 N N . GLY B 1 517 ? 6.895 -5.68 13.039 1 94.62 517 GLY B N 1
ATOM 8405 C CA . GLY B 1 517 ? 5.625 -4.969 12.969 1 94.62 517 GLY B CA 1
ATOM 8406 C C . GLY B 1 517 ? 4.426 -5.871 13.18 1 94.62 517 GLY B C 1
ATOM 8407 O O . GLY B 1 517 ? 4.574 -7.074 13.391 1 94.62 517 GLY B O 1
ATOM 8408 N N . LEU B 1 518 ? 3.303 -5.234 13.203 1 97.12 518 LEU B N 1
ATOM 8409 C CA . LEU B 1 518 ? 2.074 -5.996 13.398 1 97.12 518 LEU B CA 1
ATOM 8410 C C . LEU B 1 518 ? 0.876 -5.25 12.82 1 97.12 518 LEU B C 1
ATOM 8412 O O . LEU B 1 518 ? 0.938 -4.039 12.609 1 97.12 518 LEU B O 1
ATOM 8416 N N . LEU B 1 519 ? -0.101 -5.961 12.461 1 98.19 519 LEU B N 1
ATOM 8417 C CA . LEU B 1 519 ? -1.435 -5.488 12.109 1 98.19 519 LEU B CA 1
ATOM 8418 C C . LEU B 1 519 ? -2.482 -6.059 13.055 1 98.19 519 LEU B C 1
ATOM 8420 O O . LEU B 1 519 ? -2.504 -7.266 13.312 1 98.19 519 LEU B O 1
ATOM 8424 N N . LYS B 1 520 ? -3.299 -5.195 13.664 1 97.75 520 LYS B N 1
ATOM 8425 C CA . LYS B 1 520 ? -4.312 -5.613 14.625 1 97.75 520 LYS B CA 1
ATOM 8426 C C . LYS B 1 520 ? -5.715 -5.25 14.148 1 97.75 520 LYS B C 1
ATOM 8428 O O . LYS B 1 520 ? -5.961 -4.113 13.734 1 97.75 520 LYS B O 1
ATOM 8433 N N . LEU B 1 521 ? -6.602 -6.234 14.195 1 98.06 521 LEU B N 1
ATOM 8434 C CA . LEU B 1 521 ? -8.023 -6.023 13.945 1 98.06 521 LEU B CA 1
ATOM 8435 C C . LEU B 1 521 ? -8.805 -5.988 15.258 1 98.06 521 LEU B C 1
ATOM 8437 O O . LEU B 1 521 ? -8.523 -6.77 16.172 1 98.06 521 LEU B O 1
ATOM 8441 N N . VAL B 1 522 ? -9.688 -5.035 15.375 1 96.94 522 VAL B N 1
ATOM 8442 C CA . VAL B 1 522 ? -10.695 -5.008 16.438 1 96.94 522 VAL B CA 1
ATOM 8443 C C . VAL B 1 522 ? -12.078 -5.27 15.828 1 96.94 522 VAL B C 1
ATOM 8445 O O . VAL B 1 522 ? -12.438 -4.68 14.812 1 96.94 522 VAL B O 1
ATOM 8448 N N . PHE B 1 523 ? -12.82 -6.238 16.406 1 94.06 523 PHE B N 1
ATOM 8449 C CA . PHE B 1 523 ? -14.086 -6.617 15.797 1 94.06 523 PHE B CA 1
ATOM 8450 C C . PHE B 1 523 ? -15.156 -6.824 16.859 1 94.06 523 PHE B C 1
ATOM 8452 O O . PHE B 1 523 ? -14.844 -7.125 18.016 1 94.06 523 PHE B O 1
ATOM 8459 N N . GLU B 1 524 ? -16.375 -6.582 16.484 1 92.31 524 GLU B N 1
ATOM 8460 C CA . GLU B 1 524 ? -17.531 -6.746 17.359 1 92.31 524 GLU B CA 1
ATOM 8461 C C . GLU B 1 524 ? -18.031 -8.188 17.359 1 92.31 524 GLU B C 1
ATOM 8463 O O . GLU B 1 524 ? -18.078 -8.828 16.297 1 92.31 524 GLU B O 1
ATOM 8468 N N . LYS B 1 525 ? -18.328 -8.672 18.484 1 88.19 525 LYS B N 1
ATOM 8469 C CA . LYS B 1 525 ? -18.922 -9.992 18.641 1 88.19 525 LYS B CA 1
ATOM 8470 C C . LYS B 1 525 ? -20.438 -9.883 18.828 1 88.19 525 LYS B C 1
ATOM 8472 O O . LYS B 1 525 ? -20.938 -8.891 19.359 1 88.19 525 LYS B O 1
ATOM 8477 N N . PRO B 1 526 ? -21.172 -10.875 18.375 1 86.19 526 PRO B N 1
ATOM 8478 C CA . PRO B 1 526 ? -20.688 -12.117 17.781 1 86.19 526 PRO B CA 1
ATOM 8479 C C . PRO B 1 526 ? -20.531 -12.039 16.266 1 86.19 526 PRO B C 1
ATOM 8481 O O . PRO B 1 526 ? -19.984 -12.953 15.648 1 86.19 526 PRO B O 1
ATOM 8484 N N . ALA B 1 527 ? -20.922 -10.969 15.633 1 83.62 527 ALA B N 1
ATOM 8485 C CA . ALA B 1 527 ? -21 -10.867 14.18 1 83.62 527 ALA B CA 1
ATOM 8486 C C . ALA B 1 527 ? -19.594 -10.852 13.555 1 83.62 527 ALA B C 1
ATOM 8488 O O . ALA B 1 527 ? -19.422 -11.211 12.391 1 83.62 527 ALA B O 1
ATOM 8489 N N . GLY B 1 528 ? -18.656 -10.375 14.266 1 89.69 528 GLY B N 1
ATOM 8490 C CA . GLY B 1 528 ? -17.312 -10.273 13.734 1 89.69 528 GLY B CA 1
ATOM 8491 C C . GLY B 1 528 ? -17.094 -9.055 12.867 1 89.69 528 GLY B C 1
ATOM 8492 O O . GLY B 1 528 ? -16.156 -9.016 12.062 1 89.69 528 GLY B O 1
ATOM 8493 N N . ARG B 1 529 ? -17.953 -8.062 13.008 1 91.06 529 ARG B N 1
ATOM 8494 C CA . ARG B 1 529 ? -17.812 -6.84 12.227 1 91.06 529 ARG B CA 1
ATOM 8495 C C . ARG B 1 529 ? -16.562 -6.066 12.648 1 91.06 529 ARG B C 1
ATOM 8497 O O . ARG B 1 529 ? -16.359 -5.801 13.836 1 91.06 529 ARG B O 1
ATOM 8504 N N . ILE B 1 530 ? -15.766 -5.727 11.641 1 93.62 530 ILE B N 1
ATOM 8505 C CA . ILE B 1 530 ? -14.531 -5.012 11.93 1 93.62 530 ILE B CA 1
ATOM 8506 C C . ILE B 1 530 ? -14.836 -3.564 12.297 1 93.62 530 ILE B C 1
ATOM 8508 O O . ILE B 1 530 ? -15.57 -2.879 11.578 1 93.62 530 ILE B O 1
ATOM 8512 N N . ILE B 1 531 ? -14.266 -3.07 13.453 1 93.31 531 ILE B N 1
ATOM 8513 C CA . ILE B 1 531 ? -14.602 -1.726 13.906 1 93.31 531 ILE B CA 1
ATOM 8514 C C . ILE B 1 531 ? -13.32 -0.946 14.195 1 93.31 531 ILE B C 1
ATOM 8516 O O . ILE B 1 531 ? -13.367 0.226 14.57 1 93.31 531 ILE B O 1
ATOM 8520 N N . GLY B 1 532 ? -12.18 -1.553 14.023 1 95.75 532 GLY B N 1
ATOM 8521 C CA . GLY B 1 532 ? -10.906 -0.877 14.203 1 95.75 532 GLY B CA 1
ATOM 8522 C C . GLY B 1 532 ? -9.742 -1.612 13.562 1 95.75 532 GLY B C 1
ATOM 8523 O O . GLY B 1 532 ? -9.727 -2.844 13.523 1 95.75 532 GLY B O 1
ATOM 8524 N N . VAL B 1 533 ? -8.789 -0.883 13.023 1 98.25 533 VAL B N 1
ATOM 8525 C CA . VAL B 1 533 ? -7.562 -1.413 12.445 1 98.25 533 VAL B CA 1
ATOM 8526 C C . VAL B 1 533 ? -6.371 -0.578 12.906 1 98.25 533 VAL B C 1
ATOM 8528 O O . VAL B 1 533 ? -6.414 0.654 12.867 1 98.25 533 VAL B O 1
ATOM 8531 N N . HIS B 1 534 ? -5.379 -1.233 13.398 1 98.19 534 HIS B N 1
ATOM 8532 C CA . HIS B 1 534 ? -4.156 -0.61 13.891 1 98.19 534 HIS B CA 1
ATOM 8533 C C . HIS B 1 534 ? -2.92 -1.313 13.336 1 98.19 534 HIS B C 1
ATOM 8535 O O . HIS B 1 534 ? -2.826 -2.543 13.391 1 98.19 534 HIS B O 1
ATOM 8541 N N . ILE B 1 535 ? -1.976 -0.518 12.812 1 98.5 535 ILE B N 1
ATOM 8542 C CA . ILE B 1 535 ? -0.837 -1.122 12.125 1 98.5 535 ILE B CA 1
ATOM 8543 C C . ILE B 1 535 ? 0.45 -0.412 12.539 1 98.5 535 ILE B C 1
ATOM 8545 O O . ILE B 1 535 ? 0.472 0.813 12.68 1 98.5 535 ILE B O 1
ATOM 8549 N N . CYS B 1 536 ? 1.48 -1.096 12.805 1 98 536 CYS B N 1
ATOM 8550 C CA . CYS B 1 536 ? 2.855 -0.619 12.883 1 98 536 CYS B CA 1
ATOM 8551 C C . CYS B 1 536 ? 3.779 -1.476 12.023 1 98 536 CYS B C 1
ATOM 8553 O O . CYS B 1 536 ? 3.9 -2.682 12.25 1 98 536 CYS B O 1
ATOM 8555 N N . GLY B 1 537 ? 4.332 -0.916 11.031 1 95.88 537 GLY B N 1
ATOM 8556 C CA . GLY B 1 537 ? 5.199 -1.632 10.117 1 95.88 537 GLY B CA 1
ATOM 8557 C C . GLY B 1 537 ? 5.375 -0.92 8.789 1 95.88 537 GLY B C 1
ATOM 8558 O O . GLY B 1 537 ? 4.902 0.205 8.609 1 95.88 537 GLY B O 1
ATOM 8559 N N . ASP B 1 538 ? 6.031 -1.604 7.902 1 91.31 538 ASP B N 1
ATOM 8560 C CA . ASP B 1 538 ? 6.277 -1.042 6.578 1 91.31 538 ASP B CA 1
ATOM 8561 C C . ASP B 1 538 ? 4.965 -0.795 5.836 1 91.31 538 ASP B C 1
ATOM 8563 O O . ASP B 1 538 ? 4.074 -1.645 5.84 1 91.31 538 ASP B O 1
ATOM 8567 N N . ASP B 1 539 ? 4.789 0.421 5.328 1 91.81 539 ASP B N 1
ATOM 8568 C CA . ASP B 1 539 ? 3.686 0.828 4.469 1 91.81 539 ASP B CA 1
ATOM 8569 C C . ASP B 1 539 ? 2.375 0.893 5.25 1 91.81 539 ASP B C 1
ATOM 8571 O O . ASP B 1 539 ? 1.293 0.794 4.668 1 91.81 539 ASP B O 1
ATOM 8575 N N . ALA B 1 540 ? 2.512 1.058 6.566 1 96.25 540 ALA B N 1
ATOM 8576 C CA . ALA B 1 540 ? 1.319 1.111 7.41 1 96.25 540 ALA B CA 1
ATOM 8577 C C . ALA B 1 540 ? 0.38 2.227 6.961 1 96.25 540 ALA B C 1
ATOM 8579 O O . ALA B 1 540 ? -0.841 2.053 6.953 1 96.25 540 ALA B O 1
ATOM 8580 N N . CYS B 1 541 ? 0.906 3.357 6.531 1 92.31 541 CYS B N 1
ATOM 8581 C CA . CYS B 1 541 ? 0.097 4.516 6.172 1 92.31 541 CYS B CA 1
ATOM 8582 C C . CYS B 1 541 ? -0.627 4.289 4.848 1 92.31 541 CYS B C 1
ATOM 8584 O O . CYS B 1 541 ? -1.641 4.934 4.574 1 92.31 541 CYS B O 1
ATOM 8586 N N . GLU B 1 542 ? -0.156 3.369 4.027 1 94.06 542 GLU B N 1
ATOM 8587 C CA . GLU B 1 542 ? -0.865 2.934 2.83 1 94.06 542 GLU B CA 1
ATOM 8588 C C . GLU B 1 542 ? -1.853 1.814 3.146 1 94.06 542 GLU B C 1
ATOM 8590 O O . GLU B 1 542 ? -3.016 1.872 2.742 1 94.06 542 GLU B O 1
ATOM 8595 N N . LEU B 1 543 ? -1.395 0.873 3.938 1 96.75 543 LEU B N 1
ATOM 8596 C CA . LEU B 1 543 ? -2.123 -0.355 4.234 1 96.75 543 LEU B CA 1
ATOM 8597 C C . LEU B 1 543 ? -3.408 -0.053 5 1 96.75 543 LEU B C 1
ATOM 8599 O O . LEU B 1 543 ? -4.371 -0.817 4.93 1 96.75 543 LEU B O 1
ATOM 8603 N N . ILE B 1 544 ? -3.432 1.051 5.703 1 97.31 544 ILE B N 1
ATOM 8604 C CA . ILE B 1 544 ? -4.535 1.372 6.605 1 97.31 544 ILE B CA 1
ATOM 8605 C C . ILE B 1 544 ? -5.801 1.646 5.797 1 97.31 544 ILE B C 1
ATOM 8607 O O . ILE B 1 544 ? -6.914 1.474 6.301 1 97.31 544 ILE B O 1
ATOM 8611 N N . HIS B 1 545 ? -5.68 2.062 4.531 1 96.19 545 HIS B N 1
ATOM 8612 C CA . HIS B 1 545 ? -6.832 2.441 3.721 1 96.19 545 HIS B CA 1
ATOM 8613 C C . HIS B 1 545 ? -7.703 1.23 3.408 1 96.19 545 HIS B C 1
ATOM 8615 O O . HIS B 1 545 ? -8.93 1.349 3.326 1 96.19 545 HIS B O 1
ATOM 8621 N N . PHE B 1 546 ? -7.059 0.023 3.223 1 96.75 546 PHE B N 1
ATOM 8622 C CA . PHE B 1 546 ? -7.844 -1.199 3.09 1 96.75 546 PHE B CA 1
ATOM 8623 C C . PHE B 1 546 ? -8.719 -1.416 4.316 1 96.75 546 PHE B C 1
ATOM 8625 O O . PHE B 1 546 ? -9.906 -1.725 4.195 1 96.75 546 PHE B O 1
ATOM 8632 N N . GLY B 1 547 ? -8.133 -1.226 5.496 1 96.06 547 GLY B N 1
ATOM 8633 C CA . GLY B 1 547 ? -8.883 -1.333 6.738 1 96.06 547 GLY B CA 1
ATOM 8634 C C . GLY B 1 547 ? -10.023 -0.331 6.836 1 96.06 547 GLY B C 1
ATOM 8635 O O . GLY B 1 547 ? -11.117 -0.667 7.297 1 96.06 547 GLY B O 1
ATOM 8636 N N . MET B 1 548 ? -9.711 0.875 6.445 1 91.94 548 MET B N 1
ATOM 8637 C CA . MET B 1 548 ? -10.742 1.907 6.414 1 91.94 548 MET B CA 1
ATOM 8638 C C . MET B 1 548 ? -11.945 1.451 5.59 1 91.94 548 MET B C 1
ATOM 8640 O O . MET B 1 548 ? -13.086 1.583 6.027 1 91.94 548 MET B O 1
ATOM 8644 N N . GLU B 1 549 ? -11.672 0.843 4.441 1 91.06 549 GLU B N 1
ATOM 8645 C CA . GLU B 1 549 ? -12.758 0.403 3.576 1 91.06 549 GLU B CA 1
ATOM 8646 C C . GLU B 1 549 ? -13.5 -0.79 4.18 1 91.06 549 GLU B C 1
ATOM 8648 O O . GLU B 1 549 ? -14.711 -0.927 4.008 1 91.06 549 GLU B O 1
ATOM 8653 N N . CYS B 1 550 ? -12.773 -1.701 4.832 1 91.44 550 CYS B N 1
ATOM 8654 C CA . CYS B 1 550 ? -13.422 -2.811 5.516 1 91.44 550 CYS B CA 1
ATOM 8655 C C . CYS B 1 550 ? -14.445 -2.303 6.523 1 91.44 550 CYS B C 1
ATOM 8657 O O . CYS B 1 550 ? -15.555 -2.838 6.617 1 91.44 550 CYS B O 1
ATOM 8659 N N . ILE B 1 551 ? -14.047 -1.279 7.273 1 90.25 551 ILE B N 1
ATOM 8660 C CA . ILE B 1 551 ? -14.906 -0.736 8.32 1 90.25 551 ILE B CA 1
ATOM 8661 C C . ILE B 1 551 ? -16.094 -0.01 7.691 1 90.25 551 ILE B C 1
ATOM 8663 O O . ILE B 1 551 ? -17.25 -0.254 8.055 1 90.25 551 ILE B O 1
ATOM 8667 N N . LYS B 1 552 ? -15.844 0.816 6.711 1 83.81 552 LYS B N 1
ATOM 8668 C CA . LYS B 1 552 ? -16.906 1.568 6.047 1 83.81 552 LYS B CA 1
ATOM 8669 C C . LYS B 1 552 ? -17.875 0.634 5.332 1 83.81 552 LYS B C 1
ATOM 8671 O O . LYS B 1 552 ? -19.078 0.895 5.297 1 83.81 552 LYS B O 1
ATOM 8676 N N . GLY B 1 553 ? -17.328 -0.458 4.754 1 81.44 553 GLY B N 1
ATOM 8677 C CA . GLY B 1 553 ? -18.141 -1.431 4.043 1 81.44 553 GLY B CA 1
ATOM 8678 C C . GLY B 1 553 ? -18.781 -2.461 4.957 1 81.44 553 GLY B C 1
ATOM 8679 O O . GLY B 1 553 ? -19.422 -3.402 4.484 1 81.44 553 GLY B O 1
ATOM 8680 N N . ARG B 1 554 ? -18.547 -2.373 6.281 1 86.19 554 ARG B N 1
ATOM 8681 C CA . ARG B 1 554 ? -19.125 -3.258 7.293 1 86.19 554 ARG B CA 1
ATOM 8682 C C . ARG B 1 554 ? -18.719 -4.707 7.039 1 86.19 554 ARG B C 1
ATOM 8684 O O . ARG B 1 554 ? -19.562 -5.609 7.098 1 86.19 554 ARG B O 1
ATOM 8691 N N . ARG B 1 555 ? -17.5 -4.863 6.695 1 87.12 555 ARG B N 1
ATOM 8692 C CA . ARG B 1 555 ? -16.953 -6.199 6.457 1 87.12 555 ARG B CA 1
ATOM 8693 C C . ARG B 1 555 ? -16.719 -6.938 7.773 1 87.12 555 ARG B C 1
ATOM 8695 O O . ARG B 1 555 ? -16.484 -6.312 8.805 1 87.12 555 ARG B O 1
ATOM 8702 N N . THR B 1 556 ? -16.781 -8.297 7.695 1 87.44 556 THR B N 1
ATOM 8703 C CA . THR B 1 556 ? -16.609 -9.117 8.883 1 87.44 556 THR B CA 1
ATOM 8704 C C . THR B 1 556 ? -15.305 -9.898 8.82 1 87.44 556 THR B C 1
ATOM 8706 O O . THR B 1 556 ? -14.656 -9.961 7.773 1 87.44 556 THR B O 1
ATOM 8709 N N . ILE B 1 557 ? -14.953 -10.461 9.969 1 88.88 557 ILE B N 1
ATOM 8710 C CA . ILE B 1 557 ? -13.797 -11.344 10.062 1 88.88 557 ILE B CA 1
ATOM 8711 C C . ILE B 1 557 ? -13.906 -12.461 9.031 1 88.88 557 ILE B C 1
ATOM 8713 O O . ILE B 1 557 ? -12.93 -12.797 8.359 1 88.88 557 ILE B O 1
ATOM 8717 N N . MET B 1 558 ? -15.062 -12.992 8.852 1 81.25 558 MET B N 1
ATOM 8718 C CA . MET B 1 558 ? -15.273 -14.086 7.906 1 81.25 558 MET B CA 1
ATOM 8719 C C . MET B 1 558 ? -15.07 -13.609 6.469 1 81.25 558 MET B C 1
ATOM 8721 O O . MET B 1 558 ? -14.508 -14.336 5.645 1 81.25 558 MET B O 1
ATOM 8725 N N . ASP B 1 559 ? -15.484 -12.398 6.199 1 82.88 559 ASP B N 1
ATOM 8726 C CA . ASP B 1 559 ? -15.273 -11.82 4.871 1 82.88 559 ASP B CA 1
ATOM 8727 C C . ASP B 1 559 ? -13.781 -11.758 4.535 1 82.88 559 ASP B C 1
ATOM 8729 O O . ASP B 1 559 ? -13.375 -12.102 3.424 1 82.88 559 ASP B O 1
ATOM 8733 N N . LEU B 1 560 ? -13.023 -11.297 5.5 1 87.44 560 LEU B N 1
ATOM 8734 C CA . LEU B 1 560 ? -11.594 -11.148 5.281 1 87.44 560 LEU B CA 1
ATOM 8735 C C . LEU B 1 560 ? -10.922 -12.516 5.168 1 87.44 560 LEU B C 1
ATOM 8737 O O . LEU B 1 560 ? -10 -12.695 4.367 1 87.44 560 LEU B O 1
ATOM 8741 N N . GLN B 1 561 ? -11.375 -13.422 5.98 1 80.19 561 GLN B N 1
ATOM 8742 C CA . GLN B 1 561 ? -10.781 -14.758 5.988 1 80.19 561 GLN B CA 1
ATOM 8743 C C . GLN B 1 561 ? -11.016 -15.469 4.66 1 80.19 561 GLN B C 1
ATOM 8745 O O . GLN B 1 561 ? -10.164 -16.234 4.199 1 80.19 561 GLN B O 1
ATOM 8750 N N . THR B 1 562 ? -12.055 -15.148 3.996 1 74.75 562 THR B N 1
ATOM 8751 C CA . THR B 1 562 ? -12.414 -15.852 2.771 1 74.75 562 THR B CA 1
ATOM 8752 C C . THR B 1 562 ? -11.922 -15.094 1.544 1 74.75 562 THR B C 1
ATOM 8754 O O . THR B 1 562 ? -11.922 -15.625 0.434 1 74.75 562 THR B O 1
ATOM 8757 N N . SER B 1 563 ? -11.508 -13.906 1.78 1 79.38 563 SER B N 1
ATOM 8758 C CA . SER B 1 563 ? -11.023 -13.102 0.663 1 79.38 563 SER B CA 1
ATOM 8759 C C . SER B 1 563 ? -9.664 -13.602 0.173 1 79.38 563 SER B C 1
ATOM 8761 O O . SER B 1 563 ? -8.844 -14.055 0.97 1 79.38 563 SER B O 1
ATOM 8763 N N . LEU B 1 564 ? -9.508 -13.508 -1.15 1 77.75 564 LEU B N 1
ATOM 8764 C CA . LEU B 1 564 ? -8.227 -13.875 -1.752 1 77.75 564 LEU B CA 1
ATOM 8765 C C . LEU B 1 564 ? -7.402 -12.633 -2.064 1 77.75 564 LEU B C 1
ATOM 8767 O O . LEU B 1 564 ? -7.934 -11.633 -2.549 1 77.75 564 LEU B O 1
ATOM 8771 N N . PHE B 1 565 ? -6.16 -12.727 -1.683 1 83.56 565 PHE B N 1
ATOM 8772 C CA . PHE B 1 565 ? -5.238 -11.609 -1.88 1 83.56 565 PHE B CA 1
ATOM 8773 C C . PHE B 1 565 ? -4.156 -11.977 -2.889 1 83.56 565 PHE B C 1
ATOM 8775 O O . PHE B 1 565 ? -3.893 -13.156 -3.125 1 83.56 565 PHE B O 1
ATOM 8782 N N . SER B 1 566 ? -3.654 -10.938 -3.551 1 81.56 566 SER B N 1
ATOM 8783 C CA . SER B 1 566 ? -2.475 -11.18 -4.375 1 81.56 566 SER B CA 1
ATOM 8784 C C . SER B 1 566 ? -1.315 -11.711 -3.537 1 81.56 566 SER B C 1
ATOM 8786 O O . SER B 1 566 ? -1.104 -11.266 -2.408 1 81.56 566 SER B O 1
ATOM 8788 N N . ALA B 1 567 ? -0.564 -12.617 -4.133 1 73.06 567 ALA B N 1
ATOM 8789 C CA . ALA B 1 567 ? 0.513 -13.273 -3.398 1 73.06 567 ALA B CA 1
ATOM 8790 C C . ALA B 1 567 ? 1.651 -12.297 -3.107 1 73.06 567 ALA B C 1
ATOM 8792 O O . ALA B 1 567 ? 1.944 -11.414 -3.918 1 73.06 567 ALA B O 1
ATOM 8793 N N . VAL B 1 568 ? 2.238 -12.5 -1.931 1 79.5 568 VAL B N 1
ATOM 8794 C CA . VAL B 1 568 ? 3.434 -11.797 -1.47 1 79.5 568 VAL B CA 1
ATOM 8795 C C . VAL B 1 568 ? 3.135 -10.305 -1.324 1 79.5 568 VAL B C 1
ATOM 8797 O O . VAL B 1 568 ? 3.867 -9.469 -1.853 1 79.5 568 VAL B O 1
ATOM 8800 N N . THR B 1 569 ? 2.031 -9.977 -0.846 1 87.12 569 THR B N 1
ATOM 8801 C CA . THR B 1 569 ? 1.677 -8.602 -0.515 1 87.12 569 THR B CA 1
ATOM 8802 C C . THR B 1 569 ? 1.479 -8.438 0.99 1 87.12 569 THR B C 1
ATOM 8804 O O . THR B 1 569 ? 1.229 -9.414 1.696 1 87.12 569 THR B O 1
ATOM 8807 N N . TYR B 1 570 ? 1.593 -7.246 1.505 1 92.81 570 TYR B N 1
ATOM 8808 C CA . TYR B 1 570 ? 1.34 -6.965 2.912 1 92.81 570 TYR B CA 1
ATOM 8809 C C . TYR B 1 570 ? -0.14 -7.117 3.242 1 92.81 570 TYR B C 1
ATOM 8811 O O . TYR B 1 570 ? -0.502 -7.363 4.395 1 92.81 570 TYR B O 1
ATOM 8819 N N . HIS B 1 571 ? -0.981 -7.031 2.23 1 95.62 571 HIS B N 1
ATOM 8820 C CA . HIS B 1 571 ? -2.42 -7.098 2.463 1 95.62 571 HIS B CA 1
ATOM 8821 C C . HIS B 1 571 ? -2.84 -8.492 2.914 1 95.62 571 HIS B C 1
ATOM 8823 O O . HIS B 1 571 ? -3.92 -8.664 3.482 1 95.62 571 HIS B O 1
ATOM 8829 N N . GLU B 1 572 ? -1.968 -9.5 2.689 1 88.81 572 GLU B N 1
ATOM 8830 C CA . GLU B 1 572 ? -2.23 -10.844 3.207 1 88.81 572 GLU B CA 1
ATOM 8831 C C . GLU B 1 572 ? -2.318 -10.836 4.73 1 88.81 572 GLU B C 1
ATOM 8833 O O . GLU B 1 572 ? -2.9 -11.75 5.328 1 88.81 572 GLU B O 1
ATOM 8838 N N . MET B 1 573 ? -1.777 -9.805 5.395 1 94.88 573 MET B N 1
ATOM 8839 C CA . MET B 1 573 ? -1.821 -9.703 6.848 1 94.88 573 MET B CA 1
ATOM 8840 C C . MET B 1 573 ? -3.258 -9.578 7.344 1 94.88 573 MET B C 1
ATOM 8842 O O . MET B 1 573 ? -3.588 -10.039 8.438 1 94.88 573 MET B O 1
ATOM 8846 N N . TYR B 1 574 ? -4.094 -8.945 6.531 1 96.31 574 TYR B N 1
ATOM 8847 C CA . TYR B 1 574 ? -5.504 -8.859 6.902 1 96.31 574 TYR B CA 1
ATOM 8848 C C . TYR B 1 574 ? -6.137 -10.242 6.977 1 96.31 574 TYR B C 1
ATOM 8850 O O . TYR B 1 574 ? -6.922 -10.523 7.883 1 96.31 574 TYR B O 1
ATOM 8858 N N . HIS B 1 575 ? -5.766 -11.102 6.027 1 88.56 575 HIS B N 1
ATOM 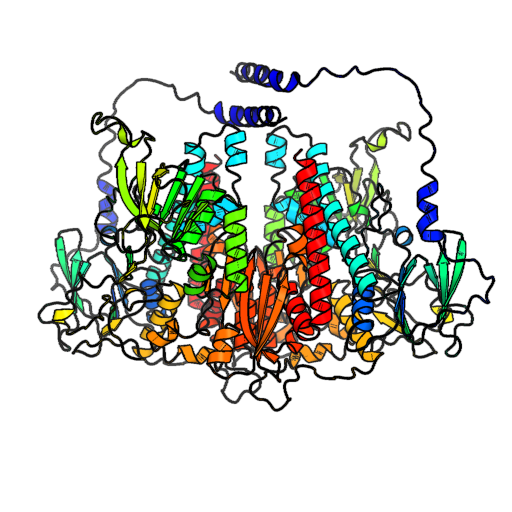8859 C CA . HIS B 1 575 ? -6.215 -12.492 6.047 1 88.56 575 HIS B CA 1
ATOM 8860 C C . HIS B 1 575 ? -5.668 -13.234 7.262 1 88.56 575 HIS B C 1
ATOM 8862 O O . HIS B 1 575 ? -6.398 -13.969 7.926 1 88.56 575 HIS B O 1
ATOM 8868 N N . ILE B 1 576 ? -4.418 -13.062 7.551 1 88.69 576 ILE B N 1
ATOM 8869 C CA . ILE B 1 576 ? -3.758 -13.742 8.664 1 88.69 576 ILE B CA 1
ATOM 8870 C C . ILE B 1 576 ? -4.395 -13.305 9.984 1 88.69 576 ILE B C 1
ATOM 8872 O O . ILE B 1 576 ? -4.684 -14.141 10.844 1 88.69 576 ILE B O 1
ATOM 8876 N N . ALA B 1 577 ? -4.605 -12.008 10.156 1 95.19 577 ALA B N 1
ATOM 8877 C CA . ALA B 1 577 ? -5.242 -11.508 11.367 1 95.19 577 ALA B CA 1
ATOM 8878 C C . ALA B 1 577 ? -6.66 -12.055 11.508 1 95.19 577 ALA B C 1
ATOM 8880 O O . ALA B 1 577 ? -7.09 -12.406 12.609 1 95.19 577 ALA B O 1
ATOM 8881 N N . ALA B 1 578 ? -7.402 -12.094 10.414 1 91.38 578 ALA B N 1
ATOM 8882 C CA . ALA B 1 578 ? -8.758 -12.641 10.438 1 91.38 578 ALA B CA 1
ATOM 8883 C C . ALA B 1 578 ? -8.742 -14.117 10.836 1 91.38 578 ALA B C 1
ATOM 8885 O O . ALA B 1 578 ? -9.578 -14.555 11.633 1 91.38 578 ALA B O 1
ATOM 8886 N N . SER B 1 579 ? -7.809 -14.844 10.328 1 84.12 579 SER B N 1
ATOM 8887 C CA . SER B 1 579 ? -7.672 -16.25 10.688 1 84.12 579 SER B CA 1
ATOM 8888 C C . SER B 1 579 ? -7.34 -16.422 12.164 1 84.12 579 SER B C 1
ATOM 8890 O O . SER B 1 579 ? -7.809 -17.359 12.805 1 84.12 579 SER B O 1
ATOM 8892 N N . ALA B 1 580 ? -6.547 -15.531 12.68 1 88.56 580 ALA B N 1
ATOM 8893 C CA . ALA B 1 580 ? -6.188 -15.555 14.094 1 88.56 580 ALA B CA 1
ATOM 8894 C C . ALA B 1 580 ? -7.41 -15.32 14.977 1 88.56 580 ALA B C 1
ATOM 8896 O O . ALA B 1 580 ? -7.512 -15.883 16.062 1 88.56 580 ALA B O 1
ATOM 8897 N N . ALA B 1 581 ? -8.297 -14.492 14.492 1 89.94 581 ALA B N 1
ATOM 8898 C CA . ALA B 1 581 ? -9.523 -14.211 15.242 1 89.94 581 ALA B CA 1
ATOM 8899 C C . ALA B 1 581 ? -10.383 -15.461 15.383 1 89.94 581 ALA B C 1
ATOM 8901 O O . ALA B 1 581 ? -11.102 -15.617 16.375 1 89.94 581 ALA B O 1
ATOM 8902 N N . LEU B 1 582 ? -10.297 -16.344 14.453 1 82.56 582 LEU B N 1
ATOM 8903 C CA . LEU B 1 582 ? -11.125 -17.547 14.422 1 82.56 582 LEU B CA 1
ATOM 8904 C C . LEU B 1 582 ? -10.43 -18.703 15.117 1 82.56 582 LEU B C 1
ATOM 8906 O O . LEU B 1 582 ? -11.07 -19.688 15.484 1 82.56 582 LEU B O 1
ATOM 8910 N N . ASP B 1 583 ? -9.102 -18.547 15.195 1 79.62 583 ASP B N 1
ATOM 8911 C CA . ASP B 1 583 ? -8.289 -19.594 15.812 1 79.62 583 ASP B CA 1
ATOM 8912 C C . ASP B 1 583 ? -7.156 -18.984 16.641 1 79.62 583 ASP B C 1
ATOM 8914 O O . ASP B 1 583 ? -5.996 -19 16.219 1 79.62 583 ASP B O 1
ATOM 8918 N N . GLU B 1 584 ? -7.527 -18.625 17.812 1 78.31 584 GLU B N 1
ATOM 8919 C CA . GLU B 1 584 ? -6.562 -17.906 18.641 1 78.31 584 GLU B CA 1
ATOM 8920 C C . GLU B 1 584 ? -5.418 -18.828 19.062 1 78.31 584 GLU B C 1
ATOM 8922 O O . GLU B 1 584 ? -4.258 -18.406 19.094 1 78.31 584 GLU B O 1
ATOM 8927 N N . ALA B 1 585 ? -5.789 -20.016 19.453 1 74.25 585 ALA B N 1
ATOM 8928 C CA . ALA B 1 585 ? -4.766 -20.953 19.891 1 74.25 585 ALA B CA 1
ATOM 8929 C C . ALA B 1 585 ? -3.768 -21.25 18.781 1 74.25 585 ALA B C 1
ATOM 8931 O O . ALA B 1 585 ? -2.555 -21.234 19 1 74.25 585 ALA B O 1
ATOM 8932 N N . GLY B 1 586 ? -4.285 -21.469 17.609 1 71.94 586 GLY B N 1
ATOM 8933 C CA . GLY B 1 586 ? -3.414 -21.688 16.469 1 71.94 586 GLY B CA 1
ATOM 8934 C C . GLY B 1 586 ? -2.566 -20.484 16.125 1 71.94 586 GLY B C 1
ATOM 8935 O O . GLY B 1 586 ? -1.393 -20.609 15.781 1 71.94 586 GLY B O 1
ATOM 8936 N N . ALA B 1 587 ? -3.186 -19.391 16.312 1 77.5 587 ALA B N 1
ATOM 8937 C CA . ALA B 1 587 ? -2.486 -18.141 16.016 1 77.5 587 ALA B CA 1
ATOM 8938 C C . ALA B 1 587 ? -1.302 -17.922 16.953 1 77.5 587 ALA B C 1
ATOM 8940 O O . ALA B 1 587 ? -0.238 -17.469 16.516 1 77.5 587 ALA B O 1
ATOM 8941 N N . ARG B 1 588 ? -1.467 -18.219 18.156 1 78.75 588 ARG B N 1
ATOM 8942 C CA . ARG B 1 588 ? -0.386 -18.078 19.125 1 78.75 588 ARG B CA 1
ATOM 8943 C C . ARG B 1 588 ? 0.795 -18.984 18.766 1 78.75 588 ARG B C 1
ATOM 8945 O O . ARG B 1 588 ? 1.95 -18.562 18.859 1 78.75 588 ARG B O 1
ATOM 8952 N N . LYS B 1 589 ? 0.461 -20.141 18.328 1 74.44 589 LYS B N 1
ATOM 8953 C CA . LYS B 1 589 ? 1.505 -21.078 17.922 1 74.44 589 LYS B CA 1
ATOM 8954 C C . LYS B 1 589 ? 2.242 -20.578 16.672 1 74.44 589 LYS B C 1
ATOM 8956 O O . LYS B 1 589 ? 3.471 -20.641 16.609 1 74.44 589 LYS B O 1
ATOM 8961 N N . ARG B 1 590 ? 1.523 -20.047 15.781 1 74.12 590 ARG B N 1
ATOM 8962 C CA . ARG B 1 590 ? 2.113 -19.531 14.547 1 74.12 590 ARG B CA 1
ATOM 8963 C C . ARG B 1 590 ? 3 -18.328 14.828 1 74.12 590 ARG B C 1
ATOM 8965 O O . ARG B 1 590 ? 4.078 -18.188 14.25 1 74.12 590 ARG B O 1
ATOM 8972 N N . ARG B 1 591 ? 2.561 -17.516 15.672 1 79 591 ARG B N 1
ATOM 8973 C CA . ARG B 1 591 ? 3.332 -16.312 16.016 1 79 591 ARG B CA 1
ATOM 8974 C C . ARG B 1 591 ? 4.621 -16.688 16.734 1 79 591 ARG B C 1
ATOM 8976 O O . ARG B 1 591 ? 5.672 -16.094 16.5 1 79 591 ARG B O 1
ATOM 8983 N N . ALA B 1 592 ? 4.484 -17.641 17.641 1 78 592 ALA B N 1
ATOM 8984 C CA . ALA B 1 592 ? 5.684 -18.125 18.312 1 78 592 ALA B CA 1
ATOM 8985 C C . ALA B 1 592 ? 6.695 -18.688 17.328 1 78 592 ALA B C 1
ATOM 8987 O O . ALA B 1 592 ? 7.895 -18.422 17.438 1 78 592 ALA B O 1
ATOM 8988 N N . ALA B 1 593 ? 6.184 -19.359 16.406 1 72.56 593 ALA B N 1
ATOM 8989 C CA . ALA B 1 593 ? 7.047 -19.922 15.375 1 72.56 593 ALA B CA 1
ATOM 8990 C C . ALA B 1 593 ? 7.688 -18.812 14.539 1 72.56 593 ALA B C 1
ATOM 8992 O O . ALA B 1 593 ? 8.867 -18.906 14.195 1 72.56 593 ALA B O 1
ATOM 8993 N N . ALA B 1 594 ? 6.906 -17.844 14.195 1 74.69 594 ALA B N 1
ATOM 8994 C CA . ALA B 1 594 ? 7.426 -16.703 13.438 1 74.69 594 ALA B CA 1
ATOM 8995 C C . ALA B 1 594 ? 8.508 -15.969 14.219 1 74.69 594 ALA B C 1
ATOM 8997 O O . ALA B 1 594 ? 9.508 -15.539 13.641 1 74.69 594 ALA B O 1
ATOM 8998 N N . GLY B 1 595 ? 8.281 -15.852 15.43 1 74.38 595 GLY B N 1
ATOM 8999 C CA . GLY B 1 595 ? 9.281 -15.234 16.281 1 74.38 595 GLY B CA 1
ATOM 9000 C C . GLY B 1 595 ? 10.609 -15.977 16.281 1 74.38 595 GLY B C 1
ATOM 9001 O O . GLY B 1 595 ? 11.672 -15.359 16.219 1 74.38 595 GLY B O 1
ATOM 9002 N N . VAL B 1 596 ? 10.5 -17.281 16.328 1 73.25 596 VAL B N 1
ATOM 9003 C CA . VAL B 1 596 ? 11.688 -18.125 16.312 1 73.25 596 VAL B CA 1
ATOM 9004 C C . VAL B 1 596 ? 12.422 -17.953 14.992 1 73.25 596 VAL B C 1
ATOM 9006 O O . VAL B 1 596 ? 13.656 -17.859 14.961 1 73.25 596 VAL B O 1
ATOM 9009 N N . ALA B 1 597 ? 11.664 -17.859 14.031 1 70.38 597 ALA B N 1
ATOM 9010 C CA . ALA B 1 597 ? 12.25 -17.703 12.703 1 70.38 597 ALA B CA 1
ATOM 9011 C C . ALA B 1 597 ? 12.984 -16.375 12.578 1 70.38 597 ALA B C 1
ATOM 9013 O O . ALA B 1 597 ? 14.086 -16.297 12.031 1 70.38 597 ALA B O 1
ATOM 9014 N N . VAL B 1 598 ? 12.398 -15.367 13.039 1 74.62 598 VAL B N 1
ATOM 9015 C CA . VAL B 1 598 ? 12.992 -14.039 12.992 1 74.62 598 VAL B CA 1
ATOM 9016 C C . VAL B 1 598 ? 14.273 -14.008 13.828 1 74.62 598 VAL B C 1
ATOM 9018 O O . VAL B 1 598 ? 15.281 -13.43 13.422 1 74.62 598 VAL B O 1
ATOM 9021 N N . ALA B 1 599 ? 14.156 -14.625 14.938 1 75.19 599 ALA B N 1
ATOM 9022 C CA . ALA B 1 599 ? 15.328 -14.68 15.812 1 75.19 599 ALA B CA 1
ATOM 9023 C C . ALA B 1 599 ? 16.484 -15.414 15.133 1 75.19 599 ALA B C 1
ATOM 9025 O O . ALA B 1 599 ? 17.625 -14.977 15.219 1 75.19 599 ALA B O 1
ATOM 9026 N N . LYS B 1 600 ? 16.203 -16.5 14.523 1 71.25 600 LYS B N 1
ATOM 9027 C CA . LYS B 1 600 ? 17.219 -17.266 13.805 1 71.25 600 LYS B CA 1
ATOM 9028 C C . LYS B 1 600 ? 17.828 -16.438 12.68 1 71.25 600 LYS B C 1
ATOM 9030 O O . LYS B 1 600 ? 19.047 -16.469 12.461 1 71.25 600 LYS B O 1
ATOM 9035 N N . ARG B 1 601 ? 17.031 -15.734 12.047 1 69.75 601 ARG B N 1
ATOM 9036 C CA . ARG B 1 601 ? 17.484 -14.875 10.969 1 69.75 601 ARG B CA 1
ATOM 9037 C C . ARG B 1 601 ? 18.391 -13.766 11.5 1 69.75 601 ARG B C 1
ATOM 9039 O O . ARG B 1 601 ? 19.438 -13.484 10.914 1 69.75 601 ARG B O 1
ATOM 9046 N N . ASN B 1 602 ? 17.875 -13.172 12.461 1 67.12 602 ASN B N 1
ATOM 9047 C CA . ASN B 1 602 ? 18.672 -12.109 13.062 1 67.12 602 ASN B CA 1
ATOM 9048 C C . ASN B 1 602 ? 20.031 -12.617 13.523 1 67.12 602 ASN B C 1
ATOM 9050 O O . ASN B 1 602 ? 21.047 -11.922 13.375 1 67.12 602 ASN B O 1
ATOM 9054 N N . ARG B 1 603 ? 20.078 -13.789 14.031 1 66.69 603 ARG B N 1
ATOM 9055 C CA . ARG B 1 603 ? 21.328 -14.391 14.469 1 66.69 603 ARG B CA 1
ATOM 9056 C C . ARG B 1 603 ? 22.25 -14.656 13.281 1 66.69 603 ARG B C 1
ATOM 9058 O O . ARG B 1 603 ? 23.453 -14.445 13.359 1 66.69 603 ARG B O 1
ATOM 9065 N N . LYS B 1 604 ? 21.656 -15.062 12.219 1 65.19 604 LYS B N 1
ATOM 9066 C CA . LYS B 1 604 ? 22.438 -15.336 11.008 1 65.19 604 LYS B CA 1
ATOM 9067 C C . LYS B 1 604 ? 23.016 -14.047 10.43 1 65.19 604 LYS B C 1
ATOM 9069 O O . LYS B 1 604 ? 24.156 -14.023 9.961 1 65.19 604 LYS B O 1
ATOM 9074 N N . LEU B 1 605 ? 22.203 -13.008 10.414 1 61.53 605 LEU B N 1
ATOM 9075 C CA . LEU B 1 605 ? 22.656 -11.719 9.906 1 61.53 605 LEU B CA 1
ATOM 9076 C C . LEU B 1 605 ? 23.766 -11.148 10.781 1 61.53 605 LEU B C 1
ATOM 9078 O O . LEU B 1 605 ? 24.719 -10.562 10.273 1 61.53 605 LEU B O 1
ATOM 9082 N N . LEU B 1 606 ? 23.531 -11.367 12.047 1 58.25 606 LEU B N 1
ATOM 9083 C CA . LEU B 1 606 ? 24.547 -10.906 12.969 1 58.25 606 LEU B CA 1
ATOM 9084 C C . LEU B 1 606 ? 25.828 -11.711 12.812 1 58.25 606 LEU B C 1
ATOM 9086 O O . LEU B 1 606 ? 26.938 -11.172 12.922 1 58.25 606 LEU B O 1
ATOM 9090 N N . ALA B 1 607 ? 25.688 -12.953 12.484 1 54.88 607 ALA B N 1
ATOM 9091 C CA . ALA B 1 607 ? 26.828 -13.836 12.289 1 54.88 607 ALA B CA 1
ATOM 9092 C C . ALA B 1 607 ? 27.578 -13.492 11 1 54.88 607 ALA B C 1
ATOM 9094 O O . ALA B 1 607 ? 28.797 -13.656 10.922 1 54.88 607 ALA B O 1
ATOM 9095 N N . LYS B 1 608 ? 26.922 -12.977 10.016 1 52.19 608 LYS B N 1
ATOM 9096 C CA . LYS B 1 608 ? 27.547 -12.547 8.766 1 52.19 608 LYS B CA 1
ATOM 9097 C C . LYS B 1 608 ? 28.281 -11.219 8.945 1 52.19 608 LYS B C 1
ATOM 9099 O O . LYS B 1 608 ? 29.266 -10.953 8.258 1 52.19 608 LYS B O 1
ATOM 9104 N N . ASP B 1 609 ? 27.766 -10.398 9.766 1 42.16 609 ASP B N 1
ATOM 9105 C CA . ASP B 1 609 ? 28.344 -9.094 10.055 1 42.16 609 ASP B CA 1
ATOM 9106 C C . ASP B 1 609 ? 29.562 -9.219 10.969 1 42.16 609 ASP B C 1
ATOM 9108 O O . ASP B 1 609 ? 30.328 -8.266 11.141 1 42.16 609 ASP B O 1
ATOM 9112 N N . LYS B 1 610 ? 29.781 -10.492 11.484 1 38.62 610 LYS B N 1
ATOM 9113 C CA . LYS B 1 610 ? 31.016 -10.758 12.219 1 38.62 610 LYS B CA 1
ATOM 9114 C C . LYS B 1 610 ? 32.094 -11.375 11.312 1 38.62 610 LYS B C 1
ATOM 9116 O O . LYS B 1 610 ? 31.812 -12.352 10.609 1 38.62 610 LYS B O 1
#

Foldseek 3Di:
DVCVLLPVLAVVVVVVCVVVPVPPDDDDDPPCPDDPPPPVDPVPPDPPPPVPDLPQDEWQEEEEAQAQLRLLLLLLCCDPPNNTAYEYEYAQVVQLFDAPPVVRAGLRGNYDLCLLLLLLLVVLVVDQLVSNVSSVDDQLVVVVVSLVSSSVSSVVVRVVSVVSCVVSNYHYHYFDWAADLQDALVQQWIWGQHPVRDTDIHHHNFYEYEHAWFFDDDPAQDDDLEFEEESSSVSVHNGQWQEEEEEALELSRQSVLQSSLSNNHAYEYEYLAQDSLVRNVVNPAFSVLSVLSVVVSVVSRYHYQYQKDWDHKDFPDDPDDDPPCSPDQGWIKTAMAGVVGDHDDDPSPDRIDTISHYYYHHDIAAPQPRHNVVSQPWDADPRQATDAALQQFTRGPSRRYGYFACSNPPDRDSLRRNLSSSLNSCSNGPNPCPPHPDDPPPNPVDDQLPLQCVSNSPPVVCCRVPLLPDKDKRSHVQIKIKGFDHPVRCVVVVFAKDKFKFFLLLAPLCVPPPRRWMKMFMAGPDQQFTGMIIITTHCNVVLCVVVSCSNSVRHGLVNLLPDDDDHSDPNCRSNLRSVCVVPVPVNVVSVVVSVVSSVVVVVVVVVVVD/DPPVVPPVVPPVVPVVCPVPPVPPPDDDDPPPPDDPVPPVDPVVPPPDPPVPDLPQDEWQEEEEAQAQLRLLLLLLCCDPPNNTAYEYEYAQVVLLFDAPPVVRAGLRGNYALCLLLLLLQVVLVVDQLVVVVVVVDDQLVVVVVSLVSSSVSSVVVRVVSVVSCVVSNYHYHYFDWAADLQDALVQQWIWGQHPVRDTDIHHHNFYEYEHAWFFDDDPAQDDDLEFEEELSSVSVHNGQWQEEEEEALELSRQSVLQSSLSNNHAYEYEYQAQDSLVRNVVNPAFSVLSVLSVVVSVVSRYHYQYQKDWDHKDFPDDPDDDPPCSPDQGWIKTAMAGVVGHHDDDPSPDRIDTISHYYYHHDIAAPQPRHNVVSQPWDADPRQATDAALQQFTRGPSRRYGYFACSNPPDRDSLRRNLSSSLNSCSNGPNPCPPPPDDPPPNPVDDQLVLCCVSNSPPVVCCRVPLLPDKDKRSHVQIKIKGFDHPVRCVVVVFAKDKFKFFLLLAPLCVPPPRRWMKMFMAGPDQQFTGMIIITTHCNVVLCVVVSVSNSVRHGLVNLLPDDDDHSDSNCRSNLRSVCVVPVPVNVVSVVVSVVSSVVVVVVVVVVVD

Solvent-accessible surface area (backbone atoms only — not comparable to full-atom values): 63277 Å² total; per-residue (Å²): 124,75,63,63,70,43,55,59,23,43,53,50,38,48,66,70,47,56,82,54,59,90,63,63,92,82,78,84,82,82,72,75,74,75,79,82,67,61,71,70,45,59,84,60,45,74,68,72,75,68,84,58,77,81,66,64,60,75,27,51,30,34,30,37,20,42,30,36,28,24,39,51,27,48,52,53,36,24,30,86,70,62,58,40,46,36,36,40,28,30,40,56,75,80,66,67,43,55,57,38,80,90,78,66,42,54,31,38,36,43,36,51,85,57,50,51,57,50,41,45,32,57,47,36,74,71,43,56,40,68,59,42,44,44,18,60,47,52,65,65,58,54,38,48,54,52,48,48,53,29,50,49,47,30,43,50,46,18,52,50,44,52,51,52,35,54,74,49,60,40,44,77,43,69,20,48,58,26,42,37,76,78,38,38,63,88,43,39,46,33,39,28,39,30,92,88,70,49,72,46,67,42,33,25,69,27,37,36,43,18,54,24,56,42,62,46,75,66,86,86,61,77,72,67,51,72,40,28,20,40,72,57,43,48,77,59,56,85,68,74,49,64,18,36,36,33,37,31,58,44,65,67,28,49,25,50,46,38,38,42,37,54,55,65,21,46,29,36,35,31,22,58,45,79,45,68,44,57,41,36,32,72,75,67,39,46,72,67,44,20,42,51,50,49,53,48,44,48,72,72,60,40,41,74,42,55,31,22,40,79,69,46,80,41,77,53,75,78,86,66,72,86,75,70,50,79,76,54,85,57,33,33,38,35,34,53,21,15,57,96,53,59,74,58,63,90,83,73,65,78,51,62,46,79,23,50,28,38,34,42,29,68,53,67,34,28,54,50,86,76,31,45,41,68,36,39,47,42,50,54,50,98,71,39,13,43,46,55,44,50,56,22,38,35,54,24,75,56,69,41,39,28,48,22,26,23,21,45,27,77,77,67,40,65,56,60,10,38,53,37,20,50,40,33,47,52,60,73,39,81,79,59,76,62,100,54,59,51,57,55,88,79,36,86,74,43,50,75,42,68,66,54,47,53,52,65,65,34,28,58,73,40,50,62,63,32,44,68,57,46,52,46,65,39,78,30,81,60,16,27,18,39,33,38,39,45,64,68,57,33,46,75,71,68,43,58,61,48,69,21,59,18,47,25,37,73,30,69,42,20,48,69,74,44,38,64,39,39,40,36,41,18,25,35,61,62,36,20,34,36,51,16,33,40,27,22,14,79,60,15,57,59,55,43,52,42,45,49,46,35,40,50,32,22,28,27,36,60,54,39,48,69,52,59,54,46,80,74,34,74,68,44,37,55,32,47,12,26,45,18,58,78,32,53,71,60,35,52,54,51,49,53,49,31,49,52,50,52,51,53,48,51,50,50,54,54,54,66,76,96,137,76,63,68,75,52,54,75,62,52,59,74,49,48,77,71,46,60,92,59,63,98,66,63,95,76,78,85,80,81,73,75,73,74,79,82,64,61,72,72,41,60,84,58,45,77,65,73,76,70,84,56,75,81,68,64,60,74,27,51,30,34,30,37,19,42,30,36,27,22,39,50,28,50,53,52,36,24,29,86,69,62,56,40,47,36,36,42,28,29,42,55,75,81,66,66,41,53,59,38,80,90,77,67,40,53,30,37,37,43,35,50,86,55,49,51,56,50,42,46,34,57,48,36,73,71,43,55,41,68,60,40,45,66,49,66,49,52,67,64,58,54,39,48,53,54,49,49,52,31,49,49,46,30,44,50,46,20,52,48,43,51,51,50,34,54,74,49,59,41,45,77,44,72,18,48,59,26,41,36,76,77,37,38,63,89,43,41,45,33,40,28,40,30,93,86,70,50,73,44,67,42,33,25,69,29,36,36,42,18,54,25,55,42,62,46,75,66,85,88,62,79,71,68,54,71,39,28,19,40,72,57,42,48,78,58,56,84,67,74,50,64,20,36,35,32,36,31,59,43,64,67,28,48,26,51,46,38,38,41,36,54,56,65,21,48,31,35,36,32,22,56,45,78,44,68,42,58,40,35,33,72,73,68,40,45,72,67,42,18,43,51,51,50,53,49,44,48,72,73,61,41,41,75,43,56,32,22,40,80,68,46,81,42,78,54,74,81,86,66,72,90,75,69,52,78,74,53,84,56,33,34,38,34,34,53,22,16,56,97,55,58,77,58,64,91,84,73,65,77,53,61,45,78,23,49,28,38,34,42,30,68,53,66,33,26,55,50,84,76,32,44,40,68,36,39,46,42,49,55,48,99,70,40,13,42,46,55,44,50,56,21,36,35,53,24,75,57,69,40,38,28,49,22,27,25,21,46,27,75,76,66,43,66,55,59,10,37,52,36,20,50,43,34,47,52,60,74,38,80,78,59,76,62,101,53,61,51,56,57,89,81,36,84,74,44,51,75,44,66,66,51,47,55,52,63,60,35,28,60,71,40,52,61,62,32,45,65,51,47,51,47,63,38,79,31,82,62,15,28,19,37,32,38,41,46,63,67,58,33,47,75,71,70,44,58,62,46,70,23,59,18,47,24,38,74,31,70,42,20,47,69,73,43,38,64,41,36,38,35,42,19,24,34,60,62,37,21,35,36,50,16,34,42,28,21,14,79,59,14,58,60,55,43,53,42,46,46,47,35,38,49,33,22,28,28,36,61,55,40,47,70,51,58,55,46,81,75,34,73,68,43,38,55,32,47,13,27,46,18,60,79,32,54,72,59,34,54,53,51,49,52,50,31,50,51,50,50,50,52,47,51,52,52,54,53,53,66,77,97

Radius of gyration: 33.03 Å; Cα contacts (8 Å, |Δi|>4): 2516; chains: 2; bounding box: 85×112×87 Å

Sequence (1220 aa):
MERAFLAVASALLWLLLITEAFVHISNQQQRRVPASSSIRRRWMANEEDSVGTVESKQYDLAIIGAGVVGVQAALAASQSPFGKTVVLIDAPRASGMLMNEQTGEDLSLGGPTGLFSKALRDTSKRISVSALLGMGLREDSVWNEIINNCVDLASFNSQDIMRQLKQANVHFLQGMATFPDDFSAECSCLNVQKDDGTTELVRAGKILIATGSKPFRPEGIPFDGRRIFDSDSINTLSFLPRSLAITGSGIIAIEFAKIMRNLGAEVTLIIRDSVPKNALMKIGLDKDVAATLVADIIRSGIVIKRGAQVKSFERMGQKKTDEEDLTNRTPFKLTLEARGGGDLPSGYGSTEILCDAYLAAVGRVPNTGELNLQAAGIQVDGYGGILVDSKLCTTAKSGNVYAAGDVVGRPFLASTGTAQGKAAISSMFNQVTSDVLDCPADDPTCSSDGIGQAGEGFDPASLASNPFAFPIGVWSSPEAAYYGLTLEQAKERGIDAGEAIALYAECLRGLVFSPNGLLKLVFEKPAGRIIGVHICGDDACELIHFGMECIKGRRTIMDLQTSLFSAVTYHEMYHIAASAALDEAGARKRRAAAGVAVAKRNRKLLAKDKMERAFLAVASALLWLLLITEAFVHISNQQQRRVPASSSIRRRWMANEEDSVGTVESKQYDLAIIGAGVVGVQAALAASQSPFGKTVVLIDAPRASGMLMNEQTGEDLSLGGPTGLFSKALRDTSKRISVSALLGMGLREDSVWNEIINNCVDLASFNSQDIMRQLKQANVHFLQGMATFPDDFSAECSCLNVQKDDGTTELVRAGKILIATGSKPFRPEGIPFDGRRIFDSDSINTLSFLPRSLAITGSGIIAIEFAKIMRNLGAEVTLIIRDSVPKNALMKIGLDKDVAATLVADIIRSGIVIKRGAQVKSFERMGQKKTDEEDLTNRTPFKLTLEARGGGDLPSGYGSTEILCDAYLAAVGRVPNTGELNLQAAGIQVDGYGGILVDSKLCTTAKSGNVYAAGDVVGRPFLASTGTAQGKAAISSMFNQVTSDVLDCPADDPTCSSDGIGQAGEGFDPASLASNPFAFPIGVWSSPEAAYYGLTLEQAKERGIDAGEAIALYAECLRGLVFSPNGLLKLVFEKPAGRIIGVHICGDDACELIHFGMECIKGRRTIMDLQTSLFSAVTYHEMYHIAASAALDEAGARKRRAAAGVAVAKRNRKLLAKDK

Secondary structure (DSSP, 8-state):
--SSTTTHHHHHHHHHHHTT-TT--------------THHHHHHHTS----------EEEEEEE--SHHHHHHHHHHHSTTT---EEEEE-TTTTT--EETTTTEETTTT--TTHHHHHHHHHHHH--HHHHHHTT--HHHHHHHHHHHHHHHHHHHHHHHHHHHHHTTPEEEESEEE--TT--STT-EEEEE-TTS-EEEEEEEEEEE---EEE---TT----SSSEEETTGGGG--S--SEEEEE--SHHHHHHHHHHHHTT-EEEEE-S-SSHHHHHHTTT--HHHHHHHHHHHHHTT-EEE-SEEEEEEEE-S----SSGGGS--PPEEEEEEETTSSPPPTT----EEEESEEEE---EEES-TTS-HHHHT--B-TTSPBP--TT-B-S-TTS-EEE-SGGG-TT--HHHHHHHHHHHHHHHS-----S-----TT-TT----TTGGGGTS--HHHHHH-TTS--EEE-SSSEEEEEE--HHHHHHTT--EEEEEEEGGGSHHHHHH----EEEEEEETTTTEEEEEEEEETTHHHHHHHHHHHHHTT-BHHHHHH----TT-TTHHHHHHHHHHH-HHHHHHHHHHHHHHHHHHHHHHHHH--/--SGGGTHHHHTTGGGTGGG-TT--------------THHHHHHHTS----------EEEEEEE--SHHHHHHHHHHHSTTT---EEEEE-TTTTT--EETTTTEETTTT--TTHHHHHHHHHHHH--HHHHHHTT--HHHHHHHHHHHHHHHHHHHHHHHHHHHHHTTPEEEESEEE--TT--STT-EEEEE-TTS-EEEEEEEEEEE---EEE---TT----SSSEEETTGGGG--S--SEEEEE--SHHHHHHHHHHHHTT-EEEEE-S-SSHHHHHHTTT--HHHHHHHHHHHHHTT-EEETTEEEEEEEE-S----SSGGGS--PPEEEEEEETTSSPPPTT----EEEESEEEE---EEES-TTS-HHHHT--B-TTSPBP--TT-B-S-TTS-EEE-SGGG-TT--HHHHHHHHHHHHHHHS-----S-----TT-TTS---SSGGGGTS--HHHHHH-TTS--EEE-SSSEEEEEE--HHHHHHTT--EEEEEEEGGGSHHHHHH----EEEEEEETTTTEEEEEEEEETTHHHHHHHHHHHHHTT-BHHHHHH----TT-TTHHHHHHHHHHH-HHHHHHHHHHHHHHHHHHHHHHHHH--

InterPro domains:
  IPR004099 Pyridine nucleotide-disulphide oxidoreductase, dimerisation domain [PF02852] (471-575)
  IPR023753 FAD/NAD(P)-binding domain [PF07992] (59-421)
  IPR050151 Class-I pyridine nucleotide-disulfide oxidoreductase [PTHR22912] (56-580)